Protein AF-0000000078656119 (afdb_homodimer)

Secondary structure (DSSP, 8-state):
--HHHHHHHHHHHSTTSEEEE-SS-EEEHHHHHHHHHHHHHHHHHTTPPTT-EEEEESSS-HHHHHHHHHHHHTTPEEEEE-TTS-HHHHHHHHHHTTEEEEEE-HHHHHHHHTTGGG-TT--EEEE--SS------TTEEEHHHHHHHS--S-------TTSEEEEEEEE-TT--EEEEEEEHHHHHHHHHHHHH-SSPPP-TT-EEEE-S-TTTGGGGGHHHHHHTT-EEEEPSS--HHHHHHHHHHHT--EEEE-HHHHHHHHTSTTGGGS--TT--EEEEESS---HHHHHHHHHHH-S-EEEEEEEGGGTEEEEEE-TGGGG-TTS-GGGGGS-BB--SS-EEEEE-TTSPBPPTT--EEEEEESTTS---BTT-HHHHHHHEETTEEEEEEEEEE-TT--EEEEEEGGG-EEETTEEE-HHHHHHHHHTSTTEEEEEEEEEEETTTEEEEEEEEEEPTT----HHHHHHHHHHHS-TTTS-SEEEE-S---B-TTS-B-HHHHHHHHHTT-S---/--HHHHHHHHHHHSTTSEEEE-SS-EEEHHHHHHHHHHHHHHHHHTTPPTT-EEEEESSS-HHHHHHHHHHHHTTPEEEEE-TTS-HHHHHHHHHHTTEEEEEE-HHHHHHHHTTGGG-TT--EEEE--SS------TTEEEHHHHHHHS--S-------TTSEEEEEEEE-TT--EEEEEEEHHHHHHHHHHHHH-SSPPP-TT-EEEE-S-TTTGGGGGHHHHHHTT-EEEEPSS--HHHHHHHHHHHT--EEEE-HHHHHHHHTSTTGGGS--TT--EEEEESS---HHHHHHHHHHH-S-EEEEEEEGGGTEEEEEE-TGGGG-TTS-GGGGGS-BB--SS-EEEEE-TTSPBPPTT--EEEEEESTTS---BTT-HHHHHHHEETTEEEEEEEEEE-TT--EEEEEEGGG-EEETTEEE-HHHHHHHHHTSTTEEEEEEEEEEETTTEEEEEEEEEEPTT----HHHHHHHHHHHS-TTTS-SEEEE-S---B-TTS-B-HHHHHHHHHTT-S---

Nearest PDB structures (foldseek):
  8wev-assembly1_A-2  TM=8.932E-01  e=7.705E-55  Amycolatopsis thermoflava N1165
  8weu-assembly1_A-2  TM=9.030E-01  e=3.773E-54  Amycolatopsis thermoflava N1165
  6sq8-assembly1_A  TM=9.380E-01  e=4.823E-48  Marinactinospora thermotolerans
  6sq8-assembly4_D  TM=9.274E-01  e=2.116E-48  Marinactinospora thermotolerans
  6sq8-assembly2_B  TM=9.283E-01  e=3.012E-48  Marinactinospora thermotolerans

Solvent-accessible surface area (backbone atoms only — not comparable to full-atom values): 54196 Å² total; per-residue (Å²): 108,46,78,19,44,38,45,54,50,28,19,37,61,39,35,81,45,52,33,34,27,33,94,86,49,76,32,26,21,40,52,45,42,35,52,15,20,6,41,29,46,25,41,41,75,73,66,53,49,66,63,41,28,37,29,40,37,51,67,43,43,55,65,59,57,37,46,54,50,10,29,37,14,45,37,22,18,39,32,43,35,62,60,82,53,51,71,69,56,48,52,50,50,43,47,74,62,53,21,34,31,36,42,26,34,56,69,59,52,56,61,42,62,79,47,42,83,77,34,79,60,46,67,37,41,32,29,42,84,57,91,65,61,82,68,81,55,89,62,56,41,48,40,69,63,43,36,68,70,22,45,58,62,89,55,58,44,70,71,60,47,82,39,67,30,33,43,48,65,46,87,46,96,79,74,51,89,43,23,33,30,29,22,42,34,17,54,51,36,33,33,50,44,58,58,46,43,91,48,86,80,78,27,69,85,35,26,34,46,34,44,49,57,48,54,47,79,55,30,68,49,50,63,38,35,43,57,45,47,12,23,42,34,34,36,69,60,73,42,73,66,59,49,50,51,44,32,45,76,68,45,27,20,32,42,65,40,41,43,62,55,50,56,49,54,68,67,36,84,71,52,80,79,49,57,64,81,50,50,64,36,40,33,31,28,97,51,84,53,44,49,63,56,49,52,48,44,34,70,72,72,36,85,30,42,29,33,42,31,66,37,81,50,34,47,39,69,54,23,43,23,39,33,76,63,63,60,42,86,83,72,56,58,67,61,52,55,32,40,19,34,64,85,54,56,52,46,75,46,41,21,38,96,86,67,40,75,49,55,68,73,36,73,16,37,38,30,37,31,45,65,28,45,42,82,37,37,61,98,30,66,70,66,27,56,73,33,45,56,97,74,23,41,53,69,53,36,24,24,28,34,46,84,50,51,41,30,32,69,46,38,45,63,88,60,50,24,52,35,68,86,37,85,33,42,35,54,60,50,36,43,60,52,58,63,38,88,42,44,64,48,65,49,46,33,49,30,78,31,93,88,32,54,23,36,41,30,33,40,34,21,58,34,93,88,49,80,81,54,54,69,57,53,34,52,56,39,46,74,77,36,58,77,88,53,26,45,79,43,58,44,79,44,92,72,76,61,55,46,99,80,57,44,73,41,59,64,64,61,30,45,71,58,44,71,85,51,86,78,82,131,110,45,77,18,45,39,44,55,50,29,20,37,60,38,35,80,44,55,32,36,26,33,95,86,48,77,30,25,22,40,51,46,41,36,51,13,20,6,42,29,45,27,42,41,74,73,66,52,51,66,63,40,28,36,30,39,38,52,67,45,41,56,65,60,56,35,46,54,50,10,30,39,14,46,36,23,16,40,31,44,35,63,61,84,55,52,71,69,56,48,52,50,50,44,48,75,63,53,21,35,32,34,42,26,34,57,69,58,52,56,60,44,61,80,48,42,84,76,33,80,60,48,68,37,40,32,29,42,83,54,90,68,61,82,68,81,56,88,60,56,41,49,40,69,63,43,36,70,69,22,44,58,60,88,54,57,44,71,70,59,47,83,40,66,30,32,44,47,64,45,88,46,96,80,73,52,90,45,22,34,30,29,22,43,36,18,54,50,36,33,35,50,44,61,57,46,42,90,48,88,80,79,28,70,84,35,26,35,46,33,46,48,56,48,52,47,79,54,29,67,50,51,63,38,36,42,60,44,48,13,22,42,33,34,35,69,60,75,42,73,66,57,49,48,52,43,32,43,75,67,44,27,20,34,41,64,40,41,45,61,55,50,55,48,52,67,66,35,84,70,52,80,76,48,57,63,81,51,50,64,36,41,32,32,29,98,49,85,54,45,48,64,56,51,53,49,42,34,70,70,73,36,85,31,42,29,34,42,32,65,37,82,49,35,47,39,68,54,22,42,23,39,33,75,63,62,59,46,84,84,72,58,59,67,60,52,56,31,42,18,34,66,84,54,56,53,46,75,45,39,22,36,95,87,67,40,74,50,55,69,74,36,71,17,35,39,32,37,31,44,64,28,44,41,81,36,36,62,96,28,65,70,65,28,55,74,33,47,56,98,75,22,42,52,68,52,36,26,24,27,35,45,84,49,51,41,29,31,69,46,37,43,62,88,59,50,25,53,35,68,86,37,84,34,43,34,54,59,50,35,43,60,52,57,64,38,87,44,43,65,47,66,49,45,34,50,30,79,32,94,87,31,54,23,36,40,31,35,40,33,20,58,33,92,90,50,81,80,52,54,68,56,53,33,52,58,38,46,74,75,36,58,75,89,54,27,47,78,43,60,44,81,44,93,70,76,60,55,47,98,82,56,46,76,40,58,63,64,61,29,44,72,58,44,72,84,50,87,80,80,130

Organism: NCBI:txid1005395

Radius of gyration: 31.77 Å; Cα contacts (8 Å, |Δi|>4): 2259; chains: 2; bounding box: 71×90×77 Å

pLDDT: mean 90.61, std 10.9, range [34.84, 98.88]

Foldseek 3Di:
DFLLCLLVVLCVVWVAFFQEDEPPDTHGSVRLLQLLQLLLQLVVVVPQAAQAEEEEAEFDDPVVLSPLSNCSLRNYAYEYDYNPDDLVVVLVSLQLSLHQEYEYAPVSVVVCVVVCVSRVNHQAYEHEDDVDDPPVDPRYHYSVRSSVNGGSPRGTDGDDQARFHYFQWDCPLVNDTWTFTHGNLLLVQLLVCLQVPPADHAAAPAEEEQAAGLSHQSVLCSSNNSSRNHYYYYYRHDDQVVVLVCCQVVLHAEYEDEQLNLLCLLPPPPNVVGDNVSHQAYEYEPDFHFLVSLVSSCVNNNLRYKYFDDDVQLSGGAFMCYSVNSVPVPPDSVLVLFNHAGPGQKDWAFAAPVRHGDPAPDKGWIKIADSNGTPAIRVCVVRRVVQDDPRIGTPQWMWGAHPVGTTHTQAGNVQWEQWQNDTAGQVVLQNQLVNDQQFSGKGWGWAQDPHTRTFIEIETETDVPGDDDFVRSQVSSVVVDPPRHGGPYYHYDNDADADSRRHGSNSVVRCVRCVPPPDDD/DFLLCLLVVLCVVFVAFFQEDEPPDTHGSVRLLQLLQLLLQLVVVVVQAAQAEEEEAEFDDPVVLSPLSNCSLRNYAYEYDYNPDDLVVVLVSLQLSLHQEYEYAPVSVVVCVVVCVSRVNHQAYEHEDDVPPPPVDPRYHYSVRSSVNGGSPRGTDGDDQARFHYFQWDCPLVNDTWTFTHGNLLLVQLLVCLQVPPADHAAAPAEEEQAAGLSHQSVLCSSNCSSRNHYYYYYRHDDLVVVLVCCQPVLHAEYEDEQLSLLCLLPPPPNVVGDNVSHQAYEYEPDFHFLVSLVSSCVNNNLRYKYFDDDVQLSGGQFMCYSVNSPPPPPDSVLVLFNHAGPGQKDWAFAAPVRHGDPAPDKGWIKIADSNGTPAIRVCVVRRVVQDDPRIGTPQWMWGAHPVGTTHTQAGNVQWEQWQNDTAGQVVLQNQLVPDQQFSGKGWGWAQDPHGRTFIEIETETDVPGDDDFVRSQVSSVVVDPPRHGHPYYHYDNDADDDSRRHGSNSVVRCVRCVPPPDDD

Sequence (1042 aa):
MNLGTIITRSSRYWPEQVAVADSRTRLTYAQLERRANRLASALGTLGVAAGEHVAILAANRVELVEAEVALYKAAMVKVPINARLSLDEVVRVLEDSCSVALITDAGFAQALATRRAELPLLRQVIVLEGEAGETGEESNVGYAALLERGSEAPLGLDPADDELAVLHYTSGSSGVLKAAMLSFGNRKALVRKSIASPTRRSGPGDVMAHVGPITHASGMQIMPLLAVGACNLLLDRYDDRLLLETIERERVTRLFLVPAMINRLVNYPNVERFDLSSLKLVMYGAAPMAPALVKKAIELFGPILAQGYGAGETCSLVTVLTEQDHLVEDGDYRRLASCGRCYFETDLRVVNEAFEDVAPGEVGEIVVKGPDVMQGYWRAPALTAEVMRDGYYLTGDLATVDAQGYVFIVDRKKEMIISGGFNVYPSEVEQVIYAFPEVFEVAVVGVPDAQWGEAVRAVVVLKPGAQLDAAELIERCGRALAGFKKPRGVDFVSELPKNPNGKVVRRLVRDTYWQHSERRIMNLGTIITRSSRYWPEQVAVADSRTRLTYAQLERRANRLASALGTLGVAAGEHVAILAANRVELVEAEVALYKAAMVKVPINARLSLDEVVRVLEDSCSVALITDAGFAQALATRRAELPLLRQVIVLEGEAGETGEESNVGYAALLERGSEAPLGLDPADDELAVLHYTSGSSGVLKAAMLSFGNRKALVRKSIASPTRRSGPGDVMAHVGPITHASGMQIMPLLAVGACNLLLDRYDDRLLLETIERERVTRLFLVPAMINRLVNYPNVERFDLSSLKLVMYGAAPMAPALVKKAIELFGPILAQGYGAGETCSLVTVLTEQDHLVEDGDYRRLASCGRCYFETDLRVVNEAFEDVAPGEVGEIVVKGPDVMQGYWRAPALTAEVMRDGYYLTGDLATVDAQGYVFIVDRKKEMIISGGFNVYPSEVEQVIYAFPEVFEVAVVGVPDAQWGEAVRAVVVLKPGAQLDAAELIERCGRALAGFKKPRGVDFVSELPKNPNGKVVRRLVRDTYWQHSERRI

InterPro domains:
  IPR000873 AMP-dependent synthetase/ligase domain [PF00501] (9-378)
  IPR020845 AMP-binding, conserved site [PS00455] (167-178)
  IPR025110 AMP-binding enzyme, C-terminal domain [PF13193] (428-503)
  IPR042099 ANL, N-terminal domain [G3DSA:3.40.50.12780] (1-415)
  IPR045851 AMP-binding enzyme domain superfamily [G3DSA:3.30.300.30] (416-516)
  IPR050237 ATP-dependent AMP-binding enzyme [PTHR43767] (5-507)

Structure (mmCIF, N/CA/C/O backbone):
data_AF-0000000078656119-model_v1
#
loop_
_entity.id
_entity.type
_entity.pdbx_description
1 polymer 'AMP-binding protein'
#
loop_
_atom_site.group_PDB
_atom_site.id
_atom_site.type_symbol
_atom_site.label_atom_id
_atom_site.label_alt_id
_atom_site.label_comp_id
_atom_site.label_asym_id
_atom_site.label_entity_id
_atom_site.label_seq_id
_atom_site.pdbx_PDB_ins_code
_atom_site.Cartn_x
_atom_site.Cartn_y
_atom_site.Cartn_z
_atom_site.occupancy
_atom_site.B_iso_or_equiv
_atom_site.auth_seq_id
_atom_site.auth_comp_id
_atom_site.auth_asym_id
_atom_site.auth_atom_id
_atom_site.pdbx_PDB_model_num
ATOM 1 N N . MET A 1 1 ? 10.891 -2.951 5.918 1 87.06 1 MET A N 1
ATOM 2 C CA . MET A 1 1 ? 11.086 -1.582 5.449 1 87.06 1 MET A CA 1
ATOM 3 C C . MET A 1 1 ? 12.023 -0.819 6.383 1 87.06 1 MET A C 1
ATOM 5 O O . MET A 1 1 ? 11.891 -0.904 7.605 1 87.06 1 MET A O 1
ATOM 9 N N . ASN A 1 2 ? 13.047 -0.22 5.781 1 90.38 2 ASN A N 1
ATOM 10 C CA . ASN A 1 2 ? 13.945 0.705 6.461 1 90.38 2 ASN A CA 1
ATOM 11 C C . ASN A 1 2 ? 13.789 2.129 5.938 1 90.38 2 ASN A C 1
ATOM 13 O O . ASN A 1 2 ? 13.984 2.381 4.746 1 90.38 2 ASN A O 1
ATOM 17 N N . LEU A 1 3 ? 13.422 3.086 6.781 1 94.12 3 LEU A N 1
ATOM 18 C CA . LEU A 1 3 ? 13.086 4.445 6.367 1 94.12 3 LEU A CA 1
ATOM 19 C C . LEU A 1 3 ? 14.297 5.141 5.762 1 94.12 3 LEU A C 1
ATOM 21 O O . LEU A 1 3 ? 14.156 5.965 4.852 1 94.12 3 LEU A O 1
ATOM 25 N N . GLY A 1 4 ? 15.461 4.848 6.242 1 90.31 4 GLY A N 1
ATOM 26 C CA . GLY A 1 4 ? 16.672 5.445 5.691 1 90.31 4 GLY A CA 1
ATOM 27 C C . GLY A 1 4 ? 17.016 4.918 4.316 1 90.31 4 GLY A C 1
ATOM 28 O O . GLY A 1 4 ? 17.484 5.672 3.457 1 90.31 4 GLY A O 1
ATOM 29 N N . THR A 1 5 ? 16.672 3.703 4.051 1 92.06 5 THR A N 1
ATOM 30 C CA . THR A 1 5 ? 17.125 3.1 2.803 1 92.06 5 THR A CA 1
ATOM 31 C C . THR A 1 5 ? 16.094 3.328 1.691 1 92.06 5 THR A C 1
ATOM 33 O O . THR A 1 5 ? 16.359 3.025 0.526 1 92.06 5 THR A O 1
ATOM 36 N N . ILE A 1 6 ? 14.969 3.867 2.031 1 93.44 6 ILE A N 1
ATOM 37 C CA . ILE A 1 6 ? 13.992 4.219 1.006 1 93.44 6 ILE A CA 1
ATOM 38 C C . ILE A 1 6 ? 14.617 5.195 0.013 1 93.44 6 ILE A C 1
ATOM 40 O O . ILE A 1 6 ? 14.508 5.012 -1.202 1 93.44 6 ILE A O 1
ATOM 44 N N . ILE A 1 7 ? 15.289 6.172 0.592 1 94.94 7 ILE A N 1
ATOM 45 C CA . ILE A 1 7 ? 15.875 7.191 -0.274 1 94.94 7 ILE A CA 1
ATOM 46 C C . ILE A 1 7 ? 17.078 6.613 -1.013 1 94.94 7 ILE A C 1
ATOM 48 O O . ILE A 1 7 ? 17.328 6.957 -2.17 1 94.94 7 ILE A O 1
ATOM 52 N N . THR A 1 8 ? 17.828 5.758 -0.335 1 95.88 8 THR A N 1
ATOM 53 C CA . THR A 1 8 ? 18.922 5.082 -1.013 1 95.88 8 THR A CA 1
ATOM 54 C C . THR A 1 8 ? 18.422 4.332 -2.242 1 95.88 8 THR A C 1
ATOM 56 O O . THR A 1 8 ? 18.984 4.465 -3.33 1 95.88 8 THR A O 1
ATOM 59 N N . ARG A 1 9 ? 17.391 3.623 -2.096 1 95.06 9 ARG A N 1
ATOM 60 C CA . ARG A 1 9 ? 16.781 2.895 -3.197 1 95.06 9 ARG A CA 1
ATOM 61 C C . ARG A 1 9 ? 16.281 3.854 -4.273 1 95.06 9 ARG A C 1
ATOM 63 O O . ARG A 1 9 ? 16.562 3.67 -5.457 1 95.06 9 ARG A O 1
ATOM 70 N N . SER A 1 10 ? 15.555 4.879 -3.887 1 97.19 10 SER A N 1
ATOM 71 C CA . SER A 1 10 ? 14.969 5.812 -4.84 1 97.19 10 SER A CA 1
ATOM 72 C C . SER A 1 10 ? 16.047 6.562 -5.617 1 97.19 10 SER A C 1
ATOM 74 O O . SER A 1 10 ? 15.867 6.879 -6.793 1 97.19 10 SER A O 1
ATOM 76 N N . SER A 1 11 ? 17.141 6.871 -4.934 1 97.19 11 SER A N 1
ATOM 77 C CA . SER A 1 11 ? 18.25 7.551 -5.598 1 97.19 11 SER A CA 1
ATOM 78 C C . SER A 1 11 ? 18.875 6.66 -6.66 1 97.19 11 SER A C 1
ATOM 80 O O . SER A 1 11 ? 19.438 7.16 -7.641 1 97.19 11 SER A O 1
ATOM 82 N N . ARG A 1 12 ? 18.812 5.383 -6.457 1 94.75 12 ARG A N 1
ATOM 83 C CA . ARG A 1 12 ? 19.297 4.434 -7.453 1 94.75 12 ARG A CA 1
ATOM 84 C C . ARG A 1 12 ? 18.312 4.32 -8.625 1 94.75 12 ARG A C 1
ATOM 86 O O . ARG A 1 12 ? 18.734 4.312 -9.781 1 94.75 12 ARG A O 1
ATOM 93 N N . TYR A 1 13 ? 17.062 4.293 -8.352 1 95.88 13 TYR A N 1
ATOM 94 C CA . TYR A 1 13 ? 16.031 4.066 -9.359 1 95.88 13 TYR A CA 1
ATOM 95 C C . TYR A 1 13 ? 15.836 5.301 -10.234 1 95.88 13 TYR A C 1
ATOM 97 O O . TYR A 1 13 ? 15.648 5.188 -11.445 1 95.88 13 TYR A O 1
ATOM 105 N N . TRP A 1 14 ? 15.883 6.457 -9.562 1 96.69 14 TRP A N 1
ATOM 106 C CA . TRP A 1 14 ? 15.586 7.707 -10.25 1 96.69 14 TRP A CA 1
ATOM 107 C C . TRP A 1 14 ? 16.609 8.781 -9.906 1 96.69 14 TRP A C 1
ATOM 109 O O . TRP A 1 14 ? 16.25 9.875 -9.469 1 96.69 14 TRP A O 1
ATOM 119 N N . PRO A 1 15 ? 17.844 8.578 -10.211 1 97.19 15 PRO A N 1
ATOM 120 C CA . PRO A 1 15 ? 18.906 9.453 -9.742 1 97.19 15 PRO A CA 1
ATOM 121 C C . PRO A 1 15 ? 18.781 10.883 -10.258 1 97.19 15 PRO A C 1
ATOM 123 O O . PRO A 1 15 ? 19.094 11.836 -9.547 1 97.19 15 PRO A O 1
ATOM 126 N N . GLU A 1 16 ? 18.219 11.07 -11.445 1 96.81 16 GLU A N 1
ATOM 127 C CA . GLU A 1 16 ? 18.266 12.383 -12.086 1 96.81 16 GLU A CA 1
ATOM 128 C C . GLU A 1 16 ? 16.938 13.125 -11.914 1 96.81 16 GLU A C 1
ATOM 130 O O . GLU A 1 16 ? 16.828 14.297 -12.266 1 96.81 16 GLU A O 1
ATOM 135 N N . GLN A 1 17 ? 15.961 12.445 -11.414 1 97.5 17 GLN A N 1
ATOM 136 C CA . GLN A 1 17 ? 14.68 13.109 -11.164 1 97.5 17 GLN A CA 1
ATOM 137 C C . GLN A 1 17 ? 14.773 14.055 -9.969 1 97.5 17 GLN A C 1
ATOM 139 O O . GLN A 1 17 ? 15.523 13.797 -9.023 1 97.5 17 GLN A O 1
ATOM 144 N N . VAL A 1 18 ? 14.008 15.148 -10.023 1 98.69 18 VAL A N 1
ATOM 145 C CA . VAL A 1 18 ? 13.984 16.094 -8.906 1 98.69 18 VAL A CA 1
ATOM 146 C C . VAL A 1 18 ? 13.203 15.484 -7.738 1 98.69 18 VAL A C 1
ATOM 148 O O . VAL A 1 18 ? 12.047 15.086 -7.898 1 98.69 18 VAL A O 1
ATOM 151 N N . ALA A 1 19 ? 13.867 15.367 -6.613 1 98.75 19 ALA A N 1
ATOM 152 C CA . ALA A 1 19 ? 13.25 14.82 -5.41 1 98.75 19 ALA A CA 1
ATOM 153 C C . ALA A 1 19 ? 12.547 15.914 -4.609 1 98.75 19 ALA A C 1
ATOM 155 O O . ALA A 1 19 ? 11.445 15.711 -4.105 1 98.75 19 ALA A O 1
ATOM 156 N N . VAL A 1 20 ? 13.211 17.031 -4.457 1 98.81 20 VAL A N 1
ATOM 157 C CA . VAL A 1 20 ? 12.695 18.141 -3.652 1 98.81 20 VAL A CA 1
ATOM 158 C C . VAL A 1 20 ? 13.172 19.469 -4.234 1 98.81 20 VAL A C 1
ATOM 160 O O . VAL A 1 20 ? 14.297 19.562 -4.746 1 98.81 20 VAL A O 1
ATOM 163 N N . ALA A 1 21 ? 12.297 20.422 -4.184 1 98.62 21 ALA A N 1
ATOM 164 C CA . ALA A 1 21 ? 12.625 21.75 -4.695 1 98.62 21 ALA A CA 1
ATOM 165 C C . ALA A 1 21 ? 11.922 22.844 -3.881 1 98.62 21 ALA A C 1
ATOM 167 O O . ALA A 1 21 ? 10.859 22.609 -3.311 1 98.62 21 ALA A O 1
ATOM 168 N N . ASP A 1 22 ? 12.562 23.953 -3.721 1 97.31 22 ASP A N 1
ATOM 169 C CA . ASP A 1 22 ? 11.953 25.203 -3.256 1 97.31 22 ASP A CA 1
ATOM 170 C C . ASP A 1 22 ? 12.305 26.359 -4.184 1 97.31 22 ASP A C 1
ATOM 172 O O . ASP A 1 22 ? 12.641 26.156 -5.352 1 97.31 22 ASP A O 1
ATOM 176 N N . SER A 1 23 ? 12.07 27.625 -3.783 1 92.94 23 SER A N 1
ATOM 177 C CA . SER A 1 23 ? 12.273 28.766 -4.656 1 92.94 23 SER A CA 1
ATOM 178 C C . SER A 1 23 ? 13.75 28.984 -4.957 1 92.94 23 SER A C 1
ATOM 180 O O . SER A 1 23 ? 14.102 29.672 -5.922 1 92.94 23 SER A O 1
ATOM 182 N N . ARG A 1 24 ? 14.703 28.375 -4.246 1 90.75 24 ARG A N 1
ATOM 183 C CA . ARG A 1 24 ? 16.125 28.672 -4.328 1 90.75 24 ARG A CA 1
ATOM 184 C C . ARG A 1 24 ? 16.906 27.484 -4.898 1 90.75 24 ARG A C 1
ATOM 186 O O . ARG A 1 24 ? 17.938 27.672 -5.555 1 90.75 24 ARG A O 1
ATOM 193 N N . THR A 1 25 ? 16.406 26.359 -4.531 1 94.56 25 THR A N 1
ATOM 194 C CA . THR A 1 25 ? 17.219 25.172 -4.762 1 94.56 25 THR A CA 1
ATOM 195 C C . THR A 1 25 ? 16.359 24.016 -5.273 1 94.56 25 THR A C 1
ATOM 197 O O . THR A 1 25 ? 15.172 23.922 -4.953 1 94.56 25 THR A O 1
ATOM 200 N N . ARG A 1 26 ? 16.938 23.203 -6.133 1 98 26 ARG A N 1
ATOM 201 C CA . ARG A 1 26 ? 16.375 21.938 -6.578 1 98 26 ARG A CA 1
ATOM 202 C C . ARG A 1 26 ? 17.375 20.797 -6.414 1 98 26 ARG A C 1
ATOM 204 O O . ARG A 1 26 ? 18.547 20.938 -6.809 1 98 26 ARG A O 1
ATOM 211 N N . LEU A 1 27 ? 16.953 19.734 -5.797 1 98.56 27 LEU A N 1
ATOM 212 C CA . LEU A 1 27 ? 17.812 18.578 -5.613 1 98.56 27 LEU A CA 1
ATOM 213 C C . LEU A 1 27 ? 17.234 17.359 -6.32 1 98.56 27 LEU A C 1
ATOM 215 O O . LEU A 1 27 ? 16.047 17.047 -6.172 1 98.56 27 LEU A O 1
ATOM 219 N N . THR A 1 28 ? 18.094 16.703 -7.09 1 98.69 28 THR A N 1
ATOM 220 C CA . THR A 1 28 ? 17.75 15.391 -7.621 1 98.69 28 THR A CA 1
ATOM 221 C C . THR A 1 28 ? 17.766 14.328 -6.52 1 98.69 28 THR A C 1
ATOM 223 O O . THR A 1 28 ? 18.281 14.586 -5.422 1 98.69 28 THR A O 1
ATOM 226 N N . TYR A 1 29 ? 17.25 13.188 -6.793 1 98.56 29 TYR A N 1
ATOM 227 C CA . TYR A 1 29 ? 17.297 12.086 -5.84 1 98.56 29 TYR A CA 1
ATOM 228 C C . TYR A 1 29 ? 18.719 11.719 -5.477 1 98.56 29 TYR A C 1
ATOM 230 O O . TYR A 1 29 ? 19.031 11.484 -4.309 1 98.56 29 TYR A O 1
ATOM 238 N N . ALA A 1 30 ? 19.594 11.695 -6.434 1 98.25 30 ALA A N 1
ATOM 239 C CA . ALA A 1 30 ? 21 11.391 -6.184 1 98.25 30 ALA A CA 1
ATOM 240 C C . ALA A 1 30 ? 21.641 12.43 -5.262 1 98.25 30 ALA A C 1
ATOM 242 O O . ALA A 1 30 ? 22.375 12.086 -4.34 1 98.25 30 ALA A O 1
ATOM 243 N N . GLN A 1 31 ? 21.359 13.68 -5.535 1 98.56 31 GLN A N 1
ATOM 244 C CA . GLN A 1 31 ? 21.891 14.758 -4.715 1 98.56 31 GLN A CA 1
ATOM 245 C C . GLN A 1 31 ? 21.344 14.695 -3.295 1 98.56 31 GLN A C 1
ATOM 247 O O . GLN A 1 31 ? 22.078 14.875 -2.324 1 98.56 31 GLN A O 1
ATOM 252 N N . LEU A 1 32 ? 20.031 14.461 -3.158 1 98.56 32 LEU A N 1
ATOM 253 C CA . LEU A 1 32 ? 19.422 14.344 -1.838 1 98.56 32 LEU A CA 1
ATOM 254 C C . LEU A 1 32 ? 20.078 13.219 -1.037 1 98.56 32 LEU A C 1
ATOM 256 O O . LEU A 1 32 ? 20.359 13.383 0.151 1 98.56 32 LEU A O 1
ATOM 260 N N . GLU A 1 33 ? 20.328 12.102 -1.686 1 98.44 33 GLU A N 1
ATOM 261 C CA . GLU A 1 33 ? 20.969 10.961 -1.038 1 98.44 33 GLU A CA 1
ATOM 262 C C . GLU A 1 33 ? 22.344 11.336 -0.515 1 98.44 33 GLU A C 1
ATOM 264 O O . GLU A 1 33 ? 22.672 11.086 0.651 1 98.44 33 GLU A O 1
ATOM 269 N N . ARG A 1 34 ? 23.172 11.945 -1.336 1 98.19 34 ARG A N 1
ATOM 270 C CA . ARG A 1 34 ? 24.516 12.336 -0.947 1 98.19 34 ARG A CA 1
ATOM 271 C C . ARG A 1 34 ? 24.5 13.336 0.202 1 98.19 34 ARG A C 1
ATOM 273 O O . ARG A 1 34 ? 25.219 13.18 1.187 1 98.19 34 ARG A O 1
ATOM 280 N N . ARG A 1 35 ? 23.672 14.312 0.076 1 98.25 35 ARG A N 1
ATOM 281 C CA . ARG A 1 35 ? 23.609 15.383 1.065 1 98.25 35 ARG A CA 1
ATOM 282 C C . ARG A 1 35 ? 23.031 14.883 2.387 1 98.25 35 ARG A C 1
ATOM 284 O O . ARG A 1 35 ? 23.5 15.273 3.459 1 98.25 35 ARG A O 1
ATOM 291 N N . ALA A 1 36 ? 22.031 14.023 2.33 1 98.38 36 ALA A N 1
ATOM 292 C CA . ALA A 1 36 ? 21.469 13.445 3.545 1 98.38 36 ALA A CA 1
ATOM 293 C C . ALA A 1 36 ? 22.484 12.578 4.273 1 98.38 36 ALA A C 1
ATOM 295 O O . ALA A 1 36 ? 22.562 12.602 5.504 1 98.38 36 ALA A O 1
ATOM 296 N N . ASN A 1 37 ? 23.25 11.82 3.502 1 98.56 37 ASN A N 1
ATOM 297 C CA . ASN A 1 37 ? 24.312 11.023 4.109 1 98.56 37 ASN A CA 1
ATOM 298 C C . ASN A 1 37 ? 25.359 11.914 4.785 1 98.56 37 ASN A C 1
ATOM 300 O O . ASN A 1 37 ? 25.828 11.609 5.887 1 98.56 37 ASN A O 1
ATOM 304 N N . ARG A 1 38 ? 25.75 12.992 4.117 1 98.56 38 ARG A N 1
ATOM 305 C CA . ARG A 1 38 ? 26.703 13.938 4.695 1 98.56 38 ARG A CA 1
ATOM 306 C C . ARG A 1 38 ? 26.172 14.523 6 1 98.56 38 ARG A C 1
ATOM 308 O O . ARG A 1 38 ? 26.891 14.578 7 1 98.56 38 ARG A O 1
ATOM 315 N N . LEU A 1 39 ? 24.922 14.93 5.973 1 98.38 39 LEU A N 1
ATOM 316 C CA . LEU A 1 39 ? 24.328 15.516 7.176 1 98.38 39 LEU A CA 1
ATOM 317 C C . LEU A 1 39 ? 24.266 14.492 8.305 1 98.38 39 LEU A C 1
ATOM 319 O O . LEU A 1 39 ? 24.641 14.797 9.445 1 98.38 39 LEU A O 1
ATOM 323 N N . ALA A 1 40 ? 23.781 13.266 8.016 1 98.44 40 ALA A N 1
ATOM 324 C CA . ALA A 1 40 ? 23.656 12.211 9.016 1 98.44 40 ALA A CA 1
ATOM 325 C C . ALA A 1 40 ? 25 11.914 9.672 1 98.44 40 ALA A C 1
ATOM 327 O O . ALA A 1 40 ? 25.094 11.883 10.906 1 98.44 40 ALA A O 1
ATOM 328 N N . SER A 1 41 ? 26.016 11.766 8.852 1 98.12 41 SER A N 1
ATOM 329 C CA . SER A 1 41 ? 27.328 11.445 9.375 1 98.12 41 SER A CA 1
ATOM 330 C C . SER A 1 41 ? 27.938 12.633 10.117 1 98.12 41 SER A C 1
ATOM 332 O O . SER A 1 41 ? 28.594 12.461 11.148 1 98.12 41 SER A O 1
ATOM 334 N N . ALA A 1 42 ? 27.719 13.82 9.594 1 97.94 42 ALA A N 1
ATOM 335 C CA . ALA A 1 42 ? 28.25 15.023 10.219 1 97.94 42 ALA A CA 1
ATOM 336 C C . ALA A 1 42 ? 27.641 15.242 11.602 1 97.94 42 ALA A C 1
ATOM 338 O O . ALA A 1 42 ? 28.312 15.672 12.531 1 97.94 42 ALA A O 1
ATOM 339 N N . LEU A 1 43 ? 26.344 15 11.758 1 97.69 43 LEU A N 1
ATOM 340 C CA . LEU A 1 43 ? 25.688 15.102 13.062 1 97.69 43 LEU A CA 1
ATOM 341 C C . LEU A 1 43 ? 26.312 14.125 14.055 1 97.69 43 LEU A C 1
ATOM 343 O O . LEU A 1 43 ? 26.516 14.461 15.227 1 97.69 43 LEU A O 1
ATOM 347 N N . GLY A 1 44 ? 26.609 12.938 13.562 1 96.56 44 GLY A N 1
ATOM 348 C CA . GLY A 1 44 ? 27.328 11.984 14.391 1 96.56 44 GLY A CA 1
ATOM 349 C C . GLY A 1 44 ? 28.672 12.492 14.883 1 96.56 44 GLY A C 1
ATOM 350 O O . GLY A 1 44 ? 29.016 12.312 16.047 1 96.56 44 GLY A O 1
ATOM 351 N N . THR A 1 45 ? 29.406 13.125 14.016 1 94.56 45 THR A N 1
ATOM 352 C CA . THR A 1 45 ? 30.719 13.648 14.367 1 94.56 45 THR A CA 1
ATOM 353 C C . THR A 1 45 ? 30.594 14.781 15.375 1 94.56 45 THR A C 1
ATOM 355 O O . THR A 1 45 ? 31.531 15.055 16.125 1 94.56 45 THR A O 1
ATOM 358 N N . LEU A 1 46 ? 29.422 15.445 15.383 1 94.62 46 LEU A N 1
ATOM 359 C CA . LEU A 1 46 ? 29.172 16.5 16.359 1 94.62 46 LEU A CA 1
ATOM 360 C C . LEU A 1 46 ? 28.766 15.914 17.703 1 94.62 46 LEU A C 1
ATOM 362 O O . LEU A 1 46 ? 28.516 16.656 18.656 1 94.62 46 LEU A O 1
ATOM 366 N N . GLY A 1 47 ? 28.641 14.594 17.719 1 95.25 47 GLY A N 1
ATOM 367 C CA . GLY A 1 47 ? 28.359 13.93 18.969 1 95.25 47 GLY A CA 1
ATOM 368 C C . GLY A 1 47 ? 26.875 13.641 19.172 1 95.25 47 GLY A C 1
ATOM 369 O O . GLY A 1 47 ? 26.453 13.289 20.266 1 95.25 47 GLY A O 1
ATOM 370 N N . VAL A 1 48 ? 26.078 13.828 18.172 1 97.5 48 VAL A N 1
ATOM 371 C CA . VAL A 1 48 ? 24.656 13.469 18.281 1 97.5 48 VAL A CA 1
ATOM 372 C C . VAL A 1 48 ? 24.484 11.977 18.016 1 97.5 48 VAL A C 1
ATOM 374 O O . VAL A 1 48 ? 24.828 11.477 16.938 1 97.5 48 VAL A O 1
ATOM 377 N N . ALA A 1 49 ? 23.969 11.234 18.938 1 97.69 49 ALA A N 1
ATOM 378 C CA . ALA A 1 49 ? 23.859 9.781 18.859 1 97.69 49 ALA A CA 1
ATOM 379 C C . ALA A 1 49 ? 22.484 9.352 18.375 1 97.69 49 ALA A C 1
ATOM 381 O O . ALA A 1 49 ? 21.531 10.148 18.391 1 97.69 49 ALA A O 1
ATOM 382 N N . ALA A 1 50 ? 22.406 8.07 17.938 1 97.75 50 ALA A N 1
ATOM 383 C CA . ALA A 1 50 ? 21.109 7.465 17.672 1 97.75 50 ALA A CA 1
ATOM 384 C C . ALA A 1 50 ? 20.172 7.602 18.875 1 97.75 50 ALA A C 1
ATOM 386 O O . ALA A 1 50 ? 20.609 7.426 20.016 1 97.75 50 ALA A O 1
ATOM 387 N N . GLY A 1 51 ? 18.922 7.996 18.594 1 98.31 51 GLY A N 1
ATOM 388 C CA . GLY A 1 51 ? 17.953 8.125 19.672 1 98.31 51 GLY A CA 1
ATOM 389 C C . GLY A 1 51 ? 17.906 9.516 20.266 1 98.31 51 GLY A C 1
ATOM 390 O O . GLY A 1 51 ? 16.953 9.859 20.969 1 98.31 51 GLY A O 1
ATOM 391 N N . GLU A 1 52 ? 18.891 10.312 20.031 1 98.69 52 GLU A N 1
ATOM 392 C CA . GLU A 1 52 ? 18.859 11.68 20.547 1 98.69 52 GLU A CA 1
ATOM 393 C C . GLU A 1 52 ? 17.969 12.578 19.688 1 98.69 52 GLU A C 1
ATOM 395 O O . GLU A 1 52 ? 17.719 12.266 18.516 1 98.69 52 GLU A O 1
ATOM 400 N N . HIS A 1 53 ? 17.5 13.664 20.281 1 98.81 53 HIS A N 1
ATOM 401 C CA . HIS A 1 53 ? 16.469 14.5 19.672 1 98.81 53 HIS A CA 1
ATOM 402 C C . HIS A 1 53 ? 17.078 15.688 18.938 1 98.81 53 HIS A C 1
ATOM 404 O O . HIS A 1 53 ? 17.859 16.438 19.516 1 98.81 53 HIS A O 1
ATOM 410 N N . VAL A 1 54 ? 16.75 15.828 17.672 1 98.81 54 VAL A N 1
ATOM 411 C CA . VAL A 1 54 ? 17.203 16.953 16.844 1 98.81 54 VAL A CA 1
ATOM 412 C C . VAL A 1 54 ? 16 17.75 16.375 1 98.81 54 VAL A C 1
ATOM 414 O O . VAL A 1 54 ? 15.125 17.234 15.672 1 98.81 54 VAL A O 1
ATOM 417 N N . ALA A 1 55 ? 15.969 19.016 16.75 1 98.69 55 ALA A N 1
ATOM 418 C CA . ALA A 1 55 ? 14.875 19.906 16.344 1 98.69 55 ALA A CA 1
ATOM 419 C C . ALA A 1 55 ? 15.172 20.562 15.008 1 98.69 55 ALA A C 1
ATOM 421 O O . ALA A 1 55 ? 16.328 20.859 14.688 1 98.69 55 ALA A O 1
ATOM 422 N N . ILE A 1 56 ? 14.141 20.734 14.242 1 98.12 56 ILE A N 1
ATOM 423 C CA . ILE A 1 56 ? 14.211 21.5 13 1 98.12 56 ILE A CA 1
ATOM 424 C C . ILE A 1 56 ? 13.211 22.641 13.047 1 98.12 56 ILE A C 1
ATOM 426 O O . ILE A 1 56 ? 12.039 22.453 13.375 1 98.12 56 ILE A O 1
ATOM 430 N N . LEU A 1 57 ? 13.719 23.844 12.781 1 96.19 57 LEU A N 1
ATOM 431 C CA . LEU A 1 57 ? 12.938 25.062 12.93 1 96.19 57 LEU A CA 1
ATOM 432 C C . LEU A 1 57 ? 13.266 26.062 11.828 1 96.19 57 LEU A C 1
ATOM 434 O O . LEU A 1 57 ? 14.258 26.797 11.914 1 96.19 57 LEU A O 1
ATOM 438 N N . ALA A 1 58 ? 12.438 26.078 10.812 1 94.38 58 ALA A N 1
ATOM 439 C CA . ALA A 1 58 ? 12.539 27.031 9.711 1 94.38 58 ALA A CA 1
ATOM 440 C C . ALA A 1 58 ? 11.305 26.984 8.82 1 94.38 58 ALA A C 1
ATOM 442 O O . ALA A 1 58 ? 10.5 26.062 8.922 1 94.38 58 ALA A O 1
ATOM 443 N N . ALA A 1 59 ? 11.156 28.016 8.047 1 91.94 59 ALA A N 1
ATOM 444 C CA . ALA A 1 59 ? 10.156 27.953 6.984 1 91.94 59 ALA A CA 1
ATOM 445 C C . ALA A 1 59 ? 10.492 26.875 5.961 1 91.94 59 ALA A C 1
ATOM 447 O O . ALA A 1 59 ? 11.625 26.391 5.922 1 91.94 59 ALA A O 1
ATOM 448 N N . ASN A 1 60 ? 9.5 26.531 5.148 1 95.62 60 ASN A N 1
ATOM 449 C CA . ASN A 1 60 ? 9.68 25.484 4.152 1 95.62 60 ASN A CA 1
ATOM 450 C C . ASN A 1 60 ? 10.938 25.703 3.314 1 95.62 60 ASN A C 1
ATOM 452 O O . ASN A 1 60 ? 11.109 26.781 2.73 1 95.62 60 ASN A O 1
ATOM 456 N N . ARG A 1 61 ? 11.711 24.781 3.264 1 95.94 61 ARG A N 1
ATOM 457 C CA . ARG A 1 61 ? 12.922 24.812 2.453 1 95.94 61 ARG A CA 1
ATOM 458 C C . ARG A 1 61 ? 13.516 23.422 2.297 1 95.94 61 ARG A C 1
ATOM 460 O O . ARG A 1 61 ? 13.258 22.531 3.113 1 95.94 61 ARG A O 1
ATOM 467 N N . VAL A 1 62 ? 14.375 23.188 1.375 1 97.56 62 VAL A N 1
ATOM 468 C CA . VAL A 1 62 ? 14.898 21.891 0.951 1 97.56 62 VAL A CA 1
ATOM 469 C C . VAL A 1 62 ? 15.68 21.25 2.094 1 97.56 62 VAL A C 1
ATOM 471 O O . VAL A 1 62 ? 15.633 20.031 2.287 1 97.56 62 VAL A O 1
ATOM 474 N N . GLU A 1 63 ? 16.312 22.062 2.898 1 97.56 63 GLU A N 1
ATOM 475 C CA . GLU A 1 63 ? 17.188 21.547 3.961 1 97.56 63 GLU A CA 1
ATOM 476 C C . GLU A 1 63 ? 16.375 20.812 5.027 1 97.56 63 GLU A C 1
ATOM 478 O O . GLU A 1 63 ? 16.891 19.906 5.684 1 97.56 63 GLU A O 1
ATOM 483 N N . LEU A 1 64 ? 15.109 21.188 5.172 1 97.5 64 LEU A N 1
ATOM 484 C CA . LEU A 1 64 ? 14.266 20.484 6.133 1 97.5 64 LEU A CA 1
ATOM 485 C C . LEU A 1 64 ? 14 19.047 5.676 1 97.5 64 LEU A C 1
ATOM 487 O O . LEU A 1 64 ? 13.906 18.141 6.5 1 97.5 64 LEU A O 1
ATOM 491 N N . VAL A 1 65 ? 13.859 18.859 4.391 1 98.31 65 VAL A N 1
ATOM 492 C CA . VAL A 1 65 ? 13.664 17.531 3.84 1 98.31 65 VAL A CA 1
ATOM 493 C C . VAL A 1 65 ? 14.945 16.719 3.969 1 98.31 65 VAL A C 1
ATOM 495 O O . VAL A 1 65 ? 14.914 15.547 4.352 1 98.31 65 VAL A O 1
ATOM 498 N N . GLU A 1 66 ? 16.078 17.406 3.73 1 97.88 66 GLU A N 1
ATOM 499 C CA . GLU A 1 66 ? 17.375 16.766 3.945 1 97.88 66 GLU A CA 1
ATOM 500 C C . GLU A 1 66 ? 17.516 16.281 5.383 1 97.88 66 GLU A C 1
ATOM 502 O O . GLU A 1 66 ? 17.969 15.156 5.617 1 97.88 66 GLU A O 1
ATOM 507 N N . ALA A 1 67 ? 17.125 17.141 6.219 1 98.31 67 ALA A N 1
ATOM 508 C CA . ALA A 1 67 ? 17.234 16.812 7.637 1 98.31 67 ALA A CA 1
ATOM 509 C C . ALA A 1 67 ? 16.359 15.617 8.008 1 98.31 67 ALA A C 1
ATOM 511 O O . ALA A 1 67 ? 16.797 14.719 8.727 1 98.31 67 ALA A O 1
ATOM 512 N N . GLU A 1 68 ? 15.156 15.617 7.562 1 97.94 68 GLU A N 1
ATOM 513 C CA . GLU A 1 68 ? 14.273 14.5 7.871 1 97.94 68 GLU A CA 1
ATOM 514 C C . GLU A 1 68 ? 14.867 13.172 7.402 1 97.94 68 GLU A C 1
ATOM 516 O O . GLU A 1 68 ? 14.922 12.203 8.164 1 97.94 68 GLU A O 1
ATOM 521 N N . VAL A 1 69 ? 15.352 13.109 6.199 1 98.38 69 VAL A N 1
ATOM 522 C CA . VAL A 1 69 ? 15.938 11.891 5.641 1 98.38 69 VAL A CA 1
ATOM 523 C C . VAL A 1 69 ? 17.172 11.5 6.445 1 98.38 69 VAL A C 1
ATOM 525 O O . VAL A 1 69 ? 17.344 10.328 6.812 1 98.38 69 VAL A O 1
ATOM 528 N N . ALA A 1 70 ? 18.031 12.484 6.715 1 98.75 70 ALA A N 1
ATOM 529 C CA . ALA A 1 70 ? 19.266 12.234 7.453 1 98.75 70 ALA A CA 1
ATOM 530 C C . ALA A 1 70 ? 18.969 11.656 8.836 1 98.75 70 ALA A C 1
ATOM 532 O O . ALA A 1 70 ? 19.656 10.742 9.289 1 98.75 70 ALA A O 1
ATOM 533 N N . LEU A 1 71 ? 18 12.203 9.469 1 98.62 71 LEU A N 1
ATOM 534 C CA . LEU A 1 71 ? 17.672 11.758 10.82 1 98.62 71 LEU A CA 1
ATOM 535 C C . LEU A 1 71 ? 17.156 10.328 10.82 1 98.62 71 LEU A C 1
ATOM 537 O O . LEU A 1 71 ? 17.438 9.555 11.734 1 98.62 71 LEU A O 1
ATOM 541 N N . TYR A 1 72 ? 16.359 9.93 9.812 1 98.31 72 TYR A N 1
ATOM 542 C CA . TYR A 1 72 ? 15.945 8.539 9.672 1 98.31 72 TYR A CA 1
ATOM 543 C C . TYR A 1 72 ? 17.156 7.637 9.438 1 98.31 72 TYR A C 1
ATOM 545 O O . TYR A 1 72 ? 17.25 6.559 10.023 1 98.31 72 TYR A O 1
ATOM 553 N N . LYS A 1 73 ? 18.062 8.117 8.578 1 98.31 73 LYS A N 1
ATOM 554 C CA . LYS A 1 73 ? 19.25 7.336 8.266 1 98.31 73 LYS A CA 1
ATOM 555 C C . LYS A 1 73 ? 20.094 7.094 9.516 1 98.31 73 LYS A C 1
ATOM 557 O O . LYS A 1 73 ? 20.656 6.016 9.695 1 98.31 73 LYS A O 1
ATOM 562 N N . ALA A 1 74 ? 20.141 8.039 10.391 1 98.31 74 ALA A N 1
ATOM 563 C CA . ALA A 1 74 ? 21.016 7.988 11.57 1 98.31 74 ALA A CA 1
ATOM 564 C C . ALA A 1 74 ? 20.234 7.527 12.797 1 98.31 74 ALA A C 1
ATOM 566 O O . ALA A 1 74 ? 20.797 7.469 13.898 1 98.31 74 ALA A O 1
ATOM 567 N N . ALA A 1 75 ? 18.922 7.219 12.656 1 98.19 75 ALA A N 1
ATOM 568 C CA . ALA A 1 75 ? 18.047 6.754 13.742 1 98.19 75 ALA A CA 1
ATOM 569 C C . ALA A 1 75 ? 17.953 7.793 14.852 1 98.19 75 ALA A C 1
ATOM 571 O O . ALA A 1 75 ? 17.938 7.441 16.031 1 98.19 75 ALA A O 1
ATOM 572 N N . MET A 1 76 ? 18.031 9.07 14.492 1 98.62 76 MET A N 1
ATOM 573 C CA . MET A 1 76 ? 17.812 10.164 15.43 1 98.62 76 MET A CA 1
ATOM 574 C C . MET A 1 76 ? 16.328 10.555 15.469 1 98.62 76 MET A C 1
ATOM 576 O O . MET A 1 76 ? 15.562 10.156 14.594 1 98.62 76 MET A O 1
ATOM 580 N N . VAL A 1 77 ? 15.914 11.25 16.5 1 98.81 77 VAL A N 1
ATOM 581 C CA . VAL A 1 77 ? 14.516 11.625 16.703 1 98.81 77 VAL A CA 1
ATOM 582 C C . VAL A 1 77 ? 14.289 13.039 16.172 1 98.81 77 VAL A C 1
ATOM 584 O O . VAL A 1 77 ? 14.984 13.977 16.578 1 98.81 77 VAL A O 1
ATOM 587 N N . LYS A 1 78 ? 13.383 13.203 15.289 1 98.56 78 LYS A N 1
ATOM 588 C CA . LYS A 1 78 ? 13.039 14.492 14.703 1 98.56 78 LYS A CA 1
ATOM 589 C C . LYS A 1 78 ? 12.047 15.25 15.586 1 98.56 78 LYS A C 1
ATOM 591 O O . LYS A 1 78 ? 11.039 14.695 16.016 1 98.56 78 LYS A O 1
ATOM 596 N N . VAL A 1 79 ? 12.328 16.469 15.859 1 98.31 79 VAL A N 1
ATOM 597 C CA . VAL A 1 79 ? 11.438 17.375 16.562 1 98.31 79 VAL A CA 1
ATOM 598 C C . VAL A 1 79 ? 11.117 18.578 15.68 1 98.31 79 VAL A C 1
ATOM 600 O O . VAL A 1 79 ? 11.773 19.625 15.766 1 98.31 79 VAL A O 1
ATOM 603 N N . PRO A 1 80 ? 10.086 18.453 14.898 1 97.06 80 PRO A N 1
ATOM 604 C CA . PRO A 1 80 ? 9.727 19.562 14.031 1 97.06 80 PRO A CA 1
ATOM 605 C C . PRO A 1 80 ? 9 20.688 14.773 1 97.06 80 PRO A C 1
ATOM 607 O O . PRO A 1 80 ? 8.078 20.422 15.547 1 97.06 80 PRO A O 1
ATOM 610 N N . ILE A 1 81 ? 9.445 21.891 14.547 1 93.31 81 ILE A N 1
ATOM 611 C CA . ILE A 1 81 ? 8.859 23.062 15.211 1 93.31 81 ILE A CA 1
ATOM 612 C C . ILE A 1 81 ? 8.336 24.047 14.172 1 93.31 81 ILE A C 1
ATOM 614 O O . ILE A 1 81 ? 9.055 24.391 13.227 1 93.31 81 ILE A O 1
ATOM 618 N N . ASN A 1 82 ? 7.078 24.422 14.32 1 87.38 82 ASN A N 1
ATOM 619 C CA . ASN A 1 82 ? 6.484 25.406 13.422 1 87.38 82 ASN A CA 1
ATOM 620 C C . ASN A 1 82 ? 7.176 26.75 13.539 1 87.38 82 ASN A C 1
ATOM 622 O O . ASN A 1 82 ? 7.27 27.312 14.633 1 87.38 82 ASN A O 1
ATOM 626 N N . ALA A 1 83 ? 7.645 27.297 12.477 1 89 83 ALA A N 1
ATOM 627 C CA . ALA A 1 83 ? 8.43 28.531 12.461 1 89 83 ALA A CA 1
ATOM 628 C C . ALA A 1 83 ? 7.562 29.734 12.797 1 89 83 ALA A C 1
ATOM 630 O O . ALA A 1 83 ? 8.078 30.828 13.055 1 89 83 ALA A O 1
ATOM 631 N N . ARG A 1 84 ? 6.273 29.531 12.914 1 80.25 84 ARG A N 1
ATOM 632 C CA . ARG A 1 84 ? 5.359 30.625 13.203 1 80.25 84 ARG A CA 1
ATOM 633 C C . ARG A 1 84 ? 5.109 30.75 14.703 1 80.25 84 ARG A C 1
ATOM 635 O O . ARG A 1 84 ? 4.43 31.672 15.156 1 80.25 84 ARG A O 1
ATOM 642 N N . LEU A 1 85 ? 5.68 29.859 15.461 1 81.88 85 LEU A N 1
ATOM 643 C CA . LEU A 1 85 ? 5.539 29.922 16.906 1 81.88 85 LEU A CA 1
ATOM 644 C C . LEU A 1 85 ? 6.336 31.094 17.484 1 81.88 85 LEU A C 1
ATOM 646 O O . LEU A 1 85 ? 7.328 31.531 16.891 1 81.88 85 LEU A O 1
ATOM 650 N N . SER A 1 86 ? 5.859 31.609 18.625 1 83.69 86 SER A N 1
ATOM 651 C CA . SER A 1 86 ? 6.625 32.625 19.344 1 83.69 86 SER A CA 1
ATOM 652 C C . SER A 1 86 ? 7.926 32.062 19.891 1 83.69 86 SER A C 1
ATOM 654 O O . SER A 1 86 ? 8.055 30.844 20.062 1 83.69 86 SER A O 1
ATOM 656 N N . LEU A 1 87 ? 8.852 32.969 20.141 1 88 87 LEU A N 1
ATOM 657 C CA . LEU A 1 87 ? 10.133 32.531 20.688 1 88 87 LEU A CA 1
ATOM 658 C C . LEU A 1 87 ? 9.945 31.781 22 1 88 87 LEU A C 1
ATOM 660 O O . LEU A 1 87 ? 10.625 30.781 22.25 1 88 87 LEU A O 1
ATOM 664 N N . ASP A 1 88 ? 8.984 32.25 22.812 1 87.81 88 ASP A N 1
ATOM 665 C CA . ASP A 1 88 ? 8.703 31.609 24.078 1 87.81 88 ASP A CA 1
ATOM 666 C C . ASP A 1 88 ? 8.219 30.172 23.875 1 87.81 88 ASP A C 1
ATOM 668 O O . ASP A 1 88 ? 8.633 29.266 24.594 1 87.81 88 ASP A O 1
ATOM 672 N N . GLU A 1 89 ? 7.375 30.016 22.922 1 85.75 89 GLU A N 1
ATOM 673 C CA . GLU A 1 89 ? 6.859 28.688 22.609 1 85.75 89 GLU A CA 1
ATOM 674 C C . GLU A 1 89 ? 7.965 27.781 22.062 1 85.75 89 GLU A C 1
ATOM 676 O O . GLU A 1 89 ? 8.023 26.594 22.406 1 85.75 89 GLU A O 1
ATOM 681 N N . VAL A 1 90 ? 8.82 28.344 21.297 1 92.56 90 VAL A N 1
ATOM 682 C CA . VAL A 1 90 ? 9.938 27.594 20.719 1 92.56 90 VAL A CA 1
ATOM 683 C C . VAL A 1 90 ? 10.852 27.094 21.828 1 92.56 90 VAL A C 1
ATOM 685 O O . VAL A 1 90 ? 11.234 25.922 21.859 1 92.56 90 VAL A O 1
ATOM 688 N N . VAL A 1 91 ? 11.109 27.953 22.75 1 93.88 91 VAL A N 1
ATOM 689 C CA . VAL A 1 91 ? 11.977 27.609 23.875 1 93.88 91 VAL A CA 1
ATOM 690 C C . VAL A 1 91 ? 11.336 26.484 24.688 1 93.88 91 VAL A C 1
ATOM 692 O O . VAL A 1 91 ? 12.016 25.531 25.078 1 93.88 91 VAL A O 1
ATOM 695 N N . ARG A 1 92 ? 10.062 26.578 24.859 1 90.69 92 ARG A N 1
ATOM 696 C CA . ARG A 1 92 ? 9.352 25.562 25.625 1 90.69 92 ARG A CA 1
ATOM 697 C C . ARG A 1 92 ? 9.414 24.203 24.922 1 90.69 92 ARG A C 1
ATOM 699 O O . ARG A 1 92 ? 9.617 23.172 25.562 1 90.69 92 ARG A O 1
ATOM 706 N N . VAL A 1 93 ? 9.266 24.172 23.625 1 93.56 93 VAL A N 1
ATOM 707 C CA . VAL A 1 93 ? 9.305 22.938 22.859 1 93.56 93 VAL A CA 1
ATOM 708 C C . VAL A 1 93 ? 10.703 22.328 22.906 1 93.56 93 VAL A C 1
ATOM 710 O O . VAL A 1 93 ? 10.867 21.125 23.125 1 93.56 93 VAL A O 1
ATOM 713 N N . LEU A 1 94 ? 11.703 23.156 22.766 1 97 94 LEU A N 1
ATOM 714 C CA . LEU A 1 94 ? 13.086 22.688 22.781 1 97 94 LEU A CA 1
ATOM 715 C C . LEU A 1 94 ? 13.43 22.078 24.141 1 97 94 LEU A C 1
ATOM 717 O O . LEU A 1 94 ? 14.109 21.047 24.203 1 97 94 LEU A O 1
ATOM 721 N N . GLU A 1 95 ? 12.945 22.719 25.141 1 95.88 95 GLU A N 1
ATOM 722 C CA . GLU A 1 95 ? 13.188 22.219 26.484 1 95.88 95 GLU A CA 1
ATOM 723 C C . GLU A 1 95 ? 12.438 20.906 26.734 1 95.88 95 GLU A C 1
ATOM 725 O O . GLU A 1 95 ? 13.031 19.922 27.172 1 95.88 95 GLU A O 1
ATOM 730 N N . ASP A 1 96 ? 11.172 20.938 26.422 1 94.81 96 ASP A N 1
ATOM 731 C CA . ASP A 1 96 ? 10.328 19.766 26.688 1 94.81 96 ASP A CA 1
ATOM 732 C C . ASP A 1 96 ? 10.805 18.562 25.906 1 94.81 96 ASP A C 1
ATOM 734 O O . ASP A 1 96 ? 10.773 17.438 26.406 1 94.81 96 ASP A O 1
ATOM 738 N N . SER A 1 97 ? 11.273 18.734 24.672 1 97.81 97 SER A N 1
ATOM 739 C CA . SER A 1 97 ? 11.664 17.656 23.781 1 97.81 97 SER A CA 1
ATOM 740 C C . SER A 1 97 ? 13.07 17.141 24.125 1 97.81 97 SER A C 1
ATOM 742 O O . SER A 1 97 ? 13.508 16.125 23.578 1 97.81 97 SER A O 1
ATOM 744 N N . CYS A 1 98 ? 13.758 17.859 24.953 1 97.94 98 CYS A N 1
ATOM 745 C CA . CYS A 1 98 ? 15.133 17.5 25.281 1 97.94 98 CYS A CA 1
ATOM 746 C C . CYS A 1 98 ? 16 17.484 24.047 1 97.94 98 CYS A C 1
ATOM 748 O O . CYS A 1 98 ? 16.828 16.594 23.859 1 97.94 98 CYS A O 1
ATOM 750 N N . SER A 1 99 ? 15.812 18.453 23.203 1 98.31 99 SER A N 1
ATOM 751 C CA . SER A 1 99 ? 16.594 18.531 21.969 1 98.31 99 SER A CA 1
ATOM 752 C C . SER A 1 99 ? 18.062 18.828 22.266 1 98.31 99 SER A C 1
ATOM 754 O O . SER A 1 99 ? 18.359 19.719 23.078 1 98.31 99 SER A O 1
ATOM 756 N N . VAL A 1 100 ? 18.922 18.094 21.594 1 98.31 100 VAL A N 1
ATOM 757 C CA . VAL A 1 100 ? 20.359 18.281 21.844 1 98.31 100 VAL A CA 1
ATOM 758 C C . VAL A 1 100 ? 20.984 19.078 20.703 1 98.31 100 VAL A C 1
ATOM 760 O O . VAL A 1 100 ? 22.094 19.609 20.828 1 98.31 100 VAL A O 1
ATOM 763 N N . ALA A 1 101 ? 20.344 19.094 19.578 1 98.06 101 ALA A N 1
ATOM 764 C CA . ALA A 1 101 ? 20.75 19.891 18.422 1 98.06 101 ALA A CA 1
ATOM 765 C C . ALA A 1 101 ? 19.547 20.547 17.766 1 98.06 101 ALA A C 1
ATOM 767 O O . ALA A 1 101 ? 18.422 20.078 17.891 1 98.06 101 ALA A O 1
ATOM 768 N N . LEU A 1 102 ? 19.812 21.703 17.141 1 98.06 102 LEU A N 1
ATOM 769 C CA . LEU A 1 102 ? 18.797 22.484 16.453 1 98.06 102 LEU A CA 1
ATOM 770 C C . LEU A 1 102 ? 19.297 22.938 15.078 1 98.06 102 LEU A C 1
ATOM 772 O O . LEU A 1 102 ? 20.359 23.547 14.984 1 98.06 102 LEU A O 1
ATOM 776 N N . ILE A 1 103 ? 18.562 22.562 14.047 1 97.81 103 ILE A N 1
ATOM 777 C CA . ILE A 1 103 ? 18.781 23.141 12.727 1 97.81 103 ILE A CA 1
ATOM 778 C C . ILE A 1 103 ? 17.766 24.266 12.484 1 97.81 103 ILE A C 1
ATOM 780 O O . ILE A 1 103 ? 16.562 24.047 12.523 1 97.81 103 ILE A O 1
ATOM 784 N N . THR A 1 104 ? 18.297 25.453 12.273 1 97.19 104 THR A N 1
ATOM 785 C CA . THR A 1 104 ? 17.391 26.594 12.188 1 97.19 104 THR A CA 1
ATOM 786 C C . THR A 1 104 ? 18.016 27.703 11.352 1 97.19 104 THR A C 1
ATOM 788 O O . THR A 1 104 ? 19.156 27.594 10.891 1 97.19 104 THR A O 1
ATOM 791 N N . ASP A 1 105 ? 17.203 28.703 11.055 1 93.5 105 ASP A N 1
ATOM 792 C CA . ASP A 1 105 ? 17.719 29.844 10.289 1 93.5 105 ASP A CA 1
ATOM 793 C C . ASP A 1 105 ? 18.438 30.828 11.203 1 93.5 105 ASP A C 1
ATOM 795 O O . ASP A 1 105 ? 18.469 30.656 12.422 1 93.5 105 ASP A O 1
ATOM 799 N N . ALA A 1 106 ? 19.062 31.891 10.648 1 91.88 106 ALA A N 1
ATOM 800 C CA . ALA A 1 106 ? 19.906 32.844 11.375 1 91.88 106 ALA A CA 1
ATOM 801 C C . ALA A 1 106 ? 19.078 33.656 12.359 1 91.88 106 ALA A C 1
ATOM 803 O O . ALA A 1 106 ? 19.547 34 13.445 1 91.88 106 ALA A O 1
ATOM 804 N N . GLY A 1 107 ? 17.844 33.969 11.977 1 89.31 107 GLY A N 1
ATOM 805 C CA . GLY A 1 107 ? 16.984 34.781 12.836 1 89.31 107 GLY A CA 1
ATOM 806 C C . GLY A 1 107 ? 16.688 34.094 14.156 1 89.31 107 GLY A C 1
ATOM 807 O O . GLY A 1 107 ? 16.859 34.688 15.219 1 89.31 107 GLY A O 1
ATOM 808 N N . PHE A 1 108 ? 16.281 32.875 14.109 1 91.38 108 PHE A N 1
ATOM 809 C CA . PHE A 1 108 ? 15.984 32.125 15.32 1 91.38 108 PHE A CA 1
ATOM 810 C C . PHE A 1 108 ? 17.25 31.828 16.109 1 91.38 108 PHE A C 1
ATOM 812 O O . PHE A 1 108 ? 17.25 31.844 17.344 1 91.38 108 PHE A O 1
ATOM 819 N N . ALA A 1 109 ? 18.312 31.5 15.391 1 93.56 109 ALA A N 1
ATOM 820 C CA . ALA A 1 109 ? 19.578 31.219 16.078 1 93.56 109 ALA A CA 1
ATOM 821 C C . ALA A 1 109 ? 20 32.406 16.938 1 93.56 109 ALA A C 1
ATOM 823 O O . ALA A 1 109 ? 20.422 32.219 18.078 1 93.56 109 ALA A O 1
ATOM 824 N N . GLN A 1 110 ? 19.875 33.562 16.406 1 90.38 110 GLN A N 1
ATOM 825 C CA . GLN A 1 110 ? 20.234 34.781 17.125 1 90.38 110 GLN A CA 1
ATOM 826 C C . GLN A 1 110 ? 19.328 35 18.328 1 90.38 110 GLN A C 1
ATOM 828 O O . GLN A 1 110 ? 19.797 35.344 19.422 1 90.38 110 GLN A O 1
ATOM 833 N N . ALA A 1 111 ? 18.094 34.812 18.062 1 90.25 111 ALA A N 1
ATOM 834 C CA . ALA A 1 111 ? 17.109 35.031 19.125 1 90.25 111 ALA A CA 1
ATOM 835 C C . ALA A 1 111 ? 17.344 34.031 20.281 1 90.25 111 ALA A C 1
ATOM 837 O O . ALA A 1 111 ? 17.188 34.406 21.453 1 90.25 111 ALA A O 1
ATOM 838 N N . LEU A 1 112 ? 17.75 32.844 19.953 1 92.75 112 LEU A N 1
ATOM 839 C CA . LEU A 1 112 ? 17.906 31.797 20.953 1 92.75 112 LEU A CA 1
ATOM 840 C C . LEU A 1 112 ? 19.234 31.953 21.703 1 92.75 112 LEU A C 1
ATOM 842 O O . LEU A 1 112 ? 19.391 31.438 22.812 1 92.75 112 LEU A O 1
ATOM 846 N N . ALA A 1 113 ? 20.172 32.625 21.031 1 90.81 113 ALA A N 1
ATOM 847 C CA . ALA A 1 113 ? 21.469 32.812 21.672 1 90.81 113 ALA A CA 1
ATOM 848 C C . ALA A 1 113 ? 21.312 33.562 23 1 90.81 113 ALA A C 1
ATOM 850 O O . ALA A 1 113 ? 22.047 33.281 23.953 1 90.81 113 ALA A O 1
ATOM 851 N N . THR A 1 114 ? 20.344 34.406 23.062 1 88.62 114 THR A N 1
ATOM 852 C CA . THR A 1 114 ? 20.109 35.219 24.266 1 88.62 114 THR A CA 1
ATOM 853 C C . THR A 1 114 ? 19.375 34.406 25.328 1 88.62 114 THR A C 1
ATOM 855 O O . THR A 1 114 ? 19.281 34.812 26.484 1 88.62 114 THR A O 1
ATOM 858 N N . ARG A 1 115 ? 18.922 33.312 24.953 1 91.69 115 ARG A N 1
ATOM 859 C CA . ARG A 1 115 ? 18.141 32.5 25.875 1 91.69 115 ARG A CA 1
ATOM 860 C C . ARG A 1 115 ? 18.766 31.109 26.047 1 91.69 115 ARG A C 1
ATOM 862 O O . ARG A 1 115 ? 18.078 30.156 26.438 1 91.69 115 ARG A O 1
ATOM 869 N N . ARG A 1 116 ? 19.984 30.969 25.766 1 91.75 116 ARG A N 1
ATOM 870 C CA . ARG A 1 116 ? 20.672 29.688 25.766 1 91.75 116 ARG A CA 1
ATOM 871 C C . ARG A 1 116 ? 20.688 29.062 27.156 1 91.75 116 ARG A C 1
ATOM 873 O O . ARG A 1 116 ? 20.656 27.828 27.281 1 91.75 116 ARG A O 1
ATOM 880 N N . ALA A 1 117 ? 20.688 29.797 28.172 1 92.62 117 ALA A N 1
ATOM 881 C CA . ALA A 1 117 ? 20.719 29.328 29.547 1 92.62 117 ALA A CA 1
ATOM 882 C C . ALA A 1 117 ? 19.484 28.484 29.875 1 92.62 117 ALA A C 1
ATOM 884 O O . ALA A 1 117 ? 19.531 27.594 30.719 1 92.62 117 ALA A O 1
ATOM 885 N N . GLU A 1 118 ? 18.438 28.781 29.172 1 93.5 118 GLU A N 1
ATOM 886 C CA . GLU A 1 118 ? 17.172 28.062 29.375 1 93.5 118 GLU A CA 1
ATOM 887 C C . GLU A 1 118 ? 17.172 26.703 28.688 1 93.5 118 GLU A C 1
ATOM 889 O O . GLU A 1 118 ? 16.266 25.891 28.891 1 93.5 118 GLU A O 1
ATOM 894 N N . LEU A 1 119 ? 18.219 26.469 27.938 1 96.25 119 LEU A N 1
ATOM 895 C CA . LEU A 1 119 ? 18.297 25.25 27.125 1 96.25 119 LEU A CA 1
ATOM 896 C C . LEU A 1 119 ? 19.594 24.5 27.375 1 96.25 119 LEU A C 1
ATOM 898 O O . LEU A 1 119 ? 20.406 24.312 26.469 1 96.25 119 LEU A O 1
ATOM 902 N N . PRO A 1 120 ? 19.719 23.969 28.562 1 94.88 120 PRO A N 1
ATOM 903 C CA . PRO A 1 120 ? 20.984 23.359 28.938 1 94.88 120 PRO A CA 1
ATOM 904 C C . PRO A 1 120 ? 21.312 22.109 28.125 1 94.88 120 PRO A C 1
ATOM 906 O O . PRO A 1 120 ? 22.484 21.75 27.984 1 94.88 120 PRO A O 1
ATOM 909 N N . LEU A 1 121 ? 20.328 21.406 27.562 1 96.25 121 LEU A N 1
ATOM 910 C CA . LEU A 1 121 ? 20.578 20.172 26.828 1 96.25 121 LEU A CA 1
ATOM 911 C C . LEU A 1 121 ? 20.969 20.469 25.375 1 96.25 121 LEU A C 1
ATOM 913 O O . LEU A 1 121 ? 21.484 19.594 24.688 1 96.25 121 LEU A O 1
ATOM 917 N N . LEU A 1 122 ? 20.641 21.656 24.891 1 96.69 122 LEU A N 1
ATOM 918 C CA . LEU A 1 122 ? 20.938 22.031 23.5 1 96.69 122 LEU A CA 1
ATOM 919 C C . LEU A 1 122 ? 22.422 22.297 23.312 1 96.69 122 LEU A C 1
ATOM 921 O O . LEU A 1 122 ? 22.906 23.375 23.641 1 96.69 122 LEU A O 1
ATOM 925 N N . ARG A 1 123 ? 23.078 21.375 22.672 1 95.06 123 ARG A N 1
ATOM 926 C CA . ARG A 1 123 ? 24.531 21.438 22.547 1 95.06 123 ARG A CA 1
ATOM 927 C C . ARG A 1 123 ? 24.938 22.109 21.234 1 95.06 123 ARG A C 1
ATOM 929 O O . ARG A 1 123 ? 25.984 22.75 21.172 1 95.06 123 ARG A O 1
ATOM 936 N N . GLN A 1 124 ? 24.172 21.859 20.234 1 94.38 124 GLN A N 1
ATOM 937 C CA . GLN A 1 124 ? 24.562 22.312 18.906 1 94.38 124 GLN A CA 1
ATOM 938 C C . GLN A 1 124 ? 23.438 23.109 18.25 1 94.38 124 GLN A C 1
ATOM 940 O O . GLN A 1 124 ? 22.266 22.734 18.312 1 94.38 124 GLN A O 1
ATOM 945 N N . VAL A 1 125 ? 23.797 24.25 17.75 1 95.88 125 VAL A N 1
ATOM 946 C CA . VAL A 1 125 ? 22.906 25.016 16.891 1 95.88 125 VAL A CA 1
ATOM 947 C C . VAL A 1 125 ? 23.5 25.125 15.484 1 95.88 125 VAL A C 1
ATOM 949 O O . VAL A 1 125 ? 24.578 25.703 15.312 1 95.88 125 VAL A O 1
ATOM 952 N N . ILE A 1 126 ? 22.828 24.531 14.555 1 96.44 126 ILE A N 1
ATOM 953 C CA . ILE A 1 126 ? 23.25 24.5 13.156 1 96.44 126 ILE A CA 1
ATOM 954 C C . ILE A 1 126 ? 22.453 25.531 12.359 1 96.44 126 ILE A C 1
ATOM 956 O O . ILE A 1 126 ? 21.234 25.422 12.25 1 96.44 126 ILE A O 1
ATOM 960 N N . VAL A 1 127 ? 23.094 26.453 11.734 1 96.06 127 VAL A N 1
ATOM 961 C CA . VAL A 1 127 ? 22.422 27.609 11.164 1 96.06 127 VAL A CA 1
ATOM 962 C C . VAL A 1 127 ? 22.359 27.484 9.641 1 96.06 127 VAL A C 1
ATOM 964 O O . VAL A 1 127 ? 23.375 27.281 8.984 1 96.06 127 VAL A O 1
ATOM 967 N N . LEU A 1 128 ? 21.172 27.469 9.086 1 94 128 LEU A N 1
ATOM 968 C CA . LEU A 1 128 ? 20.906 27.453 7.652 1 94 128 LEU A CA 1
ATOM 969 C C . LEU A 1 128 ? 21.281 28.781 7.012 1 94 128 LEU A C 1
ATOM 971 O O . LEU A 1 128 ? 21.094 29.844 7.617 1 94 128 LEU A O 1
ATOM 975 N N . GLU A 1 129 ? 22.219 28.656 5.914 1 69.44 129 GLU A N 1
ATOM 976 C CA . GLU A 1 129 ? 22.859 29.812 5.293 1 69.44 129 GLU A CA 1
ATOM 977 C C . GLU A 1 129 ? 21.844 30.844 4.855 1 69.44 129 GLU A C 1
ATOM 979 O O . GLU A 1 129 ? 20.797 30.516 4.301 1 69.44 129 GLU A O 1
ATOM 984 N N . GLY A 1 130 ? 21.547 31.922 5.473 1 57.09 130 GLY A N 1
ATOM 985 C CA . GLY A 1 130 ? 21.328 33.312 5.062 1 57.09 130 GLY A CA 1
ATOM 986 C C . GLY A 1 130 ? 22.609 34.094 4.977 1 57.09 130 GLY A C 1
ATOM 987 O O . GLY A 1 130 ? 23.703 33.562 5.184 1 57.09 130 GLY A O 1
ATOM 988 N N . GLU A 1 131 ? 22.625 35.469 4.523 1 44.75 131 GLU A N 1
ATOM 989 C CA . GLU A 1 131 ? 23.766 36.375 4.711 1 44.75 131 GLU A CA 1
ATOM 990 C C . GLU A 1 131 ? 24.422 36.125 6.062 1 44.75 131 GLU A C 1
ATOM 992 O O . GLU A 1 131 ? 23.844 36.438 7.105 1 44.75 131 GLU A O 1
ATOM 997 N N . ALA A 1 132 ? 24.859 35.031 6.184 1 43.03 132 ALA A N 1
ATOM 998 C CA . ALA A 1 132 ? 25.547 34.656 7.414 1 43.03 132 ALA A CA 1
ATOM 999 C C . ALA A 1 132 ? 26.344 35.812 7.996 1 43.03 132 ALA A C 1
ATOM 1001 O O . ALA A 1 132 ? 27.344 36.25 7.402 1 43.03 132 ALA A O 1
ATOM 1002 N N . GLY A 1 133 ? 25.766 36.562 8.461 1 40.91 133 GLY A N 1
ATOM 1003 C CA . GLY A 1 133 ? 26.656 37.312 9.336 1 40.91 133 GLY A CA 1
ATOM 1004 C C . GLY A 1 133 ? 27.406 36.438 10.312 1 40.91 133 GLY A C 1
ATOM 1005 O O . GLY A 1 133 ? 27 35.312 10.578 1 40.91 133 GLY A O 1
ATOM 1006 N N . GLU A 1 134 ? 28.766 36.375 10.32 1 42.81 134 GLU A N 1
ATOM 1007 C CA . GLU A 1 134 ? 29.656 35.875 11.352 1 42.81 134 GLU A CA 1
ATOM 1008 C C . GLU A 1 134 ? 28.953 35.812 12.703 1 42.81 134 GLU A C 1
ATOM 1010 O O . GLU A 1 134 ? 28.828 36.812 13.391 1 42.81 134 GLU A O 1
ATOM 1015 N N . THR A 1 135 ? 27.828 35.156 12.766 1 45.31 135 THR A N 1
ATOM 1016 C CA . THR A 1 135 ? 27.422 35.281 14.156 1 45.31 135 THR A CA 1
ATOM 1017 C C . THR A 1 135 ? 28.438 34.656 15.086 1 45.31 135 THR A C 1
ATOM 1019 O O . THR A 1 135 ? 28.969 33.562 14.781 1 45.31 135 THR A O 1
ATOM 1022 N N . GLY A 1 136 ? 29.172 35.312 15.711 1 44.94 136 GLY A N 1
ATOM 1023 C CA . GLY A 1 136 ? 30.281 35.281 16.656 1 44.94 136 GLY A CA 1
ATOM 1024 C C . GLY A 1 136 ? 30.141 34.188 17.688 1 44.94 136 GLY A C 1
ATOM 1025 O O . GLY A 1 136 ? 30.938 34.094 18.641 1 44.94 136 GLY A O 1
ATOM 1026 N N . GLU A 1 137 ? 28.859 33.531 17.797 1 52.78 137 GLU A N 1
ATOM 1027 C CA . GLU A 1 137 ? 28.969 32.688 18.984 1 52.78 137 GLU A CA 1
ATOM 1028 C C . GLU A 1 137 ? 29.594 31.328 18.641 1 52.78 137 GLU A C 1
ATOM 1030 O O . GLU A 1 137 ? 29.266 30.734 17.609 1 52.78 137 GLU A O 1
ATOM 1035 N N . GLU A 1 138 ? 30.625 30.891 19.219 1 52.5 138 GLU A N 1
ATOM 1036 C CA . GLU A 1 138 ? 31.484 29.719 19.156 1 52.5 138 GLU A CA 1
ATOM 1037 C C . GLU A 1 138 ? 30.672 28.438 18.969 1 52.5 138 GLU A C 1
ATOM 1039 O O . GLU A 1 138 ? 31.125 27.5 18.297 1 52.5 138 GLU A O 1
ATOM 1044 N N . SER A 1 139 ? 29.328 28.375 19.359 1 61.53 139 SER A N 1
ATOM 1045 C CA . SER A 1 139 ? 28.641 27.094 19.375 1 61.53 139 SER A CA 1
ATOM 1046 C C . SER A 1 139 ? 27.797 26.906 18.109 1 61.53 139 SER A C 1
ATOM 1048 O O . SER A 1 139 ? 27.312 25.812 17.844 1 61.53 139 SER A O 1
ATOM 1050 N N . ASN A 1 140 ? 27.781 27.891 17.266 1 80.69 140 ASN A N 1
ATOM 1051 C CA . ASN A 1 140 ? 26.984 27.766 16.047 1 80.69 140 ASN A CA 1
ATOM 1052 C C . ASN A 1 140 ? 27.812 27.266 14.875 1 80.69 140 ASN A C 1
ATOM 1054 O O . ASN A 1 140 ? 28.969 27.672 14.695 1 80.69 140 ASN A O 1
ATOM 1058 N N . VAL A 1 141 ? 27.297 26.203 14.266 1 88.12 141 VAL A N 1
ATOM 1059 C CA . VAL A 1 141 ? 27.938 25.641 13.078 1 88.12 141 VAL A CA 1
ATOM 1060 C C . VAL A 1 141 ? 27.094 25.984 11.844 1 88.12 141 VAL A C 1
ATOM 1062 O O . VAL A 1 141 ? 25.875 25.875 11.867 1 88.12 141 VAL A O 1
ATOM 1065 N N . GLY A 1 142 ? 27.766 26.469 10.836 1 93.75 142 GLY A N 1
ATOM 1066 C CA . GLY A 1 142 ? 27.062 26.672 9.578 1 93.75 142 GLY A CA 1
ATOM 1067 C C . GLY A 1 142 ? 26.656 25.375 8.914 1 93.75 142 GLY A C 1
ATOM 1068 O O . GLY A 1 142 ? 27.406 24.406 8.914 1 93.75 142 GLY A O 1
ATOM 1069 N N . TYR A 1 143 ? 25.453 25.359 8.391 1 95.69 143 TYR A N 1
ATOM 1070 C CA . TYR A 1 143 ? 24.906 24.156 7.781 1 95.69 143 TYR A CA 1
ATOM 1071 C C . TYR A 1 143 ? 25.781 23.656 6.645 1 95.69 143 TYR A C 1
ATOM 1073 O O . TYR A 1 143 ? 26.141 22.484 6.594 1 95.69 143 TYR A O 1
ATOM 1081 N N . ALA A 1 144 ? 26.172 24.562 5.688 1 94.06 144 ALA A N 1
ATOM 1082 C CA . ALA A 1 144 ? 27.016 24.188 4.547 1 94.06 144 ALA A CA 1
ATOM 1083 C C . ALA A 1 144 ? 28.359 23.656 5.008 1 94.06 144 ALA A C 1
ATOM 1085 O O . ALA A 1 144 ? 28.859 22.672 4.457 1 94.06 144 ALA A O 1
ATOM 1086 N N . ALA A 1 145 ? 28.891 24.312 6.012 1 93 145 ALA A N 1
ATOM 1087 C CA . ALA A 1 145 ? 30.172 23.875 6.559 1 93 145 ALA A CA 1
ATOM 1088 C C . ALA A 1 145 ? 30.062 22.5 7.207 1 93 145 ALA A C 1
ATOM 1090 O O . ALA A 1 145 ? 30.984 21.688 7.109 1 93 145 ALA A O 1
ATOM 1091 N N . LEU A 1 146 ? 28.984 22.312 7.871 1 94.75 146 LEU A N 1
ATOM 1092 C CA . LEU A 1 146 ? 28.75 21.016 8.492 1 94.75 146 LEU A CA 1
ATOM 1093 C C . LEU A 1 146 ? 28.656 19.906 7.445 1 94.75 146 LEU A C 1
ATOM 1095 O O . LEU A 1 146 ? 29.234 18.828 7.617 1 94.75 146 LEU A O 1
ATOM 1099 N N . LEU A 1 147 ? 27.953 20.141 6.359 1 96.12 147 LEU A N 1
ATOM 1100 C CA . LEU A 1 147 ? 27.812 19.156 5.289 1 96.12 147 LEU A CA 1
ATOM 1101 C C . LEU A 1 147 ? 29.172 18.75 4.73 1 96.12 147 LEU A C 1
ATOM 1103 O O . LEU A 1 147 ? 29.391 17.594 4.387 1 96.12 147 LEU A O 1
ATOM 1107 N N . GLU A 1 148 ? 30.031 19.688 4.672 1 94.81 148 GLU A N 1
ATOM 1108 C CA . GLU A 1 148 ? 31.344 19.453 4.094 1 94.81 148 GLU A CA 1
ATOM 1109 C C . GLU A 1 148 ? 32.156 18.484 4.953 1 94.81 148 GLU A C 1
ATOM 1111 O O . GLU A 1 148 ? 33.062 17.828 4.453 1 94.81 148 GLU A O 1
ATOM 1116 N N . ARG A 1 149 ? 31.797 18.422 6.152 1 93.81 149 ARG A N 1
ATOM 1117 C CA . ARG A 1 149 ? 32.5 17.562 7.082 1 93.81 149 ARG A CA 1
ATOM 1118 C C . ARG A 1 149 ? 31.984 16.125 7.016 1 93.81 149 ARG A C 1
ATOM 1120 O O . ARG A 1 149 ? 32.625 15.203 7.531 1 93.81 149 ARG A O 1
ATOM 1127 N N . GLY A 1 150 ? 30.844 15.953 6.438 1 96.5 150 GLY A N 1
ATOM 1128 C CA . GLY A 1 150 ? 30.203 14.648 6.438 1 96.5 150 GLY A CA 1
ATOM 1129 C C . GLY A 1 150 ? 30.656 13.758 5.301 1 96.5 150 GLY A C 1
ATOM 1130 O O . GLY A 1 150 ? 31.297 14.219 4.355 1 96.5 150 GLY A O 1
ATOM 1131 N N . SER A 1 151 ? 30.344 12.484 5.398 1 97.75 151 SER A N 1
ATOM 1132 C CA . SER A 1 151 ? 30.656 11.477 4.391 1 97.75 151 SER A CA 1
ATOM 1133 C C . SER A 1 151 ? 29.438 11.203 3.502 1 97.75 151 SER A C 1
ATOM 1135 O O . SER A 1 151 ? 28.312 11.172 3.98 1 97.75 151 SER A O 1
ATOM 1137 N N . GLU A 1 152 ? 29.703 10.945 2.252 1 96.56 152 GLU A N 1
ATOM 1138 C CA . GLU A 1 152 ? 28.625 10.602 1.317 1 96.56 152 GLU A CA 1
ATOM 1139 C C . GLU A 1 152 ? 28.297 9.109 1.377 1 96.56 152 GLU A C 1
ATOM 1141 O O . GLU A 1 152 ? 27.344 8.656 0.751 1 96.56 152 GLU A O 1
ATOM 1146 N N . ALA A 1 153 ? 29.141 8.391 2.109 1 94.81 153 ALA A N 1
ATOM 1147 C CA . ALA A 1 153 ? 28.891 6.953 2.213 1 94.81 153 ALA A CA 1
ATOM 1148 C C . ALA A 1 153 ? 27.484 6.676 2.734 1 94.81 153 ALA A C 1
ATOM 1150 O O . ALA A 1 153 ? 27.031 7.324 3.68 1 94.81 153 ALA A O 1
ATOM 1151 N N . PRO A 1 154 ? 26.828 5.699 2.076 1 92.62 154 PRO A N 1
ATOM 1152 C CA . PRO A 1 154 ? 25.453 5.418 2.488 1 92.62 154 PRO A CA 1
ATOM 1153 C C . PRO A 1 154 ? 25.344 5.004 3.955 1 92.62 154 PRO A C 1
ATOM 1155 O O . PRO A 1 154 ? 26.156 4.207 4.434 1 92.62 154 PRO A O 1
ATOM 1158 N N . LEU A 1 155 ? 24.422 5.609 4.637 1 92.12 155 LEU A N 1
ATOM 1159 C CA . LEU A 1 155 ? 24.047 5.281 6.008 1 92.12 155 LEU A CA 1
ATOM 1160 C C . LEU A 1 155 ? 22.594 4.863 6.09 1 92.12 155 LEU A C 1
ATOM 1162 O O . LEU A 1 155 ? 21.734 5.41 5.383 1 92.12 155 LEU A O 1
ATOM 1166 N N . GLY A 1 156 ? 22.297 3.816 6.871 1 92.44 156 GLY A N 1
ATOM 1167 C CA . GLY A 1 156 ? 20.922 3.354 7 1 92.44 156 GLY A CA 1
ATOM 1168 C C . GLY A 1 156 ? 20.703 2.459 8.211 1 92.44 156 GLY A C 1
ATOM 1169 O O . GLY A 1 156 ? 20.516 1.25 8.07 1 92.44 156 GLY A O 1
ATOM 1170 N N . LEU A 1 157 ? 20.719 3.092 9.336 1 93.69 157 LEU A N 1
ATOM 1171 C CA . LEU A 1 157 ? 20.422 2.332 10.539 1 93.69 157 LEU A CA 1
ATOM 1172 C C . LEU A 1 157 ? 18.969 1.86 10.539 1 93.69 157 LEU A C 1
ATOM 1174 O O . LEU A 1 157 ? 18.109 2.486 9.914 1 93.69 157 LEU A O 1
ATOM 1178 N N . ASP A 1 158 ? 18.719 0.756 11.086 1 91.44 158 ASP A N 1
ATOM 1179 C CA . ASP A 1 158 ? 17.375 0.171 11.102 1 91.44 158 ASP A CA 1
ATOM 1180 C C . ASP A 1 158 ? 16.906 -0.075 12.531 1 91.44 158 ASP A C 1
ATOM 1182 O O . ASP A 1 158 ? 16.844 -1.22 12.984 1 91.44 158 ASP A O 1
ATOM 1186 N N . PRO A 1 159 ? 16.484 0.979 13.188 1 96 159 PRO A N 1
ATOM 1187 C CA . PRO A 1 159 ? 15.977 0.798 14.547 1 96 159 PRO A CA 1
ATOM 1188 C C . PRO A 1 159 ? 14.734 -0.093 14.609 1 96 159 PRO A C 1
ATOM 1190 O O . PRO A 1 159 ? 14.062 -0.281 13.594 1 96 159 PRO A O 1
ATOM 1193 N N . ALA A 1 160 ? 14.516 -0.648 15.852 1 95.94 160 ALA A N 1
ATOM 1194 C CA . ALA A 1 160 ? 13.289 -1.404 16.078 1 95.94 160 ALA A CA 1
ATOM 1195 C C . ALA A 1 160 ? 12.055 -0.531 15.836 1 95.94 160 ALA A C 1
ATOM 1197 O O . ALA A 1 160 ? 12.109 0.687 16.016 1 95.94 160 ALA A O 1
ATOM 1198 N N . ASP A 1 161 ? 10.992 -1.167 15.484 1 96 161 ASP A N 1
ATOM 1199 C CA . ASP A 1 161 ? 9.781 -0.46 15.102 1 96 161 ASP A CA 1
ATOM 1200 C C . ASP A 1 161 ? 9.227 0.361 16.266 1 96 161 ASP A C 1
ATOM 1202 O O . ASP A 1 161 ? 8.547 1.366 16.047 1 96 161 ASP A O 1
ATOM 1206 N N . ASP A 1 162 ? 9.484 -0.032 17.469 1 97.38 162 ASP A N 1
ATOM 1207 C CA . ASP A 1 162 ? 8.883 0.645 18.609 1 97.38 162 ASP A CA 1
ATOM 1208 C C . ASP A 1 162 ? 9.781 1.768 19.125 1 97.38 162 ASP A C 1
ATOM 1210 O O . ASP A 1 162 ? 9.43 2.455 20.094 1 97.38 162 ASP A O 1
ATOM 1214 N N . GLU A 1 163 ? 10.938 1.984 18.484 1 98.31 163 GLU A N 1
ATOM 1215 C CA . GLU A 1 163 ? 11.797 3.105 18.859 1 98.31 163 GLU A CA 1
ATOM 1216 C C . GLU A 1 163 ? 11.219 4.43 18.359 1 98.31 163 GLU A C 1
ATOM 1218 O O . GLU A 1 163 ? 10.609 4.484 17.297 1 98.31 163 GLU A O 1
ATOM 1223 N N . LEU A 1 164 ? 11.438 5.488 19.141 1 98.62 164 LEU A N 1
ATOM 1224 C CA . LEU A 1 164 ? 10.898 6.812 18.859 1 98.62 164 LEU A CA 1
ATOM 1225 C C . LEU A 1 164 ? 11.539 7.41 17.609 1 98.62 164 LEU A C 1
ATOM 1227 O O . LEU A 1 164 ? 12.758 7.348 17.438 1 98.62 164 LEU A O 1
ATOM 1231 N N . ALA A 1 165 ? 10.719 8.016 16.719 1 98.38 165 ALA A N 1
ATOM 1232 C CA . ALA A 1 165 ? 11.219 8.609 15.484 1 98.38 165 ALA A CA 1
ATOM 1233 C C . ALA A 1 165 ? 10.93 10.109 15.438 1 98.38 165 ALA A C 1
ATOM 1235 O O . ALA A 1 165 ? 11.734 10.891 14.922 1 98.38 165 ALA A O 1
ATOM 1236 N N . VAL A 1 166 ? 9.75 10.5 15.945 1 98.38 166 VAL A N 1
ATOM 1237 C CA . VAL A 1 166 ? 9.305 11.891 15.828 1 98.38 166 VAL A CA 1
ATOM 1238 C C . VAL A 1 166 ? 8.547 12.297 17.094 1 98.38 166 VAL A C 1
ATOM 1240 O O . VAL A 1 166 ? 7.723 11.539 17.594 1 98.38 166 VAL A O 1
ATOM 1243 N N . LEU A 1 167 ? 8.867 13.391 17.641 1 97.81 167 LEU A N 1
ATOM 1244 C CA . LEU A 1 167 ? 7.984 14.094 18.562 1 97.81 167 LEU A CA 1
ATOM 1245 C C . LEU A 1 167 ? 7.145 15.133 17.844 1 97.81 167 LEU A C 1
ATOM 1247 O O . LEU A 1 167 ? 7.645 16.203 17.5 1 97.81 167 LEU A O 1
ATOM 1251 N N . HIS A 1 168 ? 5.887 14.789 17.609 1 95.62 168 HIS A N 1
ATOM 1252 C CA . HIS A 1 168 ? 4.988 15.633 16.828 1 95.62 168 HIS A CA 1
ATOM 1253 C C . HIS A 1 168 ? 4.137 16.516 17.734 1 95.62 168 HIS A C 1
ATOM 1255 O O . HIS A 1 168 ? 3.121 16.062 18.266 1 95.62 168 HIS A O 1
ATOM 1261 N N . TYR A 1 169 ? 4.531 17.75 17.859 1 87.94 169 TYR A N 1
ATOM 1262 C CA . TYR A 1 169 ? 3.816 18.672 18.734 1 87.94 169 TYR A CA 1
ATOM 1263 C C . TYR A 1 169 ? 2.525 19.156 18.078 1 87.94 169 TYR A C 1
ATOM 1265 O O . TYR A 1 169 ? 2.508 19.469 16.891 1 87.94 169 TYR A O 1
ATOM 1273 N N . THR A 1 170 ? 1.405 18.922 18.812 1 73.44 170 THR A N 1
ATOM 1274 C CA . THR A 1 170 ? 0.081 19.266 18.312 1 73.44 170 THR A CA 1
ATOM 1275 C C . THR A 1 170 ? -0.505 20.438 19.109 1 73.44 170 THR A C 1
ATOM 1277 O O . THR A 1 170 ? -0.211 20.609 20.281 1 73.44 170 THR A O 1
ATOM 1280 N N . SER A 1 171 ? -0.954 21.547 18.516 1 58.88 171 SER A N 1
ATOM 1281 C CA . SER A 1 171 ? -1.551 22.688 19.203 1 58.88 171 SER A CA 1
ATOM 1282 C C . SER A 1 171 ? -2.957 22.359 19.688 1 58.88 171 SER A C 1
ATOM 1284 O O . SER A 1 171 ? -3.926 22.484 18.938 1 58.88 171 SER A O 1
ATOM 1286 N N . GLY A 1 172 ? -3.064 21.234 20.391 1 52.34 172 GLY A N 1
ATOM 1287 C CA . GLY A 1 172 ? -4.406 20.828 20.781 1 52.34 172 GLY A CA 1
ATOM 1288 C C . GLY A 1 172 ? -5.234 21.969 21.344 1 52.34 172 GLY A C 1
ATOM 1289 O O . GLY A 1 172 ? -4.711 23.062 21.594 1 52.34 172 GLY A O 1
ATOM 1290 N N . SER A 1 173 ? -6.551 21.906 21.25 1 47.66 173 SER A N 1
ATOM 1291 C CA . SER A 1 173 ? -7.582 22.812 21.734 1 47.66 173 SER A CA 1
ATOM 1292 C C . SER A 1 173 ? -7.328 23.219 23.172 1 47.66 173 SER A C 1
ATOM 1294 O O . SER A 1 173 ? -7.766 24.281 23.609 1 47.66 173 SER A O 1
ATOM 1296 N N . SER A 1 174 ? -6.469 22.328 23.859 1 50.09 174 SER A N 1
ATOM 1297 C CA . SER A 1 174 ? -6.312 22.547 25.297 1 50.09 174 SER A CA 1
ATOM 1298 C C . SER A 1 174 ? -5.266 23.625 25.578 1 50.09 174 SER A C 1
ATOM 1300 O O . SER A 1 174 ? -5.168 24.125 26.703 1 50.09 174 SER A O 1
ATOM 1302 N N . GLY A 1 175 ? -4.59 24.109 24.578 1 56.12 175 GLY A N 1
ATOM 1303 C CA . GLY A 1 175 ? -3.543 25.094 24.797 1 56.12 175 GLY A CA 1
ATOM 1304 C C . GLY A 1 175 ? -2.293 24.5 25.422 1 56.12 175 GLY A C 1
ATOM 1305 O O . GLY A 1 175 ? -1.291 25.203 25.594 1 56.12 175 GLY A O 1
ATOM 1306 N N . VAL A 1 176 ? -2.436 23.266 25.891 1 62.97 176 VAL A N 1
ATOM 1307 C CA . VAL A 1 176 ? -1.297 22.625 26.531 1 62.97 176 VAL A CA 1
ATOM 1308 C C . VAL A 1 176 ? -0.345 22.078 25.469 1 62.97 176 VAL A C 1
ATOM 1310 O O . VAL A 1 176 ? -0.78 21.453 24.5 1 62.97 176 VAL A O 1
ATOM 1313 N N . LEU A 1 177 ? 0.923 22.406 25.734 1 75.75 177 LEU A N 1
ATOM 1314 C CA . LEU A 1 177 ? 1.972 21.875 24.859 1 75.75 177 LEU A CA 1
ATOM 1315 C C . LEU A 1 177 ? 2.076 20.359 25 1 75.75 177 LEU A C 1
ATOM 1317 O O . LEU A 1 177 ? 2.273 19.844 26.094 1 75.75 177 LEU A O 1
ATOM 1321 N N . LYS A 1 178 ? 1.766 19.562 23.969 1 87.75 178 LYS A N 1
ATOM 1322 C CA . LYS A 1 178 ? 1.935 18.109 23.984 1 87.75 178 LYS A CA 1
ATOM 1323 C C . LYS A 1 178 ? 2.467 17.594 22.656 1 87.75 178 LYS A C 1
ATOM 1325 O O . LYS A 1 178 ? 2.217 18.203 21.609 1 87.75 178 LYS A O 1
ATOM 1330 N N . ALA A 1 179 ? 3.219 16.5 22.75 1 94.69 179 ALA A N 1
ATOM 1331 C CA . ALA A 1 179 ? 3.766 15.883 21.547 1 94.69 179 ALA A CA 1
ATOM 1332 C C . ALA A 1 179 ? 3.348 14.414 21.438 1 94.69 179 ALA A C 1
ATOM 1334 O O . ALA A 1 179 ? 3.518 13.641 22.375 1 94.69 179 ALA A O 1
ATOM 1335 N N . ALA A 1 180 ? 2.746 14.078 20.344 1 96.25 180 ALA A N 1
ATOM 1336 C CA . ALA A 1 180 ? 2.518 12.664 20.062 1 96.25 180 ALA A CA 1
ATOM 1337 C C . ALA A 1 180 ? 3.832 11.938 19.766 1 96.25 180 ALA A C 1
ATOM 1339 O O . ALA A 1 180 ? 4.629 12.391 18.938 1 96.25 180 ALA A O 1
ATOM 1340 N N . MET A 1 181 ? 4.094 10.883 20.5 1 98.06 181 MET A N 1
ATOM 1341 C CA . MET A 1 181 ? 5.262 10.047 20.219 1 98.06 181 MET A CA 1
ATOM 1342 C C . MET A 1 181 ? 5 9.117 19.047 1 98.06 181 MET A C 1
ATOM 1344 O O . MET A 1 181 ? 4.203 8.18 19.141 1 98.06 181 MET A O 1
ATOM 1348 N N . LEU A 1 182 ? 5.648 9.391 17.922 1 98 182 LEU A N 1
ATOM 1349 C CA . LEU A 1 182 ? 5.555 8.531 16.75 1 98 182 LEU A CA 1
ATOM 1350 C C . LEU A 1 182 ? 6.816 7.688 16.594 1 98 182 LEU A C 1
ATOM 1352 O O . LEU A 1 182 ? 7.922 8.227 16.484 1 98 182 LEU A O 1
ATOM 1356 N N . SER A 1 183 ? 6.641 6.406 16.547 1 98.56 183 SER A N 1
ATOM 1357 C CA . SER A 1 183 ? 7.758 5.477 16.438 1 98.56 183 SER A CA 1
ATOM 1358 C C . SER A 1 183 ? 8.18 5.277 14.992 1 98.56 183 SER A C 1
ATOM 1360 O O . SER A 1 183 ? 7.512 5.77 14.078 1 98.56 183 SER A O 1
ATOM 1362 N N . PHE A 1 184 ? 9.32 4.617 14.789 1 98.25 184 PHE A N 1
ATOM 1363 C CA . PHE A 1 184 ? 9.727 4.23 13.445 1 98.25 184 PHE A CA 1
ATOM 1364 C C . PHE A 1 184 ? 8.664 3.359 12.789 1 98.25 184 PHE A C 1
ATOM 1366 O O . PHE A 1 184 ? 8.391 3.5 11.594 1 98.25 184 PHE A O 1
ATOM 1373 N N . GLY A 1 185 ? 8.062 2.475 13.57 1 97.25 185 GLY A N 1
ATOM 1374 C CA . GLY A 1 185 ? 6.973 1.661 13.055 1 97.25 185 GLY A CA 1
ATOM 1375 C C . GLY A 1 185 ? 5.781 2.48 12.602 1 97.25 185 GLY A C 1
ATOM 1376 O O . GLY A 1 185 ? 5.156 2.166 11.586 1 97.25 185 GLY A O 1
ATOM 1377 N N . ASN A 1 186 ? 5.449 3.51 13.344 1 97.75 186 ASN A N 1
ATOM 1378 C CA . ASN A 1 186 ? 4.363 4.398 12.953 1 97.75 186 ASN A CA 1
ATOM 1379 C C . ASN A 1 186 ? 4.652 5.09 11.625 1 97.75 186 ASN A C 1
ATOM 1381 O O . ASN A 1 186 ? 3.777 5.188 10.766 1 97.75 186 ASN A O 1
ATOM 1385 N N . ARG A 1 187 ? 5.863 5.523 11.492 1 97.81 187 ARG A N 1
ATOM 1386 C CA . ARG A 1 187 ? 6.238 6.25 10.281 1 97.81 187 ARG A CA 1
ATOM 1387 C C . ARG A 1 187 ? 6.301 5.32 9.078 1 97.81 187 ARG A C 1
ATOM 1389 O O . ARG A 1 187 ? 5.996 5.727 7.957 1 97.81 187 ARG A O 1
ATOM 1396 N N . LYS A 1 188 ? 6.703 4.055 9.344 1 96.88 188 LYS A N 1
ATOM 1397 C CA . LYS A 1 188 ? 6.602 3.055 8.289 1 96.88 188 LYS A CA 1
ATOM 1398 C C . LYS A 1 188 ? 5.148 2.84 7.871 1 96.88 188 LYS A C 1
ATOM 1400 O O . LYS A 1 188 ? 4.848 2.734 6.68 1 96.88 188 LYS A O 1
ATOM 1405 N N . ALA A 1 189 ? 4.266 2.771 8.836 1 96.75 189 ALA A N 1
ATOM 1406 C CA . ALA A 1 189 ? 2.84 2.623 8.562 1 96.75 189 ALA A CA 1
ATOM 1407 C C . ALA A 1 189 ? 2.312 3.799 7.742 1 96.75 189 ALA A C 1
ATOM 1409 O O . ALA A 1 189 ? 1.458 3.623 6.871 1 96.75 189 ALA A O 1
ATOM 1410 N N . LEU A 1 190 ? 2.818 4.949 7.992 1 97.06 190 LEU A N 1
ATOM 1411 C CA . LEU A 1 190 ? 2.449 6.141 7.238 1 97.06 190 LEU A CA 1
ATOM 1412 C C . LEU A 1 190 ? 2.811 5.988 5.766 1 97.06 190 LEU A C 1
ATOM 1414 O O . LEU A 1 190 ? 1.993 6.273 4.887 1 97.06 190 LEU A O 1
ATOM 1418 N N . VAL A 1 191 ? 3.984 5.535 5.52 1 96.62 191 VAL A N 1
ATOM 1419 C CA . VAL A 1 191 ? 4.418 5.328 4.141 1 96.62 191 VAL A CA 1
ATOM 1420 C C . VAL A 1 191 ? 3.523 4.289 3.469 1 96.62 191 VAL A C 1
ATOM 1422 O O . VAL A 1 191 ? 3.045 4.504 2.352 1 96.62 191 VAL A O 1
ATOM 1425 N N . ARG A 1 192 ? 3.188 3.227 4.172 1 95.44 192 ARG A N 1
ATOM 1426 C CA . ARG A 1 192 ? 2.346 2.164 3.633 1 95.44 192 ARG A CA 1
ATOM 1427 C C . ARG A 1 192 ? 0.956 2.689 3.285 1 95.44 192 ARG A C 1
ATOM 1429 O O . ARG A 1 192 ? 0.445 2.436 2.191 1 95.44 192 ARG A O 1
ATOM 1436 N N . LYS A 1 193 ? 0.381 3.367 4.145 1 94.94 193 LYS A N 1
ATOM 1437 C CA . LYS A 1 193 ? -0.992 3.814 3.934 1 94.94 193 LYS A CA 1
ATOM 1438 C C . LYS A 1 193 ? -1.069 4.828 2.795 1 94.94 193 LYS A C 1
ATOM 1440 O O . LYS A 1 193 ? -2.039 4.84 2.033 1 94.94 193 LYS A O 1
ATOM 1445 N N . SER A 1 194 ? -0.035 5.641 2.693 1 95.62 194 SER A N 1
ATOM 1446 C CA . SER A 1 194 ? -0.019 6.621 1.612 1 95.62 194 SER A CA 1
ATOM 1447 C C . SER A 1 194 ? 0.059 5.938 0.25 1 95.62 194 SER A C 1
ATOM 1449 O O . SER A 1 194 ? -0.671 6.301 -0.674 1 95.62 194 SER A O 1
ATOM 1451 N N . ILE A 1 195 ? 0.867 4.957 0.198 1 94.94 195 ILE A N 1
ATOM 1452 C CA . ILE A 1 195 ? 1.056 4.234 -1.056 1 94.94 195 ILE A CA 1
ATOM 1453 C C . ILE A 1 195 ? -0.181 3.391 -1.355 1 94.94 195 ILE A C 1
ATOM 1455 O O . ILE A 1 195 ? -0.574 3.244 -2.516 1 94.94 195 ILE A O 1
ATOM 1459 N N . ALA A 1 196 ? -0.839 2.934 -0.318 1 94.06 196 ALA A N 1
ATOM 1460 C CA . ALA A 1 196 ? -1.994 2.051 -0.459 1 94.06 196 ALA A CA 1
ATOM 1461 C C . ALA A 1 196 ? -3.271 2.85 -0.698 1 94.06 196 ALA A C 1
ATOM 1463 O O . ALA A 1 196 ? -4.324 2.277 -0.982 1 94.06 196 ALA A O 1
ATOM 1464 N N . SER A 1 197 ? -3.219 4.141 -0.573 1 94.75 197 SER A N 1
ATOM 1465 C CA . SER A 1 197 ? -4.406 4.984 -0.686 1 94.75 197 SER A CA 1
ATOM 1466 C C . SER A 1 197 ? -5.172 4.691 -1.971 1 94.75 197 SER A C 1
ATOM 1468 O O . SER A 1 197 ? -4.57 4.508 -3.031 1 94.75 197 SER A O 1
ATOM 1470 N N . PRO A 1 198 ? -6.523 4.668 -1.871 1 94.75 198 PRO A N 1
ATOM 1471 C CA . PRO A 1 198 ? -7.332 4.371 -3.055 1 94.75 198 PRO A CA 1
ATOM 1472 C C . PRO A 1 198 ? -7.406 5.543 -4.031 1 94.75 198 PRO A C 1
ATOM 1474 O O . PRO A 1 198 ? -8 5.422 -5.102 1 94.75 198 PRO A O 1
ATOM 1477 N N . THR A 1 199 ? -6.777 6.656 -3.686 1 95.69 199 THR A N 1
ATOM 1478 C CA . THR A 1 199 ? -6.766 7.812 -4.574 1 95.69 199 THR A CA 1
ATOM 1479 C C . THR A 1 199 ? -5.746 7.625 -5.695 1 95.69 199 THR A C 1
ATOM 1481 O O . THR A 1 199 ? -4.988 6.652 -5.691 1 95.69 199 THR A O 1
ATOM 1484 N N . ARG A 1 200 ? -5.793 8.492 -6.621 1 94 200 ARG A N 1
ATOM 1485 C CA . ARG A 1 200 ? -4.836 8.445 -7.723 1 94 200 ARG A CA 1
ATOM 1486 C C . ARG A 1 200 ? -3.406 8.344 -7.203 1 94 200 ARG A C 1
ATOM 1488 O O . ARG A 1 200 ? -2.996 9.109 -6.332 1 94 200 ARG A O 1
ATOM 1495 N N . ARG A 1 201 ? -2.65 7.473 -7.766 1 93.56 201 ARG A N 1
ATOM 1496 C CA . ARG A 1 201 ? -1.304 7.164 -7.297 1 93.56 201 ARG A CA 1
ATOM 1497 C C . ARG A 1 201 ? -0.306 8.219 -7.758 1 93.56 201 ARG A C 1
ATOM 1499 O O . ARG A 1 201 ? -0.464 8.805 -8.828 1 93.56 201 ARG A O 1
ATOM 1506 N N . SER A 1 202 ? 0.669 8.367 -6.883 1 95.56 202 SER A N 1
ATOM 1507 C CA . SER A 1 202 ? 1.809 9.188 -7.266 1 95.56 202 SER A CA 1
ATOM 1508 C C . SER A 1 202 ? 2.949 8.336 -7.812 1 95.56 202 SER A C 1
ATOM 1510 O O . SER A 1 202 ? 3.039 7.148 -7.516 1 95.56 202 SER A O 1
ATOM 1512 N N . GLY A 1 203 ? 3.787 8.938 -8.57 1 95.31 203 GLY A N 1
ATOM 1513 C CA . GLY A 1 203 ? 4.969 8.312 -9.148 1 95.31 203 GLY A CA 1
ATOM 1514 C C . GLY A 1 203 ? 5.906 9.312 -9.805 1 95.31 203 GLY A C 1
ATOM 1515 O O . GLY A 1 203 ? 5.758 10.523 -9.633 1 95.31 203 GLY A O 1
ATOM 1516 N N . PRO A 1 204 ? 6.859 8.727 -10.547 1 94.75 204 PRO A N 1
ATOM 1517 C CA . PRO A 1 204 ? 7.77 9.625 -11.266 1 94.75 204 PRO A CA 1
ATOM 1518 C C . PRO A 1 204 ? 7.035 10.586 -12.195 1 94.75 204 PRO A C 1
ATOM 1520 O O . PRO A 1 204 ? 6.117 10.18 -12.914 1 94.75 204 PRO A O 1
ATOM 1523 N N . GLY A 1 205 ? 7.375 11.828 -12.109 1 94.94 205 GLY A N 1
ATOM 1524 C CA . GLY A 1 205 ? 6.711 12.844 -12.906 1 94.94 205 GLY A CA 1
ATOM 1525 C C . GLY A 1 205 ? 5.695 13.656 -12.125 1 94.94 205 GLY A C 1
ATOM 1526 O O . GLY A 1 205 ? 5.312 14.75 -12.539 1 94.94 205 GLY A O 1
ATOM 1527 N N . ASP A 1 206 ? 5.281 13.141 -11.031 1 98.12 206 ASP A N 1
ATOM 1528 C CA . ASP A 1 206 ? 4.344 13.883 -10.195 1 98.12 206 ASP A CA 1
ATOM 1529 C C . ASP A 1 206 ? 5.062 14.938 -9.359 1 98.12 206 ASP A C 1
ATOM 1531 O O . ASP A 1 206 ? 6.184 14.711 -8.898 1 98.12 206 ASP A O 1
ATOM 1535 N N . VAL A 1 207 ? 4.391 16.078 -9.18 1 98.75 207 VAL A N 1
ATOM 1536 C CA . VAL A 1 207 ? 4.883 17.188 -8.367 1 98.75 207 VAL A CA 1
ATOM 1537 C C . VAL A 1 207 ? 3.832 17.578 -7.328 1 98.75 207 VAL A C 1
ATOM 1539 O O . VAL A 1 207 ? 2.729 18 -7.68 1 98.75 207 VAL A O 1
ATOM 1542 N N . MET A 1 208 ? 4.164 17.422 -6.098 1 98.5 208 MET A N 1
ATOM 1543 C CA . MET A 1 208 ? 3.303 17.875 -5.012 1 98.5 208 MET A CA 1
ATOM 1544 C C . MET A 1 208 ? 3.781 19.219 -4.473 1 98.5 208 MET A C 1
ATOM 1546 O O . MET A 1 208 ? 4.91 19.344 -3.986 1 98.5 208 MET A O 1
ATOM 1550 N N . ALA A 1 209 ? 2.92 20.188 -4.531 1 98.19 209 ALA A N 1
ATOM 1551 C CA . ALA A 1 209 ? 3.244 21.469 -3.904 1 98.19 209 ALA A CA 1
ATOM 1552 C C . ALA A 1 209 ? 2.793 21.5 -2.447 1 98.19 209 ALA A C 1
ATOM 1554 O O . ALA A 1 209 ? 1.608 21.312 -2.154 1 98.19 209 ALA A O 1
ATOM 1555 N N . HIS A 1 210 ? 3.752 21.641 -1.581 1 97 210 HIS A N 1
ATOM 1556 C CA . HIS A 1 210 ? 3.453 21.781 -0.161 1 97 210 HIS A CA 1
ATOM 1557 C C . HIS A 1 210 ? 3.215 23.234 0.205 1 97 210 HIS A C 1
ATOM 1559 O O . HIS A 1 210 ? 4.16 24.031 0.26 1 97 210 HIS A O 1
ATOM 1565 N N . VAL A 1 211 ? 1.958 23.547 0.517 1 92.56 211 VAL A N 1
ATOM 1566 C CA . VAL A 1 211 ? 1.593 24.938 0.748 1 92.56 211 VAL A CA 1
ATOM 1567 C C . VAL A 1 211 ? 1.625 25.234 2.244 1 92.56 211 VAL A C 1
ATOM 1569 O O . VAL A 1 211 ? 1.773 26.391 2.646 1 92.56 211 VAL A O 1
ATOM 1572 N N . GLY A 1 212 ? 1.421 24.25 3.084 1 87.94 212 GLY A N 1
ATOM 1573 C CA . GLY A 1 212 ? 1.546 24.406 4.523 1 87.94 212 GLY A CA 1
ATOM 1574 C C . GLY A 1 212 ? 2.928 24.047 5.047 1 87.94 212 GLY A C 1
ATOM 1575 O O . GLY A 1 212 ? 3.75 23.5 4.316 1 87.94 212 GLY A O 1
ATOM 1576 N N . PRO A 1 213 ? 3.172 24.375 6.324 1 89.31 213 PRO A N 1
ATOM 1577 C CA . PRO A 1 213 ? 4.473 24.047 6.91 1 89.31 213 PRO A CA 1
ATOM 1578 C C . PRO A 1 213 ? 4.75 22.547 6.914 1 89.31 213 PRO A C 1
ATOM 1580 O O . PRO A 1 213 ? 3.93 21.766 7.398 1 89.31 213 PRO A O 1
ATOM 1583 N N . ILE A 1 214 ? 5.922 22.094 6.453 1 94.25 214 ILE A N 1
ATOM 1584 C CA . ILE A 1 214 ? 6.25 20.672 6.375 1 94.25 214 ILE A CA 1
ATOM 1585 C C . ILE A 1 214 ? 6.715 20.172 7.742 1 94.25 214 ILE A C 1
ATOM 1587 O O . ILE A 1 214 ? 6.953 18.984 7.926 1 94.25 214 ILE A O 1
ATOM 1591 N N . THR A 1 215 ? 6.777 21.078 8.711 1 90.06 215 THR A N 1
ATOM 1592 C CA . THR A 1 215 ? 7.047 20.688 10.086 1 90.06 215 THR A CA 1
ATOM 1593 C C . THR A 1 215 ? 5.777 20.172 10.758 1 90.06 215 THR A C 1
ATOM 1595 O O . THR A 1 215 ? 5.816 19.719 11.906 1 90.06 215 THR A O 1
ATOM 1598 N N . HIS A 1 216 ? 4.66 20.203 10.008 1 85.25 216 HIS A N 1
ATOM 1599 C CA . HIS A 1 216 ? 3.381 19.672 10.477 1 85.25 216 HIS A CA 1
ATOM 1600 C C . HIS A 1 216 ? 2.805 18.672 9.492 1 85.25 216 HIS A C 1
ATOM 1602 O O . HIS A 1 216 ? 3.539 17.844 8.938 1 85.25 216 HIS A O 1
ATOM 1608 N N . ALA A 1 217 ? 1.462 18.672 9.32 1 78.12 217 ALA A N 1
ATOM 1609 C CA . ALA A 1 217 ? 0.75 17.656 8.555 1 78.12 217 ALA A CA 1
ATOM 1610 C C . ALA A 1 217 ? 1.234 17.625 7.109 1 78.12 217 ALA A C 1
ATOM 1612 O O . ALA A 1 217 ? 1.312 16.547 6.504 1 78.12 217 ALA A O 1
ATOM 1613 N N . SER A 1 218 ? 1.623 18.75 6.617 1 84.12 218 SER A N 1
ATOM 1614 C CA . SER A 1 218 ? 2.062 18.812 5.227 1 84.12 218 SER A CA 1
ATOM 1615 C C . SER A 1 218 ? 3.322 17.984 5.004 1 84.12 218 SER A C 1
ATOM 1617 O O . SER A 1 218 ? 3.547 17.469 3.908 1 84.12 218 SER A O 1
ATOM 1619 N N . GLY A 1 219 ? 4.074 17.844 6.027 1 91.81 219 GLY A N 1
ATOM 1620 C CA . GLY A 1 219 ? 5.332 17.125 5.926 1 91.81 219 GLY A CA 1
ATOM 1621 C C . GLY A 1 219 ? 5.152 15.617 5.93 1 91.81 219 GLY A C 1
ATOM 1622 O O . GLY A 1 219 ? 6.074 14.875 5.582 1 91.81 219 GLY A O 1
ATOM 1623 N N . MET A 1 220 ? 4 15.164 6.266 1 93.19 220 MET A N 1
ATOM 1624 C CA . MET A 1 220 ? 3.738 13.734 6.402 1 93.19 220 MET A CA 1
ATOM 1625 C C . MET A 1 220 ? 3.809 13.031 5.047 1 93.19 220 MET A C 1
ATOM 1627 O O . MET A 1 220 ? 4.066 11.828 4.977 1 93.19 220 MET A O 1
ATOM 1631 N N . GLN A 1 221 ? 3.715 13.766 4.004 1 95.88 221 GLN A N 1
ATOM 1632 C CA . GLN A 1 221 ? 3.697 13.156 2.682 1 95.88 221 GLN A CA 1
ATOM 1633 C C . GLN A 1 221 ? 5.098 13.102 2.08 1 95.88 221 GLN A C 1
ATOM 1635 O O . GLN A 1 221 ? 5.305 12.5 1.023 1 95.88 221 GLN A O 1
ATOM 1640 N N . ILE A 1 222 ? 6.059 13.641 2.73 1 97.75 222 ILE A N 1
ATOM 1641 C CA . ILE A 1 222 ? 7.395 13.781 2.158 1 97.75 222 ILE A CA 1
ATOM 1642 C C . ILE A 1 222 ? 7.984 12.398 1.883 1 97.75 222 ILE A C 1
ATOM 1644 O O . ILE A 1 222 ? 8.328 12.078 0.743 1 97.75 222 ILE A O 1
ATOM 1648 N N . MET A 1 223 ? 8.031 11.523 2.846 1 97.81 223 MET A N 1
ATOM 1649 C CA . MET A 1 223 ? 8.68 10.227 2.703 1 97.81 223 MET A CA 1
ATOM 1650 C C . MET A 1 223 ? 7.902 9.336 1.732 1 97.81 223 MET A C 1
ATOM 1652 O O . MET A 1 223 ? 8.5 8.68 0.88 1 97.81 223 MET A O 1
ATOM 1656 N N . PRO A 1 224 ? 6.555 9.305 1.817 1 97.5 224 PRO A N 1
ATOM 1657 C CA . PRO A 1 224 ? 5.824 8.508 0.828 1 97.5 224 PRO A CA 1
ATOM 1658 C C . PRO A 1 224 ? 6.113 8.945 -0.607 1 97.5 224 PRO A C 1
ATOM 1660 O O . PRO A 1 224 ? 6.262 8.094 -1.492 1 97.5 224 PRO A O 1
ATOM 1663 N N . LEU A 1 225 ? 6.168 10.234 -0.866 1 98.12 225 LEU A N 1
ATOM 1664 C CA . LEU A 1 225 ? 6.418 10.742 -2.211 1 98.12 225 LEU A CA 1
ATOM 1665 C C . LEU A 1 225 ? 7.836 10.414 -2.662 1 98.12 225 LEU A C 1
ATOM 1667 O O . LEU A 1 225 ? 8.055 10.031 -3.814 1 98.12 225 LEU A O 1
ATOM 1671 N N . LEU A 1 226 ? 8.766 10.516 -1.728 1 98.31 226 LEU A N 1
ATOM 1672 C CA . LEU A 1 226 ? 10.141 10.156 -2.049 1 98.31 226 LEU A CA 1
ATOM 1673 C C . LEU A 1 226 ? 10.258 8.672 -2.357 1 98.31 226 LEU A C 1
ATOM 1675 O O . LEU A 1 226 ? 11.07 8.266 -3.191 1 98.31 226 LEU A O 1
ATOM 1679 N N . ALA A 1 227 ? 9.461 7.863 -1.734 1 97.62 227 ALA A N 1
ATOM 1680 C CA . ALA A 1 227 ? 9.508 6.414 -1.915 1 97.62 227 ALA A CA 1
ATOM 1681 C C . ALA A 1 227 ? 9.094 6.023 -3.332 1 97.62 227 ALA A C 1
ATOM 1683 O O . ALA A 1 227 ? 9.516 4.98 -3.842 1 97.62 227 ALA A O 1
ATOM 1684 N N . VAL A 1 228 ? 8.305 6.871 -3.998 1 97.19 228 VAL A N 1
ATOM 1685 C CA . VAL A 1 228 ? 7.738 6.441 -5.27 1 97.19 228 VAL A CA 1
ATOM 1686 C C . VAL A 1 228 ? 8.312 7.281 -6.406 1 97.19 228 VAL A C 1
ATOM 1688 O O . VAL A 1 228 ? 7.82 7.238 -7.535 1 97.19 228 VAL A O 1
ATOM 1691 N N . GLY A 1 229 ? 9.273 8.156 -6.129 1 97.44 229 GLY A N 1
ATOM 1692 C CA . GLY A 1 229 ? 9.992 8.859 -7.18 1 97.44 229 GLY A CA 1
ATOM 1693 C C . GLY A 1 229 ? 9.352 10.188 -7.555 1 97.44 229 GLY A C 1
ATOM 1694 O O . GLY A 1 229 ? 9.656 10.75 -8.602 1 97.44 229 GLY A O 1
ATOM 1695 N N . ALA A 1 230 ? 8.445 10.711 -6.727 1 98.31 230 ALA A N 1
ATOM 1696 C CA . ALA A 1 230 ? 7.77 11.977 -6.996 1 98.31 230 ALA A CA 1
ATOM 1697 C C . ALA A 1 230 ? 8.586 13.156 -6.477 1 98.31 230 ALA A C 1
ATOM 1699 O O . ALA A 1 230 ? 9.586 12.969 -5.777 1 98.31 230 ALA A O 1
ATOM 1700 N N . CYS A 1 231 ? 8.133 14.336 -6.836 1 98.75 231 CYS A N 1
ATOM 1701 C CA . CYS A 1 231 ? 8.82 15.562 -6.441 1 98.75 231 CYS A CA 1
ATOM 1702 C C . CYS A 1 231 ? 8.047 16.297 -5.352 1 98.75 231 CYS A C 1
ATOM 1704 O O . CYS A 1 231 ? 6.828 16.453 -5.445 1 98.75 231 CYS A O 1
ATOM 1706 N N . ASN A 1 232 ? 8.773 16.688 -4.32 1 98.75 232 ASN A N 1
ATOM 1707 C CA . ASN A 1 232 ? 8.242 17.578 -3.299 1 98.75 232 ASN A CA 1
ATOM 1708 C C . ASN A 1 232 ? 8.617 19.031 -3.58 1 98.75 232 ASN A C 1
ATOM 1710 O O . ASN A 1 232 ? 9.781 19.422 -3.42 1 98.75 232 ASN A O 1
ATOM 1714 N N . LEU A 1 233 ? 7.637 19.812 -4.004 1 98.81 233 LEU A N 1
ATOM 1715 C CA . LEU A 1 233 ? 7.84 21.234 -4.238 1 98.81 233 LEU A CA 1
ATOM 1716 C C . LEU A 1 233 ? 7.398 22.062 -3.027 1 98.81 233 LEU A C 1
ATOM 1718 O O . LEU A 1 233 ? 6.211 22.094 -2.699 1 98.81 233 LEU A O 1
ATOM 1722 N N . LEU A 1 234 ? 8.352 22.766 -2.414 1 98.12 234 LEU A N 1
ATOM 1723 C CA . LEU A 1 234 ? 8.094 23.469 -1.163 1 98.12 234 LEU A CA 1
ATOM 1724 C C . LEU A 1 234 ? 7.84 24.953 -1.416 1 98.12 234 LEU A C 1
ATOM 1726 O O . LEU A 1 234 ? 8.703 25.656 -1.955 1 98.12 234 LEU A O 1
ATOM 1730 N N . LEU A 1 235 ? 6.641 25.391 -1.035 1 95.81 235 LEU A N 1
ATOM 1731 C CA . LEU A 1 235 ? 6.352 26.828 -1.063 1 95.81 235 LEU A CA 1
ATOM 1732 C C . LEU A 1 235 ? 6.68 27.469 0.278 1 95.81 235 LEU A C 1
ATOM 1734 O O . LEU A 1 235 ? 6.418 26.891 1.334 1 95.81 235 LEU A O 1
ATOM 1738 N N . ASP A 1 236 ? 7.145 28.656 0.284 1 87.19 236 ASP A N 1
ATOM 1739 C CA . ASP A 1 236 ? 7.57 29.344 1.499 1 87.19 236 ASP A CA 1
ATOM 1740 C C . ASP A 1 236 ? 6.371 29.703 2.373 1 87.19 236 ASP A C 1
ATOM 1742 O O . ASP A 1 236 ? 6.441 29.609 3.602 1 87.19 236 ASP A O 1
ATOM 1746 N N . ARG A 1 237 ? 5.406 30.188 1.676 1 81.88 237 ARG A N 1
ATOM 1747 C CA . ARG A 1 237 ? 4.172 30.562 2.352 1 81.88 237 ARG A CA 1
ATOM 1748 C C . ARG A 1 237 ? 2.963 30.375 1.44 1 81.88 237 ARG A C 1
ATOM 1750 O O . ARG A 1 237 ? 3.102 30.344 0.216 1 81.88 237 ARG A O 1
ATOM 1757 N N . TYR A 1 238 ? 1.882 30.328 2.08 1 88.06 238 TYR A N 1
ATOM 1758 C CA . TYR A 1 238 ? 0.662 30.266 1.284 1 88.06 238 TYR A CA 1
ATOM 1759 C C . TYR A 1 238 ? 0.25 31.641 0.794 1 88.06 238 TYR A C 1
ATOM 1761 O O . TYR A 1 238 ? 0.196 32.594 1.576 1 88.06 238 TYR A O 1
ATOM 1769 N N . ASP A 1 239 ? 0.041 31.734 -0.37 1 89.44 239 ASP A N 1
ATOM 1770 C CA . ASP A 1 239 ? -0.525 32.875 -1.084 1 89.44 239 ASP A CA 1
ATOM 1771 C C . ASP A 1 239 ? -1.338 32.406 -2.293 1 89.44 239 ASP A C 1
ATOM 1773 O O . ASP A 1 239 ? -0.87 31.594 -3.088 1 89.44 239 ASP A O 1
ATOM 1777 N N . ASP A 1 240 ? -2.566 32.969 -2.373 1 92.94 240 ASP A N 1
ATOM 1778 C CA . ASP A 1 240 ? -3.477 32.469 -3.4 1 92.94 240 ASP A CA 1
ATOM 1779 C C . ASP A 1 240 ? -2.863 32.594 -4.793 1 92.94 240 ASP A C 1
ATOM 1781 O O . ASP A 1 240 ? -2.82 31.641 -5.559 1 92.94 240 ASP A O 1
ATOM 1785 N N . ARG A 1 241 ? -2.447 33.844 -5.07 1 95.12 241 ARG A N 1
ATOM 1786 C CA . ARG A 1 241 ? -1.896 34.094 -6.395 1 95.12 241 ARG A CA 1
ATOM 1787 C C . ARG A 1 241 ? -0.624 33.281 -6.629 1 95.12 241 ARG A C 1
ATOM 1789 O O . ARG A 1 241 ? -0.429 32.719 -7.707 1 95.12 241 ARG A O 1
ATOM 1796 N N . LEU A 1 242 ? 0.172 33.281 -5.645 1 94.88 242 LEU A N 1
ATOM 1797 C CA . LEU A 1 242 ? 1.418 32.5 -5.746 1 94.88 242 LEU A CA 1
ATOM 1798 C C . LEU A 1 242 ? 1.144 31.047 -6.066 1 94.88 242 LEU A C 1
ATOM 1800 O O . LEU A 1 242 ? 1.815 30.453 -6.91 1 94.88 242 LEU A O 1
ATOM 1804 N N . LEU A 1 243 ? 0.217 30.469 -5.422 1 97.38 243 LEU A N 1
ATOM 1805 C CA . LEU A 1 243 ? -0.111 29.062 -5.645 1 97.38 243 LEU A CA 1
ATOM 1806 C C . LEU A 1 243 ? -0.6 28.844 -7.074 1 97.38 243 LEU A C 1
ATOM 1808 O O . LEU A 1 243 ? -0.132 27.938 -7.758 1 97.38 243 LEU A O 1
ATOM 1812 N N . LEU A 1 244 ? -1.491 29.703 -7.516 1 97.88 244 LEU A N 1
ATOM 1813 C CA . LEU A 1 244 ? -2.047 29.578 -8.859 1 97.88 244 LEU A CA 1
ATOM 1814 C C . LEU A 1 244 ? -0.95 29.688 -9.914 1 97.88 244 LEU A C 1
ATOM 1816 O O . LEU A 1 244 ? -0.894 28.875 -10.844 1 97.88 244 LEU A O 1
ATOM 1820 N N . GLU A 1 245 ? -0.068 30.625 -9.734 1 97.56 245 GLU A N 1
ATOM 1821 C CA . GLU A 1 245 ? 1.049 30.797 -10.656 1 97.56 245 GLU A CA 1
ATOM 1822 C C . GLU A 1 245 ? 1.998 29.609 -10.617 1 97.56 245 GLU A C 1
ATOM 1824 O O . GLU A 1 245 ? 2.521 29.188 -11.656 1 97.56 245 GLU A O 1
ATOM 1829 N N . THR A 1 246 ? 2.221 29.141 -9.453 1 97.75 246 THR A N 1
ATOM 1830 C CA . THR A 1 246 ? 3.123 28 -9.273 1 97.75 246 THR A CA 1
ATOM 1831 C C . THR A 1 246 ? 2.564 26.75 -9.945 1 97.75 246 THR A C 1
ATOM 1833 O O . THR A 1 246 ? 3.307 25.984 -10.57 1 97.75 246 THR A O 1
ATOM 1836 N N . ILE A 1 247 ? 1.261 26.484 -9.805 1 98.44 247 ILE A N 1
ATOM 1837 C CA . ILE A 1 247 ? 0.622 25.344 -10.445 1 98.44 247 ILE A CA 1
ATOM 1838 C C . ILE A 1 247 ? 0.906 25.375 -11.945 1 98.44 247 ILE A C 1
ATOM 1840 O O . ILE A 1 247 ? 1.315 24.359 -12.523 1 98.44 247 ILE A O 1
ATOM 1844 N N . GLU A 1 248 ? 0.73 26.516 -12.523 1 97.94 248 GLU A N 1
ATOM 1845 C CA . GLU A 1 248 ? 0.918 26.688 -13.961 1 97.94 248 GLU A CA 1
ATOM 1846 C C . GLU A 1 248 ? 2.387 26.531 -14.344 1 97.94 248 GLU A C 1
ATOM 1848 O O . GLU A 1 248 ? 2.723 25.766 -15.25 1 97.94 248 GLU A O 1
ATOM 1853 N N . ARG A 1 249 ? 3.254 27.188 -13.664 1 97.56 249 ARG A N 1
ATOM 1854 C CA . ARG A 1 249 ? 4.672 27.266 -14.008 1 97.56 249 ARG A CA 1
ATOM 1855 C C . ARG A 1 249 ? 5.363 25.922 -13.781 1 97.56 249 ARG A C 1
ATOM 1857 O O . ARG A 1 249 ? 6.172 25.484 -14.602 1 97.56 249 ARG A O 1
ATOM 1864 N N . GLU A 1 250 ? 5.062 25.266 -12.68 1 98.06 250 GLU A N 1
ATOM 1865 C CA . GLU A 1 250 ? 5.762 24.062 -12.273 1 98.06 250 GLU A CA 1
ATOM 1866 C C . GLU A 1 250 ? 4.977 22.812 -12.656 1 98.06 250 GLU A C 1
ATOM 1868 O O . GLU A 1 250 ? 5.406 21.688 -12.375 1 98.06 250 GLU A O 1
ATOM 1873 N N . ARG A 1 251 ? 3.85 23 -13.203 1 98.25 251 ARG A N 1
ATOM 1874 C CA . ARG A 1 251 ? 2.963 21.906 -13.594 1 98.25 251 ARG A CA 1
ATOM 1875 C C . ARG A 1 251 ? 2.691 20.969 -12.414 1 98.25 251 ARG A C 1
ATOM 1877 O O . ARG A 1 251 ? 2.873 19.75 -12.523 1 98.25 251 ARG A O 1
ATOM 1884 N N . VAL A 1 252 ? 2.221 21.594 -11.328 1 98.75 252 VAL A N 1
ATOM 1885 C CA . VAL A 1 252 ? 1.89 20.859 -10.109 1 98.75 252 VAL A CA 1
ATOM 1886 C C . VAL A 1 252 ? 0.799 19.828 -10.406 1 98.75 252 VAL A C 1
ATOM 1888 O O . VAL A 1 252 ? -0.173 20.141 -11.102 1 98.75 252 VAL A O 1
ATOM 1891 N N . THR A 1 253 ? 0.995 18.609 -9.898 1 98.69 253 THR A N 1
ATOM 1892 C CA . THR A 1 253 ? 0.033 17.562 -10.203 1 98.69 253 THR A CA 1
ATOM 1893 C C . THR A 1 253 ? -0.805 17.219 -8.969 1 98.69 253 THR A C 1
ATOM 1895 O O . THR A 1 253 ? -1.865 16.594 -9.086 1 98.69 253 THR A O 1
ATOM 1898 N N . ARG A 1 254 ? -0.3 17.578 -7.758 1 98.25 254 ARG A N 1
ATOM 1899 C CA . ARG A 1 254 ? -0.969 17.203 -6.52 1 98.25 254 ARG A CA 1
ATOM 1900 C C . ARG A 1 254 ? -0.94 18.344 -5.512 1 98.25 254 ARG A C 1
ATOM 1902 O O . ARG A 1 254 ? 0.064 19.047 -5.391 1 98.25 254 ARG A O 1
ATOM 1909 N N . LEU A 1 255 ? -2.078 18.438 -4.758 1 97.25 255 LEU A N 1
ATOM 1910 C CA . LEU A 1 255 ? -2.193 19.422 -3.695 1 97.25 255 LEU A CA 1
ATOM 1911 C C . LEU A 1 255 ? -2.891 18.844 -2.475 1 97.25 255 LEU A C 1
ATOM 1913 O O . LEU A 1 255 ? -3.715 17.922 -2.604 1 97.25 255 LEU A O 1
ATOM 1917 N N . PHE A 1 256 ? -2.477 19.328 -1.385 1 94.69 256 PHE A N 1
ATOM 1918 C CA . PHE A 1 256 ? -3.26 19.219 -0.16 1 94.69 256 PHE A CA 1
ATOM 1919 C C . PHE A 1 256 ? -3.645 20.609 0.356 1 94.69 256 PHE A C 1
ATOM 1921 O O . PHE A 1 256 ? -2.777 21.438 0.607 1 94.69 256 PHE A O 1
ATOM 1928 N N . LEU A 1 257 ? -4.977 20.812 0.509 1 92.88 257 LEU A N 1
ATOM 1929 C CA . LEU A 1 257 ? -5.48 22.125 0.932 1 92.88 257 LEU A CA 1
ATOM 1930 C C . LEU A 1 257 ? -6.473 21.969 2.08 1 92.88 257 LEU A C 1
ATOM 1932 O O . LEU A 1 257 ? -7.195 20.969 2.158 1 92.88 257 LEU A O 1
ATOM 1936 N N . VAL A 1 258 ? -6.441 22.953 2.949 1 87 258 VAL A N 1
ATOM 1937 C CA . VAL A 1 258 ? -7.52 23.031 3.934 1 87 258 VAL A CA 1
ATOM 1938 C C . VAL A 1 258 ? -8.719 23.766 3.338 1 87 258 VAL A C 1
ATOM 1940 O O . VAL A 1 258 ? -8.57 24.547 2.4 1 87 258 VAL A O 1
ATOM 1943 N N . PRO A 1 259 ? -9.898 23.609 3.834 1 86.12 259 PRO A N 1
ATOM 1944 C CA . PRO A 1 259 ? -11.117 24.188 3.271 1 86.12 259 PRO A CA 1
ATOM 1945 C C . PRO A 1 259 ? -11.039 25.703 3.125 1 86.12 259 PRO A C 1
ATOM 1947 O O . PRO A 1 259 ? -11.5 26.25 2.125 1 86.12 259 PRO A O 1
ATOM 1950 N N . ALA A 1 260 ? -10.398 26.391 4.02 1 81.19 260 ALA A N 1
ATOM 1951 C CA . ALA A 1 260 ? -10.258 27.844 3.934 1 81.19 260 ALA A CA 1
ATOM 1952 C C . ALA A 1 260 ? -9.484 28.234 2.678 1 81.19 260 ALA A C 1
ATOM 1954 O O . ALA A 1 260 ? -9.836 29.219 2.018 1 81.19 260 ALA A O 1
ATOM 1955 N N . MET A 1 261 ? -8.539 27.453 2.299 1 88.12 261 MET A N 1
ATOM 1956 C CA . MET A 1 261 ? -7.742 27.719 1.104 1 88.12 261 MET A CA 1
ATOM 1957 C C . MET A 1 261 ? -8.555 27.453 -0.16 1 88.12 261 MET A C 1
ATOM 1959 O O . MET A 1 261 ? -8.508 28.25 -1.106 1 88.12 261 MET A O 1
ATOM 1963 N N . ILE A 1 262 ? -9.289 26.406 -0.115 1 92.06 262 ILE A N 1
ATOM 1964 C CA . ILE A 1 262 ? -10.141 26.062 -1.254 1 92.06 262 ILE A CA 1
ATOM 1965 C C . ILE A 1 262 ? -11.172 27.156 -1.474 1 92.06 262 ILE A C 1
ATOM 1967 O O . ILE A 1 262 ? -11.406 27.578 -2.607 1 92.06 262 ILE A O 1
ATOM 1971 N N . ASN A 1 263 ? -11.773 27.641 -0.375 1 87 263 ASN A N 1
ATOM 1972 C CA . ASN A 1 263 ? -12.75 28.719 -0.452 1 87 263 ASN A CA 1
ATOM 1973 C C . ASN A 1 263 ? -12.156 29.969 -1.094 1 87 263 ASN A C 1
ATOM 1975 O O . ASN A 1 263 ? -12.805 30.609 -1.923 1 87 263 ASN A O 1
ATOM 1979 N N . ARG A 1 264 ? -10.945 30.25 -0.77 1 88.44 264 ARG A N 1
ATOM 1980 C CA . ARG A 1 264 ? -10.273 31.422 -1.326 1 88.44 264 ARG A CA 1
ATOM 1981 C C . ARG A 1 264 ? -9.992 31.234 -2.812 1 88.44 264 ARG A C 1
ATOM 1983 O O . ARG A 1 264 ? -10.195 32.156 -3.609 1 88.44 264 ARG A O 1
ATOM 1990 N N . LEU A 1 265 ? -9.617 30.094 -3.225 1 93.19 265 LEU A N 1
ATOM 1991 C CA . LEU A 1 265 ? -9.281 29.812 -4.617 1 93.19 265 LEU A CA 1
ATOM 1992 C C . LEU A 1 265 ? -10.523 29.844 -5.496 1 93.19 265 LEU A C 1
ATOM 1994 O O . LEU A 1 265 ? -10.5 30.406 -6.594 1 93.19 265 LEU A O 1
ATOM 1998 N N . VAL A 1 266 ? -11.578 29.297 -4.977 1 92.94 266 VAL A N 1
ATOM 1999 C CA . VAL A 1 266 ? -12.828 29.234 -5.73 1 92.94 266 VAL A CA 1
ATOM 2000 C C . VAL A 1 266 ? -13.375 30.641 -5.957 1 92.94 266 VAL A C 1
ATOM 2002 O O . VAL A 1 266 ? -14.039 30.906 -6.965 1 92.94 266 VAL A O 1
ATOM 2005 N N . ASN A 1 267 ? -13.094 31.516 -5.09 1 88.19 267 ASN A N 1
ATOM 2006 C CA . ASN A 1 267 ? -13.602 32.875 -5.168 1 88.19 267 ASN A CA 1
ATOM 2007 C C . ASN A 1 267 ? -12.523 33.844 -5.652 1 88.19 267 ASN A C 1
ATOM 2009 O O . ASN A 1 267 ? -12.711 35.062 -5.598 1 88.19 267 ASN A O 1
ATOM 2013 N N . TYR A 1 268 ? -11.398 33.312 -6.055 1 91.81 268 TYR A N 1
ATOM 2014 C CA . TYR A 1 268 ? -10.312 34.156 -6.535 1 91.81 268 TYR A CA 1
ATOM 2015 C C . TYR A 1 268 ? -10.688 34.812 -7.848 1 91.81 268 TYR A C 1
ATOM 2017 O O . TYR A 1 268 ? -11.141 34.156 -8.781 1 91.81 268 TYR A O 1
ATOM 2025 N N . PRO A 1 269 ? -10.461 36.156 -7.934 1 92.94 269 PRO A N 1
ATOM 2026 C CA . PRO A 1 269 ? -10.844 36.875 -9.156 1 92.94 269 PRO A CA 1
ATOM 2027 C C . PRO A 1 269 ? -10.141 36.344 -10.398 1 92.94 269 PRO A C 1
ATOM 2029 O O . PRO A 1 269 ? -8.906 36.25 -10.422 1 92.94 269 PRO A O 1
ATOM 2032 N N . ASN A 1 270 ? -10.867 36 -11.422 1 94.31 270 ASN A N 1
ATOM 2033 C CA . ASN A 1 270 ? -10.383 35.562 -12.719 1 94.31 270 ASN A CA 1
ATOM 2034 C C . ASN A 1 270 ? -9.516 34.312 -12.586 1 94.31 270 ASN A C 1
ATOM 2036 O O . ASN A 1 270 ? -8.469 34.188 -13.219 1 94.31 270 ASN A O 1
ATOM 2040 N N . VAL A 1 271 ? -9.898 33.406 -11.766 1 94.88 271 VAL A N 1
ATOM 2041 C CA . VAL A 1 271 ? -9.148 32.188 -11.508 1 94.88 271 VAL A CA 1
ATOM 2042 C C . VAL A 1 271 ? -9.039 31.375 -12.797 1 94.88 271 VAL A C 1
ATOM 2044 O O . VAL A 1 271 ? -8.07 30.625 -12.984 1 94.88 271 VAL A O 1
ATOM 2047 N N . GLU A 1 272 ? -9.898 31.578 -13.758 1 93.56 272 GLU A N 1
ATOM 2048 C CA . GLU A 1 272 ? -9.945 30.812 -15.008 1 93.56 272 GLU A CA 1
ATOM 2049 C C . GLU A 1 272 ? -8.758 31.156 -15.898 1 93.56 272 GLU A C 1
ATOM 2051 O O . GLU A 1 272 ? -8.469 30.438 -16.859 1 93.56 272 GLU A O 1
ATOM 2056 N N . ARG A 1 273 ? -8.125 32.25 -15.609 1 96.06 273 ARG A N 1
ATOM 2057 C CA . ARG A 1 273 ? -6.984 32.688 -16.422 1 96.06 273 ARG A CA 1
ATOM 2058 C C . ARG A 1 273 ? -5.773 31.797 -16.141 1 96.06 273 ARG A C 1
ATOM 2060 O O . ARG A 1 273 ? -4.824 31.766 -16.922 1 96.06 273 ARG A O 1
ATOM 2067 N N . PHE A 1 274 ? -5.809 31.094 -15.07 1 97.5 274 PHE A N 1
ATOM 2068 C CA . PHE A 1 274 ? -4.695 30.234 -14.703 1 97.5 274 PHE A CA 1
ATOM 2069 C C . PHE A 1 274 ? -4.906 28.812 -15.234 1 97.5 274 PHE A C 1
ATOM 2071 O O . PHE A 1 274 ? -6.023 28.297 -15.211 1 97.5 274 PHE A O 1
ATOM 2078 N N . ASP A 1 275 ? -3.836 28.234 -15.734 1 98.12 275 ASP A N 1
ATOM 2079 C CA . ASP A 1 275 ? -3.896 26.859 -16.203 1 98.12 275 ASP A CA 1
ATOM 2080 C C . ASP A 1 275 ? -3.74 25.875 -15.055 1 98.12 275 ASP A C 1
ATOM 2082 O O . ASP A 1 275 ? -2.635 25.672 -14.539 1 98.12 275 ASP A O 1
ATOM 2086 N N . LEU A 1 276 ? -4.793 25.219 -14.688 1 98.19 276 LEU A N 1
ATOM 2087 C CA . LEU A 1 276 ? -4.777 24.266 -13.586 1 98.19 276 LEU A CA 1
ATOM 2088 C C . LEU A 1 276 ? -4.852 22.844 -14.102 1 98.19 276 LEU A C 1
ATOM 2090 O O . LEU A 1 276 ? -5.082 21.906 -13.328 1 98.19 276 LEU A O 1
ATOM 2094 N N . SER A 1 277 ? -4.605 22.578 -15.445 1 97.75 277 SER A N 1
ATOM 2095 C CA . SER A 1 277 ? -4.891 21.312 -16.094 1 97.75 277 SER A CA 1
ATOM 2096 C C . SER A 1 277 ? -3.861 20.25 -15.719 1 97.75 277 SER A C 1
ATOM 2098 O O . SER A 1 277 ? -4.07 19.047 -15.961 1 97.75 277 SER A O 1
ATOM 2100 N N . SER A 1 278 ? -2.738 20.672 -15.117 1 98.31 278 SER A N 1
ATOM 2101 C CA . SER A 1 278 ? -1.72 19.719 -14.695 1 98.31 278 SER A CA 1
ATOM 2102 C C . SER A 1 278 ? -2.158 18.953 -13.445 1 98.31 278 SER A C 1
ATOM 2104 O O . SER A 1 278 ? -1.604 17.906 -13.133 1 98.31 278 SER A O 1
ATOM 2106 N N . LEU A 1 279 ? -3.113 19.516 -12.656 1 98.56 279 LEU A N 1
ATOM 2107 C CA . LEU A 1 279 ? -3.564 18.906 -11.406 1 98.56 279 LEU A CA 1
ATOM 2108 C C . LEU A 1 279 ? -4.27 17.578 -11.68 1 98.56 279 LEU A C 1
ATOM 2110 O O . LEU A 1 279 ? -5.133 17.5 -12.555 1 98.56 279 LEU A O 1
ATOM 2114 N N . LYS A 1 280 ? -3.826 16.594 -10.914 1 97.94 280 LYS A N 1
ATOM 2115 C CA . LYS A 1 280 ? -4.422 15.273 -11.039 1 97.94 280 LYS A CA 1
ATOM 2116 C C . LYS A 1 280 ? -5.176 14.883 -9.773 1 97.94 280 LYS A C 1
ATOM 2118 O O . LYS A 1 280 ? -6.059 14.023 -9.805 1 97.94 280 LYS A O 1
ATOM 2123 N N . LEU A 1 281 ? -4.805 15.484 -8.656 1 98.19 281 LEU A N 1
ATOM 2124 C CA . LEU A 1 281 ? -5.426 15.203 -7.367 1 98.19 281 LEU A CA 1
ATOM 2125 C C . LEU A 1 281 ? -5.352 16.422 -6.445 1 98.19 281 LEU A C 1
ATOM 2127 O O . LEU A 1 281 ? -4.273 16.984 -6.238 1 98.19 281 LEU A O 1
ATOM 2131 N N . VAL A 1 282 ? -6.496 16.844 -5.906 1 98 282 VAL A N 1
ATOM 2132 C CA . VAL A 1 282 ? -6.582 17.859 -4.867 1 98 282 VAL A CA 1
ATOM 2133 C C . VAL A 1 282 ? -7.23 17.266 -3.617 1 98 282 VAL A C 1
ATOM 2135 O O . VAL A 1 282 ? -8.445 17.062 -3.574 1 98 282 VAL A O 1
ATOM 2138 N N . MET A 1 283 ? -6.398 17.031 -2.658 1 96.31 283 MET A N 1
ATOM 2139 C CA . MET A 1 283 ? -6.902 16.531 -1.385 1 96.31 283 MET A CA 1
ATOM 2140 C C . MET A 1 283 ? -7.168 17.672 -0.411 1 96.31 283 MET A C 1
ATOM 2142 O O . MET A 1 283 ? -6.387 18.625 -0.338 1 96.31 283 MET A O 1
ATOM 2146 N N . TYR A 1 284 ? -8.266 17.531 0.284 1 93.62 284 TYR A N 1
ATOM 2147 C CA . TYR A 1 284 ? -8.562 18.5 1.335 1 93.62 284 TYR A CA 1
ATOM 2148 C C . TYR A 1 284 ? -8.883 17.797 2.648 1 93.62 284 TYR A C 1
ATOM 2150 O O . TYR A 1 284 ? -9.195 16.609 2.662 1 93.62 284 TYR A O 1
ATOM 2158 N N . GLY A 1 285 ? -8.617 18.469 3.758 1 90.12 285 GLY A N 1
ATOM 2159 C CA . GLY A 1 285 ? -8.852 17.922 5.078 1 90.12 285 GLY A CA 1
ATOM 2160 C C . GLY A 1 285 ? -8.539 18.891 6.199 1 90.12 285 GLY A C 1
ATOM 2161 O O . GLY A 1 285 ? -8.57 20.109 6 1 90.12 285 GLY A O 1
ATOM 2162 N N . ALA A 1 286 ? -8.445 18.344 7.41 1 79.12 286 ALA A N 1
ATOM 2163 C CA . ALA A 1 286 ? -8.07 19.078 8.625 1 79.12 286 ALA A CA 1
ATOM 2164 C C . ALA A 1 286 ? -9.258 19.859 9.18 1 79.12 286 ALA A C 1
ATOM 2166 O O . ALA A 1 286 ? -9.234 20.297 10.336 1 79.12 286 ALA A O 1
ATOM 2167 N N . ALA A 1 287 ? -10.234 20.109 8.359 1 74.69 287 ALA A N 1
ATOM 2168 C CA . ALA A 1 287 ? -11.492 20.734 8.766 1 74.69 287 ALA A CA 1
ATOM 2169 C C . ALA A 1 287 ? -12.648 20.281 7.875 1 74.69 287 ALA A C 1
ATOM 2171 O O . ALA A 1 287 ? -12.43 19.828 6.75 1 74.69 287 ALA A O 1
ATOM 2172 N N . PRO A 1 288 ? -13.797 20.422 8.453 1 76.75 288 PRO A N 1
ATOM 2173 C CA . PRO A 1 288 ? -14.945 20.109 7.598 1 76.75 288 PRO A CA 1
ATOM 2174 C C . PRO A 1 288 ? -15.109 21.078 6.438 1 76.75 288 PRO A C 1
ATOM 2176 O O . PRO A 1 288 ? -14.719 22.25 6.547 1 76.75 288 PRO A O 1
ATOM 2179 N N . MET A 1 289 ? -15.562 20.594 5.375 1 80.69 289 MET A N 1
ATOM 2180 C CA . MET A 1 289 ? -15.891 21.422 4.223 1 80.69 289 MET A CA 1
ATOM 2181 C C . MET A 1 289 ? -17.344 21.219 3.814 1 80.69 289 MET A C 1
ATOM 2183 O O . MET A 1 289 ? -17.797 20.094 3.609 1 80.69 289 MET A O 1
ATOM 2187 N N . ALA A 1 290 ? -18.078 22.375 3.738 1 79.75 290 ALA A N 1
ATOM 2188 C CA . ALA A 1 290 ? -19.5 22.312 3.375 1 79.75 290 ALA A CA 1
ATOM 2189 C C . ALA A 1 290 ? -19.672 21.75 1.965 1 79.75 290 ALA A C 1
ATOM 2191 O O . ALA A 1 290 ? -18.922 22.094 1.055 1 79.75 290 ALA A O 1
ATOM 2192 N N . PRO A 1 291 ? -20.75 20.969 1.802 1 82.88 291 PRO A N 1
ATOM 2193 C CA . PRO A 1 291 ? -21 20.391 0.48 1 82.88 291 PRO A CA 1
ATOM 2194 C C . PRO A 1 291 ? -21.109 21.438 -0.616 1 82.88 291 PRO A C 1
ATOM 2196 O O . PRO A 1 291 ? -20.672 21.203 -1.747 1 82.88 291 PRO A O 1
ATOM 2199 N N . ALA A 1 292 ? -21.641 22.594 -0.269 1 81.88 292 ALA A N 1
ATOM 2200 C CA . ALA A 1 292 ? -21.766 23.672 -1.252 1 81.88 292 ALA A CA 1
ATOM 2201 C C . ALA A 1 292 ? -20.391 24.109 -1.758 1 81.88 292 ALA A C 1
ATOM 2203 O O . ALA A 1 292 ? -20.219 24.391 -2.947 1 81.88 292 ALA A O 1
ATOM 2204 N N . LEU A 1 293 ? -19.453 24.172 -0.896 1 86 293 LEU A N 1
ATOM 2205 C CA . LEU A 1 293 ? -18.094 24.531 -1.28 1 86 293 LEU A CA 1
ATOM 2206 C C . LEU A 1 293 ? -17.438 23.422 -2.078 1 86 293 LEU A C 1
ATOM 2208 O O . LEU A 1 293 ? -16.672 23.688 -3.014 1 86 293 LEU A O 1
ATOM 2212 N N . VAL A 1 294 ? -17.734 22.172 -1.745 1 90.25 294 VAL A N 1
ATOM 2213 C CA . VAL A 1 294 ? -17.203 21.031 -2.479 1 90.25 294 VAL A CA 1
ATOM 2214 C C . VAL A 1 294 ? -17.656 21.094 -3.936 1 90.25 294 VAL A C 1
ATOM 2216 O O . VAL A 1 294 ? -16.859 20.891 -4.852 1 90.25 294 VAL A O 1
ATOM 2219 N N . LYS A 1 295 ? -18.875 21.422 -4.129 1 87.12 295 LYS A N 1
ATOM 2220 C CA . LYS A 1 295 ? -19.422 21.516 -5.48 1 87.12 295 LYS A CA 1
ATOM 2221 C C . LYS A 1 295 ? -18.703 22.594 -6.289 1 87.12 295 LYS A C 1
ATOM 2223 O O . LYS A 1 295 ? -18.328 22.359 -7.441 1 87.12 295 LYS A O 1
ATOM 2228 N N . LYS A 1 296 ? -18.516 23.734 -5.645 1 89.62 296 LYS A N 1
ATOM 2229 C CA . LYS A 1 296 ? -17.797 24.812 -6.309 1 89.62 296 LYS A CA 1
ATOM 2230 C C . LYS A 1 296 ? -16.359 24.406 -6.621 1 89.62 296 LYS A C 1
ATOM 2232 O O . LYS A 1 296 ? -15.812 24.781 -7.668 1 89.62 296 LYS A O 1
ATOM 2237 N N . ALA A 1 297 ? -15.758 23.719 -5.746 1 94.81 297 ALA A N 1
ATOM 2238 C CA . ALA A 1 297 ? -14.383 23.25 -5.938 1 94.81 297 ALA A CA 1
ATOM 2239 C C . ALA A 1 297 ? -14.297 22.281 -7.113 1 94.81 297 ALA A C 1
ATOM 2241 O O . ALA A 1 297 ? -13.336 22.312 -7.891 1 94.81 297 ALA A O 1
ATOM 2242 N N . ILE A 1 298 ? -15.305 21.422 -7.238 1 93.31 298 ILE A N 1
ATOM 2243 C CA . ILE A 1 298 ? -15.344 20.469 -8.344 1 93.31 298 ILE A CA 1
ATOM 2244 C C . ILE A 1 298 ? -15.453 21.234 -9.664 1 93.31 298 ILE A C 1
ATOM 2246 O O . ILE A 1 298 ? -14.828 20.859 -10.664 1 93.31 298 ILE A O 1
ATOM 2250 N N . GLU A 1 299 ? -16.219 22.266 -9.641 1 92.75 299 GLU A N 1
ATOM 2251 C CA . GLU A 1 299 ? -16.359 23.094 -10.844 1 92.75 299 GLU A CA 1
ATOM 2252 C C . GLU A 1 299 ? -15.023 23.719 -11.234 1 92.75 299 GLU A C 1
ATOM 2254 O O . GLU A 1 299 ? -14.711 23.828 -12.422 1 92.75 299 GLU A O 1
ATOM 2259 N N . LEU A 1 300 ? -14.305 24.094 -10.266 1 95 300 LEU A N 1
ATOM 2260 C CA . LEU A 1 300 ? -13.031 24.781 -10.516 1 95 300 LEU A CA 1
ATOM 2261 C C . LEU A 1 300 ? -11.961 23.781 -10.93 1 95 300 LEU A C 1
ATOM 2263 O O . LEU A 1 300 ? -11.289 23.969 -11.945 1 95 300 LEU A O 1
ATOM 2267 N N . PHE A 1 301 ? -11.742 22.703 -10.188 1 96.5 301 PHE A N 1
ATOM 2268 C CA . PHE A 1 301 ? -10.602 21.812 -10.336 1 96.5 301 PHE A CA 1
ATOM 2269 C C . PHE A 1 301 ? -10.945 20.641 -11.242 1 96.5 301 PHE A C 1
ATOM 2271 O O . PHE A 1 301 ? -10.055 19.969 -11.773 1 96.5 301 PHE A O 1
ATOM 2278 N N . GLY A 1 302 ? -12.195 20.312 -11.391 1 94.06 302 GLY A N 1
ATOM 2279 C CA . GLY A 1 302 ? -12.633 19.078 -12.008 1 94.06 302 GLY A CA 1
ATOM 2280 C C . GLY A 1 302 ? -12.844 17.953 -11.008 1 94.06 302 GLY A C 1
ATOM 2281 O O . GLY A 1 302 ? -12.797 18.188 -9.797 1 94.06 302 GLY A O 1
ATOM 2282 N N . PRO A 1 303 ? -13.156 16.75 -11.438 1 93.62 303 PRO A N 1
ATOM 2283 C CA . PRO A 1 303 ? -13.477 15.609 -10.586 1 93.62 303 PRO A CA 1
ATOM 2284 C C . PRO A 1 303 ? -12.234 14.914 -10.023 1 93.62 303 PRO A C 1
ATOM 2286 O O . PRO A 1 303 ? -12.078 13.703 -10.172 1 93.62 303 PRO A O 1
ATOM 2289 N N . ILE A 1 304 ? -11.422 15.75 -9.367 1 97.38 304 ILE A N 1
ATOM 2290 C CA . ILE A 1 304 ? -10.141 15.234 -8.875 1 97.38 304 ILE A CA 1
ATOM 2291 C C . ILE A 1 304 ? -10.008 15.531 -7.383 1 97.38 304 ILE A C 1
ATOM 2293 O O . ILE A 1 304 ? -8.898 15.523 -6.84 1 97.38 304 ILE A O 1
ATOM 2297 N N . LEU A 1 305 ? -11.164 15.828 -6.699 1 96.81 305 LEU A N 1
ATOM 2298 C CA . LEU A 1 305 ? -11.148 16.109 -5.266 1 96.81 305 LEU A CA 1
ATOM 2299 C C . LEU A 1 305 ? -11.195 14.812 -4.461 1 96.81 305 LEU A C 1
ATOM 2301 O O . LEU A 1 305 ? -11.883 13.867 -4.836 1 96.81 305 LEU A O 1
ATOM 2305 N N . ALA A 1 306 ? -10.492 14.805 -3.377 1 96.88 306 ALA A N 1
ATOM 2306 C CA . ALA A 1 306 ? -10.594 13.781 -2.34 1 96.88 306 ALA A CA 1
ATOM 2307 C C . ALA A 1 306 ? -10.469 14.398 -0.949 1 96.88 306 ALA A C 1
ATOM 2309 O O . ALA A 1 306 ? -9.859 15.453 -0.782 1 96.88 306 ALA A O 1
ATOM 2310 N N . GLN A 1 307 ? -11.062 13.758 0.009 1 96 307 GLN A N 1
ATOM 2311 C CA . GLN A 1 307 ? -10.977 14.25 1.38 1 96 307 GLN A CA 1
ATOM 2312 C C . GLN A 1 307 ? -10.242 13.25 2.273 1 96 307 GLN A C 1
ATOM 2314 O O . GLN A 1 307 ? -10.453 12.039 2.158 1 96 307 GLN A O 1
ATOM 2319 N N . GLY A 1 308 ? -9.336 13.742 3.078 1 95 308 GLY A N 1
ATOM 2320 C CA . GLY A 1 308 ? -8.672 12.938 4.09 1 95 308 GLY A CA 1
ATOM 2321 C C . GLY A 1 308 ? -9.039 13.336 5.508 1 95 308 GLY A C 1
ATOM 2322 O O . GLY A 1 308 ? -9.188 14.523 5.805 1 95 308 GLY A O 1
ATOM 2323 N N . TYR A 1 309 ? -9.32 12.352 6.32 1 95.06 309 TYR A N 1
ATOM 2324 C CA . TYR A 1 309 ? -9.484 12.531 7.758 1 95.06 309 TYR A CA 1
ATOM 2325 C C . TYR A 1 309 ? -8.398 11.789 8.531 1 95.06 309 TYR A C 1
ATOM 2327 O O . TYR A 1 309 ? -8.039 10.664 8.18 1 95.06 309 TYR A O 1
ATOM 2335 N N . GLY A 1 310 ? -7.836 12.414 9.492 1 93.69 310 GLY A N 1
ATOM 2336 C CA . GLY A 1 310 ? -6.82 11.852 10.367 1 93.69 310 GLY A CA 1
ATOM 2337 C C . GLY A 1 310 ? -6.301 12.844 11.398 1 93.69 310 GLY A C 1
ATOM 2338 O O . GLY A 1 310 ? -6.961 13.844 11.695 1 93.69 310 GLY A O 1
ATOM 2339 N N . ALA A 1 311 ? -5.223 12.492 12.016 1 90.81 311 ALA A N 1
ATOM 2340 C CA . ALA A 1 311 ? -4.613 13.305 13.07 1 90.81 311 ALA A CA 1
ATOM 2341 C C . ALA A 1 311 ? -3.115 13.039 13.172 1 90.81 311 ALA A C 1
ATOM 2343 O O . ALA A 1 311 ? -2.604 12.102 12.562 1 90.81 311 ALA A O 1
ATOM 2344 N N . GLY A 1 312 ? -2.453 13.984 13.812 1 91.88 312 GLY A N 1
ATOM 2345 C CA . GLY A 1 312 ? -1.056 13.727 14.117 1 91.88 312 GLY A CA 1
ATOM 2346 C C . GLY A 1 312 ? -0.844 12.445 14.891 1 91.88 312 GLY A C 1
ATOM 2347 O O . GLY A 1 312 ? 0.135 11.727 14.664 1 91.88 312 GLY A O 1
ATOM 2348 N N . GLU A 1 313 ? -1.813 12.094 15.75 1 95 313 GLU A N 1
ATOM 2349 C CA . GLU A 1 313 ? -1.762 10.922 16.609 1 95 313 GLU A CA 1
ATOM 2350 C C . GLU A 1 313 ? -1.914 9.633 15.805 1 95 313 GLU A C 1
ATOM 2352 O O . GLU A 1 313 ? -1.586 8.547 16.281 1 95 313 GLU A O 1
ATOM 2357 N N . THR A 1 314 ? -2.43 9.719 14.57 1 95.69 314 THR A N 1
ATOM 2358 C CA . THR A 1 314 ? -2.637 8.547 13.727 1 95.69 314 THR A CA 1
ATOM 2359 C C . THR A 1 314 ? -1.679 8.555 12.547 1 95.69 314 THR A C 1
ATOM 2361 O O . THR A 1 314 ? -1.892 7.844 11.562 1 95.69 314 THR A O 1
ATOM 2364 N N . CYS A 1 315 ? -0.656 9.414 12.594 1 93.56 315 CYS A N 1
ATOM 2365 C CA . CYS A 1 315 ? 0.323 9.555 11.523 1 93.56 315 CYS A CA 1
ATOM 2366 C C . CYS A 1 315 ? -0.361 9.852 10.188 1 93.56 315 CYS A C 1
ATOM 2368 O O . CYS A 1 315 ? -0.114 9.172 9.195 1 93.56 315 CYS A O 1
ATOM 2370 N N . SER A 1 316 ? -1.299 10.75 10.281 1 90.81 316 SER A N 1
ATOM 2371 C CA . SER A 1 316 ? -1.961 11.258 9.078 1 90.81 316 SER A CA 1
ATOM 2372 C C . SER A 1 316 ? -3.289 10.547 8.844 1 90.81 316 SER A C 1
ATOM 2374 O O . SER A 1 316 ? -4.137 10.492 9.734 1 90.81 316 SER A O 1
ATOM 2376 N N . LEU A 1 317 ? -3.566 10 7.688 1 92.5 317 LEU A N 1
ATOM 2377 C CA . LEU A 1 317 ? -4.871 9.641 7.152 1 92.5 317 LEU A CA 1
ATOM 2378 C C . LEU A 1 317 ? -5.414 8.391 7.84 1 92.5 317 LEU A C 1
ATOM 2380 O O . LEU A 1 317 ? -4.664 7.441 8.094 1 92.5 317 LEU A O 1
ATOM 2384 N N . VAL A 1 318 ? -6.723 8.5 8.156 1 95.56 318 VAL A N 1
ATOM 2385 C CA . VAL A 1 318 ? -7.449 7.344 8.664 1 95.56 318 VAL A CA 1
ATOM 2386 C C . VAL A 1 318 ? -8.547 6.949 7.676 1 95.56 318 VAL A C 1
ATOM 2388 O O . VAL A 1 318 ? -8.766 5.766 7.422 1 95.56 318 VAL A O 1
ATOM 2391 N N . THR A 1 319 ? -9.266 7.957 7.172 1 97.25 319 THR A N 1
ATOM 2392 C CA . THR A 1 319 ? -10.297 7.707 6.168 1 97.25 319 THR A CA 1
ATOM 2393 C C . THR A 1 319 ? -10.055 8.555 4.922 1 97.25 319 THR A C 1
ATOM 2395 O O . THR A 1 319 ? -9.336 9.562 4.977 1 97.25 319 THR A O 1
ATOM 2398 N N . VAL A 1 320 ? -10.633 8.102 3.834 1 97.06 320 VAL A N 1
ATOM 2399 C CA . VAL A 1 320 ? -10.547 8.828 2.57 1 97.06 320 VAL A CA 1
ATOM 2400 C C . VAL A 1 320 ? -11.914 8.836 1.885 1 97.06 320 VAL A C 1
ATOM 2402 O O . VAL A 1 320 ? -12.57 7.797 1.783 1 97.06 320 VAL A O 1
ATOM 2405 N N . LEU A 1 321 ? -12.414 10.008 1.581 1 96.38 321 LEU A N 1
ATOM 2406 C CA . LEU A 1 321 ? -13.461 10.156 0.575 1 96.38 321 LEU A CA 1
ATOM 2407 C C . LEU A 1 321 ? -12.852 10.328 -0.815 1 96.38 321 LEU A C 1
ATOM 2409 O O . LEU A 1 321 ? -12.289 11.383 -1.123 1 96.38 321 LEU A O 1
ATOM 2413 N N . THR A 1 322 ? -12.977 9.352 -1.65 1 95.88 322 THR A N 1
ATOM 2414 C CA . THR A 1 322 ? -12.195 9.25 -2.879 1 95.88 322 THR A CA 1
ATOM 2415 C C . THR A 1 322 ? -12.742 10.195 -3.945 1 95.88 322 THR A C 1
ATOM 2417 O O . THR A 1 322 ? -13.82 10.773 -3.779 1 95.88 322 THR A O 1
ATOM 2420 N N . GLU A 1 323 ? -11.977 10.312 -5.047 1 95.69 323 GLU A N 1
ATOM 2421 C CA . GLU A 1 323 ? -12.422 11.086 -6.203 1 95.69 323 GLU A CA 1
ATOM 2422 C C . GLU A 1 323 ? -13.734 10.531 -6.754 1 95.69 323 GLU A C 1
ATOM 2424 O O . GLU A 1 323 ? -14.641 11.297 -7.102 1 95.69 323 GLU A O 1
ATOM 2429 N N . GLN A 1 324 ? -13.805 9.234 -6.781 1 91.56 324 GLN A N 1
ATOM 2430 C CA . GLN A 1 324 ? -15.008 8.594 -7.297 1 91.56 324 GLN A CA 1
ATOM 2431 C C . GLN A 1 324 ? -16.219 8.891 -6.41 1 91.56 324 GLN A C 1
ATOM 2433 O O . GLN A 1 324 ? -17.328 9.062 -6.91 1 91.56 324 GLN A O 1
ATOM 2438 N N . ASP A 1 325 ? -15.969 8.961 -5.133 1 92.38 325 ASP A N 1
ATOM 2439 C CA . ASP A 1 325 ? -17.031 9.273 -4.188 1 92.38 325 ASP A CA 1
ATOM 2440 C C . ASP A 1 325 ? -17.578 10.68 -4.43 1 92.38 325 ASP A C 1
ATOM 2442 O O . ASP A 1 325 ? -18.75 10.961 -4.117 1 92.38 325 ASP A O 1
ATOM 2446 N N . HIS A 1 326 ? -16.812 11.516 -5 1 93.25 326 HIS A N 1
ATOM 2447 C CA . HIS A 1 326 ? -17.188 12.906 -5.207 1 93.25 326 HIS A CA 1
ATOM 2448 C C . HIS A 1 326 ? -18.062 13.062 -6.445 1 93.25 326 HIS A C 1
ATOM 2450 O O . HIS A 1 326 ? -18.672 14.109 -6.648 1 93.25 326 HIS A O 1
ATOM 2456 N N . LEU A 1 327 ? -18.156 12.141 -7.395 1 87 327 LEU A N 1
ATOM 2457 C CA . LEU A 1 327 ? -18.922 12.234 -8.633 1 87 327 LEU A CA 1
ATOM 2458 C C . LEU A 1 327 ? -20.422 12.094 -8.352 1 87 327 LEU A C 1
ATOM 2460 O O . LEU A 1 327 ? -21.25 12.492 -9.172 1 87 327 LEU A O 1
ATOM 2464 N N . VAL A 1 328 ? -20.891 12.102 -7.207 1 76.44 328 VAL A N 1
ATOM 2465 C CA . VAL A 1 328 ? -22.281 11.977 -6.77 1 76.44 328 VAL A CA 1
ATOM 2466 C C . VAL A 1 328 ? -23.172 11.57 -7.949 1 76.44 328 VAL A C 1
ATOM 2468 O O . VAL A 1 328 ? -23.75 12.43 -8.617 1 76.44 328 VAL A O 1
ATOM 2471 N N . GLU A 1 329 ? -23.219 10.43 -8.43 1 65.75 329 GLU A N 1
ATOM 2472 C CA . GLU A 1 329 ? -23.938 9.961 -9.609 1 65.75 329 GLU A CA 1
ATOM 2473 C C . GLU A 1 329 ? -25.453 10.039 -9.414 1 65.75 329 GLU A C 1
ATOM 2475 O O . GLU A 1 329 ? -26.188 10.25 -10.375 1 65.75 329 GLU A O 1
ATOM 2480 N N . ASP A 1 330 ? -25.891 9.898 -8.227 1 63.94 330 ASP A N 1
ATOM 2481 C CA . ASP A 1 330 ? -27.328 9.797 -8.008 1 63.94 330 ASP A CA 1
ATOM 2482 C C . ASP A 1 330 ? -27.922 11.141 -7.578 1 63.94 330 ASP A C 1
ATOM 2484 O O . ASP A 1 330 ? -29.109 11.227 -7.254 1 63.94 330 ASP A O 1
ATOM 2488 N N . GLY A 1 331 ? -27.109 12.172 -7.586 1 67.5 331 GLY A N 1
ATOM 2489 C CA . GLY A 1 331 ? -27.594 13.484 -7.18 1 67.5 331 GLY A CA 1
ATOM 2490 C C . GLY A 1 331 ? -27.641 13.664 -5.676 1 67.5 331 GLY A C 1
ATOM 2491 O O . GLY A 1 331 ? -27.984 14.734 -5.184 1 67.5 331 GLY A O 1
ATOM 2492 N N . ASP A 1 332 ? -27.375 12.633 -5.004 1 71.06 332 ASP A N 1
ATOM 2493 C CA . ASP A 1 332 ? -27.375 12.719 -3.549 1 71.06 332 ASP A CA 1
ATOM 2494 C C . ASP A 1 332 ? -26.031 13.203 -3.029 1 71.06 332 ASP A C 1
ATOM 2496 O O . ASP A 1 332 ? -25.078 12.43 -2.947 1 71.06 332 ASP A O 1
ATOM 2500 N N . TYR A 1 333 ? -26 14.438 -2.592 1 78.38 333 TYR A N 1
ATOM 2501 C CA . TYR A 1 333 ? -24.781 15.109 -2.193 1 78.38 333 TYR A CA 1
ATOM 2502 C C . TYR A 1 333 ? -24.469 14.867 -0.719 1 78.38 333 TYR A C 1
ATOM 2504 O O . TYR A 1 333 ? -23.484 15.383 -0.188 1 78.38 333 TYR A O 1
ATOM 2512 N N . ARG A 1 334 ? -25.281 14.055 -0.182 1 79.56 334 ARG A N 1
ATOM 2513 C CA . ARG A 1 334 ? -25.094 13.773 1.238 1 79.56 334 ARG A CA 1
ATOM 2514 C C . ARG A 1 334 ? -23.734 13.156 1.503 1 79.56 334 ARG A C 1
ATOM 2516 O O . ARG A 1 334 ? -23.125 13.414 2.541 1 79.56 334 ARG A O 1
ATOM 2523 N N . ARG A 1 335 ? -23.25 12.375 0.559 1 88.5 335 ARG A N 1
ATOM 2524 C CA . ARG A 1 335 ? -21.984 11.68 0.716 1 88.5 335 ARG A CA 1
ATOM 2525 C C . ARG A 1 335 ? -20.812 12.664 0.83 1 88.5 335 ARG A C 1
ATOM 2527 O O . ARG A 1 335 ? -19.812 12.383 1.493 1 88.5 335 ARG A O 1
ATOM 2534 N N . LEU A 1 336 ? -21.062 13.805 0.231 1 88.69 336 LEU A N 1
ATOM 2535 C CA . LEU A 1 336 ? -20 14.805 0.228 1 88.69 336 LEU A CA 1
ATOM 2536 C C . LEU A 1 336 ? -19.75 15.352 1.633 1 88.69 336 LEU A C 1
ATOM 2538 O O . LEU A 1 336 ? -18.734 15.992 1.889 1 88.69 336 LEU A O 1
ATOM 2542 N N . ALA A 1 337 ? -20.672 15.07 2.576 1 86.69 337 ALA A N 1
ATOM 2543 C CA . ALA A 1 337 ? -20.5 15.477 3.969 1 86.69 337 ALA A CA 1
ATOM 2544 C C . ALA A 1 337 ? -19.688 14.445 4.75 1 86.69 337 ALA A C 1
ATOM 2546 O O . ALA A 1 337 ? -19.297 14.695 5.895 1 86.69 337 ALA A O 1
ATOM 2547 N N . SER A 1 338 ? -19.453 13.305 4.117 1 91.88 338 SER A N 1
ATOM 2548 C CA . SER A 1 338 ? -18.688 12.234 4.758 1 91.88 338 SER A CA 1
ATOM 2549 C C . SER A 1 338 ? -17.188 12.508 4.711 1 91.88 338 SER A C 1
ATOM 2551 O O . SER A 1 338 ? -16.703 13.148 3.781 1 91.88 338 SER A O 1
ATOM 2553 N N . CYS A 1 339 ? -16.547 12.023 5.734 1 94.19 339 CYS A N 1
ATOM 2554 C CA . CYS A 1 339 ? -15.094 12.07 5.68 1 94.19 339 CYS A CA 1
ATOM 2555 C C . CYS A 1 339 ? -14.531 10.797 5.059 1 94.19 339 CYS A C 1
ATOM 2557 O O . CYS A 1 339 ? -13.312 10.586 5.062 1 94.19 339 CYS A O 1
ATOM 2559 N N . GLY A 1 340 ? -15.391 9.984 4.547 1 95.94 340 GLY A N 1
ATOM 2560 C CA . GLY A 1 340 ? -14.953 8.828 3.777 1 95.94 340 GLY A CA 1
ATOM 2561 C C . GLY A 1 340 ? -14.938 7.543 4.586 1 95.94 340 GLY A C 1
ATOM 2562 O O . GLY A 1 340 ? -15.695 7.398 5.547 1 95.94 340 GLY A O 1
ATOM 2563 N N . ARG A 1 341 ? -14.188 6.535 4.117 1 96.19 341 ARG A N 1
ATOM 2564 C CA . ARG A 1 341 ? -14.07 5.195 4.688 1 96.19 341 ARG A CA 1
ATOM 2565 C C . ARG A 1 341 ? -12.617 4.852 4.98 1 96.19 341 ARG A C 1
ATOM 2567 O O . ARG A 1 341 ? -11.703 5.531 4.508 1 96.19 341 ARG A O 1
ATOM 2574 N N . CYS A 1 342 ? -12.438 3.918 5.863 1 96.31 342 CYS A N 1
ATOM 2575 C CA . CYS A 1 342 ? -11.094 3.465 6.203 1 96.31 342 CYS A CA 1
ATOM 2576 C C . CYS A 1 342 ? -10.656 2.332 5.281 1 96.31 342 CYS A C 1
ATOM 2578 O O . CYS A 1 342 ? -11.211 1.232 5.336 1 96.31 342 CYS A O 1
ATOM 2580 N N . TYR A 1 343 ? -9.586 2.566 4.469 1 94 343 TYR A N 1
ATOM 2581 C CA . TYR A 1 343 ? -9.109 1.586 3.5 1 94 343 TYR A CA 1
ATOM 2582 C C . TYR A 1 343 ? -7.789 0.968 3.949 1 94 343 TYR A C 1
ATOM 2584 O O . TYR A 1 343 ? -7.18 0.19 3.213 1 94 343 TYR A O 1
ATOM 2592 N N . PHE A 1 344 ? -7.324 1.271 5.109 1 93.5 344 PHE A N 1
ATOM 2593 C CA . PHE A 1 344 ? -5.965 0.959 5.531 1 93.5 344 PHE A CA 1
ATOM 2594 C C . PHE A 1 344 ? -5.961 -0.151 6.574 1 93.5 344 PHE A C 1
ATOM 2596 O O . PHE A 1 344 ? -6.953 -0.863 6.734 1 93.5 344 PHE A O 1
ATOM 2603 N N . GLU A 1 345 ? -4.781 -0.365 7.141 1 92.69 345 GLU A N 1
ATOM 2604 C CA . GLU A 1 345 ? -4.625 -1.385 8.172 1 92.69 345 GLU A CA 1
ATOM 2605 C C . GLU A 1 345 ? -5.176 -0.904 9.516 1 92.69 345 GLU A C 1
ATOM 2607 O O . GLU A 1 345 ? -5.207 -1.662 10.484 1 92.69 345 GLU A O 1
ATOM 2612 N N . THR A 1 346 ? -5.695 0.25 9.523 1 94.38 346 THR A N 1
ATOM 2613 C CA . THR A 1 346 ? -6.266 0.849 10.727 1 94.38 346 THR A CA 1
ATOM 2614 C C . THR A 1 346 ? -7.656 0.282 11 1 94.38 346 THR A C 1
ATOM 2616 O O . THR A 1 346 ? -8.469 0.144 10.086 1 94.38 346 THR A O 1
ATOM 2619 N N . ASP A 1 347 ? -7.82 -0.127 12.188 1 93.94 347 ASP A N 1
ATOM 2620 C CA . ASP A 1 347 ? -9.156 -0.497 12.648 1 93.94 347 ASP A CA 1
ATOM 2621 C C . ASP A 1 347 ? -9.93 0.729 13.125 1 93.94 347 ASP A C 1
ATOM 2623 O O . ASP A 1 347 ? -9.508 1.412 14.062 1 93.94 347 ASP A O 1
ATOM 2627 N N . LEU A 1 348 ? -10.984 1.039 12.461 1 96.44 348 LEU A N 1
ATOM 2628 C CA . LEU A 1 348 ? -11.812 2.191 12.805 1 96.44 348 LEU A CA 1
ATOM 2629 C C . LEU A 1 348 ? -13.18 1.749 13.312 1 96.44 348 LEU A C 1
ATOM 2631 O O . LEU A 1 348 ? -13.844 0.933 12.672 1 96.44 348 LEU A O 1
ATOM 2635 N N . ARG A 1 349 ? -13.57 2.262 14.461 1 96 349 ARG A N 1
ATOM 2636 C CA . ARG A 1 349 ? -14.891 2.037 15.039 1 96 349 ARG A CA 1
ATOM 2637 C C . ARG A 1 349 ? -15.531 3.352 15.469 1 96 349 ARG A C 1
ATOM 2639 O O . ARG A 1 349 ? -14.836 4.336 15.727 1 96 349 ARG A O 1
ATOM 2646 N N . VAL A 1 350 ? -16.781 3.375 15.398 1 97.06 350 VAL A N 1
ATOM 2647 C CA . VAL A 1 350 ? -17.562 4.418 16.047 1 97.06 350 VAL A CA 1
ATOM 2648 C C . VAL A 1 350 ? -18.328 3.828 17.219 1 97.06 350 VAL A C 1
ATOM 2650 O O . VAL A 1 350 ? -19.203 2.965 17.031 1 97.06 350 VAL A O 1
ATOM 2653 N N . VAL A 1 351 ? -18.031 4.324 18.469 1 97.5 351 VAL A N 1
ATOM 2654 C CA . VAL A 1 351 ? -18.516 3.588 19.625 1 97.5 351 VAL A CA 1
ATOM 2655 C C . VAL A 1 351 ? -19.297 4.527 20.547 1 97.5 351 VAL A C 1
ATOM 2657 O O . VAL A 1 351 ? -19.031 5.734 20.578 1 97.5 351 VAL A O 1
ATOM 2660 N N . ASN A 1 352 ? -20.203 3.955 21.25 1 95.69 352 ASN A N 1
ATOM 2661 C CA . ASN A 1 352 ? -20.938 4.695 22.281 1 95.69 352 ASN A CA 1
ATOM 2662 C C . ASN A 1 352 ? -20.188 4.727 23.594 1 95.69 352 ASN A C 1
ATOM 2664 O O . ASN A 1 352 ? -19.016 4.332 23.656 1 95.69 352 ASN A O 1
ATOM 2668 N N . GLU A 1 353 ? -20.812 5.211 24.625 1 92.69 353 GLU A N 1
ATOM 2669 C CA . GLU A 1 353 ? -20.172 5.367 25.938 1 92.69 353 GLU A CA 1
ATOM 2670 C C . GLU A 1 353 ? -19.797 4.016 26.531 1 92.69 353 GLU A C 1
ATOM 2672 O O . GLU A 1 353 ? -18.812 3.912 27.281 1 92.69 353 GLU A O 1
ATOM 2677 N N . ALA A 1 354 ? -20.578 3.008 26.172 1 94.88 354 ALA A N 1
ATOM 2678 C CA . ALA A 1 354 ? -20.297 1.654 26.656 1 94.88 354 ALA A CA 1
ATOM 2679 C C . ALA A 1 354 ? -19.219 0.982 25.797 1 94.88 354 ALA A C 1
ATOM 2681 O O . ALA A 1 354 ? -18.938 -0.206 25.969 1 94.88 354 ALA A O 1
ATOM 2682 N N . PHE A 1 355 ? -18.656 1.742 24.844 1 96.44 355 PHE A N 1
ATOM 2683 C CA . PHE A 1 355 ? -17.594 1.294 23.953 1 96.44 355 PHE A CA 1
ATOM 2684 C C . PHE A 1 355 ? -18.094 0.203 23.016 1 96.44 355 PHE A C 1
ATOM 2686 O O . PHE A 1 355 ? -17.359 -0.709 22.656 1 96.44 355 PHE A O 1
ATOM 2693 N N . GLU A 1 356 ? -19.375 0.286 22.766 1 95.69 356 GLU A N 1
ATOM 2694 C CA . GLU A 1 356 ? -20 -0.588 21.766 1 95.69 356 GLU A CA 1
ATOM 2695 C C . GLU A 1 356 ? -20.203 0.137 20.438 1 95.69 356 GLU A C 1
ATOM 2697 O O . GLU A 1 356 ? -20.453 1.345 20.422 1 95.69 356 GLU A O 1
ATOM 2702 N N . ASP A 1 357 ? -20.109 -0.615 19.375 1 94.88 357 ASP A N 1
ATOM 2703 C CA . ASP A 1 357 ? -20.344 -0.029 18.062 1 94.88 357 ASP A CA 1
ATOM 2704 C C . ASP A 1 357 ? -21.75 0.548 17.969 1 94.88 357 ASP A C 1
ATOM 2706 O O . ASP A 1 357 ? -22.719 -0.087 18.391 1 94.88 357 ASP A O 1
ATOM 2710 N N . VAL A 1 358 ? -21.859 1.688 17.422 1 95.06 358 VAL A N 1
ATOM 2711 C CA . VAL A 1 358 ? -23.172 2.326 17.281 1 95.06 358 VAL A CA 1
ATOM 2712 C C . VAL A 1 358 ? -23.891 1.747 16.062 1 95.06 358 VAL A C 1
ATOM 2714 O O . VAL A 1 358 ? -23.266 1.219 15.148 1 95.06 358 VAL A O 1
ATOM 2717 N N . ALA A 1 359 ? -25.203 1.824 16.031 1 90.69 359 ALA A N 1
ATOM 2718 C CA . ALA A 1 359 ? -26 1.492 14.859 1 90.69 359 ALA A CA 1
ATOM 2719 C C . ALA A 1 359 ? -25.938 2.615 13.828 1 90.69 359 ALA A C 1
ATOM 2721 O O . ALA A 1 359 ? -25.594 3.752 14.156 1 90.69 359 ALA A O 1
ATOM 2722 N N . PRO A 1 360 ? -26.188 2.203 12.586 1 86.44 360 PRO A N 1
ATOM 2723 C CA . PRO A 1 360 ? -26.219 3.258 11.57 1 86.44 360 PRO A CA 1
ATOM 2724 C C . PRO A 1 360 ? -27.109 4.43 11.953 1 86.44 360 PRO A C 1
ATOM 2726 O O . PRO A 1 360 ? -28.25 4.223 12.398 1 86.44 360 PRO A O 1
ATOM 2729 N N . GLY A 1 361 ? -26.547 5.574 11.898 1 85.06 361 GLY A N 1
ATOM 2730 C CA . GLY A 1 361 ? -27.312 6.777 12.195 1 85.06 361 GLY A CA 1
ATOM 2731 C C . GLY A 1 361 ? -27.141 7.266 13.617 1 85.06 361 GLY A C 1
ATOM 2732 O O . GLY A 1 361 ? -27.422 8.422 13.93 1 85.06 361 GLY A O 1
ATOM 2733 N N . GLU A 1 362 ? -26.641 6.438 14.5 1 91.25 362 GLU A N 1
ATOM 2734 C CA . GLU A 1 362 ? -26.375 6.832 15.883 1 91.25 362 GLU A CA 1
ATOM 2735 C C . GLU A 1 362 ? -25.016 7.508 16 1 91.25 362 GLU A C 1
ATOM 2737 O O . GLU A 1 362 ? -24.094 7.199 15.234 1 91.25 362 GLU A O 1
ATOM 2742 N N . VAL A 1 363 ? -24.984 8.391 16.953 1 92.75 363 VAL A N 1
ATOM 2743 C CA . VAL A 1 363 ? -23.75 9.148 17.125 1 92.75 363 VAL A CA 1
ATOM 2744 C C . VAL A 1 363 ? -22.859 8.453 18.156 1 92.75 363 VAL A C 1
ATOM 2746 O O . VAL A 1 363 ? -23.344 7.98 19.188 1 92.75 363 VAL A O 1
ATOM 2749 N N . GLY A 1 364 ? -21.672 8.289 17.875 1 96.12 364 GLY A N 1
ATOM 2750 C CA . GLY A 1 364 ? -20.625 7.797 18.766 1 96.12 364 GLY A CA 1
ATOM 2751 C C . GLY A 1 364 ? -19.281 8.461 18.516 1 96.12 364 GLY A C 1
ATOM 2752 O O . GLY A 1 364 ? -19.188 9.406 17.734 1 96.12 364 GLY A O 1
ATOM 2753 N N . GLU A 1 365 ? -18.281 8.062 19.266 1 96.88 365 GLU A N 1
ATOM 2754 C CA . GLU A 1 365 ? -16.922 8.586 19.094 1 96.88 365 GLU A CA 1
ATOM 2755 C C . GLU A 1 365 ? -16.109 7.719 18.141 1 96.88 365 GLU A C 1
ATOM 2757 O O . GLU A 1 365 ? -16.141 6.488 18.234 1 96.88 365 GLU A O 1
ATOM 2762 N N . ILE A 1 366 ? -15.398 8.344 17.219 1 97.44 366 ILE A N 1
ATOM 2763 C CA . ILE A 1 366 ? -14.469 7.617 16.359 1 97.44 366 ILE A CA 1
ATOM 2764 C C . ILE A 1 366 ? -13.289 7.121 17.188 1 97.44 366 ILE A C 1
ATOM 2766 O O . ILE A 1 366 ? -12.609 7.914 17.844 1 97.44 366 ILE A O 1
ATOM 2770 N N . VAL A 1 367 ? -13 5.863 17.219 1 97.94 367 VAL A N 1
ATOM 2771 C CA . VAL A 1 367 ? -11.82 5.281 17.859 1 97.94 367 VAL A CA 1
ATOM 2772 C C . VAL A 1 367 ? -11.039 4.449 16.844 1 97.94 367 VAL A C 1
ATOM 2774 O O . VAL A 1 367 ? -11.633 3.818 15.969 1 97.94 367 VAL A O 1
ATOM 2777 N N . VAL A 1 368 ? -9.734 4.484 16.953 1 97.75 368 VAL A N 1
ATOM 2778 C CA . VAL A 1 368 ? -8.93 3.814 15.938 1 97.75 368 VAL A CA 1
ATOM 2779 C C . VAL A 1 368 ? -7.816 3.014 16.609 1 97.75 368 VAL A C 1
ATOM 2781 O O . VAL A 1 368 ? -7.324 3.395 17.672 1 97.75 368 VAL A O 1
ATOM 2784 N N . LYS A 1 369 ? -7.457 1.964 16.016 1 96.81 369 LYS A N 1
ATOM 2785 C CA . LYS A 1 369 ? -6.387 1.066 16.453 1 96.81 369 LYS A CA 1
ATOM 2786 C C . LYS A 1 369 ? -5.566 0.58 15.258 1 96.81 369 LYS A C 1
ATOM 2788 O O . LYS A 1 369 ? -6.117 0.305 14.188 1 96.81 369 LYS A O 1
ATOM 2793 N N . GLY A 1 370 ? -4.23 0.528 15.391 1 95.81 370 GLY A N 1
ATOM 2794 C CA . GLY A 1 370 ? -3.383 0.051 14.312 1 95.81 370 GLY A CA 1
ATOM 2795 C C . GLY A 1 370 ? -1.939 0.502 14.445 1 95.81 370 GLY A C 1
ATOM 2796 O O . GLY A 1 370 ? -1.586 1.197 15.398 1 95.81 370 GLY A O 1
ATOM 2797 N N . PRO A 1 371 ? -1.128 0.062 13.469 1 95.44 371 PRO A N 1
ATOM 2798 C CA . PRO A 1 371 ? 0.299 0.386 13.523 1 95.44 371 PRO A CA 1
ATOM 2799 C C . PRO A 1 371 ? 0.573 1.877 13.344 1 95.44 371 PRO A C 1
ATOM 2801 O O . PRO A 1 371 ? 1.691 2.338 13.586 1 95.44 371 PRO A O 1
ATOM 2804 N N . ASP A 1 372 ? -0.39 2.656 12.938 1 96.69 372 ASP A N 1
ATOM 2805 C CA . ASP A 1 372 ? -0.218 4.082 12.664 1 96.69 372 ASP A CA 1
ATOM 2806 C C . ASP A 1 372 ? -0.539 4.918 13.898 1 96.69 372 ASP A C 1
ATOM 2808 O O . ASP A 1 372 ? -0.31 6.129 13.914 1 96.69 372 ASP A O 1
ATOM 2812 N N . VAL A 1 373 ? -0.995 4.32 14.992 1 97.88 373 VAL A N 1
ATOM 2813 C CA . VAL A 1 373 ? -1.421 5.047 16.188 1 97.88 373 VAL A CA 1
ATOM 2814 C C . VAL A 1 373 ? -0.209 5.355 17.062 1 97.88 373 VAL A C 1
ATOM 2816 O O . VAL A 1 373 ? 0.63 4.484 17.297 1 97.88 373 VAL A O 1
ATOM 2819 N N . MET A 1 374 ? -0.108 6.512 17.547 1 97.81 374 MET A N 1
ATOM 2820 C CA . MET A 1 374 ? 0.995 6.977 18.391 1 97.81 374 MET A CA 1
ATOM 2821 C C . MET A 1 374 ? 1.193 6.059 19.594 1 97.81 374 MET A C 1
ATOM 2823 O O . MET A 1 374 ? 0.277 5.332 19.984 1 97.81 374 MET A O 1
ATOM 2827 N N . GLN A 1 375 ? 2.346 6.18 20.188 1 97.81 375 GLN A N 1
ATOM 2828 C CA . GLN A 1 375 ? 2.645 5.41 21.391 1 97.81 375 GLN A CA 1
ATOM 2829 C C . GLN A 1 375 ? 2.053 6.07 22.625 1 97.81 375 GLN A C 1
ATOM 2831 O O . GLN A 1 375 ? 1.868 5.418 23.656 1 97.81 375 GLN A O 1
ATOM 2836 N N . GLY A 1 376 ? 1.781 7.285 22.578 1 97.31 376 GLY A N 1
ATOM 2837 C CA . GLY A 1 376 ? 1.317 8.156 23.656 1 97.31 376 GLY A CA 1
ATOM 2838 C C . GLY A 1 376 ? 1.876 9.562 23.562 1 97.31 376 GLY A C 1
ATOM 2839 O O . GLY A 1 376 ? 2.518 9.922 22.562 1 97.31 376 GLY A O 1
ATOM 2840 N N . TYR A 1 377 ? 1.547 10.375 24.562 1 95.94 377 TYR A N 1
ATOM 2841 C CA . TYR A 1 377 ? 2.074 11.734 24.609 1 95.94 377 TYR A CA 1
ATOM 2842 C C . TYR A 1 377 ? 3.373 11.789 25.391 1 95.94 377 TYR A C 1
ATOM 2844 O O . TYR A 1 377 ? 3.482 11.188 26.469 1 95.94 377 TYR A O 1
ATOM 2852 N N . TRP A 1 378 ? 4.32 12.453 24.828 1 97.25 378 TRP A N 1
ATOM 2853 C CA . TRP A 1 378 ? 5.66 12.594 25.391 1 97.25 378 TRP A CA 1
ATOM 2854 C C . TRP A 1 378 ? 5.594 13.188 26.797 1 97.25 378 TRP A C 1
ATOM 2856 O O . TRP A 1 378 ? 5.043 14.273 26.984 1 97.25 378 TRP A O 1
ATOM 2866 N N . ARG A 1 379 ? 6.066 12.477 27.875 1 94.38 379 ARG A N 1
ATOM 2867 C CA . ARG A 1 379 ? 6.16 12.906 29.266 1 94.38 379 ARG A CA 1
ATOM 2868 C C . ARG A 1 379 ? 4.789 13.281 29.812 1 94.38 379 ARG A C 1
ATOM 2870 O O . ARG A 1 379 ? 4.672 14.203 30.625 1 94.38 379 ARG A O 1
ATOM 2877 N N . ALA A 1 380 ? 3.781 12.633 29.297 1 93.75 380 ALA A N 1
ATOM 2878 C CA . ALA A 1 380 ? 2.414 12.93 29.703 1 93.75 380 ALA A CA 1
ATOM 2879 C C . ALA A 1 380 ? 1.582 11.656 29.812 1 93.75 380 ALA A C 1
ATOM 2881 O O . ALA A 1 380 ? 0.572 11.508 29.125 1 93.75 380 ALA A O 1
ATOM 2882 N N . PRO A 1 381 ? 1.955 10.797 30.734 1 95 381 PRO A N 1
ATOM 2883 C CA . PRO A 1 381 ? 1.266 9.508 30.859 1 95 381 PRO A CA 1
ATOM 2884 C C . PRO A 1 381 ? -0.213 9.664 31.203 1 95 381 PRO A C 1
ATOM 2886 O O . PRO A 1 381 ? -1.044 8.875 30.75 1 95 381 PRO A O 1
ATOM 2889 N N . ALA A 1 382 ? -0.526 10.68 32.062 1 94 382 ALA A N 1
ATOM 2890 C CA . ALA A 1 382 ? -1.922 10.875 32.438 1 94 382 ALA A CA 1
ATOM 2891 C C . ALA A 1 382 ? -2.768 11.281 31.234 1 94 382 ALA A C 1
ATOM 2893 O O . ALA A 1 382 ? -3.863 10.75 31.031 1 94 382 ALA A O 1
ATOM 2894 N N . LEU A 1 383 ? -2.25 12.195 30.438 1 91.44 383 LEU A N 1
ATOM 2895 C CA . LEU A 1 383 ? -2.943 12.594 29.203 1 91.44 383 LEU A CA 1
ATOM 2896 C C . LEU A 1 383 ? -3.088 11.414 28.25 1 91.44 383 LEU A C 1
ATOM 2898 O O . LEU A 1 383 ? -4.121 11.266 27.594 1 91.44 383 LEU A O 1
ATOM 2902 N N . THR A 1 384 ? -2.084 10.562 28.219 1 95.69 384 THR A N 1
ATOM 2903 C CA . THR A 1 384 ? -2.104 9.383 27.359 1 95.69 384 THR A CA 1
ATOM 2904 C C . THR A 1 384 ? -3.215 8.43 27.797 1 95.69 384 THR A C 1
ATOM 2906 O O . THR A 1 384 ? -3.969 7.934 26.953 1 95.69 384 THR A O 1
ATOM 2909 N N . ALA A 1 385 ? -3.293 8.195 29.016 1 96.12 385 ALA A N 1
ATOM 2910 C CA . ALA A 1 385 ? -4.27 7.246 29.547 1 96.12 385 ALA A CA 1
ATOM 2911 C C . ALA A 1 385 ? -5.695 7.707 29.266 1 96.12 385 ALA A C 1
ATOM 2913 O O . ALA A 1 385 ? -6.602 6.887 29.125 1 96.12 385 ALA A O 1
ATOM 2914 N N . GLU A 1 386 ? -5.867 8.992 29.172 1 94.19 386 GLU A N 1
ATOM 2915 C CA . GLU A 1 386 ? -7.188 9.57 28.922 1 94.19 386 GLU A CA 1
ATOM 2916 C C . GLU A 1 386 ? -7.676 9.242 27.516 1 94.19 386 GLU A C 1
ATOM 2918 O O . GLU A 1 386 ? -8.883 9.18 27.266 1 94.19 386 GLU A O 1
ATOM 2923 N N . VAL A 1 387 ? -6.738 9 26.641 1 95.31 387 VAL A N 1
ATOM 2924 C CA . VAL A 1 387 ? -7.164 8.914 25.25 1 95.31 387 VAL A CA 1
ATOM 2925 C C . VAL A 1 387 ? -6.863 7.527 24.703 1 95.31 387 VAL A C 1
ATOM 2927 O O . VAL A 1 387 ? -7.051 7.27 23.5 1 95.31 387 VAL A O 1
ATOM 2930 N N . MET A 1 388 ? -6.363 6.652 25.516 1 96.94 388 MET A N 1
ATOM 2931 C CA . MET A 1 388 ? -6.082 5.285 25.094 1 96.94 388 MET A CA 1
ATOM 2932 C C . MET A 1 388 ? -6.941 4.293 25.875 1 96.94 388 MET A C 1
ATOM 2934 O O . MET A 1 388 ? -6.984 4.332 27.109 1 96.94 388 MET A O 1
ATOM 2938 N N . ARG A 1 389 ? -7.605 3.441 25.141 1 96.06 389 ARG A N 1
ATOM 2939 C CA . ARG A 1 389 ? -8.43 2.412 25.766 1 96.06 389 ARG A CA 1
ATOM 2940 C C . ARG A 1 389 ? -8.422 1.129 24.938 1 96.06 389 ARG A C 1
ATOM 2942 O O . ARG A 1 389 ? -8.836 1.128 23.781 1 96.06 389 ARG A O 1
ATOM 2949 N N . ASP A 1 390 ? -7.973 -0.019 25.484 1 93.81 390 ASP A N 1
ATOM 2950 C CA . ASP A 1 390 ? -7.977 -1.336 24.859 1 93.81 390 ASP A CA 1
ATOM 2951 C C . ASP A 1 390 ? -7.27 -1.301 23.5 1 93.81 390 ASP A C 1
ATOM 2953 O O . ASP A 1 390 ? -7.766 -1.857 22.516 1 93.81 390 ASP A O 1
ATOM 2957 N N . GLY A 1 391 ? -6.242 -0.488 23.453 1 92.94 391 GLY A N 1
ATOM 2958 C CA . GLY A 1 391 ? -5.449 -0.414 22.234 1 92.94 391 GLY A CA 1
ATOM 2959 C C . GLY A 1 391 ? -5.973 0.609 21.25 1 92.94 391 GLY A C 1
ATOM 2960 O O . GLY A 1 391 ? -5.332 0.881 20.234 1 92.94 391 GLY A O 1
ATOM 2961 N N . TYR A 1 392 ? -7.133 1.143 21.547 1 97.5 392 TYR A N 1
ATOM 2962 C CA . TYR A 1 392 ? -7.719 2.148 20.672 1 97.5 392 TYR A CA 1
ATOM 2963 C C . TYR A 1 392 ? -7.324 3.553 21.109 1 97.5 392 TYR A C 1
ATOM 2965 O O . TYR A 1 392 ? -7.281 3.848 22.312 1 97.5 392 TYR A O 1
ATOM 2973 N N . TYR A 1 393 ? -7.031 4.375 20.172 1 98 393 TYR A N 1
ATOM 2974 C CA . TYR A 1 393 ? -6.941 5.816 20.359 1 98 393 TYR A CA 1
ATOM 2975 C C . TYR A 1 393 ? -8.312 6.469 20.25 1 98 393 TYR A C 1
ATOM 2977 O O . TYR A 1 393 ? -9.008 6.309 19.25 1 98 393 TYR A O 1
ATOM 2985 N N . LEU A 1 394 ? -8.688 7.145 21.297 1 97.62 394 LEU A N 1
ATOM 2986 C CA . LEU A 1 394 ? -9.93 7.91 21.312 1 97.62 394 LEU A CA 1
ATOM 2987 C C . LEU A 1 394 ? -9.727 9.289 20.688 1 97.62 394 LEU A C 1
ATOM 2989 O O . LEU A 1 394 ? -9.102 10.164 21.297 1 97.62 394 LEU A O 1
ATOM 2993 N N . THR A 1 395 ? -10.344 9.562 19.547 1 95 395 THR A N 1
ATOM 2994 C CA . THR A 1 395 ? -10.023 10.742 18.766 1 95 395 THR A CA 1
ATOM 2995 C C . THR A 1 395 ? -10.688 11.984 19.359 1 95 395 THR A C 1
ATOM 2997 O O . THR A 1 395 ? -10.242 13.109 19.109 1 95 395 THR A O 1
ATOM 3000 N N . GLY A 1 396 ? -11.781 11.789 20.047 1 93.12 396 GLY A N 1
ATOM 3001 C CA . GLY A 1 396 ? -12.578 12.906 20.516 1 93.12 396 GLY A CA 1
ATOM 3002 C C . GLY A 1 396 ? -13.547 13.438 19.469 1 93.12 396 GLY A C 1
ATOM 3003 O O . GLY A 1 396 ? -14.328 14.344 19.75 1 93.12 396 GLY A O 1
ATOM 3004 N N . ASP A 1 397 ? -13.578 12.867 18.297 1 92.19 397 ASP A N 1
ATOM 3005 C CA . ASP A 1 397 ? -14.5 13.258 17.25 1 92.19 397 ASP A CA 1
ATOM 3006 C C . ASP A 1 397 ? -15.766 12.391 17.266 1 92.19 397 ASP A C 1
ATOM 3008 O O . ASP A 1 397 ? -15.68 11.164 17.312 1 92.19 397 ASP A O 1
ATOM 3012 N N . LEU A 1 398 ? -16.875 13.086 17.266 1 93 398 LEU A N 1
ATOM 3013 C CA . LEU A 1 398 ? -18.156 12.406 17.234 1 93 398 LEU A CA 1
ATOM 3014 C C . LEU A 1 398 ? -18.641 12.234 15.789 1 93 398 LEU A C 1
ATOM 3016 O O . LEU A 1 398 ? -18.5 13.148 14.977 1 93 398 LEU A O 1
ATOM 3020 N N . ALA A 1 399 ? -19.188 11.008 15.523 1 95.5 399 ALA A N 1
ATOM 3021 C CA . ALA A 1 399 ? -19.594 10.727 14.148 1 95.5 399 ALA A CA 1
ATOM 3022 C C . ALA A 1 399 ? -20.703 9.688 14.109 1 95.5 399 ALA A C 1
ATOM 3024 O O . ALA A 1 399 ? -20.984 9.031 15.109 1 95.5 399 ALA A O 1
ATOM 3025 N N . THR A 1 400 ? -21.391 9.688 13.039 1 94 400 THR A N 1
ATOM 3026 C CA . THR A 1 400 ? -22.266 8.57 12.656 1 94 400 THR A CA 1
ATOM 3027 C C . THR A 1 400 ? -21.656 7.797 11.492 1 94 400 THR A C 1
ATOM 3029 O O . THR A 1 400 ? -20.734 8.281 10.828 1 94 400 THR A O 1
ATOM 3032 N N . VAL A 1 401 ? -22.062 6.586 11.312 1 94.81 401 VAL A N 1
ATOM 3033 C CA . VAL A 1 401 ? -21.641 5.742 10.195 1 94.81 401 VAL A CA 1
ATOM 3034 C C . VAL A 1 401 ? -22.859 5.172 9.484 1 94.81 401 VAL A C 1
ATOM 3036 O O . VAL A 1 401 ? -23.812 4.75 10.133 1 94.81 401 VAL A O 1
ATOM 3039 N N . ASP A 1 402 ? -22.828 5.188 8.195 1 92.5 402 ASP A N 1
ATOM 3040 C CA . ASP A 1 402 ? -24 4.656 7.488 1 92.5 402 ASP A CA 1
ATOM 3041 C C . ASP A 1 402 ? -23.797 3.182 7.141 1 92.5 402 ASP A C 1
ATOM 3043 O O . ASP A 1 402 ? -22.812 2.564 7.555 1 92.5 402 ASP A O 1
ATOM 3047 N N . ALA A 1 403 ? -24.75 2.623 6.418 1 91.19 403 ALA A N 1
ATOM 3048 C CA . ALA A 1 403 ? -24.781 1.187 6.156 1 91.19 403 ALA A CA 1
ATOM 3049 C C . ALA A 1 403 ? -23.656 0.772 5.219 1 91.19 403 ALA A C 1
ATOM 3051 O O . ALA A 1 403 ? -23.281 -0.401 5.172 1 91.19 403 ALA A O 1
ATOM 3052 N N . GLN A 1 404 ? -23.078 1.736 4.523 1 91.94 404 GLN A N 1
ATOM 3053 C CA . GLN A 1 404 ? -22.016 1.416 3.58 1 91.94 404 GLN A CA 1
ATOM 3054 C C . GLN A 1 404 ? -20.641 1.766 4.16 1 91.94 404 GLN A C 1
ATOM 3056 O O . GLN A 1 404 ? -19.625 1.683 3.463 1 91.94 404 GLN A O 1
ATOM 3061 N N . GLY A 1 405 ? -20.594 2.221 5.348 1 93.31 405 GLY A N 1
ATOM 3062 C CA . GLY A 1 405 ? -19.344 2.422 6.047 1 93.31 405 GLY A CA 1
ATOM 3063 C C . GLY A 1 405 ? -18.812 3.842 5.945 1 93.31 405 GLY A C 1
ATOM 3064 O O . GLY A 1 405 ? -17.719 4.137 6.41 1 93.31 405 GLY A O 1
ATOM 3065 N N . TYR A 1 406 ? -19.594 4.727 5.301 1 95 406 TYR A N 1
ATOM 3066 C CA . TYR A 1 406 ? -19.172 6.121 5.262 1 95 406 TYR A CA 1
ATOM 3067 C C . TYR A 1 406 ? -19.328 6.777 6.629 1 95 406 TYR A C 1
ATOM 3069 O O . TYR A 1 406 ? -20.375 6.656 7.266 1 95 406 TYR A O 1
ATOM 3077 N N . VAL A 1 407 ? -18.297 7.469 7.027 1 95.81 407 VAL A N 1
ATOM 3078 C CA . VAL A 1 407 ? -18.266 8.117 8.336 1 95.81 407 VAL A CA 1
ATOM 3079 C C . VAL A 1 407 ? -18.625 9.602 8.18 1 95.81 407 VAL A C 1
ATOM 3081 O O . VAL A 1 407 ? -18.094 10.281 7.297 1 95.81 407 VAL A O 1
ATOM 3084 N N . PHE A 1 408 ? -19.547 10.07 8.984 1 92.75 408 PHE A N 1
ATOM 3085 C CA . PHE A 1 408 ? -19.984 11.461 9 1 92.75 408 PHE A CA 1
ATOM 3086 C C . PHE A 1 408 ? -19.672 12.117 10.336 1 92.75 408 PHE A C 1
ATOM 3088 O O . PHE A 1 408 ? -20.344 11.844 11.336 1 92.75 408 PHE A O 1
ATOM 3095 N N . ILE A 1 409 ? -18.641 12.914 10.352 1 90.62 409 ILE A N 1
ATOM 3096 C CA . ILE A 1 409 ? -18.281 13.602 11.586 1 90.62 409 ILE A CA 1
ATOM 3097 C C . ILE A 1 409 ? -19.328 14.656 11.922 1 90.62 409 ILE A C 1
ATOM 3099 O O . ILE A 1 409 ? -19.688 15.477 11.07 1 90.62 409 ILE A O 1
ATOM 3103 N N . VAL A 1 410 ? -19.797 14.586 13.078 1 85.69 410 VAL A N 1
ATOM 3104 C CA . VAL A 1 410 ? -20.828 15.523 13.523 1 85.69 410 VAL A CA 1
ATOM 3105 C C . VAL A 1 410 ? -20.188 16.703 14.227 1 85.69 410 VAL A C 1
ATOM 3107 O O . VAL A 1 410 ? -20.594 17.859 14.039 1 85.69 410 VAL A O 1
ATOM 3110 N N . ASP A 1 411 ? -19.266 16.469 15.07 1 83 411 ASP A N 1
ATOM 3111 C CA . ASP A 1 411 ? -18.531 17.547 15.734 1 83 411 ASP A CA 1
ATOM 3112 C C . ASP A 1 411 ? -17.469 16.984 16.672 1 83 411 ASP A C 1
ATOM 3114 O O . ASP A 1 411 ? -17.297 15.766 16.766 1 83 411 ASP A O 1
ATOM 3118 N N . ARG A 1 412 ? -16.734 17.984 17.203 1 78.44 412 ARG A N 1
ATOM 3119 C CA . ARG A 1 412 ? -15.836 17.609 18.297 1 78.44 412 ARG A CA 1
ATOM 3120 C C . ARG A 1 412 ? -16.594 17.469 19.609 1 78.44 412 ARG A C 1
ATOM 3122 O O . ARG A 1 412 ? -17.469 18.281 19.906 1 78.44 412 ARG A O 1
ATOM 3129 N N . LYS A 1 413 ? -16.25 16.5 20.266 1 76.25 413 LYS A N 1
ATOM 3130 C CA . LYS A 1 413 ? -16.875 16.25 21.562 1 76.25 413 LYS A CA 1
ATOM 3131 C C . LYS A 1 413 ? -16.781 17.469 22.469 1 76.25 413 LYS A C 1
ATOM 3133 O O . LYS A 1 413 ? -17.75 17.844 23.125 1 76.25 413 LYS A O 1
ATOM 3138 N N . LYS A 1 414 ? -15.672 18.156 22.328 1 75.12 414 LYS A N 1
ATOM 3139 C CA . LYS A 1 414 ? -15.406 19.281 23.219 1 75.12 414 LYS A CA 1
ATOM 3140 C C . LYS A 1 414 ? -16.062 20.562 22.703 1 75.12 414 LYS A C 1
ATOM 3142 O O . LYS A 1 414 ? -16.172 21.547 23.438 1 75.12 414 LYS A O 1
ATOM 3147 N N . GLU A 1 415 ? -16.578 20.562 21.531 1 77.69 415 GLU A N 1
ATOM 3148 C CA . GLU A 1 415 ? -17.141 21.781 20.938 1 77.69 415 GLU A CA 1
ATOM 3149 C C . GLU A 1 415 ? -18.672 21.703 20.859 1 77.69 415 GLU A C 1
ATOM 3151 O O . GLU A 1 415 ? -19.328 22.656 20.469 1 77.69 415 GLU A O 1
ATOM 3156 N N . MET A 1 416 ? -19.125 20.594 21.188 1 77.5 416 MET A N 1
ATOM 3157 C CA . MET A 1 416 ? -20.578 20.391 21.172 1 77.5 416 MET A CA 1
ATOM 3158 C C . MET A 1 416 ? -21.266 21.375 22.125 1 77.5 416 MET A C 1
ATOM 3160 O O . MET A 1 416 ? -20.766 21.625 23.234 1 77.5 416 MET A O 1
ATOM 3164 N N . ILE A 1 417 ? -22.328 22.062 21.656 1 83.31 417 ILE A N 1
ATOM 3165 C CA . ILE A 1 417 ? -23.078 23.031 22.438 1 83.31 417 ILE A CA 1
ATOM 3166 C C . ILE A 1 417 ? -24.25 22.344 23.125 1 83.31 417 ILE A C 1
ATOM 3168 O O . ILE A 1 417 ? -25 21.594 22.5 1 83.31 417 ILE A O 1
ATOM 3172 N N . ILE A 1 418 ? -24.328 22.438 24.375 1 80.25 418 ILE A N 1
ATOM 3173 C CA . ILE A 1 418 ? -25.5 21.953 25.094 1 80.25 418 ILE A CA 1
ATOM 3174 C C . ILE A 1 418 ? -26.438 23.109 25.391 1 80.25 418 ILE A C 1
ATOM 3176 O O . ILE A 1 418 ? -26.188 23.922 26.281 1 80.25 418 ILE A O 1
ATOM 3180 N N . SER A 1 419 ? -27.422 23.219 24.609 1 81.69 419 SER A N 1
ATOM 3181 C CA . SER A 1 419 ? -28.422 24.281 24.75 1 81.69 419 SER A CA 1
ATOM 3182 C C . SER A 1 419 ? -29.766 23.734 25.203 1 81.69 419 SER A C 1
ATOM 3184 O O . SER A 1 419 ? -30.406 22.969 24.484 1 81.69 419 SER A O 1
ATOM 3186 N N . GLY A 1 420 ? -30.266 24.078 26.359 1 72.31 420 GLY A N 1
ATOM 3187 C CA . GLY A 1 420 ? -31.516 23.609 26.906 1 72.31 420 GLY A CA 1
ATOM 3188 C C . GLY A 1 420 ? -31.578 22.094 27.062 1 72.31 420 GLY A C 1
ATOM 3189 O O . GLY A 1 420 ? -32.625 21.484 26.812 1 72.31 420 GLY A O 1
ATOM 3190 N N . GLY A 1 421 ? -30.453 21.469 27.297 1 71.06 421 GLY A N 1
ATOM 3191 C CA . GLY A 1 421 ? -30.391 20.016 27.484 1 71.06 421 GLY A CA 1
ATOM 3192 C C . GLY A 1 421 ? -30.25 19.25 26.172 1 71.06 421 GLY A C 1
ATOM 3193 O O . GLY A 1 421 ? -30.156 18.031 26.188 1 71.06 421 GLY A O 1
ATOM 3194 N N . PHE A 1 422 ? -30.266 20 25.047 1 73.5 422 PHE A N 1
ATOM 3195 C CA . PHE A 1 422 ? -30.125 19.375 23.734 1 73.5 422 PHE A CA 1
ATOM 3196 C C . PHE A 1 422 ? -28.734 19.594 23.172 1 73.5 422 PHE A C 1
ATOM 3198 O O . PHE A 1 422 ? -28.141 20.656 23.375 1 73.5 422 PHE A O 1
ATOM 3205 N N . ASN A 1 423 ? -28.25 18.594 22.547 1 78.94 423 ASN A N 1
ATOM 3206 C CA . ASN A 1 423 ? -26.953 18.703 21.875 1 78.94 423 ASN A CA 1
ATOM 3207 C C . ASN A 1 423 ? -27.078 19.375 20.516 1 78.94 423 ASN A C 1
ATOM 3209 O O . ASN A 1 423 ? -27.906 18.984 19.688 1 78.94 423 ASN A O 1
ATOM 3213 N N . VAL A 1 424 ? -26.344 20.484 20.391 1 84.56 424 VAL A N 1
ATOM 3214 C CA . VAL A 1 424 ? -26.25 21.172 19.109 1 84.56 424 VAL A CA 1
ATOM 3215 C C . VAL A 1 424 ? -24.812 21.078 18.578 1 84.56 424 VAL A C 1
ATOM 3217 O O . VAL A 1 424 ? -23.859 21.422 19.281 1 84.56 424 VAL A O 1
ATOM 3220 N N . TYR A 1 425 ? -24.734 20.562 17.453 1 85.19 425 TYR A N 1
ATOM 3221 C CA . TYR A 1 425 ? -23.438 20.438 16.812 1 85.19 425 TYR A CA 1
ATOM 3222 C C . TYR A 1 425 ? -23.141 21.656 15.93 1 85.19 425 TYR A C 1
ATOM 3224 O O . TYR A 1 425 ? -23.797 21.844 14.891 1 85.19 425 TYR A O 1
ATOM 3232 N N . PRO A 1 426 ? -22.125 22.406 16.281 1 89.44 426 PRO A N 1
ATOM 3233 C CA . PRO A 1 426 ? -21.828 23.641 15.547 1 89.44 426 PRO A CA 1
ATOM 3234 C C . PRO A 1 426 ? -21.656 23.406 14.047 1 89.44 426 PRO A C 1
ATOM 3236 O O . PRO A 1 426 ? -22.141 24.203 13.242 1 89.44 426 PRO A O 1
ATOM 3239 N N . SER A 1 427 ? -21.062 22.297 13.672 1 86.44 427 SER A N 1
ATOM 3240 C CA . SER A 1 427 ? -20.781 22.031 12.266 1 86.44 427 SER A CA 1
ATOM 3241 C C . SER A 1 427 ? -22.062 21.906 11.453 1 86.44 427 SER A C 1
ATOM 3243 O O . SER A 1 427 ? -22.109 22.297 10.289 1 86.44 427 SER A O 1
ATOM 3245 N N . GLU A 1 428 ? -23.062 21.359 12 1 83.75 428 GLU A N 1
ATOM 3246 C CA . GLU A 1 428 ? -24.344 21.25 11.336 1 83.75 428 GLU A CA 1
ATOM 3247 C C . GLU A 1 428 ? -24.922 22.625 11.016 1 83.75 428 GLU A C 1
ATOM 3249 O O . GLU A 1 428 ? -25.422 22.859 9.906 1 83.75 428 GLU A O 1
ATOM 3254 N N . VAL A 1 429 ? -24.844 23.5 11.945 1 89.44 429 VAL A N 1
ATOM 3255 C CA . VAL A 1 429 ? -25.344 24.859 11.781 1 89.44 429 VAL A CA 1
ATOM 3256 C C . VAL A 1 429 ? -24.484 25.594 10.75 1 89.44 429 VAL A C 1
ATOM 3258 O O . VAL A 1 429 ? -25.016 26.297 9.875 1 89.44 429 VAL A O 1
ATOM 3261 N N . GLU A 1 430 ? -23.188 25.406 10.812 1 91.38 430 GLU A N 1
ATOM 3262 C CA . GLU A 1 430 ? -22.266 26.031 9.867 1 91.38 430 GLU A CA 1
ATOM 3263 C C . GLU A 1 430 ? -22.562 25.594 8.438 1 91.38 430 GLU A C 1
ATOM 3265 O O . GLU A 1 430 ? -22.547 26.422 7.516 1 91.38 430 GLU A O 1
ATOM 3270 N N . GLN A 1 431 ? -22.844 24.344 8.258 1 86.5 431 GLN A N 1
ATOM 3271 C CA . GLN A 1 431 ? -23.125 23.812 6.926 1 86.5 431 GLN A CA 1
ATOM 3272 C C . GLN A 1 431 ? -24.312 24.531 6.289 1 86.5 431 GLN A C 1
ATOM 3274 O O . GLN A 1 431 ? -24.297 24.844 5.098 1 86.5 431 GLN A O 1
ATOM 3279 N N . VAL A 1 432 ? -25.359 24.781 7.051 1 88.38 432 VAL A N 1
ATOM 3280 C CA . VAL A 1 432 ? -26.547 25.484 6.574 1 88.38 432 VAL A CA 1
ATOM 3281 C C . VAL A 1 432 ? -26.188 26.906 6.18 1 88.38 432 VAL A C 1
ATOM 3283 O O . VAL A 1 432 ? -26.562 27.375 5.105 1 88.38 432 VAL A O 1
ATOM 3286 N N . ILE A 1 433 ? -25.406 27.547 6.957 1 92.62 433 ILE A N 1
ATOM 3287 C CA . ILE A 1 433 ? -25.078 28.953 6.762 1 92.62 433 ILE A CA 1
ATOM 3288 C C . ILE A 1 433 ? -24.156 29.109 5.559 1 92.62 433 ILE A C 1
ATOM 3290 O O . ILE A 1 433 ? -24.266 30.078 4.801 1 92.62 433 ILE A O 1
ATOM 3294 N N . TYR A 1 434 ? -23.297 28.156 5.316 1 89.88 434 TYR A N 1
ATOM 3295 C CA . TYR A 1 434 ? -22.375 28.188 4.195 1 89.88 434 TYR A CA 1
ATOM 3296 C C . TYR A 1 434 ? -23.109 28.125 2.867 1 89.88 434 TYR A C 1
ATOM 3298 O O . TYR A 1 434 ? -22.562 28.5 1.827 1 89.88 434 TYR A O 1
ATOM 3306 N N . ALA A 1 435 ? -24.328 27.641 2.883 1 87.81 435 ALA A N 1
ATOM 3307 C CA . ALA A 1 435 ? -25.125 27.531 1.664 1 87.81 435 ALA A CA 1
ATOM 3308 C C . ALA A 1 435 ? -25.656 28.906 1.235 1 87.81 435 ALA A C 1
ATOM 3310 O O . ALA A 1 435 ? -26.125 29.062 0.109 1 87.81 435 ALA A O 1
ATOM 3311 N N . PHE A 1 436 ? -25.594 29.906 2.131 1 92.75 436 PHE A N 1
ATOM 3312 C CA . PHE A 1 436 ? -26.031 31.25 1.784 1 92.75 436 PHE A CA 1
ATOM 3313 C C . PHE A 1 436 ? -25.016 31.938 0.879 1 92.75 436 PHE A C 1
ATOM 3315 O O . PHE A 1 436 ? -23.844 32.062 1.235 1 92.75 436 PHE A O 1
ATOM 3322 N N . PRO A 1 437 ? -25.391 32.438 -0.193 1 91.75 437 PRO A N 1
ATOM 3323 C CA . PRO A 1 437 ? -24.469 32.969 -1.186 1 91.75 437 PRO A CA 1
ATOM 3324 C C . PRO A 1 437 ? -23.688 34.188 -0.661 1 91.75 437 PRO A C 1
ATOM 3326 O O . PRO A 1 437 ? -22.594 34.469 -1.158 1 91.75 437 PRO A O 1
ATOM 3329 N N . GLU A 1 438 ? -24.203 34.844 0.354 1 93.12 438 GLU A N 1
ATOM 3330 C CA . GLU A 1 438 ? -23.578 36.031 0.883 1 93.12 438 GLU A CA 1
ATOM 3331 C C . GLU A 1 438 ? -22.422 35.688 1.816 1 93.12 438 GLU A C 1
ATOM 3333 O O . GLU A 1 438 ? -21.578 36.562 2.115 1 93.12 438 GLU A O 1
ATOM 3338 N N . VAL A 1 439 ? -22.375 34.5 2.273 1 93.69 439 VAL A N 1
ATOM 3339 C CA . VAL A 1 439 ? -21.484 34.125 3.371 1 93.69 439 VAL A CA 1
ATOM 3340 C C . VAL A 1 439 ? -20.141 33.625 2.812 1 93.69 439 VAL A C 1
ATOM 3342 O O . VAL A 1 439 ? -20.109 32.781 1.921 1 93.69 439 VAL A O 1
ATOM 3345 N N . PHE A 1 440 ? -19.062 34.219 3.285 1 90.31 440 PHE A N 1
ATOM 3346 C CA . PHE A 1 440 ? -17.703 33.812 2.961 1 90.31 440 PHE A CA 1
ATOM 3347 C C . PHE A 1 440 ? -17.219 32.719 3.924 1 90.31 440 PHE A C 1
ATOM 3349 O O . PHE A 1 440 ? -16.766 31.672 3.494 1 90.31 440 PHE A O 1
ATOM 3356 N N . GLU A 1 441 ? -17.312 32.906 5.207 1 92.31 441 GLU A N 1
ATOM 3357 C CA . GLU A 1 441 ? -16.922 31.969 6.246 1 92.31 441 GLU A CA 1
ATOM 3358 C C . GLU A 1 441 ? -17.797 32.094 7.484 1 92.31 441 GLU A C 1
ATOM 3360 O O . GLU A 1 441 ? -18.375 33.156 7.719 1 92.31 441 GLU A O 1
ATOM 3365 N N . VAL A 1 442 ? -17.906 31.094 8.258 1 93.19 442 VAL A N 1
ATOM 3366 C CA . VAL A 1 442 ? -18.734 31.141 9.461 1 93.19 442 VAL A CA 1
ATOM 3367 C C . VAL A 1 442 ? -18.156 30.219 10.531 1 93.19 442 VAL A C 1
ATOM 3369 O O . VAL A 1 442 ? -17.594 29.172 10.219 1 93.19 442 VAL A O 1
ATOM 3372 N N . ALA A 1 443 ? -18.172 30.594 11.734 1 92.81 443 ALA A N 1
ATOM 3373 C CA . ALA A 1 443 ? -17.938 29.781 12.922 1 92.81 443 ALA A CA 1
ATOM 3374 C C . ALA A 1 443 ? -19.109 29.844 13.883 1 92.81 443 ALA A C 1
ATOM 3376 O O . ALA A 1 443 ? -19.594 30.938 14.219 1 92.81 443 ALA A O 1
ATOM 3377 N N . VAL A 1 444 ? -19.641 28.734 14.344 1 92.5 444 VAL A N 1
ATOM 3378 C CA . VAL A 1 444 ? -20.734 28.656 15.297 1 92.5 444 VAL A CA 1
ATOM 3379 C C . VAL A 1 444 ? -20.219 28.188 16.656 1 92.5 444 VAL A C 1
ATOM 3381 O O . VAL A 1 444 ? -19.453 27.219 16.734 1 92.5 444 VAL A O 1
ATOM 3384 N N . VAL A 1 445 ? -20.562 28.922 17.641 1 92.75 445 VAL A N 1
ATOM 3385 C CA . VAL A 1 445 ? -20.062 28.609 18.969 1 92.75 445 VAL A CA 1
ATOM 3386 C C . VAL A 1 445 ? -21.203 28.703 19.984 1 92.75 445 VAL A C 1
ATOM 3388 O O . VAL A 1 445 ? -22.234 29.328 19.719 1 92.75 445 VAL A O 1
ATOM 3391 N N . GLY A 1 446 ? -21 28.016 21.078 1 90 446 GLY A N 1
ATOM 3392 C CA . GLY A 1 446 ? -21.875 28.219 22.219 1 90 446 GLY A CA 1
ATOM 3393 C C . GLY A 1 446 ? -21.5 29.406 23.062 1 90 446 GLY A C 1
ATOM 3394 O O . GLY A 1 446 ? -20.312 29.641 23.344 1 90 446 GLY A O 1
ATOM 3395 N N . VAL A 1 447 ? -22.469 30.234 23.391 1 90 447 VAL A N 1
ATOM 3396 C CA . VAL A 1 447 ? -22.234 31.391 24.266 1 90 447 VAL A CA 1
ATOM 3397 C C . VAL A 1 447 ? -23.094 31.25 25.516 1 90 447 VAL A C 1
ATOM 3399 O O . VAL A 1 447 ? -24.125 30.578 25.516 1 90 447 VAL A O 1
ATOM 3402 N N . PRO A 1 448 ? -22.578 31.797 26.641 1 87.31 448 PRO A N 1
ATOM 3403 C CA . PRO A 1 448 ? -23.375 31.688 27.859 1 87.31 448 PRO A CA 1
ATOM 3404 C C . PRO A 1 448 ? -24.766 32.312 27.719 1 87.31 448 PRO A C 1
ATOM 3406 O O . PRO A 1 448 ? -24.906 33.375 27.078 1 87.31 448 PRO A O 1
ATOM 3409 N N . ASP A 1 449 ? -25.672 31.609 28.234 1 84.88 449 ASP A N 1
ATOM 3410 C CA . ASP A 1 449 ? -27.062 32.062 28.188 1 84.88 449 ASP A CA 1
ATOM 3411 C C . ASP A 1 449 ? -27.797 31.688 29.469 1 84.88 449 ASP A C 1
ATOM 3413 O O . ASP A 1 449 ? -27.719 30.531 29.938 1 84.88 449 ASP A O 1
ATOM 3417 N N . ALA A 1 450 ? -28.5 32.562 30.094 1 77.88 450 ALA A N 1
ATOM 3418 C CA . ALA A 1 450 ? -29.156 32.375 31.375 1 77.88 450 ALA A CA 1
ATOM 3419 C C . ALA A 1 450 ? -30.281 31.344 31.266 1 77.88 450 ALA A C 1
ATOM 3421 O O . ALA A 1 450 ? -30.516 30.562 32.188 1 77.88 450 ALA A O 1
ATOM 3422 N N . GLN A 1 451 ? -30.922 31.312 30.172 1 71.31 451 GLN A N 1
ATOM 3423 C CA . GLN A 1 451 ? -32.094 30.453 29.969 1 71.31 451 GLN A CA 1
ATOM 3424 C C . GLN A 1 451 ? -31.688 29.078 29.484 1 71.31 451 GLN A C 1
ATOM 3426 O O . GLN A 1 451 ? -32.25 28.062 29.922 1 71.31 451 GLN A O 1
ATOM 3431 N N . TRP A 1 452 ? -30.719 29.016 28.672 1 75.38 452 TRP A N 1
ATOM 3432 C CA . TRP A 1 452 ? -30.469 27.781 27.938 1 75.38 452 TRP A CA 1
ATOM 3433 C C . TRP A 1 452 ? -29.156 27.141 28.391 1 75.38 452 TRP A C 1
ATOM 3435 O O . TRP A 1 452 ? -28.812 26.031 27.953 1 75.38 452 TRP A O 1
ATOM 3445 N N . GLY A 1 453 ? -28.453 27.891 29.297 1 80.31 453 GLY A N 1
ATOM 3446 C CA . GLY A 1 453 ? -27.078 27.469 29.578 1 80.31 453 GLY A CA 1
ATOM 3447 C C . GLY A 1 453 ? -26.078 27.953 28.547 1 80.31 453 GLY A C 1
ATOM 3448 O O . GLY A 1 453 ? -25.312 28.891 28.797 1 80.31 453 GLY A O 1
ATOM 3449 N N . GLU A 1 454 ? -26.203 27.344 27.312 1 87.56 454 GLU A N 1
ATOM 3450 C CA . GLU A 1 454 ? -25.484 27.844 26.141 1 87.56 454 GLU A CA 1
ATOM 3451 C C . GLU A 1 454 ? -26.469 28.172 25 1 87.56 454 GLU A C 1
ATOM 3453 O O . GLU A 1 454 ? -27.453 27.469 24.797 1 87.56 454 GLU A O 1
ATOM 3458 N N . ALA A 1 455 ? -26.188 29.266 24.438 1 89.44 455 ALA A N 1
ATOM 3459 C CA . ALA A 1 455 ? -26.922 29.641 23.234 1 89.44 455 ALA A CA 1
ATOM 3460 C C . ALA A 1 455 ? -26.047 29.562 21.984 1 89.44 455 ALA A C 1
ATOM 3462 O O . ALA A 1 455 ? -24.844 29.812 22.062 1 89.44 455 ALA A O 1
ATOM 3463 N N . VAL A 1 456 ? -26.641 29.219 20.875 1 93 456 VAL A N 1
ATOM 3464 C CA . VAL A 1 456 ? -25.922 29.094 19.609 1 93 456 VAL A CA 1
ATOM 3465 C C . VAL A 1 456 ? -25.688 30.484 19.016 1 93 456 VAL A C 1
ATOM 3467 O O . VAL A 1 456 ? -26.625 31.266 18.844 1 93 456 VAL A O 1
ATOM 3470 N N . ARG A 1 457 ? -24.484 30.781 18.75 1 94.69 457 ARG A N 1
ATOM 3471 C CA . ARG A 1 457 ? -24.125 32.031 18.109 1 94.69 457 ARG A CA 1
ATOM 3472 C C . ARG A 1 457 ? -23.297 31.812 16.844 1 94.69 457 ARG A C 1
ATOM 3474 O O . ARG A 1 457 ? -22.391 30.984 16.844 1 94.69 457 ARG A O 1
ATOM 3481 N N . ALA A 1 458 ? -23.703 32.5 15.82 1 95.94 458 ALA A N 1
ATOM 3482 C CA . ALA A 1 458 ? -22.953 32.438 14.57 1 95.94 458 ALA A CA 1
ATOM 3483 C C . ALA A 1 458 ? -22.078 33.656 14.375 1 95.94 458 ALA A C 1
ATOM 3485 O O . ALA A 1 458 ? -22.562 34.781 14.492 1 95.94 458 ALA A O 1
ATOM 3486 N N . VAL A 1 459 ? -20.906 33.469 14.148 1 95.94 459 VAL A N 1
ATOM 3487 C CA . VAL A 1 459 ? -19.969 34.531 13.789 1 95.94 459 VAL A CA 1
ATOM 3488 C C . VAL A 1 459 ? -19.609 34.406 12.305 1 95.94 459 VAL A C 1
ATOM 3490 O O . VAL A 1 459 ? -19 33.438 11.875 1 95.94 459 VAL A O 1
ATOM 3493 N N . VAL A 1 460 ? -19.984 35.438 11.531 1 96.12 460 VAL A N 1
ATOM 3494 C CA . VAL A 1 460 ? -20.062 35.281 10.078 1 96.12 460 VAL A CA 1
ATOM 3495 C C . VAL A 1 460 ? -19.188 36.344 9.398 1 96.12 460 VAL A C 1
ATOM 3497 O O . VAL A 1 460 ? -19.156 37.5 9.805 1 96.12 460 VAL A O 1
ATOM 3500 N N . VAL A 1 461 ? -18.438 35.906 8.391 1 94.62 461 VAL A N 1
ATOM 3501 C CA . VAL A 1 461 ? -17.75 36.781 7.441 1 94.62 461 VAL A CA 1
ATOM 3502 C C . VAL A 1 461 ? -18.5 36.781 6.109 1 94.62 461 VAL A C 1
ATOM 3504 O O . VAL A 1 461 ? -18.688 35.719 5.492 1 94.62 461 VAL A O 1
ATOM 3507 N N . LEU A 1 462 ? -18.969 37.938 5.68 1 94.69 462 LEU A N 1
ATOM 3508 C CA . LEU A 1 462 ? -19.688 38.062 4.414 1 94.69 462 LEU A CA 1
ATOM 3509 C C . LEU A 1 462 ? -18.719 38.25 3.254 1 94.69 462 LEU A C 1
ATOM 3511 O O . LEU A 1 462 ? -17.594 38.719 3.449 1 94.69 462 LEU A O 1
ATOM 3515 N N . LYS A 1 463 ? -19.125 37.781 2.117 1 92 463 LYS A N 1
ATOM 3516 C CA . LYS A 1 463 ? -18.359 38.062 0.908 1 92 463 LYS A CA 1
ATOM 3517 C C . LYS A 1 463 ? -18.266 39.594 0.666 1 92 463 LYS A C 1
ATOM 3519 O O . LYS A 1 463 ? -19.141 40.344 1.093 1 92 463 LYS A O 1
ATOM 3524 N N . PRO A 1 464 ? -17.219 40 -0.058 1 89.06 464 PRO A N 1
ATOM 3525 C CA . PRO A 1 464 ? -17.094 41.438 -0.321 1 89.06 464 PRO A CA 1
ATOM 3526 C C . PRO A 1 464 ? -18.328 42 -1.026 1 89.06 464 PRO A C 1
ATOM 3528 O O . PRO A 1 464 ? -18.734 41.5 -2.076 1 89.06 464 PRO A O 1
ATOM 3531 N N . GLY A 1 465 ? -18.922 42.969 -0.413 1 89.75 465 GLY A N 1
ATOM 3532 C CA . GLY A 1 465 ? -20.031 43.688 -1.022 1 89.75 465 GLY A CA 1
ATOM 3533 C C . GLY A 1 465 ? -21.375 43.062 -0.695 1 89.75 465 GLY A C 1
ATOM 3534 O O . GLY A 1 465 ? -22.422 43.656 -0.974 1 89.75 465 GLY A O 1
ATOM 3535 N N . ALA A 1 466 ? -21.391 41.906 -0.054 1 92.5 466 ALA A N 1
ATOM 3536 C CA . ALA A 1 466 ? -22.641 41.219 0.262 1 92.5 466 ALA A CA 1
ATOM 3537 C C . ALA A 1 466 ? -23.297 41.844 1.496 1 92.5 466 ALA A C 1
ATOM 3539 O O . ALA A 1 466 ? -22.625 42.406 2.354 1 92.5 466 ALA A O 1
ATOM 3540 N N . GLN A 1 467 ? -24.609 41.812 1.477 1 93.31 467 GLN A N 1
ATOM 3541 C CA . GLN A 1 467 ? -25.391 42.281 2.623 1 93.31 467 GLN A CA 1
ATOM 3542 C C . GLN A 1 467 ? -26.328 41.219 3.129 1 93.31 467 GLN A C 1
ATOM 3544 O O . GLN A 1 467 ? -26.969 40.5 2.338 1 93.31 467 GLN A O 1
ATOM 3549 N N . LEU A 1 468 ? -26.219 41.031 4.398 1 93.75 468 LEU A N 1
ATOM 3550 C CA . LEU A 1 468 ? -27.094 40.094 5.094 1 93.75 468 LEU A CA 1
ATOM 3551 C C . LEU A 1 468 ? -27.281 40.5 6.551 1 93.75 468 LEU A C 1
ATOM 3553 O O . LEU A 1 468 ? -26.312 40.781 7.254 1 93.75 468 LEU A O 1
ATOM 3557 N N . ASP A 1 469 ? -28.438 40.625 6.992 1 93.69 469 ASP A N 1
ATOM 3558 C CA . ASP A 1 469 ? -28.609 41.031 8.391 1 93.69 469 ASP A CA 1
ATOM 3559 C C . ASP A 1 469 ? -28.844 39.812 9.281 1 93.69 469 ASP A C 1
ATOM 3561 O O . ASP A 1 469 ? -29.203 38.75 8.797 1 93.69 469 ASP A O 1
ATOM 3565 N N . ALA A 1 470 ? -28.641 40 10.531 1 95.75 470 ALA A N 1
ATOM 3566 C CA . ALA A 1 470 ? -28.672 38.938 11.531 1 95.75 470 ALA A CA 1
ATOM 3567 C C . ALA A 1 470 ? -30.047 38.281 11.578 1 95.75 470 ALA A C 1
ATOM 3569 O O . ALA A 1 470 ? -30.156 37.062 11.656 1 95.75 470 ALA A O 1
ATOM 3570 N N . ALA A 1 471 ? -31.094 39.062 11.523 1 94.75 471 ALA A N 1
ATOM 3571 C CA . ALA A 1 471 ? -32.469 38.531 11.602 1 94.75 471 ALA A CA 1
ATOM 3572 C C . ALA A 1 471 ? -32.781 37.656 10.406 1 94.75 471 ALA A C 1
ATOM 3574 O O . ALA A 1 471 ? -33.406 36.594 10.562 1 94.75 471 ALA A O 1
ATOM 3575 N N . GLU A 1 472 ? -32.344 38.125 9.336 1 94.81 472 GLU A N 1
ATOM 3576 C CA . GLU A 1 472 ? -32.562 37.344 8.117 1 94.81 472 GLU A CA 1
ATOM 3577 C C . GLU A 1 472 ? -31.797 36 8.164 1 94.81 472 GLU A C 1
ATOM 3579 O O . GLU A 1 472 ? -32.312 34.969 7.777 1 94.81 472 GLU A O 1
ATOM 3584 N N . LEU A 1 473 ? -30.547 36.094 8.547 1 96.25 473 LEU A N 1
ATOM 3585 C CA . LEU A 1 473 ? -29.734 34.875 8.641 1 96.25 473 LEU A CA 1
ATOM 3586 C C . LEU A 1 473 ? -30.375 33.875 9.586 1 96.25 473 LEU A C 1
ATOM 3588 O O . LEU A 1 473 ? -30.469 32.688 9.258 1 96.25 473 LEU A O 1
ATOM 3592 N N . ILE A 1 474 ? -30.891 34.312 10.703 1 95.31 474 ILE A N 1
ATOM 3593 C CA . ILE A 1 474 ? -31.516 33.438 11.695 1 95.31 474 ILE A CA 1
ATOM 3594 C C . ILE A 1 474 ? -32.781 32.812 11.125 1 95.31 474 ILE A C 1
ATOM 3596 O O . ILE A 1 474 ? -33.031 31.641 11.297 1 95.31 474 ILE A O 1
ATOM 3600 N N . GLU A 1 475 ? -33.531 33.594 10.438 1 93.31 475 GLU A N 1
ATOM 3601 C CA . GLU A 1 475 ? -34.781 33.125 9.82 1 93.31 475 GLU A CA 1
ATOM 3602 C C . GLU A 1 475 ? -34.5 32.031 8.781 1 93.31 475 GLU A C 1
ATOM 3604 O O . GLU A 1 475 ? -35.156 31 8.742 1 93.31 475 GLU A O 1
ATOM 3609 N N . ARG A 1 476 ? -33.531 32.281 8.008 1 94.69 476 ARG A N 1
ATOM 3610 C CA . ARG A 1 476 ? -33.156 31.328 6.98 1 94.69 476 ARG A CA 1
ATOM 3611 C C . ARG A 1 476 ? -32.656 30.016 7.605 1 94.69 476 ARG A C 1
ATOM 3613 O O . ARG A 1 476 ? -32.969 28.938 7.113 1 94.69 476 ARG A O 1
ATOM 3620 N N . CYS A 1 477 ? -31.875 30.156 8.648 1 94.5 477 CYS A N 1
ATOM 3621 C CA . CYS A 1 477 ? -31.438 28.969 9.367 1 94.5 477 CYS A CA 1
ATOM 3622 C C . CYS A 1 477 ? -32.625 28.203 9.938 1 94.5 477 CYS A C 1
ATOM 3624 O O . CYS A 1 477 ? -32.625 26.969 9.938 1 94.5 477 CYS A O 1
ATOM 3626 N N . GLY A 1 478 ? -33.656 28.906 10.383 1 89.88 478 GLY A N 1
ATOM 3627 C CA . GLY A 1 478 ? -34.844 28.312 10.977 1 89.88 478 GLY A CA 1
ATOM 3628 C C . GLY A 1 478 ? -35.656 27.484 10 1 89.88 478 GLY A C 1
ATOM 3629 O O . GLY A 1 478 ? -36.406 26.594 10.398 1 89.88 478 GLY A O 1
ATOM 3630 N N . ARG A 1 479 ? -35.438 27.672 8.797 1 89.62 479 ARG A N 1
ATOM 3631 C CA . ARG A 1 479 ? -36.125 26.906 7.762 1 89.62 479 ARG A CA 1
ATOM 3632 C C . ARG A 1 479 ? -35.469 25.562 7.539 1 89.62 479 ARG A C 1
ATOM 3634 O O . ARG A 1 479 ? -36.094 24.609 7.078 1 89.62 479 ARG A O 1
ATOM 3641 N N . ALA A 1 480 ? -34.219 25.531 7.914 1 88.44 480 ALA A N 1
ATOM 3642 C CA . ALA A 1 480 ? -33.438 24.344 7.586 1 88.44 480 ALA A CA 1
ATOM 3643 C C . ALA A 1 480 ? -33.125 23.531 8.836 1 88.44 480 ALA A C 1
ATOM 3645 O O . ALA A 1 480 ? -32.781 22.344 8.75 1 88.44 480 ALA A O 1
ATOM 3646 N N . LEU A 1 481 ? -33.219 24.188 9.992 1 89.44 481 LEU A N 1
ATOM 3647 C CA . LEU A 1 481 ? -32.812 23.562 11.242 1 89.44 481 LEU A CA 1
ATOM 3648 C C . LEU A 1 481 ? -33.938 23.547 12.242 1 89.44 481 LEU A C 1
ATOM 3650 O O . LEU A 1 481 ? -34.844 24.375 12.18 1 89.44 481 LEU A O 1
ATOM 3654 N N . ALA A 1 482 ? -33.906 22.578 13.18 1 82.06 482 ALA A N 1
ATOM 3655 C CA . ALA A 1 482 ? -34.812 22.594 14.312 1 82.06 482 ALA A CA 1
ATOM 3656 C C . ALA A 1 482 ? -34.625 23.859 15.148 1 82.06 482 ALA A C 1
ATOM 3658 O O . ALA A 1 482 ? -33.531 24.422 15.195 1 82.06 482 ALA A O 1
ATOM 3659 N N . GLY A 1 483 ? -35.656 24.328 15.781 1 80.19 483 GLY A N 1
ATOM 3660 C CA . GLY A 1 483 ? -35.688 25.578 16.531 1 80.19 483 GLY A CA 1
ATOM 3661 C C . GLY A 1 483 ? -34.531 25.719 17.516 1 80.19 483 GLY A C 1
ATOM 3662 O O . GLY A 1 483 ? -33.938 26.781 17.625 1 80.19 483 GLY A O 1
ATOM 3663 N N . PHE A 1 484 ? -34.25 24.641 18.188 1 78.56 484 PHE A N 1
ATOM 3664 C CA . PHE A 1 484 ? -33.25 24.734 19.234 1 78.56 484 PHE A CA 1
ATOM 3665 C C . PHE A 1 484 ? -31.844 24.766 18.625 1 78.56 484 PHE A C 1
ATOM 3667 O O . PHE A 1 484 ? -30.859 25.078 19.312 1 78.56 484 PHE A O 1
ATOM 3674 N N . LYS A 1 485 ? -31.672 24.516 17.312 1 86.81 485 LYS A N 1
ATOM 3675 C CA . LYS A 1 485 ? -30.359 24.484 16.656 1 86.81 485 LYS A CA 1
ATOM 3676 C C . LYS A 1 485 ? -30.031 25.812 16.016 1 86.81 485 LYS A C 1
ATOM 3678 O O . LYS A 1 485 ? -28.859 26.094 15.719 1 86.81 485 LYS A O 1
ATOM 3683 N N . LYS A 1 486 ? -31.047 26.562 15.656 1 89.5 486 LYS A N 1
ATOM 3684 C CA . LYS A 1 486 ? -30.766 27.797 14.914 1 89.5 486 LYS A CA 1
ATOM 3685 C C . LYS A 1 486 ? -30.062 28.812 15.797 1 89.5 486 LYS A C 1
ATOM 3687 O O . LYS A 1 486 ? -30.297 28.875 17 1 89.5 486 LYS A O 1
ATOM 3692 N N . PRO A 1 487 ? -29.234 29.672 15.227 1 94.62 487 PRO A N 1
ATOM 3693 C CA . PRO A 1 487 ? -28.531 30.703 16.016 1 94.62 487 PRO A CA 1
ATOM 3694 C C . PRO A 1 487 ? -29.5 31.656 16.703 1 94.62 487 PRO A C 1
ATOM 3696 O O . PRO A 1 487 ? -30.516 32.031 16.141 1 94.62 487 PRO A O 1
ATOM 3699 N N . ARG A 1 488 ? -29.141 31.953 17.875 1 91.31 488 ARG A N 1
ATOM 3700 C CA . ARG A 1 488 ? -29.922 32.969 18.609 1 91.31 488 ARG A CA 1
ATOM 3701 C C . ARG A 1 488 ? -29.312 34.344 18.438 1 91.31 488 ARG A C 1
ATOM 3703 O O . ARG A 1 488 ? -29.969 35.344 18.719 1 91.31 488 ARG A O 1
ATOM 3710 N N . GLY A 1 489 ? -28.094 34.406 17.969 1 93.56 489 GLY A N 1
ATOM 3711 C CA . GLY A 1 489 ? -27.375 35.625 17.656 1 93.56 489 GLY A CA 1
ATOM 3712 C C . GLY A 1 489 ? -26.359 35.469 16.547 1 93.56 489 GLY A C 1
ATOM 3713 O O . GLY A 1 489 ? -25.891 34.344 16.281 1 93.56 489 GLY A O 1
ATOM 3714 N N . VAL A 1 490 ? -26.188 36.562 15.867 1 96.25 490 VAL A N 1
ATOM 3715 C CA . VAL A 1 490 ? -25.219 36.594 14.773 1 96.25 490 VAL A CA 1
ATOM 3716 C C . VAL A 1 490 ? -24.297 37.781 14.914 1 96.25 490 VAL A C 1
ATOM 3718 O O . VAL A 1 490 ? -24.75 38.906 15.156 1 96.25 490 VAL A O 1
ATOM 3721 N N . ASP A 1 491 ? -23.094 37.562 14.875 1 95.69 491 ASP A N 1
ATOM 3722 C CA . ASP A 1 491 ? -22.094 38.625 14.781 1 95.69 491 ASP A CA 1
ATOM 3723 C C . ASP A 1 491 ? -21.391 38.594 13.43 1 95.69 491 ASP A C 1
ATOM 3725 O O . ASP A 1 491 ? -20.938 37.562 12.977 1 95.69 491 ASP A O 1
ATOM 3729 N N . PHE A 1 492 ? -21.391 39.719 12.773 1 95.94 492 PHE A N 1
ATOM 3730 C CA . PHE A 1 492 ? -20.625 39.844 11.539 1 95.94 492 PHE A CA 1
ATOM 3731 C C . PHE A 1 492 ? -19.234 40.406 11.812 1 95.94 492 PHE A C 1
ATOM 3733 O O . PHE A 1 492 ? -19.094 41.438 12.477 1 95.94 492 PHE A O 1
ATOM 3740 N N . VAL A 1 493 ? -18.234 39.688 11.359 1 94.69 493 VAL A N 1
ATOM 3741 C CA . VAL A 1 493 ? -16.859 40.125 11.555 1 94.69 493 VAL A CA 1
ATOM 3742 C C . VAL A 1 493 ? -16.141 40.156 10.203 1 94.69 493 VAL A C 1
ATOM 3744 O O . VAL A 1 493 ? -16.656 39.656 9.203 1 94.69 493 VAL A O 1
ATOM 3747 N N . SER A 1 494 ? -14.953 40.812 10.18 1 93.19 494 SER A N 1
ATOM 3748 C CA . SER A 1 494 ? -14.188 40.938 8.945 1 93.19 494 SER A CA 1
ATOM 3749 C C . SER A 1 494 ? -13.414 39.656 8.648 1 93.19 494 SER A C 1
ATOM 3751 O O . SER A 1 494 ? -13.148 39.344 7.488 1 93.19 494 SER A O 1
ATOM 3753 N N . GLU A 1 495 ? -12.977 38.969 9.727 1 91.88 495 GLU A N 1
ATOM 3754 C CA . GLU A 1 495 ? -12.219 37.75 9.578 1 91.88 495 GLU A CA 1
ATOM 3755 C C . GLU A 1 495 ? -12.383 36.844 10.797 1 91.88 495 GLU A C 1
ATOM 3757 O O . GLU A 1 495 ? -12.68 37.344 11.891 1 91.88 495 GLU A O 1
ATOM 3762 N N . LEU A 1 496 ? -12.227 35.562 10.625 1 92.44 496 LEU A N 1
ATOM 3763 C CA . LEU A 1 496 ? -12.195 34.594 11.727 1 92.44 496 LEU A CA 1
ATOM 3764 C C . LEU A 1 496 ? -10.766 34.219 12.086 1 92.44 496 LEU A C 1
ATOM 3766 O O . LEU A 1 496 ? -9.898 34.156 11.211 1 92.44 496 LEU A O 1
ATOM 3770 N N . PRO A 1 497 ? -10.508 34 13.406 1 89.94 497 PRO A N 1
ATOM 3771 C CA . PRO A 1 497 ? -9.156 33.594 13.805 1 89.94 497 PRO A CA 1
ATOM 3772 C C . PRO A 1 497 ? -8.742 32.25 13.203 1 89.94 497 PRO A C 1
ATOM 3774 O O . PRO A 1 497 ? -9.539 31.312 13.172 1 89.94 497 PRO A O 1
ATOM 3777 N N . LYS A 1 498 ? -7.535 32.219 12.703 1 85.12 498 LYS A N 1
ATOM 3778 C CA . LYS A 1 498 ? -6.988 31.016 12.109 1 85.12 498 LYS A CA 1
ATOM 3779 C C . LYS A 1 498 ? -5.668 30.625 12.766 1 85.12 498 LYS A C 1
ATOM 3781 O O . LYS A 1 498 ? -4.93 31.5 13.242 1 85.12 498 LYS A O 1
ATOM 3786 N N . ASN A 1 499 ? -5.391 29.297 12.844 1 77.06 499 ASN A N 1
ATOM 3787 C CA . ASN A 1 499 ? -4.102 28.828 13.336 1 77.06 499 ASN A CA 1
ATOM 3788 C C . ASN A 1 499 ? -3.021 28.938 12.258 1 77.06 499 ASN A C 1
ATOM 3790 O O . ASN A 1 499 ? -3.301 29.344 11.133 1 77.06 499 ASN A O 1
ATOM 3794 N N . PRO A 1 500 ? -1.879 28.562 12.633 1 69.81 500 PRO A N 1
ATOM 3795 C CA . PRO A 1 500 ? -0.77 28.719 11.688 1 69.81 500 PRO A CA 1
ATOM 3796 C C . PRO A 1 500 ? -0.931 27.844 10.445 1 69.81 500 PRO A C 1
ATOM 3798 O O . PRO A 1 500 ? -0.278 28.094 9.43 1 69.81 500 PRO A O 1
ATOM 3801 N N . ASN A 1 501 ? -1.808 26.906 10.484 1 70.38 501 ASN A N 1
ATOM 3802 C CA . ASN A 1 501 ? -2.035 26.031 9.336 1 70.38 501 ASN A CA 1
ATOM 3803 C C . ASN A 1 501 ? -3.199 26.516 8.477 1 70.38 501 ASN A C 1
ATOM 3805 O O . ASN A 1 501 ? -3.551 25.875 7.484 1 70.38 501 ASN A O 1
ATOM 3809 N N . GLY A 1 502 ? -3.824 27.672 8.906 1 72.38 502 GLY A N 1
ATOM 3810 C CA . GLY A 1 502 ? -4.879 28.297 8.117 1 72.38 502 GLY A CA 1
ATOM 3811 C C . GLY A 1 502 ? -6.266 27.812 8.492 1 72.38 502 GLY A C 1
ATOM 3812 O O . GLY A 1 502 ? -7.246 28.141 7.816 1 72.38 502 GLY A O 1
ATOM 3813 N N . LYS A 1 503 ? -6.297 27.016 9.523 1 79.12 503 LYS A N 1
ATOM 3814 C CA . LYS A 1 503 ? -7.586 26.469 9.945 1 79.12 503 LYS A CA 1
ATOM 3815 C C . LYS A 1 503 ? -8.281 27.422 10.93 1 79.12 503 LYS A C 1
ATOM 3817 O O . LYS A 1 503 ? -7.637 27.984 11.812 1 79.12 503 LYS A O 1
ATOM 3822 N N . VAL A 1 504 ? -9.586 27.625 10.812 1 80.94 504 VAL A N 1
ATOM 3823 C CA . VAL A 1 504 ? -10.375 28.406 11.75 1 80.94 504 VAL A CA 1
ATOM 3824 C C . VAL A 1 504 ? -10.305 27.797 13.141 1 80.94 504 VAL A C 1
ATOM 3826 O O . VAL A 1 504 ? -10.422 26.578 13.297 1 80.94 504 VAL A O 1
ATOM 3829 N N . VAL A 1 505 ? -10.031 28.609 14.156 1 82.44 505 VAL A N 1
ATOM 3830 C CA . VAL A 1 505 ? -9.945 28.141 15.539 1 82.44 505 VAL A CA 1
ATOM 3831 C C . VAL A 1 505 ? -11.203 28.547 16.297 1 82.44 505 VAL A C 1
ATOM 3833 O O . VAL A 1 505 ? -11.242 29.625 16.906 1 82.44 505 VAL A O 1
ATOM 3836 N N . ARG A 1 506 ? -12.172 27.703 16.453 1 86.62 506 ARG A N 1
ATOM 3837 C CA . ARG A 1 506 ? -13.461 27.969 17.062 1 86.62 506 ARG A CA 1
ATOM 3838 C C . ARG A 1 506 ? -13.297 28.344 18.531 1 86.62 506 ARG A C 1
ATOM 3840 O O . ARG A 1 506 ? -14.031 29.188 19.047 1 86.62 506 ARG A O 1
ATOM 3847 N N . ARG A 1 507 ? -12.398 27.719 19.141 1 81.62 507 ARG A N 1
ATOM 3848 C CA . ARG A 1 507 ? -12.188 27.969 20.562 1 81.62 507 ARG A CA 1
ATOM 3849 C C . ARG A 1 507 ? -11.898 29.438 20.828 1 81.62 507 ARG A C 1
ATOM 3851 O O . ARG A 1 507 ? -12.391 30.016 21.797 1 81.62 507 ARG A O 1
ATOM 3858 N N . LEU A 1 508 ? -11.102 30 19.938 1 84.94 508 LEU A N 1
ATOM 3859 C CA . LEU A 1 508 ? -10.75 31.406 20.109 1 84.94 508 LEU A CA 1
ATOM 3860 C C . LEU A 1 508 ? -11.977 32.281 19.906 1 84.94 508 LEU A C 1
ATOM 3862 O O . LEU A 1 508 ? -12.102 33.344 20.562 1 84.94 508 LEU A O 1
ATOM 3866 N N . VAL A 1 509 ? -12.859 31.906 19.047 1 89.38 509 VAL A N 1
ATOM 3867 C CA . VAL A 1 509 ? -14.117 32.625 18.844 1 89.38 509 VAL A CA 1
ATOM 3868 C C . VAL A 1 509 ? -14.984 32.5 20.094 1 89.38 509 VAL A C 1
ATOM 3870 O O . VAL A 1 509 ? -15.477 33.5 20.609 1 89.38 509 VAL A O 1
ATOM 3873 N N . ARG A 1 510 ? -15.109 31.312 20.578 1 87 510 ARG A N 1
ATOM 3874 C CA . ARG A 1 510 ? -15.922 31.016 21.75 1 87 510 ARG A CA 1
ATOM 3875 C C . ARG A 1 510 ? -15.438 31.797 22.953 1 87 510 ARG A C 1
ATOM 3877 O O . ARG A 1 510 ? -16.234 32.375 23.703 1 87 510 ARG A O 1
ATOM 3884 N N . ASP A 1 511 ? -14.094 31.812 23.094 1 85.62 511 ASP A N 1
ATOM 3885 C CA . ASP A 1 511 ? -13.484 32.406 24.281 1 85.62 511 ASP A CA 1
ATOM 3886 C C . ASP A 1 511 ? -13.836 33.906 24.391 1 85.62 511 ASP A C 1
ATOM 3888 O O . ASP A 1 511 ? -13.93 34.438 25.5 1 85.62 511 ASP A O 1
ATOM 3892 N N . THR A 1 512 ? -14.055 34.531 23.312 1 85.81 512 THR A N 1
ATOM 3893 C CA . THR A 1 512 ? -14.398 35.938 23.328 1 85.81 512 THR A CA 1
ATOM 3894 C C . THR A 1 512 ? -15.75 36.188 24 1 85.81 512 THR A C 1
ATOM 3896 O O . THR A 1 512 ? -16.016 37.25 24.516 1 85.81 512 THR A O 1
ATOM 3899 N N . TYR A 1 513 ? -16.547 35.188 24 1 86.25 513 TYR A N 1
ATOM 3900 C CA . TYR A 1 513 ? -17.891 35.344 24.562 1 86.25 513 TYR A CA 1
ATOM 3901 C C . TYR A 1 513 ? -17.938 34.844 26 1 86.25 513 TYR A C 1
ATOM 3903 O O . TYR A 1 513 ? -18.906 35.094 26.734 1 86.25 513 TYR A O 1
ATOM 3911 N N . TRP A 1 514 ? -16.953 34.094 26.375 1 77.5 514 TRP A N 1
ATOM 3912 C CA . TRP A 1 514 ? -16.969 33.469 27.703 1 77.5 514 TRP A CA 1
ATOM 3913 C C . TRP A 1 514 ? -16.047 34.25 28.656 1 77.5 514 TRP A C 1
ATOM 3915 O O . TRP A 1 514 ? -15.938 33.875 29.828 1 77.5 514 TRP A O 1
ATOM 3925 N N . GLN A 1 515 ? -15.141 35.094 28.125 1 66.19 515 GLN A N 1
ATOM 3926 C CA . GLN A 1 515 ? -14.195 35.875 28.953 1 66.19 515 GLN A CA 1
ATOM 3927 C C . GLN A 1 515 ? -14.883 36.469 30.172 1 66.19 515 GLN A C 1
ATOM 3929 O O . GLN A 1 515 ? -14.289 36.531 31.25 1 66.19 515 GLN A O 1
ATOM 3934 N N . HIS A 1 516 ? -16.078 36.969 30.188 1 57.41 516 HIS A N 1
ATOM 3935 C CA . HIS A 1 516 ? -16.703 37.625 31.312 1 57.41 516 HIS A CA 1
ATOM 3936 C C . HIS A 1 516 ? -17.719 36.719 32 1 57.41 516 HIS A C 1
ATOM 3938 O O . HIS A 1 516 ? -18.516 37.188 32.812 1 57.41 516 HIS A O 1
ATOM 3944 N N . SER A 1 517 ? -17.75 35.438 31.594 1 53.72 517 SER A N 1
ATOM 3945 C CA . SER A 1 517 ? -18.766 34.594 32.188 1 53.72 517 SER A CA 1
ATOM 3946 C C . SER A 1 517 ? -18.219 33.875 33.438 1 53.72 517 SER A C 1
ATOM 3948 O O . SER A 1 517 ? -17.047 33.5 33.469 1 53.72 517 SER A O 1
ATOM 3950 N N . GLU A 1 518 ? -18.656 34.062 34.562 1 44.97 518 GLU A N 1
ATOM 3951 C CA . GLU A 1 518 ? -18.281 33.469 35.844 1 44.97 518 GLU A CA 1
ATOM 3952 C C . GLU A 1 518 ? -18.203 31.938 35.719 1 44.97 518 GLU A C 1
ATOM 3954 O O . GLU A 1 518 ? -17.438 31.281 36.438 1 44.97 518 GLU A O 1
ATOM 3959 N N . ARG A 1 519 ? -19.266 31.156 35.312 1 40.97 519 ARG A N 1
ATOM 3960 C CA . ARG A 1 519 ? -19.391 29.703 35.375 1 40.97 519 ARG A CA 1
ATOM 3961 C C . ARG A 1 519 ? -18.938 29.062 34.062 1 40.97 519 ARG A C 1
ATOM 3963 O O . ARG A 1 519 ? -19.516 29.312 33 1 40.97 519 ARG A O 1
ATOM 3970 N N . ARG A 1 520 ? -17.703 28.828 33.875 1 44.09 520 ARG A N 1
ATOM 3971 C CA . ARG A 1 520 ? -17.203 28.094 32.719 1 44.09 520 ARG A CA 1
ATOM 3972 C C . ARG A 1 520 ? -17.625 26.625 32.812 1 44.09 520 ARG A C 1
ATOM 3974 O O . ARG A 1 520 ? -17.312 25.938 33.781 1 44.09 520 ARG A O 1
ATOM 3981 N N . ILE A 1 521 ? -18.688 25.984 32.25 1 34.84 521 ILE A N 1
ATOM 3982 C CA . ILE A 1 521 ? -19.031 24.562 32.25 1 34.84 521 ILE A CA 1
ATOM 3983 C C . ILE A 1 521 ? -18.141 23.812 31.266 1 34.84 521 ILE A C 1
ATOM 3985 O O . ILE A 1 521 ? -17.844 24.312 30.172 1 34.84 521 ILE A O 1
ATOM 3989 N N . MET B 1 1 ? -4.059 -5.133 10.555 1 87.38 1 MET B N 1
ATOM 3990 C CA . MET B 1 1 ? -4.832 -5.816 9.516 1 87.38 1 MET B CA 1
ATOM 3991 C C . MET B 1 1 ? -5.246 -7.211 9.977 1 87.38 1 MET B C 1
ATOM 3993 O O . MET B 1 1 ? -4.441 -7.945 10.547 1 87.38 1 MET B O 1
ATOM 3997 N N . ASN B 1 2 ? -6.543 -7.473 9.859 1 90.5 2 ASN B N 1
ATOM 3998 C CA . ASN B 1 2 ? -7.117 -8.797 10.078 1 90.5 2 ASN B CA 1
ATOM 3999 C C . ASN B 1 2 ? -7.648 -9.398 8.773 1 90.5 2 ASN B C 1
ATOM 4001 O O . ASN B 1 2 ? -8.531 -8.82 8.133 1 90.5 2 ASN B O 1
ATOM 4005 N N . LEU B 1 3 ? -7.125 -10.539 8.336 1 94.19 3 LEU B N 1
ATOM 4006 C CA . LEU B 1 3 ? -7.434 -11.125 7.039 1 94.19 3 LEU B CA 1
ATOM 4007 C C . LEU B 1 3 ? -8.906 -11.508 6.953 1 94.19 3 LEU B C 1
ATOM 4009 O O . LEU B 1 3 ? -9.508 -11.43 5.879 1 94.19 3 LEU B O 1
ATOM 4013 N N . GLY B 1 4 ? -9.484 -11.914 8.031 1 90.44 4 GLY B N 1
ATOM 4014 C CA . GLY B 1 4 ? -10.898 -12.266 8.039 1 90.44 4 GLY B CA 1
ATOM 4015 C C . GLY B 1 4 ? -11.812 -11.062 7.914 1 90.44 4 GLY B C 1
ATOM 4016 O O . GLY B 1 4 ? -12.844 -11.125 7.246 1 90.44 4 GLY B O 1
ATOM 4017 N N . THR B 1 5 ? -11.375 -9.953 8.406 1 92.19 5 THR B N 1
ATOM 4018 C CA . THR B 1 5 ? -12.273 -8.805 8.453 1 92.19 5 THR B CA 1
ATOM 4019 C C . THR B 1 5 ? -12.141 -7.965 7.184 1 92.19 5 THR B C 1
ATOM 4021 O O . THR B 1 5 ? -12.922 -7.035 6.965 1 92.19 5 THR B O 1
ATOM 4024 N N . ILE B 1 6 ? -11.188 -8.289 6.355 1 93.5 6 ILE B N 1
ATOM 4025 C CA . ILE B 1 6 ? -11.078 -7.602 5.074 1 93.5 6 ILE B CA 1
ATOM 4026 C C . ILE B 1 6 ? -12.367 -7.773 4.281 1 93.5 6 ILE B C 1
ATOM 4028 O O . ILE B 1 6 ? -12.914 -6.801 3.746 1 93.5 6 ILE B O 1
ATOM 4032 N N . ILE B 1 7 ? -12.828 -9.016 4.285 1 94.94 7 ILE B N 1
ATOM 4033 C CA . ILE B 1 7 ? -14.031 -9.289 3.504 1 94.94 7 ILE B CA 1
ATOM 4034 C C . ILE B 1 7 ? -15.25 -8.688 4.203 1 94.94 7 ILE B C 1
ATOM 4036 O O . ILE B 1 7 ? -16.172 -8.211 3.543 1 94.94 7 ILE B O 1
ATOM 4040 N N . THR B 1 8 ? -15.242 -8.734 5.52 1 95.94 8 THR B N 1
ATOM 4041 C CA . THR B 1 8 ? -16.328 -8.078 6.258 1 95.94 8 THR B CA 1
ATOM 4042 C C . THR B 1 8 ? -16.422 -6.605 5.879 1 95.94 8 THR B C 1
ATOM 4044 O O . THR B 1 8 ? -17.5 -6.109 5.57 1 95.94 8 THR B O 1
ATOM 4047 N N . ARG B 1 9 ? -15.352 -5.953 5.859 1 95.06 9 ARG B N 1
ATOM 4048 C CA . ARG B 1 9 ? -15.289 -4.547 5.461 1 95.06 9 ARG B CA 1
ATOM 4049 C C . ARG B 1 9 ? -15.734 -4.371 4.012 1 95.06 9 ARG B C 1
ATOM 4051 O O . ARG B 1 9 ? -16.578 -3.518 3.719 1 95.06 9 ARG B O 1
ATOM 4058 N N . SER B 1 10 ? -15.211 -5.164 3.107 1 97.19 10 SER B N 1
ATOM 4059 C CA . SER B 1 10 ? -15.508 -5.031 1.686 1 97.19 10 SER B CA 1
ATOM 4060 C C . SER B 1 10 ? -16.984 -5.305 1.404 1 97.19 10 SER B C 1
ATOM 4062 O O . SER B 1 10 ? -17.578 -4.695 0.511 1 97.19 10 SER B O 1
ATOM 4064 N N . SER B 1 11 ? -17.547 -6.254 2.137 1 97.19 11 SER B N 1
ATOM 4065 C CA . SER B 1 11 ? -18.969 -6.559 1.973 1 97.19 11 SER B CA 1
ATOM 4066 C C . SER B 1 11 ? -19.844 -5.387 2.404 1 97.19 11 SER B C 1
ATOM 4068 O O . SER B 1 11 ? -20.953 -5.219 1.906 1 97.19 11 SER B O 1
ATOM 4070 N N . ARG B 1 12 ? -19.344 -4.617 3.326 1 94.75 12 ARG B N 1
ATOM 4071 C CA . ARG B 1 12 ? -20.047 -3.404 3.744 1 94.75 12 ARG B CA 1
ATOM 4072 C C . ARG B 1 12 ? -19.891 -2.299 2.705 1 94.75 12 ARG B C 1
ATOM 4074 O O . ARG B 1 12 ? -20.875 -1.619 2.369 1 94.75 12 ARG B O 1
ATOM 4081 N N . TYR B 1 13 ? -18.75 -2.141 2.156 1 95.94 13 TYR B N 1
ATOM 4082 C CA . TYR B 1 13 ? -18.438 -1.047 1.243 1 95.94 13 TYR B CA 1
ATOM 4083 C C . TYR B 1 13 ? -19.078 -1.273 -0.12 1 95.94 13 TYR B C 1
ATOM 4085 O O . TYR B 1 13 ? -19.562 -0.332 -0.745 1 95.94 13 TYR B O 1
ATOM 4093 N N . TRP B 1 14 ? -19.031 -2.531 -0.547 1 96.75 14 TRP B N 1
ATOM 4094 C CA . TRP B 1 14 ? -19.484 -2.865 -1.891 1 96.75 14 TRP B CA 1
ATOM 4095 C C . TRP B 1 14 ? -20.391 -4.102 -1.867 1 96.75 14 TRP B C 1
ATOM 4097 O O . TRP B 1 14 ? -20.141 -5.07 -2.586 1 96.75 14 TRP B O 1
ATOM 4107 N N . PRO B 1 15 ? -21.469 -4.07 -1.192 1 97.19 15 PRO B N 1
ATOM 4108 C CA . PRO B 1 15 ? -22.281 -5.27 -0.946 1 97.19 15 PRO B CA 1
ATOM 4109 C C . PRO B 1 15 ? -22.828 -5.891 -2.23 1 97.19 15 PRO B C 1
ATOM 4111 O O . PRO B 1 15 ? -22.906 -7.117 -2.338 1 97.19 15 PRO B O 1
ATOM 4114 N N . GLU B 1 16 ? -23.078 -5.094 -3.26 1 96.81 16 GLU B N 1
ATOM 4115 C CA . GLU B 1 16 ? -23.797 -5.594 -4.43 1 96.81 16 GLU B CA 1
ATOM 4116 C C . GLU B 1 16 ? -22.844 -5.887 -5.578 1 96.81 16 GLU B C 1
ATOM 4118 O O . GLU B 1 16 ? -23.25 -6.441 -6.602 1 96.81 16 GLU B O 1
ATOM 4123 N N . GLN B 1 17 ? -21.625 -5.508 -5.43 1 97.5 17 GLN B N 1
ATOM 4124 C CA . GLN B 1 17 ? -20.641 -5.812 -6.461 1 97.5 17 GLN B CA 1
ATOM 4125 C C . GLN B 1 17 ? -20.281 -7.297 -6.457 1 97.5 17 GLN B C 1
ATOM 4127 O O . GLN B 1 17 ? -20.281 -7.941 -5.406 1 97.5 17 GLN B O 1
ATOM 4132 N N . VAL B 1 18 ? -19.984 -7.832 -7.648 1 98.69 18 VAL B N 1
ATOM 4133 C CA . VAL B 1 18 ? -19.578 -9.234 -7.742 1 98.69 18 VAL B CA 1
ATOM 4134 C C . VAL B 1 18 ? -18.156 -9.398 -7.199 1 98.69 18 VAL B C 1
ATOM 4136 O O . VAL B 1 18 ? -17.234 -8.727 -7.652 1 98.69 18 VAL B O 1
ATOM 4139 N N . ALA B 1 19 ? -18.031 -10.242 -6.199 1 98.75 19 ALA B N 1
ATOM 4140 C CA . ALA B 1 19 ? -16.734 -10.508 -5.586 1 98.75 19 ALA B CA 1
ATOM 4141 C C . ALA B 1 19 ? -16 -11.633 -6.312 1 98.75 19 ALA B C 1
ATOM 4143 O O . ALA B 1 19 ? -14.797 -11.547 -6.551 1 98.75 19 ALA B O 1
ATOM 4144 N N . VAL B 1 20 ? -16.719 -12.68 -6.621 1 98.81 20 VAL B N 1
ATOM 4145 C CA . VAL B 1 20 ? -16.141 -13.859 -7.258 1 98.81 20 VAL B CA 1
ATOM 4146 C C . VAL B 1 20 ? -17.172 -14.516 -8.164 1 98.81 20 VAL B C 1
ATOM 4148 O O . VAL B 1 20 ? -18.359 -14.523 -7.855 1 98.81 20 VAL B O 1
ATOM 4151 N N . ALA B 1 21 ? -16.703 -15 -9.281 1 98.62 21 ALA B N 1
ATOM 4152 C CA . ALA B 1 21 ? -17.578 -15.672 -10.242 1 98.62 21 ALA B CA 1
ATOM 4153 C C . ALA B 1 21 ? -16.844 -16.797 -10.961 1 98.62 21 ALA B C 1
ATOM 4155 O O . ALA B 1 21 ? -15.617 -16.75 -11.125 1 98.62 21 ALA B O 1
ATOM 4156 N N . ASP B 1 22 ? -17.531 -17.844 -11.273 1 97.25 22 ASP B N 1
ATOM 4157 C CA . ASP B 1 22 ? -17.109 -18.859 -12.219 1 97.25 22 ASP B CA 1
ATOM 4158 C C . ASP B 1 22 ? -18.188 -19.141 -13.258 1 97.25 22 ASP B C 1
ATOM 4160 O O . ASP B 1 22 ? -19.047 -18.297 -13.508 1 97.25 22 ASP B O 1
ATOM 4164 N N . SER B 1 23 ? -18.094 -20.234 -14.031 1 92.88 23 SER B N 1
ATOM 4165 C CA . SER B 1 23 ? -19.031 -20.5 -15.125 1 92.88 23 SER B CA 1
ATOM 4166 C C . SER B 1 23 ? -20.422 -20.812 -14.594 1 92.88 23 SER B C 1
ATOM 4168 O O . SER B 1 23 ? -21.406 -20.734 -15.328 1 92.88 23 SER B O 1
ATOM 4170 N N . ARG B 1 24 ? -20.625 -21.109 -13.297 1 90.88 24 ARG B N 1
ATOM 4171 C CA . ARG B 1 24 ? -21.875 -21.609 -12.742 1 90.88 24 ARG B CA 1
ATOM 4172 C C . ARG B 1 24 ? -22.516 -20.594 -11.797 1 90.88 24 ARG B C 1
ATOM 4174 O O . ARG B 1 24 ? -23.734 -20.547 -11.664 1 90.88 24 ARG B O 1
ATOM 4181 N N . THR B 1 25 ? -21.609 -19.938 -11.133 1 94.62 25 THR B N 1
ATOM 4182 C CA . THR B 1 25 ? -22.094 -19.156 -9.992 1 94.62 25 THR B CA 1
ATOM 4183 C C . THR B 1 25 ? -21.406 -17.797 -9.953 1 94.62 25 THR B C 1
ATOM 4185 O O . THR B 1 25 ? -20.266 -17.641 -10.406 1 94.62 25 THR B O 1
ATOM 4188 N N . ARG B 1 26 ? -22.141 -16.812 -9.508 1 98 26 ARG B N 1
ATOM 4189 C CA . ARG B 1 26 ? -21.641 -15.477 -9.195 1 98 26 ARG B CA 1
ATOM 4190 C C . ARG B 1 26 ? -22.062 -15.047 -7.793 1 98 26 ARG B C 1
ATOM 4192 O O . ARG B 1 26 ? -23.234 -15.164 -7.426 1 98 26 ARG B O 1
ATOM 4199 N N . LEU B 1 27 ? -21.109 -14.617 -7.016 1 98.62 27 LEU B N 1
ATOM 4200 C CA . LEU B 1 27 ? -21.391 -14.141 -5.668 1 98.62 27 LEU B CA 1
ATOM 4201 C C . LEU B 1 27 ? -21.031 -12.672 -5.516 1 98.62 27 LEU B C 1
ATOM 4203 O O . LEU B 1 27 ? -19.922 -12.258 -5.898 1 98.62 27 LEU B O 1
ATOM 4207 N N . THR B 1 28 ? -21.969 -11.906 -4.973 1 98.69 28 THR B N 1
ATOM 4208 C CA . THR B 1 28 ? -21.656 -10.547 -4.551 1 98.69 28 THR B CA 1
ATOM 4209 C C . THR B 1 28 ? -20.797 -10.555 -3.285 1 98.69 28 THR B C 1
ATOM 4211 O O . THR B 1 28 ? -20.656 -11.594 -2.639 1 98.69 28 THR B O 1
ATOM 4214 N N . TYR B 1 29 ? -20.25 -9.445 -2.936 1 98.56 29 TYR B N 1
ATOM 4215 C CA . TYR B 1 29 ? -19.484 -9.32 -1.708 1 98.56 29 TYR B CA 1
ATOM 4216 C C . TYR B 1 29 ? -20.328 -9.672 -0.49 1 98.56 29 TYR B C 1
ATOM 4218 O O . TYR B 1 29 ? -19.859 -10.367 0.416 1 98.56 29 TYR B O 1
ATOM 4226 N N . ALA B 1 30 ? -21.547 -9.234 -0.458 1 98.31 30 ALA B N 1
ATOM 4227 C CA . ALA B 1 30 ? -22.438 -9.539 0.653 1 98.31 30 ALA B CA 1
ATOM 4228 C C . ALA B 1 30 ? -22.688 -11.039 0.758 1 98.31 30 ALA B C 1
ATOM 4230 O O . ALA B 1 30 ? -22.672 -11.602 1.856 1 98.31 30 ALA B O 1
ATOM 4231 N N . GLN B 1 31 ? -22.922 -11.656 -0.374 1 98.62 31 GLN B N 1
ATOM 4232 C CA . GLN B 1 31 ? -23.156 -13.094 -0.394 1 98.62 31 GLN B CA 1
ATOM 4233 C C . GLN B 1 31 ? -21.922 -13.867 0.033 1 98.62 31 GLN B C 1
ATOM 4235 O O . GLN B 1 31 ? -22.016 -14.828 0.798 1 98.62 31 GLN B O 1
ATOM 4240 N N . LEU B 1 32 ? -20.75 -13.469 -0.47 1 98.56 32 LEU B N 1
ATOM 4241 C CA . LEU B 1 32 ? -19.5 -14.125 -0.084 1 98.56 32 LEU B CA 1
ATOM 4242 C C . LEU B 1 32 ? -19.297 -14.039 1.425 1 98.56 32 LEU B C 1
ATOM 4244 O O . LEU B 1 32 ? -18.891 -15.023 2.055 1 98.56 32 LEU B O 1
ATOM 4248 N N . GLU B 1 33 ? -19.578 -12.883 1.998 1 98.5 33 GLU B N 1
ATOM 4249 C CA . GLU B 1 33 ? -19.438 -12.688 3.438 1 98.5 33 GLU B CA 1
ATOM 4250 C C . GLU B 1 33 ? -20.328 -13.648 4.215 1 98.5 33 GLU B C 1
ATOM 4252 O O . GLU B 1 33 ? -19.875 -14.344 5.121 1 98.5 33 GLU B O 1
ATOM 4257 N N . ARG B 1 34 ? -21.594 -13.734 3.854 1 98.19 34 ARG B N 1
ATOM 4258 C CA . ARG B 1 34 ? -22.547 -14.602 4.535 1 98.19 34 ARG B CA 1
ATOM 4259 C C . ARG B 1 34 ? -22.141 -16.062 4.41 1 98.19 34 ARG B C 1
ATOM 4261 O O . ARG B 1 34 ? -22.125 -16.797 5.402 1 98.19 34 ARG B O 1
ATOM 4268 N N . ARG B 1 35 ? -21.797 -16.453 3.236 1 98.25 35 ARG B N 1
ATOM 4269 C CA . ARG B 1 35 ? -21.469 -17.844 2.971 1 98.25 35 ARG B CA 1
ATOM 4270 C C . ARG B 1 35 ? -20.156 -18.234 3.641 1 98.25 35 ARG B C 1
ATOM 4272 O O . ARG B 1 35 ? -20.016 -19.344 4.16 1 98.25 35 ARG B O 1
ATOM 4279 N N . ALA B 1 36 ? -19.172 -17.344 3.631 1 98.38 36 ALA B N 1
ATOM 4280 C CA . ALA B 1 36 ? -17.906 -17.625 4.293 1 98.38 36 ALA B CA 1
ATOM 4281 C C . ALA B 1 36 ? -18.094 -17.75 5.801 1 98.38 36 ALA B C 1
ATOM 4283 O O . ALA B 1 36 ? -17.469 -18.609 6.434 1 98.38 36 ALA B O 1
ATOM 4284 N N . ASN B 1 37 ? -18.938 -16.891 6.363 1 98.56 37 ASN B N 1
ATOM 4285 C CA . ASN B 1 37 ? -19.25 -17.016 7.785 1 98.56 37 ASN B CA 1
ATOM 4286 C C . ASN B 1 37 ? -19.922 -18.359 8.094 1 98.56 37 ASN B C 1
ATOM 4288 O O . ASN B 1 37 ? -19.594 -19 9.094 1 98.56 37 ASN B O 1
ATOM 4292 N N . ARG B 1 38 ? -20.875 -18.75 7.258 1 98.56 38 ARG B N 1
ATOM 4293 C CA . ARG B 1 38 ? -21.547 -20.047 7.441 1 98.56 38 ARG B CA 1
ATOM 4294 C C . ARG B 1 38 ? -20.547 -21.188 7.387 1 98.56 38 ARG B C 1
ATOM 4296 O O . ARG B 1 38 ? -20.562 -22.078 8.234 1 98.56 38 ARG B O 1
ATOM 4303 N N . LEU B 1 39 ? -19.656 -21.141 6.406 1 98.38 39 LEU B N 1
ATOM 4304 C CA . LEU B 1 39 ? -18.672 -22.203 6.273 1 98.38 39 LEU B CA 1
ATOM 4305 C C . LEU B 1 39 ? -17.734 -22.234 7.48 1 98.38 39 LEU B C 1
ATOM 4307 O O . LEU B 1 39 ? -17.484 -23.312 8.039 1 98.38 39 LEU B O 1
ATOM 4311 N N . ALA B 1 40 ? -17.203 -21.062 7.891 1 98.44 40 ALA B N 1
ATOM 4312 C CA . ALA B 1 40 ? -16.281 -20.969 9.016 1 98.44 40 ALA B CA 1
ATOM 4313 C C . ALA B 1 40 ? -16.906 -21.547 10.289 1 98.44 40 ALA B C 1
ATOM 4315 O O . ALA B 1 40 ? -16.297 -22.375 10.969 1 98.44 40 ALA B O 1
ATOM 4316 N N . SER B 1 41 ? -18.125 -21.125 10.555 1 98.12 41 SER B N 1
ATOM 4317 C CA . SER B 1 41 ? -18.812 -21.594 11.758 1 98.12 41 SER B CA 1
ATOM 4318 C C . SER B 1 41 ? -19.156 -23.078 11.664 1 98.12 41 SER B C 1
ATOM 4320 O O . SER B 1 41 ? -19.047 -23.812 12.648 1 98.12 41 SER B O 1
ATOM 4322 N N . ALA B 1 42 ? -19.578 -23.5 10.477 1 97.94 42 ALA B N 1
ATOM 4323 C CA . ALA B 1 42 ? -19.953 -24.891 10.273 1 97.94 42 ALA B CA 1
ATOM 4324 C C . ALA B 1 42 ? -18.75 -25.812 10.461 1 97.94 42 ALA B C 1
ATOM 4326 O O . ALA B 1 42 ? -18.875 -26.906 11.016 1 97.94 42 ALA B O 1
ATOM 4327 N N . LEU B 1 43 ? -17.578 -25.422 9.984 1 97.69 43 LEU B N 1
ATOM 4328 C CA . LEU B 1 43 ? -16.359 -26.203 10.195 1 97.69 43 LEU B CA 1
ATOM 4329 C C . LEU B 1 43 ? -16.062 -26.344 11.68 1 97.69 43 LEU B C 1
ATOM 4331 O O . LEU B 1 43 ? -15.641 -27.406 12.141 1 97.69 43 LEU B O 1
ATOM 4335 N N . GLY B 1 44 ? -16.266 -25.266 12.398 1 96.56 44 GLY B N 1
ATOM 4336 C CA . GLY B 1 44 ? -16.125 -25.328 13.844 1 96.56 44 GLY B CA 1
ATOM 4337 C C . GLY B 1 44 ? -17.031 -26.344 14.492 1 96.56 44 GLY B C 1
ATOM 4338 O O . GLY B 1 44 ? -16.625 -27.094 15.383 1 96.56 44 GLY B O 1
ATOM 4339 N N . THR B 1 45 ? -18.266 -26.391 14.055 1 94.56 45 THR B N 1
ATOM 4340 C CA . THR B 1 45 ? -19.234 -27.328 14.609 1 94.56 45 THR B CA 1
ATOM 4341 C C . THR B 1 45 ? -18.875 -28.766 14.273 1 94.56 45 THR B C 1
ATOM 4343 O O . THR B 1 45 ? -19.25 -29.688 14.992 1 94.56 45 THR B O 1
ATOM 4346 N N . LEU B 1 46 ? -18.109 -28.938 13.18 1 94.62 46 LEU B N 1
ATOM 4347 C CA . LEU B 1 46 ? -17.625 -30.266 12.797 1 94.62 46 LEU B CA 1
ATOM 4348 C C . LEU B 1 46 ? -16.422 -30.656 13.633 1 94.62 46 LEU B C 1
ATOM 4350 O O . LEU B 1 46 ? -15.867 -31.75 13.453 1 94.62 46 LEU B O 1
ATOM 4354 N N . GLY B 1 47 ? -15.969 -29.719 14.453 1 95.25 47 GLY B N 1
ATOM 4355 C CA . GLY B 1 47 ? -14.875 -30.016 15.352 1 95.25 47 GLY B CA 1
ATOM 4356 C C . GLY B 1 47 ? -13.523 -29.578 14.82 1 95.25 47 GLY B C 1
ATOM 4357 O O . GLY B 1 47 ? -12.484 -29.969 15.359 1 95.25 47 GLY B O 1
ATOM 4358 N N . VAL B 1 48 ? -13.492 -28.844 13.758 1 97.5 48 VAL B N 1
ATOM 4359 C CA . VAL B 1 48 ? -12.227 -28.297 13.266 1 97.5 48 VAL B CA 1
ATOM 4360 C C . VAL B 1 48 ? -11.859 -27.047 14.047 1 97.5 48 VAL B C 1
ATOM 4362 O O . VAL B 1 48 ? -12.594 -26.062 14.039 1 97.5 48 VAL B O 1
ATOM 4365 N N . ALA B 1 49 ? -10.742 -27.016 14.703 1 97.69 49 ALA B N 1
ATOM 4366 C CA . ALA B 1 49 ? -10.336 -25.922 15.586 1 97.69 49 ALA B CA 1
ATOM 4367 C C . ALA B 1 49 ? -9.406 -24.953 14.867 1 97.69 49 ALA B C 1
ATOM 4369 O O . ALA B 1 49 ? -8.844 -25.281 13.812 1 97.69 49 ALA B O 1
ATOM 4370 N N . ALA B 1 50 ? -9.266 -23.75 15.453 1 97.81 50 ALA B N 1
ATOM 4371 C CA . ALA B 1 50 ? -8.227 -22.812 15 1 97.81 50 ALA B CA 1
ATOM 4372 C C . ALA B 1 50 ? -6.855 -23.5 14.984 1 97.81 50 ALA B C 1
ATOM 4374 O O . ALA B 1 50 ? -6.52 -24.25 15.906 1 97.81 50 ALA B O 1
ATOM 4375 N N . GLY B 1 51 ? -6.121 -23.266 13.898 1 98.31 51 GLY B N 1
ATOM 4376 C CA . GLY B 1 51 ? -4.785 -23.828 13.789 1 98.31 51 GLY B CA 1
ATOM 4377 C C . GLY B 1 51 ? -4.762 -25.188 13.125 1 98.31 51 GLY B C 1
ATOM 4378 O O . GLY B 1 51 ? -3.705 -25.672 12.711 1 98.31 51 GLY B O 1
ATOM 4379 N N . GLU B 1 52 ? -5.871 -25.844 13.023 1 98.69 52 GLU B N 1
ATOM 4380 C CA . GLU B 1 52 ? -5.914 -27.141 12.344 1 98.69 52 GLU B CA 1
ATOM 4381 C C . GLU B 1 52 ? -5.918 -26.969 10.828 1 98.69 52 GLU B C 1
ATOM 4383 O O . GLU B 1 52 ? -6.285 -25.906 10.32 1 98.69 52 GLU B O 1
ATOM 4388 N N . HIS B 1 53 ? -5.492 -28 10.117 1 98.88 53 HIS B N 1
ATOM 4389 C CA . HIS B 1 53 ? -5.223 -27.906 8.688 1 98.88 53 HIS B CA 1
ATOM 4390 C C . HIS B 1 53 ? -6.414 -28.406 7.871 1 98.88 53 HIS B C 1
ATOM 4392 O O . HIS B 1 53 ? -6.895 -29.516 8.086 1 98.88 53 HIS B O 1
ATOM 4398 N N . VAL B 1 54 ? -6.898 -27.578 6.98 1 98.81 54 VAL B N 1
ATOM 4399 C CA . VAL B 1 54 ? -7.996 -27.922 6.074 1 98.81 54 VAL B CA 1
ATOM 4400 C C . VAL B 1 54 ? -7.504 -27.859 4.629 1 98.81 54 VAL B C 1
ATOM 4402 O O . VAL B 1 54 ? -7.082 -26.812 4.148 1 98.81 54 VAL B O 1
ATOM 4405 N N . ALA B 1 55 ? -7.59 -28.984 3.939 1 98.69 55 ALA B N 1
ATOM 4406 C CA . ALA B 1 55 ? -7.172 -29.062 2.543 1 98.69 55 ALA B CA 1
ATOM 4407 C C . ALA B 1 55 ? -8.32 -28.703 1.606 1 98.69 55 ALA B C 1
ATOM 4409 O O . ALA B 1 55 ? -9.484 -28.984 1.9 1 98.69 55 ALA B O 1
ATOM 4410 N N . ILE B 1 56 ? -7.977 -28.031 0.554 1 98.12 56 ILE B N 1
ATOM 4411 C CA . ILE B 1 56 ? -8.914 -27.766 -0.524 1 98.12 56 ILE B CA 1
ATOM 4412 C C . ILE B 1 56 ? -8.391 -28.344 -1.833 1 98.12 56 ILE B C 1
ATOM 4414 O O . ILE B 1 56 ? -7.23 -28.125 -2.193 1 98.12 56 ILE B O 1
ATOM 4418 N N . LEU B 1 57 ? -9.234 -29.125 -2.479 1 96.19 57 LEU B N 1
ATOM 4419 C CA . LEU B 1 57 ? -8.844 -29.891 -3.658 1 96.19 57 LEU B CA 1
ATOM 4420 C C . LEU B 1 57 ? -9.969 -29.922 -4.684 1 96.19 57 LEU B C 1
ATOM 4422 O O . LEU B 1 57 ? -10.891 -30.734 -4.574 1 96.19 57 LEU B O 1
ATOM 4426 N N . ALA B 1 58 ? -9.883 -29.047 -5.656 1 94.38 58 ALA B N 1
ATOM 4427 C CA . ALA B 1 58 ? -10.82 -29 -6.773 1 94.38 58 ALA B CA 1
ATOM 4428 C C . ALA B 1 58 ? -10.32 -28.062 -7.867 1 94.38 58 ALA B C 1
ATOM 4430 O O . ALA B 1 58 ? -9.391 -27.281 -7.648 1 94.38 58 ALA B O 1
ATOM 4431 N N . ALA B 1 59 ? -10.891 -28.219 -9.016 1 91.94 59 ALA B N 1
ATOM 4432 C CA . ALA B 1 59 ? -10.672 -27.219 -10.062 1 91.94 59 ALA B CA 1
ATOM 4433 C C . ALA B 1 59 ? -11.234 -25.859 -9.648 1 91.94 59 ALA B C 1
ATOM 4435 O O . ALA B 1 59 ? -12.023 -25.781 -8.703 1 91.94 59 ALA B O 1
ATOM 4436 N N . ASN B 1 60 ? -10.82 -24.828 -10.359 1 95.62 60 ASN B N 1
ATOM 4437 C CA . ASN B 1 60 ? -11.25 -23.469 -10.039 1 95.62 60 ASN B CA 1
ATOM 4438 C C . ASN B 1 60 ? -12.766 -23.391 -9.906 1 95.62 60 ASN B C 1
ATOM 4440 O O . ASN B 1 60 ? -13.5 -23.797 -10.812 1 95.62 60 ASN B O 1
ATOM 4444 N N . ARG B 1 61 ? -13.172 -22.875 -8.875 1 95.94 61 ARG B N 1
ATOM 4445 C CA . ARG B 1 61 ? -14.594 -22.672 -8.617 1 95.94 61 ARG B CA 1
ATOM 4446 C C . ARG B 1 61 ? -14.797 -21.734 -7.43 1 95.94 61 ARG B C 1
ATOM 4448 O O . ARG B 1 61 ? -13.914 -21.594 -6.578 1 95.94 61 ARG B O 1
ATOM 4455 N N . VAL B 1 62 ? -15.93 -21.172 -7.25 1 97.56 62 VAL B N 1
ATOM 4456 C CA . VAL B 1 62 ? -16.266 -20.125 -6.297 1 97.56 62 VAL B CA 1
ATOM 4457 C C . VAL B 1 62 ? -16.078 -20.641 -4.871 1 97.56 62 VAL B C 1
ATOM 4459 O O . VAL B 1 62 ? -15.633 -19.906 -3.988 1 97.56 62 VAL B O 1
ATOM 4462 N N . GLU B 1 63 ? -16.344 -21.906 -4.664 1 97.56 63 GLU B N 1
ATOM 4463 C CA . GLU B 1 63 ? -16.312 -22.469 -3.322 1 97.56 63 GLU B CA 1
ATOM 4464 C C . GLU B 1 63 ? -14.891 -22.484 -2.758 1 97.56 63 GLU B C 1
ATOM 4466 O O . GLU B 1 63 ? -14.703 -22.406 -1.541 1 97.56 63 GLU B O 1
ATOM 4471 N N . LEU B 1 64 ? -13.898 -22.516 -3.641 1 97.5 64 LEU B N 1
ATOM 4472 C CA . LEU B 1 64 ? -12.523 -22.469 -3.168 1 97.5 64 LEU B CA 1
ATOM 4473 C C . LEU B 1 64 ? -12.203 -21.094 -2.582 1 97.5 64 LEU B C 1
ATOM 4475 O O . LEU B 1 64 ? -11.445 -20.984 -1.615 1 97.5 64 LEU B O 1
ATOM 4479 N N . VAL B 1 65 ? -12.766 -20.062 -3.164 1 98.31 65 VAL B N 1
ATOM 4480 C CA . VAL B 1 65 ? -12.586 -18.703 -2.648 1 98.31 65 VAL B CA 1
ATOM 4481 C C . VAL B 1 65 ? -13.328 -18.547 -1.326 1 98.31 65 VAL B C 1
ATOM 4483 O O . VAL B 1 65 ? -12.797 -17.969 -0.37 1 98.31 65 VAL B O 1
ATOM 4486 N N . GLU B 1 66 ? -14.523 -19.141 -1.268 1 97.94 66 GLU B N 1
ATOM 4487 C CA . GLU B 1 66 ? -15.281 -19.172 -0.016 1 97.94 66 GLU B CA 1
ATOM 4488 C C . GLU B 1 66 ? -14.469 -19.828 1.099 1 97.94 66 GLU B C 1
ATOM 4490 O O . GLU B 1 66 ? -14.406 -19.312 2.217 1 97.94 66 GLU B O 1
ATOM 4495 N N . ALA B 1 67 ? -13.898 -20.891 0.708 1 98.31 67 ALA B N 1
ATOM 4496 C CA . ALA B 1 67 ? -13.117 -21.641 1.679 1 98.31 67 ALA B CA 1
ATOM 4497 C C . ALA B 1 67 ? -11.922 -20.828 2.174 1 98.31 67 ALA B C 1
ATOM 4499 O O . ALA B 1 67 ? -11.641 -20.797 3.375 1 98.31 67 ALA B O 1
ATOM 4500 N N . GLU B 1 68 ? -11.211 -20.234 1.291 1 97.94 68 GLU B N 1
ATOM 4501 C CA . GLU B 1 68 ? -10.062 -19.438 1.698 1 97.94 68 GLU B CA 1
ATOM 4502 C C . GLU B 1 68 ? -10.469 -18.344 2.691 1 97.94 68 GLU B C 1
ATOM 4504 O O . GLU B 1 68 ? -9.844 -18.203 3.746 1 97.94 68 GLU B O 1
ATOM 4509 N N . VAL B 1 69 ? -11.5 -17.609 2.414 1 98.44 69 VAL B N 1
ATOM 4510 C CA . VAL B 1 69 ? -11.977 -16.547 3.281 1 98.44 69 VAL B CA 1
ATOM 4511 C C . VAL B 1 69 ? -12.406 -17.125 4.629 1 98.44 69 VAL B C 1
ATOM 4513 O O . VAL B 1 69 ? -12.039 -16.594 5.68 1 98.44 69 VAL B O 1
ATOM 4516 N N . ALA B 1 70 ? -13.172 -18.203 4.578 1 98.75 70 ALA B N 1
ATOM 4517 C CA . ALA B 1 70 ? -13.68 -18.844 5.793 1 98.75 70 ALA B CA 1
ATOM 4518 C C . ALA B 1 70 ? -12.531 -19.297 6.695 1 98.75 70 ALA B C 1
ATOM 4520 O O . ALA B 1 70 ? -12.594 -19.125 7.918 1 98.75 70 ALA B O 1
ATOM 4521 N N . LEU B 1 71 ? -11.547 -19.844 6.102 1 98.62 71 LEU B N 1
ATOM 4522 C CA . LEU B 1 71 ? -10.422 -20.375 6.879 1 98.62 71 LEU B CA 1
ATOM 4523 C C . LEU B 1 71 ? -9.648 -19.234 7.539 1 98.62 71 LEU B C 1
ATOM 4525 O O . LEU B 1 71 ? -9.164 -19.375 8.664 1 98.62 71 LEU B O 1
ATOM 4529 N N . TYR B 1 72 ? -9.484 -18.094 6.867 1 98.38 72 TYR B N 1
ATOM 4530 C CA . TYR B 1 72 ? -8.891 -16.922 7.504 1 98.38 72 TYR B CA 1
ATOM 4531 C C . TYR B 1 72 ? -9.75 -16.422 8.664 1 98.38 72 TYR B C 1
ATOM 4533 O O . TYR B 1 72 ? -9.234 -16.094 9.734 1 98.38 72 TYR B O 1
ATOM 4541 N N . LYS B 1 73 ? -11.07 -16.406 8.43 1 98.31 73 LYS B N 1
ATOM 4542 C CA . LYS B 1 73 ? -11.984 -15.953 9.469 1 98.31 73 LYS B CA 1
ATOM 4543 C C . LYS B 1 73 ? -11.898 -16.844 10.711 1 98.31 73 LYS B C 1
ATOM 4545 O O . LYS B 1 73 ? -11.977 -16.344 11.836 1 98.31 73 LYS B O 1
ATOM 4550 N N . ALA B 1 74 ? -11.672 -18.094 10.531 1 98.38 74 ALA B N 1
ATOM 4551 C CA . ALA B 1 74 ? -11.695 -19.062 11.617 1 98.38 74 ALA B CA 1
ATOM 4552 C C . ALA B 1 74 ? -10.281 -19.375 12.102 1 98.38 74 ALA B C 1
ATOM 4554 O O . ALA B 1 74 ? -10.094 -20.203 12.992 1 98.38 74 ALA B O 1
ATOM 4555 N N . ALA B 1 75 ? -9.234 -18.734 11.5 1 98.19 75 ALA B N 1
ATOM 4556 C CA . ALA B 1 75 ? -7.828 -18.922 11.852 1 98.19 75 ALA B CA 1
ATOM 4557 C C . ALA B 1 75 ? -7.395 -20.375 11.648 1 98.19 75 ALA B C 1
ATOM 4559 O O . ALA B 1 75 ? -6.637 -20.922 12.453 1 98.19 75 ALA B O 1
ATOM 4560 N N . MET B 1 76 ? -7.98 -21.031 10.672 1 98.62 76 MET B N 1
ATOM 4561 C CA . MET B 1 76 ? -7.559 -22.359 10.266 1 98.62 76 MET B CA 1
ATOM 4562 C C . MET B 1 76 ? -6.469 -22.297 9.203 1 98.62 76 MET B C 1
ATOM 4564 O O . MET B 1 76 ? -6.238 -21.234 8.609 1 98.62 76 MET B O 1
ATOM 4568 N N . VAL B 1 77 ? -5.727 -23.375 9.008 1 98.81 77 VAL B N 1
ATOM 4569 C CA . VAL B 1 77 ? -4.609 -23.422 8.078 1 98.81 77 VAL B CA 1
ATOM 4570 C C . VAL B 1 77 ? -5.07 -24 6.742 1 98.81 77 VAL B C 1
ATOM 4572 O O . VAL B 1 77 ? -5.633 -25.094 6.695 1 98.81 77 VAL B O 1
ATOM 4575 N N . LYS B 1 78 ? -4.895 -23.297 5.703 1 98.56 78 LYS B N 1
ATOM 4576 C CA . LYS B 1 78 ? -5.27 -23.719 4.359 1 98.56 78 LYS B CA 1
ATOM 4577 C C . LYS B 1 78 ? -4.188 -24.594 3.73 1 98.56 78 LYS B C 1
ATOM 4579 O O . LYS B 1 78 ? -3.008 -24.234 3.754 1 98.56 78 LYS B O 1
ATOM 4584 N N . VAL B 1 79 ? -4.566 -25.688 3.195 1 98.31 79 VAL B N 1
ATOM 4585 C CA . VAL B 1 79 ? -3.695 -26.578 2.434 1 98.31 79 VAL B CA 1
ATOM 4586 C C . VAL B 1 79 ? -4.238 -26.75 1.015 1 98.31 79 VAL B C 1
ATOM 4588 O O . VAL B 1 79 ? -4.973 -27.688 0.728 1 98.31 79 VAL B O 1
ATOM 4591 N N . PRO B 1 80 ? -3.832 -25.875 0.152 1 97.06 80 PRO B N 1
ATOM 4592 C CA . PRO B 1 80 ? -4.309 -25.984 -1.228 1 97.06 80 PRO B CA 1
ATOM 4593 C C . PRO B 1 80 ? -3.6 -27.078 -2.012 1 97.06 80 PRO B C 1
ATOM 4595 O O . PRO B 1 80 ? -2.371 -27.188 -1.959 1 97.06 80 PRO B O 1
ATOM 4598 N N . ILE B 1 81 ? -4.379 -27.875 -2.688 1 93.31 81 ILE B N 1
ATOM 4599 C CA . ILE B 1 81 ? -3.836 -28.984 -3.461 1 93.31 81 ILE B CA 1
ATOM 4600 C C . ILE B 1 81 ? -4.246 -28.844 -4.926 1 93.31 81 ILE B C 1
ATOM 4602 O O . ILE B 1 81 ? -5.426 -28.641 -5.227 1 93.31 81 ILE B O 1
ATOM 4606 N N . ASN B 1 82 ? -3.252 -28.906 -5.809 1 87.19 82 ASN B N 1
ATOM 4607 C CA . ASN B 1 82 ? -3.527 -28.844 -7.242 1 87.19 82 ASN B CA 1
ATOM 4608 C C . ASN B 1 82 ? -4.355 -30.031 -7.707 1 87.19 82 ASN B C 1
ATOM 4610 O O . ASN B 1 82 ? -3.969 -31.188 -7.496 1 87.19 82 ASN B O 1
ATOM 4614 N N . ALA B 1 83 ? -5.465 -29.812 -8.328 1 88.88 83 ALA B N 1
ATOM 4615 C CA . ALA B 1 83 ? -6.41 -30.859 -8.719 1 88.88 83 ALA B CA 1
ATOM 4616 C C . ALA B 1 83 ? -5.844 -31.719 -9.844 1 88.88 83 ALA B C 1
ATOM 4618 O O . ALA B 1 83 ? -6.391 -32.781 -10.156 1 88.88 83 ALA B O 1
ATOM 4619 N N . ARG B 1 84 ? -4.699 -31.328 -10.375 1 79.81 84 ARG B N 1
ATOM 4620 C CA . ARG B 1 84 ? -4.094 -32.062 -11.477 1 79.81 84 ARG B CA 1
ATOM 4621 C C . ARG B 1 84 ? -3.096 -33.094 -10.961 1 79.81 84 ARG B C 1
ATOM 4623 O O . ARG B 1 84 ? -2.551 -33.875 -11.742 1 79.81 84 ARG B O 1
ATOM 4630 N N . LEU B 1 85 ? -2.896 -33.125 -9.672 1 81.62 85 LEU B N 1
ATOM 4631 C CA . LEU B 1 85 ? -1.994 -34.125 -9.094 1 81.62 85 LEU B CA 1
ATOM 4632 C C . LEU B 1 85 ? -2.605 -35.5 -9.148 1 81.62 85 LEU B C 1
ATOM 4634 O O . LEU B 1 85 ? -3.83 -35.656 -9.172 1 81.62 85 LEU B O 1
ATOM 4638 N N . SER B 1 86 ? -1.72 -36.531 -9.195 1 83.38 86 SER B N 1
ATOM 4639 C CA . SER B 1 86 ? -2.186 -37.906 -9.094 1 83.38 86 SER B CA 1
ATOM 4640 C C . SER B 1 86 ? -2.762 -38.188 -7.715 1 83.38 86 SER B C 1
ATOM 4642 O O . SER B 1 86 ? -2.465 -37.469 -6.75 1 83.38 86 SER B O 1
ATOM 4644 N N . LEU B 1 87 ? -3.59 -39.219 -7.676 1 87.88 87 LEU B N 1
ATOM 4645 C CA . LEU B 1 87 ? -4.191 -39.594 -6.402 1 87.88 87 LEU B CA 1
ATOM 4646 C C . LEU B 1 87 ? -3.121 -39.906 -5.363 1 87.88 87 LEU B C 1
ATOM 4648 O O . LEU B 1 87 ? -3.26 -39.531 -4.191 1 87.88 87 LEU B O 1
ATOM 4652 N N . ASP B 1 88 ? -2.031 -40.562 -5.828 1 87.5 88 ASP B N 1
ATOM 4653 C CA . ASP B 1 88 ? -0.931 -40.875 -4.926 1 87.5 88 ASP B CA 1
ATOM 4654 C C . ASP B 1 88 ? -0.302 -39.625 -4.344 1 87.5 88 ASP B C 1
ATOM 4656 O O . ASP B 1 88 ? -0.005 -39.562 -3.148 1 87.5 88 ASP B O 1
ATOM 4660 N N . GLU B 1 89 ? -0.118 -38.656 -5.172 1 85.62 89 GLU B N 1
ATOM 4661 C CA . GLU B 1 89 ? 0.448 -37.375 -4.727 1 85.62 89 GLU B CA 1
ATOM 4662 C C . GLU B 1 89 ? -0.498 -36.656 -3.768 1 85.62 89 GLU B C 1
ATOM 4664 O O . GLU B 1 89 ? -0.059 -36.062 -2.777 1 85.62 89 GLU B O 1
ATOM 4669 N N . VAL B 1 90 ? -1.752 -36.75 -4.043 1 92.44 90 VAL B N 1
ATOM 4670 C CA . VAL B 1 90 ? -2.768 -36.125 -3.201 1 92.44 90 VAL B CA 1
ATOM 4671 C C . VAL B 1 90 ? -2.742 -36.75 -1.808 1 92.44 90 VAL B C 1
ATOM 4673 O O . VAL B 1 90 ? -2.738 -36.031 -0.8 1 92.44 90 VAL B O 1
ATOM 4676 N N . VAL B 1 91 ? -2.652 -38.031 -1.792 1 93.75 91 VAL B N 1
ATOM 4677 C CA . VAL B 1 91 ? -2.629 -38.75 -0.524 1 93.75 91 VAL B CA 1
ATOM 4678 C C . VAL B 1 91 ? -1.386 -38.375 0.271 1 93.75 91 VAL B C 1
ATOM 4680 O O . VAL B 1 91 ? -1.462 -38.125 1.48 1 93.75 91 VAL B O 1
ATOM 4683 N N . ARG B 1 92 ? -0.301 -38.219 -0.41 1 90.44 92 ARG B N 1
ATOM 4684 C CA . ARG B 1 92 ? 0.943 -37.844 0.249 1 90.44 92 ARG B CA 1
ATOM 4685 C C . ARG B 1 92 ? 0.84 -36.438 0.844 1 90.44 92 ARG B C 1
ATOM 4687 O O . ARG B 1 92 ? 1.301 -36.219 1.962 1 90.44 92 ARG B O 1
ATOM 4694 N N . VAL B 1 93 ? 0.249 -35.5 0.142 1 93.5 93 VAL B N 1
ATOM 4695 C CA . VAL B 1 93 ? 0.1 -34.125 0.615 1 93.5 93 VAL B CA 1
ATOM 4696 C C . VAL B 1 93 ? -0.828 -34.094 1.828 1 93.5 93 VAL B C 1
ATOM 4698 O O . VAL B 1 93 ? -0.531 -33.438 2.828 1 93.5 93 VAL B O 1
ATOM 4701 N N . LEU B 1 94 ? -1.91 -34.844 1.762 1 97 94 LEU B N 1
ATOM 4702 C CA . LEU B 1 94 ? -2.875 -34.875 2.855 1 97 94 LEU B CA 1
ATOM 4703 C C . LEU B 1 94 ? -2.24 -35.438 4.121 1 97 94 LEU B C 1
ATOM 4705 O O . LEU B 1 94 ? -2.477 -34.938 5.219 1 97 94 LEU B O 1
ATOM 4709 N N . GLU B 1 95 ? -1.461 -36.438 3.918 1 95.81 95 GLU B N 1
ATOM 4710 C CA . GLU B 1 95 ? -0.776 -37.031 5.051 1 95.81 95 GLU B CA 1
ATOM 4711 C C . GLU B 1 95 ? 0.285 -36.094 5.629 1 95.81 95 GLU B C 1
ATOM 4713 O O . GLU B 1 95 ? 0.313 -35.875 6.836 1 95.81 95 GLU B O 1
ATOM 4718 N N . ASP B 1 96 ? 1.113 -35.594 4.75 1 94.75 96 ASP B N 1
ATOM 4719 C CA . ASP B 1 96 ? 2.223 -34.75 5.18 1 94.75 96 ASP B CA 1
ATOM 4720 C C . ASP B 1 96 ? 1.714 -33.5 5.875 1 94.75 96 ASP B C 1
ATOM 4722 O O . ASP B 1 96 ? 2.301 -33.031 6.859 1 94.75 96 ASP B O 1
ATOM 4726 N N . SER B 1 97 ? 0.611 -32.938 5.41 1 97.81 97 SER B N 1
ATOM 4727 C CA . SER B 1 97 ? 0.074 -31.672 5.926 1 97.81 97 SER B CA 1
ATOM 4728 C C . SER B 1 97 ? -0.721 -31.891 7.207 1 97.81 97 SER B C 1
ATOM 4730 O O . SER B 1 97 ? -1.12 -30.938 7.871 1 97.81 97 SER B O 1
ATOM 4732 N N . CYS B 1 98 ? -0.977 -33.125 7.531 1 97.94 98 CYS B N 1
ATOM 4733 C CA . CYS B 1 98 ? -1.793 -33.438 8.695 1 97.94 98 CYS B CA 1
ATOM 4734 C C . CYS B 1 98 ? -3.178 -32.812 8.578 1 97.94 98 CYS B C 1
ATOM 4736 O O . CYS B 1 98 ? -3.703 -32.281 9.555 1 97.94 98 CYS B O 1
ATOM 4738 N N . SER B 1 99 ? -3.734 -32.875 7.41 1 98.31 99 SER B N 1
ATOM 4739 C CA . SER B 1 99 ? -5.059 -32.312 7.188 1 98.31 99 SER B CA 1
ATOM 4740 C C . SER B 1 99 ? -6.129 -33.094 7.945 1 98.31 99 SER B C 1
ATOM 4742 O O . SER B 1 99 ? -6.145 -34.312 7.922 1 98.31 99 SER B O 1
ATOM 4744 N N . VAL B 1 100 ? -7.008 -32.344 8.602 1 98.31 100 VAL B N 1
ATOM 4745 C CA . VAL B 1 100 ? -8.047 -32.969 9.398 1 98.31 100 VAL B CA 1
ATOM 4746 C C . VAL B 1 100 ? -9.375 -32.938 8.648 1 98.31 100 VAL B C 1
ATOM 4748 O O . VAL B 1 100 ? -10.312 -33.656 8.977 1 98.31 100 VAL B O 1
ATOM 4751 N N . ALA B 1 101 ? -9.5 -32.031 7.727 1 98.06 101 ALA B N 1
ATOM 4752 C CA . ALA B 1 101 ? -10.664 -31.906 6.859 1 98.06 101 ALA B CA 1
ATOM 4753 C C . ALA B 1 101 ? -10.25 -31.625 5.418 1 98.06 101 ALA B C 1
ATOM 4755 O O . ALA B 1 101 ? -9.164 -31.094 5.172 1 98.06 101 ALA B O 1
ATOM 4756 N N . LEU B 1 102 ? -11.094 -32.094 4.484 1 98.06 102 LEU B N 1
ATOM 4757 C CA . LEU B 1 102 ? -10.867 -31.906 3.057 1 98.06 102 LEU B CA 1
ATOM 4758 C C . LEU B 1 102 ? -12.141 -31.438 2.359 1 98.06 102 LEU B C 1
ATOM 4760 O O . LEU B 1 102 ? -13.195 -32.062 2.496 1 98.06 102 LEU B O 1
ATOM 4764 N N . ILE B 1 103 ? -12.047 -30.297 1.706 1 97.81 103 ILE B N 1
ATOM 4765 C CA . ILE B 1 103 ? -13.094 -29.859 0.789 1 97.81 103 ILE B CA 1
ATOM 4766 C C . ILE B 1 103 ? -12.719 -30.234 -0.642 1 97.81 103 ILE B C 1
ATOM 4768 O O . ILE B 1 103 ? -11.68 -29.797 -1.154 1 97.81 103 ILE B O 1
ATOM 4772 N N . THR B 1 104 ? -13.555 -31.047 -1.25 1 97.12 104 THR B N 1
ATOM 4773 C CA . THR B 1 104 ? -13.172 -31.562 -2.559 1 97.12 104 THR B CA 1
ATOM 4774 C C . THR B 1 104 ? -14.398 -31.938 -3.379 1 97.12 104 THR B C 1
ATOM 4776 O O . THR B 1 104 ? -15.531 -31.844 -2.891 1 97.12 104 THR B O 1
ATOM 4779 N N . ASP B 1 105 ? -14.172 -32.219 -4.637 1 93.5 105 ASP B N 1
ATOM 4780 C CA . ASP B 1 105 ? -15.289 -32.625 -5.488 1 93.5 105 ASP B CA 1
ATOM 4781 C C . ASP B 1 105 ? -15.602 -34.125 -5.301 1 93.5 105 ASP B C 1
ATOM 4783 O O . ASP B 1 105 ? -14.891 -34.812 -4.574 1 93.5 105 ASP B O 1
ATOM 4787 N N . ALA B 1 106 ? -16.672 -34.625 -5.926 1 91.69 106 ALA B N 1
ATOM 4788 C CA . ALA B 1 106 ? -17.172 -36 -5.734 1 91.69 106 ALA B CA 1
ATOM 4789 C C . ALA B 1 106 ? -16.172 -37.031 -6.266 1 91.69 106 ALA B C 1
ATOM 4791 O O . ALA B 1 106 ? -16.031 -38.094 -5.691 1 91.69 106 ALA B O 1
ATOM 4792 N N . GLY B 1 107 ? -15.492 -36.688 -7.359 1 89.06 107 GLY B N 1
ATOM 4793 C CA . GLY B 1 107 ? -14.523 -37.594 -7.949 1 89.06 107 GLY B CA 1
ATOM 4794 C C . GLY B 1 107 ? -13.383 -37.938 -7.02 1 89.06 107 GLY B C 1
ATOM 4795 O O . GLY B 1 107 ? -13.086 -39.125 -6.797 1 89.06 107 GLY B O 1
ATOM 4796 N N . PHE B 1 108 ? -12.797 -36.969 -6.441 1 91.06 108 PHE B N 1
ATOM 4797 C CA . PHE B 1 108 ? -11.688 -37.188 -5.516 1 91.06 108 PHE B CA 1
ATOM 4798 C C . PHE B 1 108 ? -12.18 -37.812 -4.223 1 91.06 108 PHE B C 1
ATOM 4800 O O . PHE B 1 108 ? -11.492 -38.656 -3.643 1 91.06 108 PHE B O 1
ATOM 4807 N N . ALA B 1 109 ? -13.344 -37.375 -3.756 1 93.5 109 ALA B N 1
ATOM 4808 C CA . ALA B 1 109 ? -13.891 -37.938 -2.533 1 93.5 109 ALA B CA 1
ATOM 4809 C C . ALA B 1 109 ? -14.055 -39.469 -2.666 1 93.5 109 ALA B C 1
ATOM 4811 O O . ALA B 1 109 ? -13.695 -40.219 -1.755 1 93.5 109 ALA B O 1
ATOM 4812 N N . GLN B 1 110 ? -14.523 -39.875 -3.781 1 90.12 110 GLN B N 1
ATOM 4813 C CA . GLN B 1 110 ? -14.719 -41.312 -4.035 1 90.12 110 GLN B CA 1
ATOM 4814 C C . GLN B 1 110 ? -13.391 -42.031 -4.109 1 90.12 110 GLN B C 1
ATOM 4816 O O . GLN B 1 110 ? -13.234 -43.125 -3.537 1 90.12 110 GLN B O 1
ATOM 4821 N N . ALA B 1 111 ? -12.508 -41.438 -4.805 1 89.88 111 ALA B N 1
ATOM 4822 C CA . ALA B 1 111 ? -11.195 -42.031 -4.961 1 89.88 111 ALA B CA 1
ATOM 4823 C C . ALA B 1 111 ? -10.492 -42.188 -3.615 1 89.88 111 ALA B C 1
ATOM 4825 O O . ALA B 1 111 ? -9.805 -43.188 -3.365 1 89.88 111 ALA B O 1
ATOM 4826 N N . LEU B 1 112 ? -10.695 -41.25 -2.752 1 92.56 112 LEU B N 1
ATOM 4827 C CA . LEU B 1 112 ? -10.008 -41.219 -1.466 1 92.56 112 LEU B CA 1
ATOM 4828 C C . LEU B 1 112 ? -10.68 -42.156 -0.469 1 92.56 112 LEU B C 1
ATOM 4830 O O . LEU B 1 112 ? -10.055 -42.594 0.504 1 92.56 112 LEU B O 1
ATOM 4834 N N . ALA B 1 113 ? -11.953 -42.406 -0.71 1 90.69 113 ALA B N 1
ATOM 4835 C CA . ALA B 1 113 ? -12.68 -43.281 0.182 1 90.69 113 ALA B CA 1
ATOM 4836 C C . ALA B 1 113 ? -12 -44.656 0.262 1 90.69 113 ALA B C 1
ATOM 4838 O O . ALA B 1 113 ? -11.984 -45.281 1.322 1 90.69 113 ALA B O 1
ATOM 4839 N N . THR B 1 114 ? -11.398 -45.062 -0.806 1 88.44 114 THR B N 1
ATOM 4840 C CA . THR B 1 114 ? -10.758 -46.375 -0.877 1 88.44 114 THR B CA 1
ATOM 4841 C C . THR B 1 114 ? -9.383 -46.312 -0.222 1 88.44 114 THR B C 1
ATOM 4843 O O . THR B 1 114 ? -8.766 -47.375 0.01 1 88.44 114 THR B O 1
ATOM 4846 N N . ARG B 1 115 ? -8.938 -45.188 0.068 1 91.44 115 ARG B N 1
ATOM 4847 C CA . ARG B 1 115 ? -7.598 -45.062 0.634 1 91.44 115 ARG B CA 1
ATOM 4848 C C . ARG B 1 115 ? -7.652 -44.344 1.991 1 91.44 115 ARG B C 1
ATOM 4850 O O . ARG B 1 115 ? -6.66 -43.781 2.439 1 91.44 115 ARG B O 1
ATOM 4857 N N . ARG B 1 116 ? -8.742 -44.375 2.629 1 91.56 116 ARG B N 1
ATOM 4858 C CA . ARG B 1 116 ? -8.984 -43.625 3.873 1 91.56 116 ARG B CA 1
ATOM 4859 C C . ARG B 1 116 ? -8.062 -44.125 4.98 1 91.56 116 ARG B C 1
ATOM 4861 O O . ARG B 1 116 ? -7.652 -43.375 5.852 1 91.56 116 ARG B O 1
ATOM 4868 N N . ALA B 1 117 ? -7.684 -45.344 4.977 1 92.38 117 ALA B N 1
ATOM 4869 C CA . ALA B 1 117 ? -6.824 -45.938 5.992 1 92.38 117 ALA B CA 1
ATOM 4870 C C . ALA B 1 117 ? -5.453 -45.281 6.016 1 92.38 117 ALA B C 1
ATOM 4872 O O . ALA B 1 117 ? -4.793 -45.219 7.055 1 92.38 117 ALA B O 1
ATOM 4873 N N . GLU B 1 118 ? -5.082 -44.719 4.887 1 93.44 118 GLU B N 1
ATOM 4874 C CA . GLU B 1 118 ? -3.789 -44.062 4.762 1 93.44 118 GLU B CA 1
ATOM 4875 C C . GLU B 1 118 ? -3.836 -42.656 5.336 1 93.44 118 GLU B C 1
ATOM 4877 O O . GLU B 1 118 ? -2.801 -42 5.48 1 93.44 118 GLU B O 1
ATOM 4882 N N . LEU B 1 119 ? -5.016 -42.25 5.707 1 96.19 119 LEU B N 1
ATOM 4883 C CA . LEU B 1 119 ? -5.223 -40.875 6.156 1 96.19 119 LEU B CA 1
ATOM 4884 C C . LEU B 1 119 ? -5.914 -40.844 7.512 1 96.19 119 LEU B C 1
ATOM 4886 O O . LEU B 1 119 ? -7.02 -40.312 7.637 1 96.19 119 LEU B O 1
ATOM 4890 N N . PRO B 1 120 ? -5.223 -41.281 8.516 1 94.81 120 PRO B N 1
ATOM 4891 C CA . PRO B 1 120 ? -5.859 -41.438 9.828 1 94.81 120 PRO B CA 1
ATOM 4892 C C . PRO B 1 120 ? -6.266 -40.094 10.445 1 94.81 120 PRO B C 1
ATOM 4894 O O . PRO B 1 120 ? -7.184 -40.062 11.266 1 94.81 120 PRO B O 1
ATOM 4897 N N . LEU B 1 121 ? -5.625 -39 10.086 1 96.25 121 LEU B N 1
ATOM 4898 C CA . LEU B 1 121 ? -5.934 -37.688 10.703 1 96.25 121 LEU B CA 1
ATOM 4899 C C . LEU B 1 121 ? -7.113 -37.031 10.008 1 96.25 121 LEU B C 1
ATOM 4901 O O . LEU B 1 121 ? -7.695 -36.094 10.539 1 96.25 121 LEU B O 1
ATOM 4905 N N . LEU B 1 122 ? -7.43 -37.438 8.789 1 96.62 122 LEU B N 1
ATOM 4906 C CA . LEU B 1 122 ? -8.523 -36.844 8.023 1 96.62 122 LEU B CA 1
ATOM 4907 C C . LEU B 1 122 ? -9.875 -37.281 8.578 1 96.62 122 LEU B C 1
ATOM 4909 O O . LEU B 1 122 ? -10.344 -38.375 8.289 1 96.62 122 LEU B O 1
ATOM 4913 N N . ARG B 1 123 ? -10.516 -36.375 9.25 1 95 123 ARG B N 1
ATOM 4914 C CA . ARG B 1 123 ? -11.75 -36.688 9.953 1 95 123 ARG B CA 1
ATOM 4915 C C . ARG B 1 123 ? -12.969 -36.375 9.094 1 95 123 ARG B C 1
ATOM 4917 O O . ARG B 1 123 ? -14.008 -37.031 9.211 1 95 123 ARG B O 1
ATOM 4924 N N . GLN B 1 124 ? -12.867 -35.344 8.328 1 94.38 124 GLN B N 1
ATOM 4925 C CA . GLN B 1 124 ? -14.023 -34.875 7.59 1 94.38 124 GLN B CA 1
ATOM 4926 C C . GLN B 1 124 ? -13.703 -34.719 6.105 1 94.38 124 GLN B C 1
ATOM 4928 O O . GLN B 1 124 ? -12.641 -34.219 5.742 1 94.38 124 GLN B O 1
ATOM 4933 N N . VAL B 1 125 ? -14.547 -35.25 5.297 1 95.81 125 VAL B N 1
ATOM 4934 C CA . VAL B 1 125 ? -14.516 -35 3.863 1 95.81 125 VAL B CA 1
ATOM 4935 C C . VAL B 1 125 ? -15.797 -34.281 3.436 1 95.81 125 VAL B C 1
ATOM 4937 O O . VAL B 1 125 ? -16.891 -34.844 3.572 1 95.81 125 VAL B O 1
ATOM 4940 N N . ILE B 1 126 ? -15.633 -33.062 3.021 1 96.38 126 ILE B N 1
ATOM 4941 C CA . ILE B 1 126 ? -16.734 -32.219 2.586 1 96.38 126 ILE B CA 1
ATOM 4942 C C . ILE B 1 126 ? -16.812 -32.219 1.061 1 96.38 126 ILE B C 1
ATOM 4944 O O . ILE B 1 126 ? -15.875 -31.75 0.399 1 96.38 126 ILE B O 1
ATOM 4948 N N . VAL B 1 127 ? -17.891 -32.594 0.486 1 96.06 127 VAL B N 1
ATOM 4949 C CA . VAL B 1 127 ? -17.969 -32.844 -0.947 1 96.06 127 VAL B CA 1
ATOM 4950 C C . VAL B 1 127 ? -18.734 -31.734 -1.637 1 96.06 127 VAL B C 1
ATOM 4952 O O . VAL B 1 127 ? -19.859 -31.406 -1.259 1 96.06 127 VAL B O 1
ATOM 4955 N N . LEU B 1 128 ? -18.094 -31.047 -2.572 1 94.06 128 LEU B N 1
ATOM 4956 C CA . LEU B 1 128 ? -18.688 -30 -3.398 1 94.06 128 LEU B CA 1
ATOM 4957 C C . LEU B 1 128 ? -19.672 -30.594 -4.398 1 94.06 128 LEU B C 1
ATOM 4959 O O . LEU B 1 128 ? -19.438 -31.688 -4.938 1 94.06 128 LEU B O 1
ATOM 4963 N N . GLU B 1 129 ? -21.016 -30.094 -4.266 1 69.19 129 GLU B N 1
ATOM 4964 C CA . GLU B 1 129 ? -22.172 -30.656 -4.973 1 69.19 129 GLU B CA 1
ATOM 4965 C C . GLU B 1 129 ? -21.875 -30.812 -6.461 1 69.19 129 GLU B C 1
ATOM 4967 O O . GLU B 1 129 ? -21.297 -29.922 -7.09 1 69.19 129 GLU B O 1
ATOM 4972 N N . GLY B 1 130 ? -21.453 -31.859 -7.051 1 56.69 130 GLY B N 1
ATOM 4973 C CA . GLY B 1 130 ? -21.859 -32.438 -8.312 1 56.69 130 GLY B CA 1
ATOM 4974 C C . GLY B 1 130 ? -23.172 -33.219 -8.219 1 56.69 130 GLY B C 1
ATOM 4975 O O . GLY B 1 130 ? -23.797 -33.25 -7.16 1 56.69 130 GLY B O 1
ATOM 4976 N N . GLU B 1 131 ? -23.75 -33.844 -9.391 1 44.88 131 GLU B N 1
ATOM 4977 C CA . GLU B 1 131 ? -24.828 -34.844 -9.289 1 44.88 131 GLU B CA 1
ATOM 4978 C C . GLU B 1 131 ? -24.609 -35.75 -8.086 1 44.88 131 GLU B C 1
ATOM 4980 O O . GLU B 1 131 ? -23.594 -36.438 -7.992 1 44.88 131 GLU B O 1
ATOM 4985 N N . ALA B 1 132 ? -24.891 -35.188 -6.965 1 42.16 132 ALA B N 1
ATOM 4986 C CA . ALA B 1 132 ? -24.844 -35.875 -5.668 1 42.16 132 ALA B CA 1
ATOM 4987 C C . ALA B 1 132 ? -25.109 -37.375 -5.816 1 42.16 132 ALA B C 1
ATOM 4989 O O . ALA B 1 132 ? -26.234 -37.781 -6.082 1 42.16 132 ALA B O 1
ATOM 4990 N N . GLY B 1 133 ? -24.375 -37.969 -6.449 1 41.03 133 GLY B N 1
ATOM 4991 C CA . GLY B 1 133 ? -24.656 -39.344 -6.066 1 41.03 133 GLY B CA 1
ATOM 4992 C C . GLY B 1 133 ? -24.5 -39.594 -4.578 1 41.03 133 GLY B C 1
ATOM 4993 O O . GLY B 1 133 ? -23.812 -38.844 -3.887 1 41.03 133 GLY B O 1
ATOM 4994 N N . GLU B 1 134 ? -25.578 -39.938 -3.785 1 42.97 134 GLU B N 1
ATOM 4995 C CA . GLU B 1 134 ? -25.609 -40.5 -2.443 1 42.97 134 GLU B CA 1
ATOM 4996 C C . GLU B 1 134 ? -24.281 -41.188 -2.107 1 42.97 134 GLU B C 1
ATOM 4998 O O . GLU B 1 134 ? -24.031 -42.312 -2.562 1 42.97 134 GLU B O 1
ATOM 5003 N N . THR B 1 135 ? -23.219 -40.469 -2.193 1 45.91 135 THR B N 1
ATOM 5004 C CA . THR B 1 135 ? -22.141 -41.375 -1.813 1 45.91 135 THR B CA 1
ATOM 5005 C C . THR B 1 135 ? -22.297 -41.844 -0.374 1 45.91 135 THR B C 1
ATOM 5007 O O . THR B 1 135 ? -22.656 -41.062 0.509 1 45.91 135 THR B O 1
ATOM 5010 N N . GLY B 1 136 ? -22.703 -42.938 -0.145 1 45.12 136 GLY B N 1
ATOM 5011 C CA . GLY B 1 136 ? -23.062 -43.812 0.948 1 45.12 136 GLY B CA 1
ATOM 5012 C C . GLY B 1 136 ? -22.109 -43.719 2.125 1 45.12 136 GLY B C 1
ATOM 5013 O O . GLY B 1 136 ? -22.219 -44.5 3.078 1 45.12 136 GLY B O 1
ATOM 5014 N N . GLU B 1 137 ? -20.875 -43.031 1.938 1 52.97 137 GLU B N 1
ATOM 5015 C CA . GLU B 1 137 ? -20.094 -43.25 3.145 1 52.97 137 GLU B CA 1
ATOM 5016 C C . GLU B 1 137 ? -20.422 -42.25 4.227 1 52.97 137 GLU B C 1
ATOM 5018 O O . GLU B 1 137 ? -20.594 -41.062 3.934 1 52.97 137 GLU B O 1
ATOM 5023 N N . GLU B 1 138 ? -20.766 -42.562 5.402 1 52.53 138 GLU B N 1
ATOM 5024 C CA . GLU B 1 138 ? -21.188 -41.906 6.641 1 52.53 138 GLU B CA 1
ATOM 5025 C C . GLU B 1 138 ? -20.328 -40.688 6.934 1 52.53 138 GLU B C 1
ATOM 5027 O O . GLU B 1 138 ? -20.828 -39.719 7.488 1 52.53 138 GLU B O 1
ATOM 5032 N N . SER B 1 139 ? -19.016 -40.562 6.441 1 61.53 139 SER B N 1
ATOM 5033 C CA . SER B 1 139 ? -18.156 -39.5 6.906 1 61.53 139 SER B CA 1
ATOM 5034 C C . SER B 1 139 ? -18.156 -38.312 5.93 1 61.53 139 SER B C 1
ATOM 5036 O O . SER B 1 139 ? -17.656 -37.25 6.242 1 61.53 139 SER B O 1
ATOM 5038 N N . ASN B 1 140 ? -18.859 -38.469 4.848 1 80.06 140 ASN B N 1
ATOM 5039 C CA . ASN B 1 140 ? -18.891 -37.375 3.865 1 80.06 140 ASN B CA 1
ATOM 5040 C C . ASN B 1 140 ? -20.078 -36.438 4.102 1 80.06 140 ASN B C 1
ATOM 5042 O O . ASN B 1 140 ? -21.188 -36.906 4.383 1 80.06 140 ASN B O 1
ATOM 5046 N N . VAL B 1 141 ? -19.75 -35.156 4.23 1 87.81 141 VAL B N 1
ATOM 5047 C CA . VAL B 1 141 ? -20.781 -34.125 4.371 1 87.81 141 VAL B CA 1
ATOM 5048 C C . VAL B 1 141 ? -20.891 -33.344 3.078 1 87.81 141 VAL B C 1
ATOM 5050 O O . VAL B 1 141 ? -19.875 -32.969 2.477 1 87.81 141 VAL B O 1
ATOM 5053 N N . GLY B 1 142 ? -22.094 -33.156 2.631 1 93.62 142 GLY B N 1
ATOM 5054 C CA . GLY B 1 142 ? -22.297 -32.281 1.487 1 93.62 142 GLY B CA 1
ATOM 5055 C C . GLY B 1 142 ? -22.016 -30.828 1.802 1 93.62 142 GLY B C 1
ATOM 5056 O O . GLY B 1 142 ? -22.375 -30.344 2.873 1 93.62 142 GLY B O 1
ATOM 5057 N N . TYR B 1 143 ? -21.344 -30.172 0.894 1 95.62 143 TYR B N 1
ATOM 5058 C CA . TYR B 1 143 ? -20.953 -28.781 1.097 1 95.62 143 TYR B CA 1
ATOM 5059 C C . TYR B 1 143 ? -22.172 -27.906 1.361 1 95.62 143 TYR B C 1
ATOM 5061 O O . TYR B 1 143 ? -22.188 -27.141 2.324 1 95.62 143 TYR B O 1
ATOM 5069 N N . ALA B 1 144 ? -23.234 -27.984 0.505 1 94 144 ALA B N 1
ATOM 5070 C CA . ALA B 1 144 ? -24.438 -27.172 0.655 1 94 144 ALA B CA 1
ATOM 5071 C C . ALA B 1 144 ? -25.109 -27.438 1.996 1 94 144 ALA B C 1
ATOM 5073 O O . ALA B 1 144 ? -25.562 -26.516 2.666 1 94 144 ALA B O 1
ATOM 5074 N N . ALA B 1 145 ? -25.141 -28.703 2.354 1 92.88 145 ALA B N 1
ATOM 5075 C CA . ALA B 1 145 ? -25.734 -29.094 3.625 1 92.88 145 ALA B CA 1
ATOM 5076 C C . ALA B 1 145 ? -24.938 -28.531 4.801 1 92.88 145 ALA B C 1
ATOM 5078 O O . ALA B 1 145 ? -25.516 -28.125 5.812 1 92.88 145 ALA B O 1
ATOM 5079 N N . LEU B 1 146 ? -23.672 -28.578 4.656 1 94.69 146 LEU B N 1
ATOM 5080 C CA . LEU B 1 146 ? -22.812 -28.031 5.699 1 94.69 146 LEU B CA 1
ATOM 5081 C C . LEU B 1 146 ? -23.062 -26.531 5.871 1 94.69 146 LEU B C 1
ATOM 5083 O O . LEU B 1 146 ? -23.156 -26.047 6.996 1 94.69 146 LEU B O 1
ATOM 5087 N N . LEU B 1 147 ? -23.156 -25.781 4.785 1 96 147 LEU B N 1
ATOM 5088 C CA . LEU B 1 147 ? -23.391 -24.344 4.836 1 96 147 LEU B CA 1
ATOM 5089 C C . LEU B 1 147 ? -24.688 -24.031 5.586 1 96 147 LEU B C 1
ATOM 5091 O O . LEU B 1 147 ? -24.75 -23.062 6.328 1 96 147 LEU B O 1
ATOM 5095 N N . GLU B 1 148 ? -25.625 -24.875 5.414 1 94.75 148 GLU B N 1
ATOM 5096 C CA . GLU B 1 148 ? -26.938 -24.641 6.023 1 94.75 148 GLU B CA 1
ATOM 5097 C C . GLU B 1 148 ? -26.859 -24.75 7.543 1 94.75 148 GLU B C 1
ATOM 5099 O O . GLU B 1 148 ? -27.688 -24.172 8.258 1 94.75 148 GLU B O 1
ATOM 5104 N N . ARG B 1 149 ? -25.891 -25.422 7.977 1 93.81 149 ARG B N 1
ATOM 5105 C CA . ARG B 1 149 ? -25.719 -25.625 9.414 1 93.81 149 ARG B CA 1
ATOM 5106 C C . ARG B 1 149 ? -24.984 -24.453 10.055 1 93.81 149 ARG B C 1
ATOM 5108 O O . ARG B 1 149 ? -24.969 -24.312 11.273 1 93.81 149 ARG B O 1
ATOM 5115 N N . GLY B 1 150 ? -24.375 -23.656 9.25 1 96.44 150 GLY B N 1
ATOM 5116 C CA . GLY B 1 150 ? -23.516 -22.594 9.766 1 96.44 150 GLY B CA 1
ATOM 5117 C C . GLY B 1 150 ? -24.281 -21.312 10.062 1 96.44 150 GLY B C 1
ATOM 5118 O O . GLY B 1 150 ? -25.438 -21.156 9.641 1 96.44 150 GLY B O 1
ATOM 5119 N N . SER B 1 151 ? -23.672 -20.422 10.797 1 97.75 151 SER B N 1
ATOM 5120 C CA . SER B 1 151 ? -24.203 -19.109 11.156 1 97.75 151 SER B CA 1
ATOM 5121 C C . SER B 1 151 ? -23.672 -18.016 10.227 1 97.75 151 SER B C 1
ATOM 5123 O O . SER B 1 151 ? -22.5 -18.031 9.844 1 97.75 151 SER B O 1
ATOM 5125 N N . GLU B 1 152 ? -24.516 -17.062 9.93 1 96.56 152 GLU B N 1
ATOM 5126 C CA . GLU B 1 152 ? -24.094 -15.93 9.102 1 96.56 152 GLU B CA 1
ATOM 5127 C C . GLU B 1 152 ? -23.438 -14.844 9.953 1 96.56 152 GLU B C 1
ATOM 5129 O O . GLU B 1 152 ? -22.922 -13.867 9.414 1 96.56 152 GLU B O 1
ATOM 5134 N N . ALA B 1 153 ? -23.516 -15.055 11.266 1 94.88 153 ALA B N 1
ATOM 5135 C CA . ALA B 1 153 ? -22.906 -14.055 12.141 1 94.88 153 ALA B CA 1
ATOM 5136 C C . ALA B 1 153 ? -21.422 -13.852 11.797 1 94.88 153 ALA B C 1
ATOM 5138 O O . ALA B 1 153 ? -20.703 -14.82 11.57 1 94.88 153 ALA B O 1
ATOM 5139 N N . PRO B 1 154 ? -21.031 -12.562 11.766 1 92.62 154 PRO B N 1
ATOM 5140 C CA . PRO B 1 154 ? -19.641 -12.297 11.391 1 92.62 154 PRO B CA 1
ATOM 5141 C C . PRO B 1 154 ? -18.641 -12.969 12.328 1 92.62 154 PRO B C 1
ATOM 5143 O O . PRO B 1 154 ? -18.828 -12.945 13.547 1 92.62 154 PRO B O 1
ATOM 5146 N N . LEU B 1 155 ? -17.672 -13.609 11.734 1 92.38 155 LEU B N 1
ATOM 5147 C CA . LEU B 1 155 ? -16.547 -14.211 12.414 1 92.38 155 LEU B CA 1
ATOM 5148 C C . LEU B 1 155 ? -15.227 -13.617 11.922 1 92.38 155 LEU B C 1
ATOM 5150 O O . LEU B 1 155 ? -15.086 -13.312 10.734 1 92.38 155 LEU B O 1
ATOM 5154 N N . GLY B 1 156 ? -14.312 -13.328 12.828 1 92.62 156 GLY B N 1
ATOM 5155 C CA . GLY B 1 156 ? -13.031 -12.766 12.445 1 92.62 156 GLY B CA 1
ATOM 5156 C C . GLY B 1 156 ? -11.977 -12.898 13.523 1 92.62 156 GLY B C 1
ATOM 5157 O O . GLY B 1 156 ? -11.633 -11.914 14.188 1 92.62 156 GLY B O 1
ATOM 5158 N N . LEU B 1 157 ? -11.492 -14.078 13.648 1 93.81 157 LEU B N 1
ATOM 5159 C CA . LEU B 1 157 ? -10.391 -14.273 14.578 1 93.81 157 LEU B CA 1
ATOM 5160 C C . LEU B 1 157 ? -9.125 -13.578 14.086 1 93.81 157 LEU B C 1
ATOM 5162 O O . LEU B 1 157 ? -8.953 -13.375 12.883 1 93.81 157 LEU B O 1
ATOM 5166 N N . ASP B 1 158 ? -8.336 -13.117 14.953 1 91.5 158 ASP B N 1
ATOM 5167 C CA . ASP B 1 158 ? -7.125 -12.383 14.602 1 91.5 158 ASP B CA 1
ATOM 5168 C C . ASP B 1 158 ? -5.891 -13.055 15.203 1 91.5 158 ASP B C 1
ATOM 5170 O O . ASP B 1 158 ? -5.309 -12.547 16.172 1 91.5 158 ASP B O 1
ATOM 5174 N N . PRO B 1 159 ? -5.457 -14.117 14.586 1 96.06 159 PRO B N 1
ATOM 5175 C CA . PRO B 1 159 ? -4.258 -14.781 15.102 1 96.06 159 PRO B CA 1
ATOM 5176 C C . PRO B 1 159 ? -3.018 -13.891 15.031 1 96.06 159 PRO B C 1
ATOM 5178 O O . PRO B 1 159 ? -2.996 -12.914 14.289 1 96.06 159 PRO B O 1
ATOM 5181 N N . ALA B 1 160 ? -2.008 -14.281 15.906 1 96 160 ALA B N 1
ATOM 5182 C CA . ALA B 1 160 ? -0.723 -13.594 15.836 1 96 160 ALA B CA 1
ATOM 5183 C C . ALA B 1 160 ? -0.099 -13.742 14.445 1 96 160 ALA B C 1
ATOM 5185 O O . ALA B 1 160 ? -0.342 -14.727 13.75 1 96 160 ALA B O 1
ATOM 5186 N N . ASP B 1 161 ? 0.706 -12.805 14.102 1 96 161 ASP B N 1
ATOM 5187 C CA . ASP B 1 161 ? 1.276 -12.734 12.758 1 96 161 ASP B CA 1
ATOM 5188 C C . ASP B 1 161 ? 2.158 -13.945 12.477 1 96 161 ASP B C 1
ATOM 5190 O O . ASP B 1 161 ? 2.334 -14.336 11.32 1 96 161 ASP B O 1
ATOM 5194 N N . ASP B 1 162 ? 2.725 -14.547 13.484 1 97.38 162 ASP B N 1
ATOM 5195 C CA . ASP B 1 162 ? 3.672 -15.633 13.258 1 97.38 162 ASP B CA 1
ATOM 5196 C C . ASP B 1 162 ? 2.963 -16.984 13.258 1 97.38 162 ASP B C 1
ATOM 5198 O O . ASP B 1 162 ? 3.6 -18.031 13.078 1 97.38 162 ASP B O 1
ATOM 5202 N N . GLU B 1 163 ? 1.626 -17 13.43 1 98.38 163 GLU B N 1
ATOM 5203 C CA . GLU B 1 163 ? 0.87 -18.25 13.336 1 98.38 163 GLU B CA 1
ATOM 5204 C C . GLU B 1 163 ? 0.723 -18.688 11.891 1 98.38 163 GLU B C 1
ATOM 5206 O O . GLU B 1 163 ? 0.603 -17.859 10.984 1 98.38 163 GLU B O 1
ATOM 5211 N N . LEU B 1 164 ? 0.721 -20.016 11.672 1 98.62 164 LEU B N 1
ATOM 5212 C CA . LEU B 1 164 ? 0.664 -20.609 10.344 1 98.62 164 LEU B CA 1
ATOM 5213 C C . LEU B 1 164 ? -0.688 -20.344 9.688 1 98.62 164 LEU B C 1
ATOM 5215 O O . LEU B 1 164 ? -1.731 -20.5 10.328 1 98.62 164 LEU B O 1
ATOM 5219 N N . ALA B 1 165 ? -0.688 -19.969 8.391 1 98.38 165 ALA B N 1
ATOM 5220 C CA . ALA B 1 165 ? -1.926 -19.688 7.668 1 98.38 165 ALA B CA 1
ATOM 5221 C C . ALA B 1 165 ? -2.096 -20.625 6.477 1 98.38 165 ALA B C 1
ATOM 5223 O O . ALA B 1 165 ? -3.217 -21.016 6.145 1 98.38 165 ALA B O 1
ATOM 5224 N N . VAL B 1 166 ? -0.973 -20.938 5.805 1 98.38 166 VAL B N 1
ATOM 5225 C CA . VAL B 1 166 ? -1.036 -21.719 4.566 1 98.38 166 VAL B CA 1
ATOM 5226 C C . VAL B 1 166 ? 0.16 -22.656 4.488 1 98.38 166 VAL B C 1
ATOM 5228 O O . VAL B 1 166 ? 1.289 -22.266 4.797 1 98.38 166 VAL B O 1
ATOM 5231 N N . LEU B 1 167 ? -0.054 -23.875 4.199 1 97.81 167 LEU B N 1
ATOM 5232 C CA . LEU B 1 167 ? 0.984 -24.766 3.693 1 97.81 167 LEU B CA 1
ATOM 5233 C C . LEU B 1 167 ? 0.981 -24.797 2.168 1 97.81 167 LEU B C 1
ATOM 5235 O O . LEU B 1 167 ? 0.125 -25.438 1.557 1 97.81 167 LEU B O 1
ATOM 5239 N N . HIS B 1 168 ? 1.933 -24.078 1.588 1 95.56 168 HIS B N 1
ATOM 5240 C CA . HIS B 1 168 ? 1.999 -23.922 0.14 1 95.56 168 HIS B CA 1
ATOM 5241 C C . HIS B 1 168 ? 2.959 -24.922 -0.482 1 95.56 168 HIS B C 1
ATOM 5243 O O . HIS B 1 168 ? 4.172 -24.719 -0.482 1 95.56 168 HIS B O 1
ATOM 5249 N N . TYR B 1 169 ? 2.406 -25.969 -1.032 1 87.75 169 TYR B N 1
ATOM 5250 C CA . TYR B 1 169 ? 3.223 -27.031 -1.625 1 87.75 169 TYR B CA 1
ATOM 5251 C C . TYR B 1 169 ? 3.762 -26.594 -2.984 1 87.75 169 TYR B C 1
ATOM 5253 O O . TYR B 1 169 ? 3.035 -26.016 -3.791 1 87.75 169 TYR B O 1
ATOM 5261 N N . THR B 1 170 ? 5.125 -26.656 -3.08 1 73.25 170 THR B N 1
ATOM 5262 C CA . THR B 1 170 ? 5.809 -26.234 -4.297 1 73.25 170 THR B CA 1
ATOM 5263 C C . THR B 1 170 ? 6.414 -27.438 -5.02 1 73.25 170 THR B C 1
ATOM 5265 O O . THR B 1 170 ? 6.797 -28.422 -4.387 1 73.25 170 THR B O 1
ATOM 5268 N N . SER B 1 171 ? 6.16 -27.703 -6.316 1 58.75 171 SER B N 1
ATOM 5269 C CA . SER B 1 171 ? 6.73 -28.812 -7.074 1 58.75 171 SER B CA 1
ATOM 5270 C C . SER B 1 171 ? 8.203 -28.578 -7.395 1 58.75 171 SER B C 1
ATOM 5272 O O . SER B 1 171 ? 8.523 -27.859 -8.352 1 58.75 171 SER B O 1
ATOM 5274 N N . GLY B 1 172 ? 8.961 -28.219 -6.352 1 52.22 172 GLY B N 1
ATOM 5275 C CA . GLY B 1 172 ? 10.336 -27.859 -6.637 1 52.22 172 GLY B CA 1
ATOM 5276 C C . GLY B 1 172 ? 11.016 -28.828 -7.594 1 52.22 172 GLY B C 1
ATOM 5277 O O . GLY B 1 172 ? 10.469 -29.875 -7.914 1 52.22 172 GLY B O 1
ATOM 5278 N N . SER B 1 173 ? 12.031 -28.375 -8.32 1 47.44 173 SER B N 1
ATOM 5279 C CA . SER B 1 173 ? 12.891 -29.078 -9.273 1 47.44 173 SER B CA 1
ATOM 5280 C C . SER B 1 173 ? 13.383 -30.391 -8.703 1 47.44 173 SER B C 1
ATOM 5282 O O . SER B 1 173 ? 13.703 -31.328 -9.453 1 47.44 173 SER B O 1
ATOM 5284 N N . SER B 1 174 ? 13.305 -30.438 -7.297 1 49.94 174 SER B N 1
ATOM 5285 C CA . SER B 1 174 ? 13.922 -31.609 -6.66 1 49.94 174 SER B CA 1
ATOM 5286 C C . SER B 1 174 ? 12.977 -32.812 -6.656 1 49.94 174 SER B C 1
ATOM 5288 O O . SER B 1 174 ? 13.398 -33.938 -6.395 1 49.94 174 SER B O 1
ATOM 5290 N N . GLY B 1 175 ? 11.758 -32.625 -7.094 1 56 175 GLY B N 1
ATOM 5291 C CA . GLY B 1 175 ? 10.805 -33.719 -7.066 1 56 175 GLY B CA 1
ATOM 5292 C C . GLY B 1 175 ? 10.305 -34.062 -5.668 1 56 175 GLY B C 1
ATOM 5293 O O . GLY B 1 175 ? 9.43 -34.906 -5.496 1 56 175 GLY B O 1
ATOM 5294 N N . VAL B 1 176 ? 10.992 -33.469 -4.684 1 62.88 176 VAL B N 1
ATOM 5295 C CA . VAL B 1 176 ? 10.609 -33.719 -3.301 1 62.88 176 VAL B CA 1
ATOM 5296 C C . VAL B 1 176 ? 9.398 -32.875 -2.928 1 62.88 176 VAL B C 1
ATOM 5298 O O . VAL B 1 176 ? 9.367 -31.672 -3.227 1 62.88 176 VAL B O 1
ATOM 5301 N N . LEU B 1 177 ? 8.461 -33.594 -2.311 1 75.25 177 LEU B N 1
ATOM 5302 C CA . LEU B 1 177 ? 7.285 -32.906 -1.799 1 75.25 177 LEU B CA 1
ATOM 5303 C C . LEU B 1 177 ? 7.66 -31.953 -0.659 1 75.25 177 LEU B C 1
ATOM 5305 O O . LEU B 1 177 ? 8.242 -32.375 0.339 1 75.25 177 LEU B O 1
ATOM 5309 N N . LYS B 1 178 ? 7.543 -30.625 -0.796 1 87.56 178 LYS B N 1
ATOM 5310 C CA . LYS B 1 178 ? 7.785 -29.672 0.282 1 87.56 178 LYS B CA 1
ATOM 5311 C C . LYS B 1 178 ? 6.75 -28.547 0.269 1 87.56 178 LYS B C 1
ATOM 5313 O O . LYS B 1 178 ? 6.215 -28.203 -0.786 1 87.56 178 LYS B O 1
ATOM 5318 N N . ALA B 1 179 ? 6.477 -28.047 1.477 1 94.62 179 ALA B N 1
ATOM 5319 C CA . ALA B 1 179 ? 5.523 -26.938 1.602 1 94.62 179 ALA B CA 1
ATOM 5320 C C . ALA B 1 179 ? 6.16 -25.734 2.299 1 94.62 179 ALA B C 1
ATOM 5322 O O . ALA B 1 179 ? 6.746 -25.875 3.375 1 94.62 179 ALA B O 1
ATOM 5323 N N . ALA B 1 180 ? 6.117 -24.625 1.655 1 96.19 180 ALA B N 1
ATOM 5324 C CA . ALA B 1 180 ? 6.496 -23.391 2.336 1 96.19 180 ALA B CA 1
ATOM 5325 C C . ALA B 1 180 ? 5.48 -23.016 3.416 1 96.19 180 ALA B C 1
ATOM 5327 O O . ALA B 1 180 ? 4.273 -22.984 3.152 1 96.19 180 ALA B O 1
ATOM 5328 N N . MET B 1 181 ? 5.941 -22.844 4.625 1 98.06 181 MET B N 1
ATOM 5329 C CA .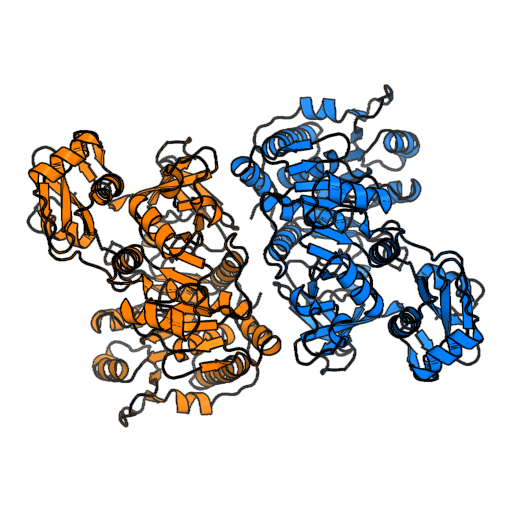 MET B 1 181 ? 5.074 -22.375 5.703 1 98.06 181 MET B CA 1
ATOM 5330 C C . MET B 1 181 ? 4.859 -20.859 5.605 1 98.06 181 MET B C 1
ATOM 5332 O O . MET B 1 181 ? 5.785 -20.078 5.844 1 98.06 181 MET B O 1
ATOM 5336 N N . LEU B 1 182 ? 3.652 -20.469 5.234 1 98 182 LEU B N 1
ATOM 5337 C CA . LEU B 1 182 ? 3.289 -19.062 5.184 1 98 182 LEU B CA 1
ATOM 5338 C C . LEU B 1 182 ? 2.414 -18.688 6.375 1 98 182 LEU B C 1
ATOM 5340 O O . LEU B 1 182 ? 1.351 -19.266 6.582 1 98 182 LEU B O 1
ATOM 5344 N N . SER B 1 183 ? 2.852 -17.719 7.125 1 98.56 183 SER B N 1
ATOM 5345 C CA . SER B 1 183 ? 2.139 -17.266 8.32 1 98.56 183 SER B CA 1
ATOM 5346 C C . SER B 1 183 ? 1.05 -16.266 7.969 1 98.56 183 SER B C 1
ATOM 5348 O O . SER B 1 183 ? 0.942 -15.828 6.82 1 98.56 183 SER B O 1
ATOM 5350 N N . PHE B 1 184 ? 0.203 -15.953 8.953 1 98.25 184 PHE B N 1
ATOM 5351 C CA . PHE B 1 184 ? -0.771 -14.883 8.781 1 98.25 184 PHE B CA 1
ATOM 5352 C C . PHE B 1 184 ? -0.076 -13.562 8.453 1 98.25 184 PHE B C 1
ATOM 5354 O O . PHE B 1 184 ? -0.557 -12.797 7.617 1 98.25 184 PHE B O 1
ATOM 5361 N N . GLY B 1 185 ? 1.056 -13.32 9.094 1 97.31 185 GLY B N 1
ATOM 5362 C CA . GLY B 1 185 ? 1.836 -12.141 8.781 1 97.31 185 GLY B CA 1
ATOM 5363 C C . GLY B 1 185 ? 2.324 -12.109 7.344 1 97.31 185 GLY B C 1
ATOM 5364 O O . GLY B 1 185 ? 2.332 -11.055 6.707 1 97.31 185 GLY B O 1
ATOM 5365 N N . ASN B 1 186 ? 2.744 -13.242 6.828 1 97.75 186 ASN B N 1
ATOM 5366 C CA . ASN B 1 186 ? 3.164 -13.328 5.434 1 97.75 186 ASN B CA 1
ATOM 5367 C C . ASN B 1 186 ? 2.02 -13 4.48 1 97.75 186 ASN B C 1
ATOM 5369 O O . ASN B 1 186 ? 2.211 -12.273 3.506 1 97.75 186 ASN B O 1
ATOM 5373 N N . ARG B 1 187 ? 0.877 -13.516 4.801 1 97.88 187 ARG B N 1
ATOM 5374 C CA . ARG B 1 187 ? -0.276 -13.312 3.932 1 97.88 187 ARG B CA 1
ATOM 5375 C C . ARG B 1 187 ? -0.758 -11.867 3.996 1 97.88 187 ARG B C 1
ATOM 5377 O O . ARG B 1 187 ? -1.243 -11.32 3 1 97.88 187 ARG B O 1
ATOM 5384 N N . LYS B 1 188 ? -0.613 -11.258 5.199 1 96.88 188 LYS B N 1
ATOM 5385 C CA . LYS B 1 188 ? -0.873 -9.828 5.293 1 96.88 188 LYS B CA 1
ATOM 5386 C C . LYS B 1 188 ? 0.101 -9.031 4.426 1 96.88 188 LYS B C 1
ATOM 5388 O O . LYS B 1 188 ? -0.296 -8.086 3.746 1 96.88 188 LYS B O 1
ATOM 5393 N N . ALA B 1 189 ? 1.347 -9.414 4.445 1 96.75 189 ALA B N 1
ATOM 5394 C CA . ALA B 1 189 ? 2.361 -8.766 3.615 1 96.75 189 ALA B CA 1
ATOM 5395 C C . ALA B 1 189 ? 2.025 -8.906 2.133 1 96.75 189 ALA B C 1
ATOM 5397 O O . ALA B 1 189 ? 2.26 -7.98 1.349 1 96.75 189 ALA B O 1
ATOM 5398 N N . LEU B 1 190 ? 1.483 -10 1.769 1 97.06 190 LEU B N 1
ATOM 5399 C CA . LEU B 1 190 ? 1.053 -10.234 0.395 1 97.06 190 LEU B CA 1
ATOM 5400 C C . LEU B 1 190 ? -0.014 -9.227 -0.02 1 97.06 190 LEU B C 1
ATOM 5402 O O . LEU B 1 190 ? 0.073 -8.633 -1.097 1 97.06 190 LEU B O 1
ATOM 5406 N N . VAL B 1 191 ? -0.97 -9.039 0.817 1 96.69 191 VAL B N 1
ATOM 5407 C CA . VAL B 1 191 ? -2.029 -8.078 0.526 1 96.69 191 VAL B CA 1
ATOM 5408 C C . VAL B 1 191 ? -1.437 -6.676 0.396 1 96.69 191 VAL B C 1
ATOM 5410 O O . VAL B 1 191 ? -1.736 -5.957 -0.559 1 96.69 191 VAL B O 1
ATOM 5413 N N . ARG B 1 192 ? -0.51 -6.324 1.263 1 95.44 192 ARG B N 1
ATOM 5414 C CA . ARG B 1 192 ? 0.123 -5.008 1.24 1 95.44 192 ARG B CA 1
ATOM 5415 C C . ARG B 1 192 ? 0.899 -4.797 -0.055 1 95.44 192 ARG B C 1
ATOM 5417 O O . ARG B 1 192 ? 0.76 -3.758 -0.705 1 95.44 192 ARG B O 1
ATOM 5424 N N . LYS B 1 193 ? 1.654 -5.707 -0.416 1 94.88 193 LYS B N 1
ATOM 5425 C CA . LYS B 1 193 ? 2.508 -5.543 -1.589 1 94.88 193 LYS B CA 1
ATOM 5426 C C . LYS B 1 193 ? 1.675 -5.461 -2.865 1 94.88 193 LYS B C 1
ATOM 5428 O O . LYS B 1 193 ? 2.014 -4.715 -3.787 1 94.88 193 LYS B O 1
ATOM 5433 N N . SER B 1 194 ? 0.599 -6.207 -2.885 1 95.62 194 SER B N 1
ATOM 5434 C CA . SER B 1 194 ? -0.265 -6.172 -4.059 1 95.62 194 SER B CA 1
ATOM 5435 C C . SER B 1 194 ? -0.917 -4.801 -4.223 1 95.62 194 SER B C 1
ATOM 5437 O O . SER B 1 194 ? -0.955 -4.254 -5.328 1 95.62 194 SER B O 1
ATOM 5439 N N . ILE B 1 195 ? -1.329 -4.285 -3.131 1 94.94 195 ILE B N 1
ATOM 5440 C CA . ILE B 1 195 ? -1.996 -2.988 -3.156 1 94.94 195 ILE B CA 1
ATOM 5441 C C . ILE B 1 195 ? -0.973 -1.889 -3.426 1 94.94 195 ILE B C 1
ATOM 5443 O O . ILE B 1 195 ? -1.271 -0.91 -4.117 1 94.94 195 ILE B O 1
ATOM 5447 N N . ALA B 1 196 ? 0.238 -2.102 -2.988 1 94 196 ALA B N 1
ATOM 5448 C CA . ALA B 1 196 ? 1.295 -1.102 -3.107 1 94 196 ALA B CA 1
ATOM 5449 C C . ALA B 1 196 ? 1.972 -1.181 -4.473 1 94 196 ALA B C 1
ATOM 5451 O O . ALA B 1 196 ? 2.791 -0.325 -4.816 1 94 196 ALA B O 1
ATOM 5452 N N . SER B 1 197 ? 1.678 -2.176 -5.246 1 94.81 197 SER B N 1
ATOM 5453 C CA . SER B 1 197 ? 2.342 -2.391 -6.527 1 94.81 197 SER B CA 1
ATOM 5454 C C . SER B 1 197 ? 2.311 -1.132 -7.387 1 94.81 197 SER B C 1
ATOM 5456 O O . SER B 1 197 ? 1.292 -0.44 -7.445 1 94.81 197 SER B O 1
ATOM 5458 N N . PRO B 1 198 ? 3.451 -0.85 -8.078 1 94.81 198 PRO B N 1
ATOM 5459 C CA . PRO B 1 198 ? 3.51 0.353 -8.906 1 94.81 198 PRO B CA 1
ATOM 5460 C C . PRO B 1 198 ? 2.727 0.209 -10.211 1 94.81 198 PRO B C 1
ATOM 5462 O O . PRO B 1 198 ? 2.631 1.163 -10.992 1 94.81 198 PRO B O 1
ATOM 5465 N N . THR B 1 199 ? 2.137 -0.954 -10.438 1 95.75 199 THR B N 1
ATOM 5466 C CA . THR B 1 199 ? 1.342 -1.169 -11.641 1 95.75 199 THR B CA 1
ATOM 5467 C C . THR B 1 199 ? -0.043 -0.544 -11.492 1 95.75 199 THR B C 1
ATOM 5469 O O . THR B 1 199 ? -0.398 -0.057 -10.422 1 95.75 199 THR B O 1
ATOM 5472 N N . ARG B 1 200 ? -0.737 -0.521 -12.555 1 94.06 200 ARG B N 1
ATOM 5473 C CA . ARG B 1 200 ? -2.096 0.013 -12.531 1 94.06 200 ARG B CA 1
ATOM 5474 C C . ARG B 1 200 ? -2.912 -0.616 -11.406 1 94.06 200 ARG B C 1
ATOM 5476 O O . ARG B 1 200 ? -2.947 -1.841 -11.273 1 94.06 200 ARG B O 1
ATOM 5483 N N . ARG B 1 201 ? -3.607 0.173 -10.68 1 93.62 201 ARG B N 1
ATOM 5484 C CA . ARG B 1 201 ? -4.332 -0.261 -9.492 1 93.62 201 ARG B CA 1
ATOM 5485 C C . ARG B 1 201 ? -5.648 -0.939 -9.867 1 93.62 201 ARG B C 1
ATOM 5487 O O . ARG B 1 201 ? -6.266 -0.587 -10.875 1 93.62 201 ARG B O 1
ATOM 5494 N N . SER B 1 202 ? -5.969 -1.867 -8.992 1 95.62 202 SER B N 1
ATOM 5495 C CA . SER B 1 202 ? -7.293 -2.471 -9.102 1 95.62 202 SER B CA 1
ATOM 5496 C C . SER B 1 202 ? -8.289 -1.797 -8.164 1 95.62 202 SER B C 1
ATOM 5498 O O . SER B 1 202 ? -7.891 -1.181 -7.172 1 95.62 202 SER B O 1
ATOM 5500 N N . GLY B 1 203 ? -9.523 -1.914 -8.469 1 95.31 203 GLY B N 1
ATOM 5501 C CA . GLY B 1 203 ? -10.617 -1.39 -7.672 1 95.31 203 GLY B CA 1
ATOM 5502 C C . GLY B 1 203 ? -11.977 -1.876 -8.133 1 95.31 203 GLY B C 1
ATOM 5503 O O . GLY B 1 203 ? -12.07 -2.795 -8.953 1 95.31 203 GLY B O 1
ATOM 5504 N N . PRO B 1 204 ? -13 -1.214 -7.574 1 94.69 204 PRO B N 1
ATOM 5505 C CA . PRO B 1 204 ? -14.344 -1.593 -8.023 1 94.69 204 PRO B CA 1
ATOM 5506 C C . PRO B 1 204 ? -14.523 -1.451 -9.531 1 94.69 204 PRO B C 1
ATOM 5508 O O . PRO B 1 204 ? -14.094 -0.456 -10.117 1 94.69 204 PRO B O 1
ATOM 5511 N N . GLY B 1 205 ? -15.07 -2.467 -10.125 1 94.94 205 GLY B N 1
ATOM 5512 C CA . GLY B 1 205 ? -15.25 -2.471 -11.57 1 94.94 205 GLY B CA 1
ATOM 5513 C C . GLY B 1 205 ? -14.203 -3.301 -12.297 1 94.94 205 GLY B C 1
ATOM 5514 O O . GLY B 1 205 ? -14.406 -3.691 -13.453 1 94.94 205 GLY B O 1
ATOM 5515 N N . ASP B 1 206 ? -13.141 -3.572 -11.648 1 98.12 206 ASP B N 1
ATOM 5516 C CA . ASP B 1 206 ? -12.117 -4.414 -12.266 1 98.12 206 ASP B CA 1
ATOM 5517 C C . ASP B 1 206 ? -12.484 -5.895 -12.156 1 98.12 206 ASP B C 1
ATOM 5519 O O . ASP B 1 206 ? -13.062 -6.324 -11.156 1 98.12 206 ASP B O 1
ATOM 5523 N N . VAL B 1 207 ? -12.125 -6.645 -13.203 1 98.75 207 VAL B N 1
ATOM 5524 C CA . VAL B 1 207 ? -12.344 -8.086 -13.281 1 98.75 207 VAL B CA 1
ATOM 5525 C C . VAL B 1 207 ? -11.031 -8.789 -13.617 1 98.75 207 VAL B C 1
ATOM 5527 O O . VAL B 1 207 ? -10.461 -8.57 -14.688 1 98.75 207 VAL B O 1
ATOM 5530 N N . MET B 1 208 ? -10.57 -9.578 -12.727 1 98.5 208 MET B N 1
ATOM 5531 C CA . MET B 1 208 ? -9.398 -10.414 -12.984 1 98.5 208 MET B CA 1
ATOM 5532 C C . MET B 1 208 ? -9.812 -11.836 -13.352 1 98.5 208 MET B C 1
ATOM 5534 O O . MET B 1 208 ? -10.461 -12.523 -12.562 1 98.5 208 MET B O 1
ATOM 5538 N N . ALA B 1 209 ? -9.406 -12.258 -14.508 1 98.25 209 ALA B N 1
ATOM 5539 C CA . ALA B 1 209 ? -9.633 -13.656 -14.883 1 98.25 209 ALA B CA 1
ATOM 5540 C C . ALA B 1 209 ? -8.469 -14.531 -14.43 1 98.25 209 ALA B C 1
ATOM 5542 O O . ALA B 1 209 ? -7.324 -14.305 -14.828 1 98.25 209 ALA B O 1
ATOM 5543 N N . HIS B 1 210 ? -8.781 -15.453 -13.578 1 97 210 HIS B N 1
ATOM 5544 C CA . HIS B 1 210 ? -7.789 -16.438 -13.148 1 97 210 HIS B CA 1
ATOM 5545 C C . HIS B 1 210 ? -7.766 -17.641 -14.078 1 97 210 HIS B C 1
ATOM 5547 O O . HIS B 1 210 ? -8.672 -18.469 -14.047 1 97 210 HIS B O 1
ATOM 5553 N N . VAL B 1 211 ? -6.668 -17.734 -14.836 1 92.44 211 VAL B N 1
ATOM 5554 C CA . VAL B 1 211 ? -6.605 -18.766 -15.859 1 92.44 211 VAL B CA 1
ATOM 5555 C C . VAL B 1 211 ? -5.875 -20 -15.312 1 92.44 211 VAL B C 1
ATOM 5557 O O . VAL B 1 211 ? -6.051 -21.109 -15.82 1 92.44 211 VAL B O 1
ATOM 5560 N N . GLY B 1 212 ? -4.996 -19.812 -14.344 1 87.94 212 GLY B N 1
ATOM 5561 C CA . GLY B 1 212 ? -4.336 -20.922 -13.68 1 87.94 212 GLY B CA 1
ATOM 5562 C C . GLY B 1 212 ? -5.051 -21.375 -12.422 1 87.94 212 GLY B C 1
ATOM 5563 O O . GLY B 1 212 ? -5.969 -20.703 -11.945 1 87.94 212 GLY B O 1
ATOM 5564 N N . PRO B 1 213 ? -4.617 -22.516 -11.875 1 89.38 213 PRO B N 1
ATOM 5565 C CA . PRO B 1 213 ? -5.234 -23 -10.641 1 89.38 213 PRO B CA 1
ATOM 5566 C C . PRO B 1 213 ? -5.078 -22.031 -9.469 1 89.38 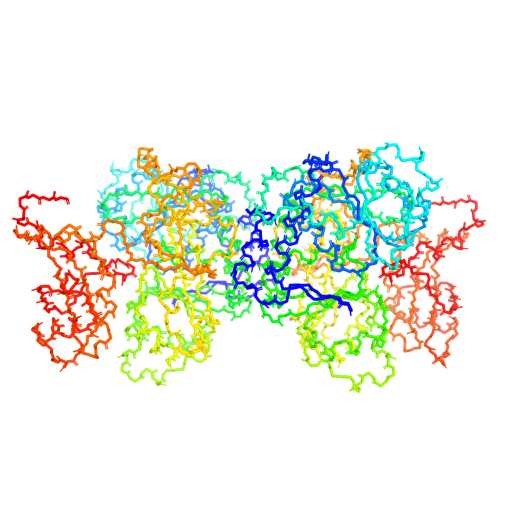213 PRO B C 1
ATOM 5568 O O . PRO B 1 213 ? -3.961 -21.594 -9.172 1 89.38 213 PRO B O 1
ATOM 5571 N N . ILE B 1 214 ? -6.148 -21.703 -8.742 1 94.31 214 ILE B N 1
ATOM 5572 C CA . ILE B 1 214 ? -6.098 -20.75 -7.648 1 94.31 214 ILE B CA 1
ATOM 5573 C C . ILE B 1 214 ? -5.578 -21.438 -6.387 1 94.31 214 ILE B C 1
ATOM 5575 O O . ILE B 1 214 ? -5.371 -20.781 -5.359 1 94.31 214 ILE B O 1
ATOM 5579 N N . THR B 1 215 ? -5.312 -22.734 -6.484 1 90 215 THR B N 1
ATOM 5580 C CA . THR B 1 215 ? -4.656 -23.453 -5.398 1 90 215 THR B CA 1
ATOM 5581 C C . THR B 1 215 ? -3.146 -23.234 -5.438 1 90 215 THR B C 1
ATOM 5583 O O . THR B 1 215 ? -2.424 -23.719 -4.562 1 90 215 THR B O 1
ATOM 5586 N N . HIS B 1 216 ? -2.688 -22.469 -6.445 1 85.25 216 HIS B N 1
ATOM 5587 C CA . HIS B 1 216 ? -1.284 -22.094 -6.578 1 85.25 216 HIS B CA 1
ATOM 5588 C C . HIS B 1 216 ? -1.123 -20.578 -6.703 1 85.25 216 HIS B C 1
ATOM 5590 O O . HIS B 1 216 ? -1.798 -19.812 -6.008 1 85.25 216 HIS B O 1
ATOM 5596 N N . ALA B 1 217 ? -0.155 -20.125 -7.547 1 78.06 217 ALA B N 1
ATOM 5597 C CA . ALA B 1 217 ? 0.236 -18.719 -7.641 1 78.06 217 ALA B CA 1
ATOM 5598 C C . ALA B 1 217 ? -0.945 -17.844 -8.055 1 78.06 217 ALA B C 1
ATOM 5600 O O . ALA B 1 217 ? -1.077 -16.719 -7.594 1 78.06 217 ALA B O 1
ATOM 5601 N N . SER B 1 218 ? -1.817 -18.406 -8.828 1 84.12 218 SER B N 1
ATOM 5602 C CA . SER B 1 218 ? -2.957 -17.641 -9.305 1 84.12 218 SER B CA 1
ATOM 5603 C C . SER B 1 218 ? -3.871 -17.219 -8.156 1 84.12 218 SER B C 1
ATOM 5605 O O . SER B 1 218 ? -4.535 -16.188 -8.227 1 84.12 218 SER B O 1
ATOM 5607 N N . GLY B 1 219 ? -3.857 -18 -7.141 1 91.81 219 GLY B N 1
ATOM 5608 C CA . GLY B 1 219 ? -4.727 -17.734 -6.004 1 91.81 219 GLY B CA 1
ATOM 5609 C C . GLY B 1 219 ? -4.199 -16.641 -5.094 1 91.81 219 GLY B C 1
ATOM 5610 O O . GLY B 1 219 ? -4.938 -16.125 -4.254 1 91.81 219 GLY B O 1
ATOM 5611 N N . MET B 1 220 ? -2.982 -16.266 -5.277 1 93.06 220 MET B N 1
ATOM 5612 C CA . MET B 1 220 ? -2.338 -15.289 -4.398 1 93.06 220 MET B CA 1
ATOM 5613 C C . MET B 1 220 ? -2.982 -13.914 -4.547 1 93.06 220 MET B C 1
ATOM 5615 O O . MET B 1 220 ? -2.941 -13.102 -3.619 1 93.06 220 MET B O 1
ATOM 5619 N N . GLN B 1 221 ? -3.67 -13.703 -5.598 1 95.88 221 GLN B N 1
ATOM 5620 C CA . GLN B 1 221 ? -4.242 -12.383 -5.84 1 95.88 221 GLN B CA 1
ATOM 5621 C C . GLN B 1 221 ? -5.676 -12.305 -5.32 1 95.88 221 GLN B C 1
ATOM 5623 O O . GLN B 1 221 ? -6.281 -11.227 -5.32 1 95.88 221 GLN B O 1
ATOM 5628 N N . ILE B 1 222 ? -6.207 -13.352 -4.824 1 97.75 222 ILE B N 1
ATOM 5629 C CA . ILE B 1 222 ? -7.613 -13.406 -4.449 1 97.75 222 ILE B CA 1
ATOM 5630 C C . ILE B 1 222 ? -7.887 -12.406 -3.328 1 97.75 222 ILE B C 1
ATOM 5632 O O . ILE B 1 222 ? -8.719 -11.5 -3.479 1 97.75 222 ILE B O 1
ATOM 5636 N N . MET B 1 223 ? -7.176 -12.453 -2.25 1 97.88 223 MET B N 1
ATOM 5637 C CA . MET B 1 223 ? -7.438 -11.609 -1.086 1 97.88 223 MET B CA 1
ATOM 5638 C C . MET B 1 223 ? -7.141 -10.141 -1.397 1 97.88 223 MET B C 1
ATOM 5640 O O . MET B 1 223 ? -7.922 -9.258 -1.04 1 97.88 223 MET B O 1
ATOM 5644 N N . PRO B 1 224 ? -6.016 -9.836 -2.084 1 97.5 224 PRO B N 1
ATOM 5645 C CA . PRO B 1 224 ? -5.785 -8.438 -2.445 1 97.5 224 PRO B CA 1
ATOM 5646 C C . PRO B 1 224 ? -6.926 -7.848 -3.273 1 97.5 224 PRO B C 1
ATOM 5648 O O . PRO B 1 224 ? -7.32 -6.699 -3.055 1 97.5 224 PRO B O 1
ATOM 5651 N N . LEU B 1 225 ? -7.438 -8.594 -4.234 1 98.12 225 LEU B N 1
ATOM 5652 C CA . LEU B 1 225 ? -8.508 -8.102 -5.094 1 98.12 225 LEU B CA 1
ATOM 5653 C C . LEU B 1 225 ? -9.805 -7.93 -4.301 1 98.12 225 LEU B C 1
ATOM 5655 O O . LEU B 1 225 ? -10.523 -6.945 -4.488 1 98.12 225 LEU B O 1
ATOM 5659 N N . LEU B 1 226 ? -10.047 -8.859 -3.398 1 98.31 226 LEU B N 1
ATOM 5660 C CA . LEU B 1 226 ? -11.219 -8.734 -2.545 1 98.31 226 LEU B CA 1
ATOM 5661 C C . LEU B 1 226 ? -11.109 -7.52 -1.633 1 98.31 226 LEU B C 1
ATOM 5663 O O . LEU B 1 226 ? -12.117 -6.875 -1.324 1 98.31 226 LEU B O 1
ATOM 5667 N N . ALA B 1 227 ? -9.93 -7.18 -1.229 1 97.62 227 ALA B N 1
ATOM 5668 C CA . ALA B 1 227 ? -9.695 -6.059 -0.321 1 97.62 227 ALA B CA 1
ATOM 5669 C C . ALA B 1 227 ? -10.062 -4.734 -0.98 1 97.62 227 ALA B C 1
ATOM 5671 O O . ALA B 1 227 ? -10.422 -3.77 -0.297 1 97.62 227 ALA B O 1
ATOM 5672 N N . VAL B 1 228 ? -10.016 -4.68 -2.316 1 97.19 228 VAL B N 1
ATOM 5673 C CA . VAL B 1 228 ? -10.164 -3.381 -2.967 1 97.19 228 VAL B CA 1
ATOM 5674 C C . VAL B 1 228 ? -11.469 -3.346 -3.76 1 97.19 228 VAL B C 1
ATOM 5676 O O . VAL B 1 228 ? -11.703 -2.426 -4.547 1 97.19 228 VAL B O 1
ATOM 5679 N N . GLY B 1 229 ? -12.289 -4.383 -3.682 1 97.44 229 GLY B N 1
ATOM 5680 C CA . GLY B 1 229 ? -13.625 -4.352 -4.27 1 97.44 229 GLY B CA 1
ATOM 5681 C C . GLY B 1 229 ? -13.656 -4.859 -5.699 1 97.44 229 GLY B C 1
ATOM 5682 O O . GLY B 1 229 ? -14.625 -4.625 -6.422 1 97.44 229 GLY B O 1
ATOM 5683 N N . ALA B 1 230 ? -12.617 -5.559 -6.145 1 98.38 230 ALA B N 1
ATOM 5684 C CA . ALA B 1 230 ? -12.547 -6.09 -7.504 1 98.38 230 ALA B CA 1
ATOM 5685 C C . ALA B 1 230 ? -13.195 -7.469 -7.59 1 98.38 230 ALA B C 1
ATOM 5687 O O . ALA B 1 230 ? -13.523 -8.07 -6.562 1 98.38 230 ALA B O 1
ATOM 5688 N N . CYS B 1 231 ? -13.352 -7.93 -8.805 1 98.81 231 CYS B N 1
ATOM 5689 C CA . CYS B 1 231 ? -13.977 -9.219 -9.047 1 98.81 231 CYS B CA 1
ATOM 5690 C C . CYS B 1 231 ? -12.945 -10.273 -9.438 1 98.81 231 CYS B C 1
ATOM 5692 O O . CYS B 1 231 ? -12.062 -10.008 -10.258 1 98.81 231 CYS B O 1
ATOM 5694 N N . ASN B 1 232 ? -13.047 -11.422 -8.789 1 98.75 232 ASN B N 1
ATOM 5695 C CA . ASN B 1 232 ? -12.281 -12.602 -9.188 1 98.75 232 ASN B CA 1
ATOM 5696 C C . ASN B 1 232 ? -13.102 -13.516 -10.094 1 98.75 232 ASN B C 1
ATOM 5698 O O . ASN B 1 232 ? -14.031 -14.18 -9.633 1 98.75 232 ASN B O 1
ATOM 5702 N N . LEU B 1 233 ? -12.742 -13.531 -11.367 1 98.81 233 LEU B N 1
ATOM 5703 C CA . LEU B 1 233 ? -13.391 -14.414 -12.328 1 98.81 233 LEU B CA 1
ATOM 5704 C C . LEU B 1 233 ? -12.578 -15.688 -12.531 1 98.81 233 LEU B C 1
ATOM 5706 O O . LEU B 1 233 ? -11.461 -15.641 -13.062 1 98.81 233 LEU B O 1
ATOM 5710 N N . LEU B 1 234 ? -13.172 -16.844 -12.172 1 98.12 234 LEU B N 1
ATOM 5711 C CA . LEU B 1 234 ? -12.445 -18.109 -12.18 1 98.12 234 LEU B CA 1
ATOM 5712 C C . LEU B 1 234 ? -12.758 -18.906 -13.438 1 98.12 234 LEU B C 1
ATOM 5714 O O . LEU B 1 234 ? -13.914 -19.25 -13.695 1 98.12 234 LEU B O 1
ATOM 5718 N N . LEU B 1 235 ? -11.703 -19.172 -14.219 1 95.81 235 LEU B N 1
ATOM 5719 C CA . LEU B 1 235 ? -11.844 -20.078 -15.352 1 95.81 235 LEU B CA 1
ATOM 5720 C C . LEU B 1 235 ? -11.516 -21.516 -14.945 1 95.81 235 LEU B C 1
ATOM 5722 O O . LEU B 1 235 ? -10.57 -21.75 -14.195 1 95.81 235 LEU B O 1
ATOM 5726 N N . ASP B 1 236 ? -12.188 -22.453 -15.469 1 87.25 236 ASP B N 1
ATOM 5727 C CA . ASP B 1 236 ? -12.016 -23.859 -15.102 1 87.25 236 ASP B CA 1
ATOM 5728 C C . ASP B 1 236 ? -10.672 -24.391 -15.578 1 87.25 236 ASP B C 1
ATOM 5730 O O . ASP B 1 236 ? -10.016 -25.172 -14.883 1 87.25 236 ASP B O 1
ATOM 5734 N N . ARG B 1 237 ? -10.414 -24.016 -16.797 1 81.81 237 ARG B N 1
ATOM 5735 C CA . ARG B 1 237 ? -9.156 -24.438 -17.422 1 81.81 237 ARG B CA 1
ATOM 5736 C C . ARG B 1 237 ? -8.664 -23.375 -18.406 1 81.81 237 ARG B C 1
ATOM 5738 O O . ARG B 1 237 ? -9.445 -22.578 -18.906 1 81.81 237 ARG B O 1
ATOM 5745 N N . TYR B 1 238 ? -7.449 -23.516 -18.672 1 87.94 238 TYR B N 1
ATOM 5746 C CA . TYR B 1 238 ? -6.91 -22.625 -19.688 1 87.94 238 TYR B CA 1
ATOM 5747 C C . TYR B 1 238 ? -7.207 -23.156 -21.094 1 87.94 238 TYR B C 1
ATOM 5749 O O . TYR B 1 238 ? -6.969 -24.328 -21.375 1 87.94 238 TYR B O 1
ATOM 5757 N N . ASP B 1 239 ? -7.699 -22.375 -21.828 1 89.38 239 ASP B N 1
ATOM 5758 C CA . ASP B 1 239 ? -7.938 -22.547 -23.266 1 89.38 239 ASP B CA 1
ATOM 5759 C C . ASP B 1 239 ? -7.855 -21.219 -24 1 89.38 239 ASP B C 1
ATOM 5761 O O . ASP B 1 239 ? -8.461 -20.219 -23.578 1 89.38 239 ASP B O 1
ATOM 5765 N N . ASP B 1 240 ? -7.062 -21.25 -25.094 1 92.81 240 ASP B N 1
ATOM 5766 C CA . ASP B 1 240 ? -6.793 -19.984 -25.781 1 92.81 240 ASP B CA 1
ATOM 5767 C C . ASP B 1 240 ? -8.094 -19.297 -26.203 1 92.81 240 ASP B C 1
ATOM 5769 O O . ASP B 1 240 ? -8.312 -18.125 -25.906 1 92.81 240 ASP B O 1
ATOM 5773 N N . ARG B 1 241 ? -8.883 -20.078 -26.938 1 95.06 241 ARG B N 1
ATOM 5774 C CA . ARG B 1 241 ? -10.133 -19.516 -27.453 1 95.06 241 ARG B CA 1
ATOM 5775 C C . ARG B 1 241 ? -11.062 -19.109 -26.312 1 95.06 241 ARG B C 1
ATOM 5777 O O . ARG B 1 241 ? -11.672 -18.047 -26.344 1 95.06 241 ARG B O 1
ATOM 5784 N N . LEU B 1 242 ? -11.133 -19.953 -25.359 1 94.88 242 LEU B N 1
ATOM 5785 C CA . LEU B 1 242 ? -11.984 -19.672 -24.203 1 94.88 242 LEU B CA 1
ATOM 5786 C C . LEU B 1 242 ? -11.578 -18.359 -23.531 1 94.88 242 LEU B C 1
ATOM 5788 O O . LEU B 1 242 ? -12.43 -17.547 -23.172 1 94.88 242 LEU B O 1
ATOM 5792 N N . LEU B 1 243 ? -10.336 -18.156 -23.359 1 97.38 243 LEU B N 1
ATOM 5793 C CA . LEU B 1 243 ? -9.852 -16.938 -22.703 1 97.38 243 LEU B CA 1
ATOM 5794 C C . LEU B 1 243 ? -10.211 -15.703 -23.531 1 97.38 243 LEU B C 1
ATOM 5796 O O . LEU B 1 243 ? -10.727 -14.727 -22.984 1 97.38 243 LEU B O 1
ATOM 5800 N N . LEU B 1 244 ? -9.969 -15.789 -24.812 1 97.88 244 LEU B N 1
ATOM 5801 C CA . LEU B 1 244 ? -10.25 -14.656 -25.703 1 97.88 244 LEU B CA 1
ATOM 5802 C C . LEU B 1 244 ? -11.734 -14.305 -25.672 1 97.88 244 LEU B C 1
ATOM 5804 O O . LEU B 1 244 ? -12.094 -13.133 -25.562 1 97.88 244 LEU B O 1
ATOM 5808 N N . GLU B 1 245 ? -12.562 -15.297 -25.719 1 97.62 245 GLU B N 1
ATOM 5809 C CA . GLU B 1 245 ? -14.008 -15.086 -25.672 1 97.62 245 GLU B CA 1
ATOM 5810 C C . GLU B 1 245 ? -14.438 -14.516 -24.312 1 97.62 245 GLU B C 1
ATOM 5812 O O . GLU B 1 245 ? -15.32 -13.664 -24.25 1 97.62 245 GLU B O 1
ATOM 5817 N N . THR B 1 246 ? -13.852 -15.023 -23.312 1 97.75 246 THR B N 1
ATOM 5818 C CA . THR B 1 246 ? -14.172 -14.586 -21.953 1 97.75 246 THR B CA 1
ATOM 5819 C C . THR B 1 246 ? -13.789 -13.117 -21.75 1 97.75 246 THR B C 1
ATOM 5821 O O . THR B 1 246 ? -14.539 -12.352 -21.141 1 97.75 246 THR B O 1
ATOM 5824 N N . ILE B 1 247 ? -12.617 -12.703 -22.234 1 98.44 247 ILE B N 1
ATOM 5825 C CA . ILE B 1 247 ? -12.18 -11.312 -22.141 1 98.44 247 ILE B CA 1
ATOM 5826 C C . ILE B 1 247 ? -13.25 -10.398 -22.734 1 98.44 247 ILE B C 1
ATOM 5828 O O . ILE B 1 247 ? -13.641 -9.406 -22.109 1 98.44 247 ILE B O 1
ATOM 5832 N N . GLU B 1 248 ? -13.719 -10.766 -23.875 1 97.94 248 GLU B N 1
ATOM 5833 C CA . GLU B 1 248 ? -14.711 -9.961 -24.594 1 97.94 248 GLU B CA 1
ATOM 5834 C C . GLU B 1 248 ? -16.047 -9.969 -23.859 1 97.94 248 GLU B C 1
ATOM 5836 O O . GLU B 1 248 ? -16.625 -8.914 -23.594 1 97.94 248 GLU B O 1
ATOM 5841 N N . ARG B 1 249 ? -16.516 -11.094 -23.469 1 97.56 249 ARG B N 1
ATOM 5842 C CA . ARG B 1 249 ? -17.844 -11.273 -22.906 1 97.56 249 ARG B CA 1
ATOM 5843 C C . ARG B 1 249 ? -17.938 -10.664 -21.5 1 97.56 249 ARG B C 1
ATOM 5845 O O . ARG B 1 249 ? -18.922 -10.008 -21.156 1 97.56 249 ARG B O 1
ATOM 5852 N N . GLU B 1 250 ? -16.922 -10.883 -20.703 1 98.06 250 GLU B N 1
ATOM 5853 C CA . GLU B 1 250 ? -16.938 -10.484 -19.297 1 98.06 250 GLU B CA 1
ATOM 5854 C C . GLU B 1 250 ? -16.219 -9.156 -19.094 1 98.06 250 GLU B C 1
ATOM 5856 O O . GLU B 1 250 ? -16.125 -8.672 -17.953 1 98.06 250 GLU B O 1
ATOM 5861 N N . ARG B 1 251 ? -15.68 -8.633 -20.109 1 98.25 251 ARG B N 1
ATOM 5862 C CA . ARG B 1 251 ? -14.922 -7.391 -20.062 1 98.25 251 ARG B CA 1
ATOM 5863 C C . ARG B 1 251 ? -13.82 -7.461 -19.016 1 98.25 251 ARG B C 1
ATOM 5865 O O . ARG B 1 251 ? -13.719 -6.586 -18.156 1 98.25 251 ARG B O 1
ATOM 5872 N N . VAL B 1 252 ? -13 -8.508 -19.172 1 98.75 252 VAL B N 1
ATOM 5873 C CA . VAL B 1 252 ? -11.875 -8.734 -18.266 1 98.75 252 VAL B CA 1
ATOM 5874 C C . VAL B 1 252 ? -10.922 -7.543 -18.328 1 98.75 252 VAL B C 1
ATOM 5876 O O . VAL B 1 252 ? -10.609 -7.043 -19.422 1 98.75 252 VAL B O 1
ATOM 5879 N N . THR B 1 253 ? -10.477 -7.07 -17.156 1 98.75 253 THR B N 1
ATOM 5880 C CA . THR B 1 253 ? -9.617 -5.891 -17.125 1 98.75 253 THR B CA 1
ATOM 5881 C C . THR B 1 253 ? -8.18 -6.273 -16.766 1 98.75 253 THR B C 1
ATOM 5883 O O . THR B 1 253 ? -7.254 -5.5 -17.016 1 98.75 253 THR B O 1
ATOM 5886 N N . ARG B 1 254 ? -7.996 -7.469 -16.141 1 98.31 254 ARG B N 1
ATOM 5887 C CA . ARG B 1 254 ? -6.68 -7.867 -15.656 1 98.31 254 ARG B CA 1
ATOM 5888 C C . ARG B 1 254 ? -6.426 -9.344 -15.914 1 98.31 254 ARG B C 1
ATOM 5890 O O . ARG B 1 254 ? -7.332 -10.172 -15.766 1 98.31 254 ARG B O 1
ATOM 5897 N N . LEU B 1 255 ? -5.133 -9.625 -16.234 1 97.25 255 LEU B N 1
ATOM 5898 C CA . LEU B 1 255 ? -4.695 -11.008 -16.438 1 97.25 255 LEU B CA 1
ATOM 5899 C C . LEU B 1 255 ? -3.314 -11.234 -15.836 1 97.25 255 LEU B C 1
ATOM 5901 O O . LEU B 1 255 ? -2.51 -10.305 -15.742 1 97.25 255 LEU B O 1
ATOM 5905 N N . PHE B 1 256 ? -3.158 -12.414 -15.414 1 94.62 256 PHE B N 1
ATOM 5906 C CA . PHE B 1 256 ? -1.828 -12.961 -15.18 1 94.62 256 PHE B CA 1
ATOM 5907 C C . PHE B 1 256 ? -1.581 -14.18 -16.062 1 94.62 256 PHE B C 1
ATOM 5909 O O . PHE B 1 256 ? -2.338 -15.148 -16.016 1 94.62 256 PHE B O 1
ATOM 5916 N N . LEU B 1 257 ? -0.497 -14.094 -16.875 1 92.88 257 LEU B N 1
ATOM 5917 C CA . LEU B 1 257 ? -0.189 -15.164 -17.828 1 92.88 257 LEU B CA 1
ATOM 5918 C C . LEU B 1 257 ? 1.273 -15.578 -17.719 1 92.88 257 LEU B C 1
ATOM 5920 O O . LEU B 1 257 ? 2.139 -14.758 -17.422 1 92.88 257 LEU B O 1
ATOM 5924 N N . VAL B 1 258 ? 1.487 -16.859 -17.953 1 86.81 258 VAL B N 1
ATOM 5925 C CA . VAL B 1 258 ? 2.869 -17.297 -18.109 1 86.81 258 VAL B CA 1
ATOM 5926 C C . VAL B 1 258 ? 3.299 -17.109 -19.562 1 86.81 258 VAL B C 1
ATOM 5928 O O . VAL B 1 258 ? 2.461 -17.078 -20.469 1 86.81 258 VAL B O 1
ATOM 5931 N N . PRO B 1 259 ? 4.547 -17.031 -19.875 1 85.94 259 PRO B N 1
ATOM 5932 C CA . PRO B 1 259 ? 5.051 -16.75 -21.234 1 85.94 259 PRO B CA 1
ATOM 5933 C C . PRO B 1 259 ? 4.527 -17.734 -22.266 1 85.94 259 PRO B C 1
ATOM 5935 O O . PRO B 1 259 ? 4.195 -17.328 -23.391 1 85.94 259 PRO B O 1
ATOM 5938 N N . ALA B 1 260 ? 4.352 -18.969 -21.938 1 80.88 260 ALA B N 1
ATOM 5939 C CA . ALA B 1 260 ? 3.822 -19.969 -22.875 1 80.88 260 ALA B CA 1
ATOM 5940 C C . ALA B 1 260 ? 2.414 -19.594 -23.328 1 80.88 260 ALA B C 1
ATOM 5942 O O . ALA B 1 260 ? 2.072 -19.75 -24.5 1 80.88 260 ALA B O 1
ATOM 5943 N N . MET B 1 261 ? 1.643 -19.031 -22.453 1 88 261 MET B N 1
ATOM 5944 C CA . MET B 1 261 ? 0.279 -18.625 -22.766 1 88 261 MET B CA 1
ATOM 5945 C C . MET B 1 261 ? 0.281 -17.391 -23.672 1 88 261 MET B C 1
ATOM 5947 O O . MET B 1 261 ? -0.488 -17.312 -24.625 1 88 261 MET B O 1
ATOM 5951 N N . ILE B 1 262 ? 1.157 -16.5 -23.344 1 91.94 262 ILE B N 1
ATOM 5952 C CA . ILE B 1 262 ? 1.274 -15.281 -24.141 1 91.94 262 ILE B CA 1
ATOM 5953 C C . ILE B 1 262 ? 1.691 -15.648 -25.562 1 91.94 262 ILE B C 1
ATOM 5955 O O . ILE B 1 262 ? 1.138 -15.117 -26.531 1 91.94 262 ILE B O 1
ATOM 5959 N N . ASN B 1 263 ? 2.66 -16.562 -25.688 1 86.75 263 ASN B N 1
ATOM 5960 C CA . ASN B 1 263 ? 3.119 -17.016 -27 1 86.75 263 ASN B CA 1
ATOM 5961 C C . ASN B 1 263 ? 1.978 -17.609 -27.812 1 86.75 263 ASN B C 1
ATOM 5963 O O . ASN B 1 263 ? 1.863 -17.344 -29.016 1 86.75 263 ASN B O 1
ATOM 5967 N N . ARG B 1 264 ? 1.125 -18.328 -27.172 1 88.25 264 ARG B N 1
ATOM 5968 C CA . ARG B 1 264 ? -0.013 -18.938 -27.859 1 88.25 264 ARG B CA 1
ATOM 5969 C C . ARG B 1 264 ? -1.019 -17.891 -28.297 1 88.25 264 ARG B C 1
ATOM 5971 O O . ARG B 1 264 ? -1.529 -17.938 -29.422 1 88.25 264 ARG B O 1
ATOM 5978 N N . LEU B 1 265 ? -1.253 -16.891 -27.516 1 93.25 265 LEU B N 1
ATOM 5979 C CA . LEU B 1 265 ? -2.232 -15.859 -27.828 1 93.25 265 LEU B CA 1
ATOM 5980 C C . LEU B 1 265 ? -1.747 -14.977 -28.969 1 93.25 265 LEU B C 1
ATOM 5982 O O . LEU B 1 265 ? -2.52 -14.641 -29.875 1 93.25 265 LEU B O 1
ATOM 5986 N N . VAL B 1 266 ? -0.475 -14.688 -28.938 1 92.88 266 VAL B N 1
ATOM 5987 C CA . VAL B 1 266 ? 0.106 -13.82 -29.953 1 92.88 266 VAL B CA 1
ATOM 5988 C C . VAL B 1 266 ? 0.058 -14.508 -31.312 1 92.88 266 VAL B C 1
ATOM 5990 O O . VAL B 1 266 ? -0.049 -13.852 -32.344 1 92.88 266 VAL B O 1
ATOM 5993 N N . ASN B 1 267 ? 0.091 -15.781 -31.328 1 88 267 ASN B N 1
ATOM 5994 C CA . ASN B 1 267 ? 0.102 -16.562 -32.562 1 88 267 ASN B CA 1
ATOM 5995 C C . ASN B 1 267 ? -1.262 -17.188 -32.844 1 88 267 ASN B C 1
ATOM 5997 O O . ASN B 1 267 ? -1.392 -18.016 -33.75 1 88 267 ASN B O 1
ATOM 6001 N N . TYR B 1 268 ? -2.236 -16.797 -32.062 1 91.88 268 TYR B N 1
ATOM 6002 C CA . TYR B 1 268 ? -3.576 -17.344 -32.25 1 91.88 268 TYR B CA 1
ATOM 6003 C C . TYR B 1 268 ? -4.184 -16.828 -33.562 1 91.88 268 TYR B C 1
ATOM 6005 O O . TYR B 1 268 ? -4.184 -15.625 -33.812 1 91.88 268 TYR B O 1
ATOM 6013 N N . PRO B 1 269 ? -4.738 -17.766 -34.375 1 93 269 PRO B N 1
ATOM 6014 C CA . PRO B 1 269 ? -5.293 -17.344 -35.656 1 93 269 PRO B CA 1
ATOM 6015 C C . PRO B 1 269 ? -6.414 -16.312 -35.5 1 93 269 PRO B C 1
ATOM 6017 O O . PRO B 1 269 ? -7.375 -16.547 -34.781 1 93 269 PRO B O 1
ATOM 6020 N N . ASN B 1 270 ? -6.336 -15.211 -36.219 1 94.38 270 ASN B N 1
ATOM 6021 C CA . ASN B 1 270 ? -7.332 -14.148 -36.25 1 94.38 270 ASN B CA 1
ATOM 6022 C C . ASN B 1 270 ? -7.621 -13.586 -34.875 1 94.38 270 ASN B C 1
ATOM 6024 O O . ASN B 1 270 ? -8.773 -13.336 -34.531 1 94.38 270 ASN B O 1
ATOM 6028 N N . VAL B 1 271 ? -6.633 -13.414 -34.094 1 94.88 271 VAL B N 1
ATOM 6029 C CA . VAL B 1 271 ? -6.773 -12.922 -32.719 1 94.88 271 VAL B CA 1
ATOM 6030 C C . VAL B 1 271 ? -7.371 -11.516 -32.75 1 94.88 271 VAL B C 1
ATOM 6032 O O . VAL B 1 271 ? -8.047 -11.109 -31.797 1 94.88 271 VAL B O 1
ATOM 6035 N N . GLU B 1 272 ? -7.277 -10.797 -33.844 1 93.62 272 GLU B N 1
ATOM 6036 C CA . GLU B 1 272 ? -7.742 -9.422 -33.969 1 93.62 272 GLU B CA 1
ATOM 6037 C C . GLU B 1 272 ? -9.266 -9.352 -33.969 1 93.62 272 GLU B C 1
ATOM 6039 O O . GLU B 1 272 ? -9.844 -8.281 -33.781 1 93.62 272 GLU B O 1
ATOM 6044 N N . ARG B 1 273 ? -9.883 -10.484 -34.188 1 96.12 273 ARG B N 1
ATOM 6045 C CA . ARG B 1 273 ? -11.344 -10.516 -34.219 1 96.12 273 ARG B CA 1
ATOM 6046 C C . ARG B 1 273 ? -11.922 -10.383 -32.812 1 96.12 273 ARG B C 1
ATOM 6048 O O . ARG B 1 273 ? -13.109 -10.086 -32.656 1 96.12 273 ARG B O 1
ATOM 6055 N N . PHE B 1 274 ? -11.133 -10.609 -31.859 1 97.56 274 PHE B N 1
ATOM 6056 C CA . PHE B 1 274 ? -11.586 -10.531 -30.469 1 97.56 274 PHE B CA 1
ATOM 6057 C C . PHE B 1 274 ? -11.359 -9.133 -29.906 1 97.56 274 PHE B C 1
ATOM 6059 O O . PHE B 1 274 ? -10.336 -8.508 -30.172 1 97.56 274 PHE B O 1
ATOM 6066 N N . ASP B 1 275 ? -12.336 -8.656 -29.156 1 98.12 275 ASP B N 1
ATOM 6067 C CA . ASP B 1 275 ? -12.203 -7.359 -28.5 1 98.12 275 ASP B CA 1
ATOM 6068 C C . ASP B 1 275 ? -11.438 -7.484 -27.188 1 98.12 275 ASP B C 1
ATOM 6070 O O . ASP B 1 275 ? -11.977 -7.969 -26.188 1 98.12 275 ASP B O 1
ATOM 6074 N N . LEU B 1 276 ? -10.242 -7.016 -27.156 1 98.19 276 LEU B N 1
ATOM 6075 C CA . LEU B 1 276 ? -9.398 -7.094 -25.969 1 98.19 276 LEU B CA 1
ATOM 6076 C C . LEU B 1 276 ? -9.266 -5.727 -25.297 1 98.19 276 LEU B C 1
ATOM 6078 O O . LEU B 1 276 ? -8.422 -5.539 -24.422 1 98.19 276 LEU B O 1
ATOM 6082 N N . SER B 1 277 ? -10.141 -4.707 -25.656 1 97.75 277 SER B N 1
ATOM 6083 C CA . SER B 1 277 ? -9.961 -3.311 -25.281 1 97.75 277 SER B CA 1
ATOM 6084 C C . SER B 1 277 ? -10.297 -3.088 -23.797 1 97.75 277 SER B C 1
ATOM 6086 O O . SER B 1 277 ? -9.969 -2.041 -23.234 1 97.75 277 SER B O 1
ATOM 6088 N N . SER B 1 278 ? -10.953 -4.078 -23.172 1 98.38 278 SER B N 1
ATOM 6089 C CA . SER B 1 278 ? -11.281 -3.951 -21.75 1 98.38 278 SER B CA 1
ATOM 6090 C C . SER B 1 278 ? -10.055 -4.145 -20.875 1 98.38 278 SER B C 1
ATOM 6092 O O . SER B 1 278 ? -10.047 -3.762 -19.703 1 98.38 278 SER B O 1
ATOM 6094 N N . LEU B 1 279 ? -8.992 -4.828 -21.406 1 98.56 279 LEU B N 1
ATOM 6095 C CA . LEU B 1 279 ? -7.785 -5.125 -20.641 1 98.56 279 LEU B CA 1
ATOM 6096 C C . LEU B 1 279 ? -7.043 -3.842 -20.266 1 98.56 279 LEU B C 1
ATOM 6098 O O . LEU B 1 279 ? -6.832 -2.979 -21.125 1 98.56 279 LEU B O 1
ATOM 6102 N N . LYS B 1 280 ? -6.719 -3.783 -18.984 1 98 280 LYS B N 1
ATOM 6103 C CA . LYS B 1 280 ? -5.988 -2.623 -18.484 1 98 280 LYS B CA 1
ATOM 6104 C C . LYS B 1 280 ? -4.586 -3.014 -18.031 1 98 280 LYS B C 1
ATOM 6106 O O . LYS B 1 280 ? -3.689 -2.17 -17.969 1 98 280 LYS B O 1
ATOM 6111 N N . LEU B 1 281 ? -4.406 -4.27 -17.688 1 98.19 281 LEU B N 1
ATOM 6112 C CA . LEU B 1 281 ? -3.125 -4.781 -17.219 1 98.19 281 LEU B CA 1
ATOM 6113 C C . LEU B 1 281 ? -2.979 -6.266 -17.531 1 98.19 281 LEU B C 1
ATOM 6115 O O . LEU B 1 281 ? -3.857 -7.062 -17.203 1 98.19 281 LEU B O 1
ATOM 6119 N N . VAL B 1 282 ? -1.882 -6.629 -18.188 1 98 282 VAL B N 1
ATOM 6120 C CA . VAL B 1 282 ? -1.49 -8.016 -18.406 1 98 282 VAL B CA 1
ATOM 6121 C C . VAL B 1 282 ? -0.132 -8.281 -17.766 1 98 282 VAL B C 1
ATOM 6123 O O . VAL B 1 282 ? 0.904 -7.867 -18.297 1 98 282 VAL B O 1
ATOM 6126 N N . MET B 1 283 ? -0.198 -8.969 -16.672 1 96.38 283 MET B N 1
ATOM 6127 C CA . MET B 1 283 ? 1.037 -9.344 -15.992 1 96.38 283 MET B CA 1
ATOM 6128 C C . MET B 1 283 ? 1.5 -10.727 -16.438 1 96.38 283 MET B C 1
ATOM 6130 O O . MET B 1 283 ? 0.683 -11.641 -16.609 1 96.38 283 MET B O 1
ATOM 6134 N N . TYR B 1 284 ? 2.797 -10.82 -16.609 1 93.62 284 TYR B N 1
ATOM 6135 C CA . TYR B 1 284 ? 3.369 -12.133 -16.906 1 93.62 284 TYR B CA 1
ATOM 6136 C C . TYR B 1 284 ? 4.535 -12.445 -15.984 1 93.62 284 TYR B C 1
ATOM 6138 O O . TYR B 1 284 ? 5.094 -11.539 -15.352 1 93.62 284 TYR B O 1
ATOM 6146 N N . GLY B 1 285 ? 4.773 -13.734 -15.758 1 90.06 285 GLY B N 1
ATOM 6147 C CA . GLY B 1 285 ? 5.836 -14.172 -14.867 1 90.06 285 GLY B CA 1
ATOM 6148 C C . GLY B 1 285 ? 5.977 -15.68 -14.805 1 90.06 285 GLY B C 1
ATOM 6149 O O . GLY B 1 285 ? 5.582 -16.391 -15.734 1 90.06 285 GLY B O 1
ATOM 6150 N N . ALA B 1 286 ? 6.707 -16.156 -13.789 1 79.06 286 ALA B N 1
ATOM 6151 C CA . ALA B 1 286 ? 6.91 -17.562 -13.477 1 79.06 286 ALA B CA 1
ATOM 6152 C C . ALA B 1 286 ? 7.965 -18.172 -14.391 1 79.06 286 ALA B C 1
ATOM 6154 O O . ALA B 1 286 ? 8.484 -19.266 -14.109 1 79.06 286 ALA B O 1
ATOM 6155 N N . ALA B 1 287 ? 8.219 -17.547 -15.508 1 74.25 287 ALA B N 1
ATOM 6156 C CA . ALA B 1 287 ? 9.281 -17.953 -16.438 1 74.25 287 ALA B CA 1
ATOM 6157 C C . ALA B 1 287 ? 9.812 -16.75 -17.203 1 74.25 287 ALA B C 1
ATOM 6159 O O . ALA B 1 287 ? 9.141 -15.727 -17.312 1 74.25 287 ALA B O 1
ATOM 6160 N N . PRO B 1 288 ? 11.008 -16.953 -17.656 1 76.25 288 PRO B N 1
ATOM 6161 C CA . PRO B 1 288 ? 11.523 -15.875 -18.5 1 76.25 288 PRO B CA 1
ATOM 6162 C C . PRO B 1 288 ? 10.75 -15.734 -19.812 1 76.25 288 PRO B C 1
ATOM 6164 O O . PRO B 1 288 ? 10.203 -16.719 -20.312 1 76.25 288 PRO B O 1
ATOM 6167 N N . MET B 1 289 ? 10.656 -14.562 -20.266 1 80.44 289 MET B N 1
ATOM 6168 C CA . MET B 1 289 ? 10.062 -14.273 -21.562 1 80.44 289 MET B CA 1
ATOM 6169 C C . MET B 1 289 ? 11.031 -13.5 -22.453 1 80.44 289 MET B C 1
ATOM 6171 O O . MET B 1 289 ? 11.555 -12.461 -22.031 1 80.44 289 MET B O 1
ATOM 6175 N N . ALA B 1 290 ? 11.281 -14.062 -23.656 1 79.44 290 ALA B N 1
ATOM 6176 C CA . ALA B 1 290 ? 12.211 -13.406 -24.578 1 79.44 290 ALA B CA 1
ATOM 6177 C C . ALA B 1 290 ? 11.695 -12.031 -25 1 79.44 290 ALA B C 1
ATOM 6179 O O . ALA B 1 290 ? 10.508 -11.859 -25.25 1 79.44 290 ALA B O 1
ATOM 6180 N N . PRO B 1 291 ? 12.648 -11.102 -25.156 1 82.88 291 PRO B N 1
ATOM 6181 C CA . PRO B 1 291 ? 12.258 -9.75 -25.547 1 82.88 291 PRO B CA 1
ATOM 6182 C C . PRO B 1 291 ? 11.461 -9.727 -26.859 1 82.88 291 PRO B C 1
ATOM 6184 O O . PRO B 1 291 ? 10.539 -8.914 -27 1 82.88 291 PRO B O 1
ATOM 6187 N N . ALA B 1 292 ? 11.773 -10.633 -27.766 1 81.81 292 ALA B N 1
ATOM 6188 C CA . ALA B 1 292 ? 11.055 -10.688 -29.031 1 81.81 292 ALA B CA 1
ATOM 6189 C C . ALA B 1 292 ? 9.578 -11.008 -28.812 1 81.81 292 ALA B C 1
ATOM 6191 O O . ALA B 1 292 ? 8.711 -10.445 -29.484 1 81.81 292 ALA B O 1
ATOM 6192 N N . LEU B 1 293 ? 9.312 -11.852 -27.906 1 85.94 293 LEU B N 1
ATOM 6193 C CA . LEU B 1 293 ? 7.934 -12.195 -27.578 1 85.94 293 LEU B CA 1
ATOM 6194 C C . LEU B 1 293 ? 7.242 -11.047 -26.844 1 85.94 293 LEU B C 1
ATOM 6196 O O . LEU B 1 293 ? 6.055 -10.797 -27.062 1 85.94 293 LEU B O 1
ATOM 6200 N N . VAL B 1 294 ? 7.98 -10.32 -26.016 1 90.25 294 VAL B N 1
ATOM 6201 C CA . VAL B 1 294 ? 7.441 -9.164 -25.312 1 90.25 294 VAL B CA 1
ATOM 6202 C C . VAL B 1 294 ? 6.969 -8.117 -26.312 1 90.25 294 VAL B C 1
ATOM 6204 O O . VAL B 1 294 ? 5.879 -7.562 -26.172 1 90.25 294 VAL B O 1
ATOM 6207 N N . LYS B 1 295 ? 7.742 -7.918 -27.312 1 87.25 295 LYS B N 1
ATOM 6208 C CA . LYS B 1 295 ? 7.391 -6.941 -28.344 1 87.25 295 LYS B CA 1
ATOM 6209 C C . LYS B 1 295 ? 6.098 -7.332 -29.062 1 87.25 295 LYS B C 1
ATOM 6211 O O . LYS B 1 295 ? 5.215 -6.492 -29.25 1 87.25 295 LYS B O 1
ATOM 6216 N N . LYS B 1 296 ? 6.012 -8.609 -29.406 1 89.81 296 LYS B N 1
ATOM 6217 C CA . LYS B 1 296 ? 4.797 -9.094 -30.047 1 89.81 296 LYS B CA 1
ATOM 6218 C C . LYS B 1 296 ? 3.59 -8.969 -29.125 1 89.81 296 LYS B C 1
ATOM 6220 O O . LYS B 1 296 ? 2.486 -8.656 -29.578 1 89.81 296 LYS B O 1
ATOM 6225 N N . ALA B 1 297 ? 3.787 -9.211 -27.906 1 94.81 297 ALA B N 1
ATOM 6226 C CA . ALA B 1 297 ? 2.713 -9.102 -26.922 1 94.81 297 ALA B CA 1
ATOM 6227 C C . ALA B 1 297 ? 2.23 -7.66 -26.797 1 94.81 297 ALA B C 1
ATOM 6229 O O . ALA B 1 297 ? 1.03 -7.41 -26.656 1 94.81 297 ALA B O 1
ATOM 6230 N N . ILE B 1 298 ? 3.18 -6.727 -26.844 1 93.44 298 ILE B N 1
ATOM 6231 C CA . ILE B 1 298 ? 2.828 -5.312 -26.781 1 93.44 298 ILE B CA 1
ATOM 6232 C C . ILE B 1 298 ? 1.986 -4.93 -27.984 1 93.44 298 ILE B C 1
ATOM 6234 O O . ILE B 1 298 ? 1.03 -4.16 -27.875 1 93.44 298 ILE B O 1
ATOM 6238 N N . GLU B 1 299 ? 2.34 -5.477 -29.094 1 92.94 299 GLU B N 1
ATOM 6239 C CA . GLU B 1 299 ? 1.574 -5.215 -30.312 1 92.94 299 GLU B CA 1
ATOM 6240 C C . GLU B 1 299 ? 0.144 -5.73 -30.188 1 92.94 299 GLU B C 1
ATOM 6242 O O . GLU B 1 299 ? -0.797 -5.09 -30.656 1 92.94 299 GLU B O 1
ATOM 6247 N N . LEU B 1 300 ? 0.023 -6.82 -29.547 1 95.06 300 LEU B N 1
ATOM 6248 C CA . LEU B 1 300 ? -1.287 -7.445 -29.406 1 95.06 300 LEU B CA 1
ATOM 6249 C C . LEU B 1 300 ? -2.119 -6.738 -28.344 1 95.06 300 LEU B C 1
ATOM 6251 O O . LEU B 1 300 ? -3.266 -6.359 -28.594 1 95.06 300 LEU B O 1
ATOM 6255 N N . PHE B 1 301 ? -1.599 -6.555 -27.141 1 96.5 301 PHE B N 1
ATOM 6256 C CA . PHE B 1 301 ? -2.367 -6.121 -25.984 1 96.5 301 PHE B CA 1
ATOM 6257 C C . PHE B 1 301 ? -2.301 -4.605 -25.828 1 96.5 301 PHE B C 1
ATOM 6259 O O . PHE B 1 301 ? -3.135 -4.012 -25.141 1 96.5 301 PHE B O 1
ATOM 6266 N N . GLY B 1 302 ? -1.328 -3.967 -26.391 1 94.06 302 GLY B N 1
ATOM 6267 C CA . GLY B 1 302 ? -1.019 -2.576 -26.094 1 94.06 302 GLY B CA 1
ATOM 6268 C C . GLY B 1 302 ? -0.001 -2.414 -24.984 1 94.06 302 GLY B C 1
ATOM 6269 O O . GLY B 1 302 ? 0.58 -3.396 -24.516 1 94.06 302 GLY B O 1
ATOM 6270 N N . PRO B 1 303 ? 0.314 -1.201 -24.562 1 93.69 303 PRO B N 1
ATOM 6271 C CA . PRO B 1 303 ? 1.335 -0.892 -23.547 1 93.69 303 PRO B CA 1
ATOM 6272 C C . PRO B 1 303 ? 0.839 -1.096 -22.125 1 93.69 303 PRO B C 1
ATOM 6274 O O . PRO B 1 303 ? 0.946 -0.19 -21.297 1 93.69 303 PRO B O 1
ATOM 6277 N N . ILE B 1 304 ? 0.351 -2.326 -21.891 1 97.38 304 ILE B N 1
ATOM 6278 C CA . ILE B 1 304 ? -0.253 -2.611 -20.594 1 97.38 304 ILE B CA 1
ATOM 6279 C C . ILE B 1 304 ? 0.401 -3.848 -19.984 1 97.38 304 ILE B C 1
ATOM 6281 O O . ILE B 1 304 ? -0.167 -4.477 -19.094 1 97.38 304 ILE B O 1
ATOM 6285 N N . LEU B 1 305 ? 1.625 -4.227 -20.5 1 96.81 305 LEU B N 1
ATOM 6286 C CA . LEU B 1 305 ? 2.34 -5.387 -19.984 1 96.81 305 LEU B CA 1
ATOM 6287 C C . LEU B 1 305 ? 3.15 -5.016 -18.75 1 96.81 305 LEU B C 1
ATOM 6289 O O . LEU B 1 305 ? 3.725 -3.926 -18.688 1 96.81 305 LEU B O 1
ATOM 6293 N N . ALA B 1 306 ? 3.205 -5.914 -17.828 1 96.94 306 ALA B N 1
ATOM 6294 C CA . ALA B 1 306 ? 4.121 -5.867 -16.688 1 96.94 306 ALA B CA 1
ATOM 6295 C C . ALA B 1 306 ? 4.645 -7.262 -16.344 1 96.94 306 ALA B C 1
ATOM 6297 O O . ALA B 1 306 ? 3.986 -8.266 -16.625 1 96.94 306 ALA B O 1
ATOM 6298 N N . GLN B 1 307 ? 5.809 -7.309 -15.781 1 96.06 307 GLN B N 1
ATOM 6299 C CA . GLN B 1 307 ? 6.375 -8.594 -15.391 1 96.06 307 GLN B CA 1
ATOM 6300 C C . GLN B 1 307 ? 6.547 -8.68 -13.875 1 96.06 307 GLN B C 1
ATOM 6302 O O . GLN B 1 307 ? 6.953 -7.703 -13.234 1 96.06 307 GLN B O 1
ATOM 6307 N N . GLY B 1 308 ? 6.152 -9.797 -13.312 1 95 308 GLY B N 1
ATOM 6308 C CA . GLY B 1 308 ? 6.395 -10.078 -11.906 1 95 308 GLY B CA 1
ATOM 6309 C C . GLY B 1 308 ? 7.371 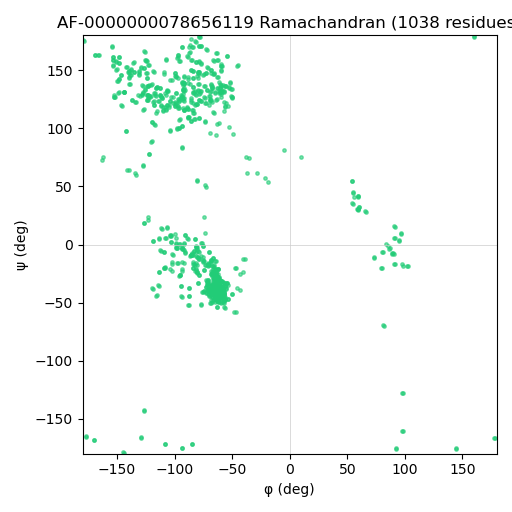-11.219 -11.68 1 95 308 GLY B C 1
ATOM 6310 O O . GLY B 1 308 ? 7.355 -12.211 -12.414 1 95 308 GLY B O 1
ATOM 6311 N N . TYR B 1 309 ? 8.289 -11 -10.766 1 95 309 TYR B N 1
ATOM 6312 C CA . TYR B 1 309 ? 9.172 -12.055 -10.273 1 95 309 TYR B CA 1
ATOM 6313 C C . TYR B 1 309 ? 8.93 -12.328 -8.797 1 95 309 TYR B C 1
ATOM 6315 O O . TYR B 1 309 ? 8.734 -11.398 -8.008 1 95 309 TYR B O 1
ATOM 6323 N N . GLY B 1 310 ? 8.867 -13.547 -8.43 1 93.62 310 GLY B N 1
ATOM 6324 C CA . GLY B 1 310 ? 8.695 -13.992 -7.059 1 93.62 310 GLY B CA 1
ATOM 6325 C C . GLY B 1 310 ? 8.602 -15.5 -6.926 1 93.62 310 GLY B C 1
ATOM 6326 O O . GLY B 1 310 ? 9.039 -16.234 -7.82 1 93.62 310 GLY B O 1
ATOM 6327 N N . ALA B 1 311 ? 8.188 -15.938 -5.789 1 90.69 311 ALA B N 1
ATOM 6328 C CA . ALA B 1 311 ? 8.086 -17.359 -5.48 1 90.69 311 ALA B CA 1
ATOM 6329 C C . ALA B 1 311 ? 7.027 -17.625 -4.414 1 90.69 311 ALA B C 1
ATOM 6331 O O . ALA B 1 311 ? 6.531 -16.688 -3.787 1 90.69 311 ALA B O 1
ATOM 6332 N N . GLY B 1 312 ? 6.621 -18.875 -4.371 1 91.75 312 GLY B N 1
ATOM 6333 C CA . GLY B 1 312 ? 5.75 -19.25 -3.266 1 91.75 312 GLY B CA 1
ATOM 6334 C C . GLY B 1 312 ? 6.34 -18.922 -1.905 1 91.75 312 GLY B C 1
ATOM 6335 O O . GLY B 1 312 ? 5.621 -18.516 -0.991 1 91.75 312 GLY B O 1
ATOM 6336 N N . GLU B 1 313 ? 7.668 -19.016 -1.803 1 94.94 313 GLU B N 1
ATOM 6337 C CA . GLU B 1 313 ? 8.406 -18.797 -0.563 1 94.94 313 GLU B CA 1
ATOM 6338 C C . GLU B 1 313 ? 8.398 -17.312 -0.184 1 94.94 313 GLU B C 1
ATOM 6340 O O . GLU B 1 313 ? 8.688 -16.953 0.961 1 94.94 313 GLU B O 1
ATOM 6345 N N . THR B 1 314 ? 8.094 -16.406 -1.125 1 95.62 314 THR B N 1
ATOM 6346 C CA . THR B 1 314 ? 8.086 -14.977 -0.867 1 95.62 314 THR B CA 1
ATOM 6347 C C . THR B 1 314 ? 6.664 -14.422 -0.921 1 95.62 314 THR B C 1
ATOM 6349 O O . THR B 1 314 ? 6.465 -13.211 -1.047 1 95.62 314 THR B O 1
ATOM 6352 N N . CYS B 1 315 ? 5.668 -15.312 -0.9 1 93.56 315 CYS B N 1
ATOM 6353 C CA . CYS B 1 315 ? 4.262 -14.93 -0.974 1 93.56 315 CYS B CA 1
ATOM 6354 C C . CYS B 1 315 ? 3.992 -14.078 -2.207 1 93.56 315 CYS B C 1
ATOM 6356 O O . CYS B 1 315 ? 3.416 -12.992 -2.104 1 93.56 315 CYS B O 1
ATOM 6358 N N . SER B 1 316 ? 4.547 -14.531 -3.297 1 90.81 316 SER B N 1
ATOM 6359 C CA . SER B 1 316 ? 4.285 -13.914 -4.594 1 90.81 316 SER B CA 1
ATOM 6360 C C . SER B 1 316 ? 5.383 -12.93 -4.973 1 90.81 316 SER B C 1
ATOM 6362 O O . SER B 1 316 ? 6.566 -13.281 -4.965 1 90.81 316 SER B O 1
ATOM 6364 N N . LEU B 1 317 ? 5.098 -11.703 -5.332 1 92.44 317 LEU B N 1
ATOM 6365 C CA . LEU B 1 317 ? 5.934 -10.773 -6.074 1 92.44 317 LEU B CA 1
ATOM 6366 C C . LEU B 1 317 ? 7.059 -10.227 -5.195 1 92.44 317 LEU B C 1
ATOM 6368 O O . LEU B 1 317 ? 6.84 -9.922 -4.023 1 92.44 317 LEU B O 1
ATOM 6372 N N . VAL B 1 318 ? 8.242 -10.203 -5.848 1 95.62 318 VAL B N 1
ATOM 6373 C CA . VAL B 1 318 ? 9.391 -9.547 -5.23 1 95.62 318 VAL B CA 1
ATOM 6374 C C . VAL B 1 318 ? 9.805 -8.336 -6.062 1 95.62 318 VAL B C 1
ATOM 6376 O O . VAL B 1 318 ? 10.133 -7.281 -5.512 1 95.62 318 VAL B O 1
ATOM 6379 N N . THR B 1 319 ? 9.836 -8.523 -7.387 1 97.25 319 THR B N 1
ATOM 6380 C CA . THR B 1 319 ? 10.148 -7.414 -8.281 1 97.25 319 THR B CA 1
ATOM 6381 C C . THR B 1 319 ? 9.055 -7.238 -9.328 1 97.25 319 THR B C 1
ATOM 6383 O O . THR B 1 319 ? 8.266 -8.148 -9.57 1 97.25 319 THR B O 1
ATOM 6386 N N . VAL B 1 320 ? 9.023 -6.039 -9.883 1 97.12 320 VAL B N 1
ATOM 6387 C CA . VAL B 1 320 ? 8.07 -5.719 -10.938 1 97.12 320 VAL B CA 1
ATOM 6388 C C . VAL B 1 320 ? 8.766 -4.922 -12.039 1 97.12 320 VAL B C 1
ATOM 6390 O O . VAL B 1 320 ? 9.492 -3.967 -11.758 1 97.12 320 VAL B O 1
ATOM 6393 N N . LEU B 1 321 ? 8.695 -5.41 -13.258 1 96.38 321 LEU B N 1
ATOM 6394 C CA . LEU B 1 321 ? 8.922 -4.574 -14.43 1 96.38 321 LEU B CA 1
ATOM 6395 C C . LEU B 1 321 ? 7.633 -3.912 -14.891 1 96.38 321 LEU B C 1
ATOM 6397 O O . LEU B 1 321 ? 6.746 -4.578 -15.438 1 96.38 321 LEU B O 1
ATOM 6401 N N . THR B 1 322 ? 7.504 -2.646 -14.711 1 95.88 322 THR B N 1
ATOM 6402 C CA . THR B 1 322 ? 6.23 -1.945 -14.805 1 95.88 322 THR B CA 1
ATOM 6403 C C . THR B 1 322 ? 5.828 -1.754 -16.266 1 95.88 322 THR B C 1
ATOM 6405 O O . THR B 1 322 ? 6.629 -1.998 -17.172 1 95.88 322 THR B O 1
ATOM 6408 N N . GLU B 1 323 ? 4.578 -1.284 -16.453 1 95.75 323 GLU B N 1
ATOM 6409 C CA . GLU B 1 323 ? 4.098 -0.933 -17.781 1 95.75 323 GLU B CA 1
ATOM 6410 C C . GLU B 1 323 ? 4.969 0.145 -18.422 1 95.75 323 GLU B C 1
ATOM 6412 O O . GLU B 1 323 ? 5.297 0.067 -19.609 1 95.75 323 GLU B O 1
ATOM 6417 N N . GLN B 1 324 ? 5.336 1.09 -17.609 1 91.62 324 GLN B N 1
ATOM 6418 C CA . GLN B 1 324 ? 6.168 2.184 -18.094 1 91.62 324 GLN B CA 1
ATOM 6419 C C . GLN B 1 324 ? 7.539 1.675 -18.531 1 91.62 324 GLN B C 1
ATOM 6421 O O . GLN B 1 324 ? 8.109 2.166 -19.516 1 91.62 324 GLN B O 1
ATOM 6426 N N . ASP B 1 325 ? 8.039 0.706 -17.828 1 92.44 325 ASP B N 1
ATOM 6427 C CA . ASP B 1 325 ? 9.328 0.117 -18.172 1 92.44 325 ASP B CA 1
ATOM 6428 C C . ASP B 1 325 ? 9.281 -0.571 -19.531 1 92.44 325 ASP B C 1
ATOM 6430 O O . ASP B 1 325 ? 10.305 -0.702 -20.203 1 92.44 325 ASP B O 1
ATOM 6434 N N . HIS B 1 326 ? 8.125 -0.944 -19.938 1 93.31 326 HIS B N 1
ATOM 6435 C CA . HIS B 1 326 ? 7.965 -1.682 -21.188 1 93.31 326 HIS B CA 1
ATOM 6436 C C . HIS B 1 326 ? 7.926 -0.737 -22.375 1 93.31 326 HIS B C 1
ATOM 6438 O O . HIS B 1 326 ? 8.039 -1.177 -23.531 1 93.31 326 HIS B O 1
ATOM 6444 N N . LEU B 1 327 ? 7.695 0.603 -22.266 1 87 327 LEU B N 1
ATOM 6445 C CA . LEU B 1 327 ? 7.602 1.567 -23.359 1 87 327 LEU B CA 1
ATOM 6446 C C . LEU B 1 327 ? 8.977 1.882 -23.938 1 87 327 LEU B C 1
ATOM 6448 O O . LEU B 1 327 ? 9.094 2.449 -25.016 1 87 327 LEU B O 1
ATOM 6452 N N . VAL B 1 328 ? 9.953 1.127 -23.859 1 76.19 328 VAL B N 1
ATOM 6453 C CA . VAL B 1 328 ? 11.32 1.281 -24.328 1 76.19 328 VAL B CA 1
ATOM 6454 C C . VAL B 1 328 ? 11.453 2.57 -25.125 1 76.19 328 VAL B C 1
ATOM 6456 O O . VAL B 1 328 ? 11.211 2.58 -26.344 1 76.19 328 VAL B O 1
ATOM 6459 N N . GLU B 1 329 ? 11.594 3.695 -24.609 1 65.62 329 GLU B N 1
ATOM 6460 C CA . GLU B 1 329 ? 11.625 4.996 -25.281 1 65.62 329 GLU B CA 1
ATOM 6461 C C . GLU B 1 329 ? 12.906 5.172 -26.078 1 65.62 329 GLU B C 1
ATOM 6463 O O . GLU B 1 329 ? 12.914 5.84 -27.109 1 65.62 329 GLU B O 1
ATOM 6468 N N . ASP B 1 330 ? 13.969 4.609 -25.625 1 63.75 330 A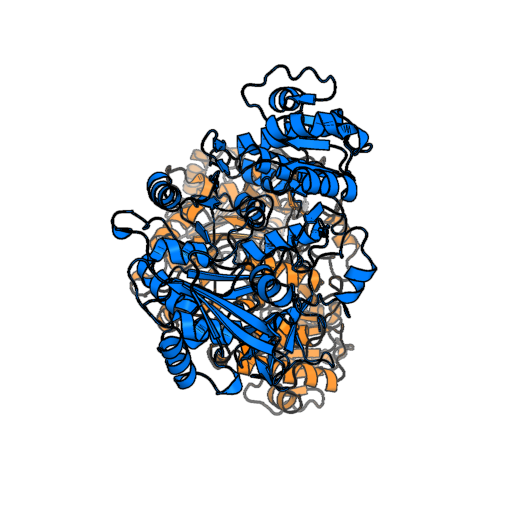SP B N 1
ATOM 6469 C CA . ASP B 1 330 ? 15.25 4.898 -26.266 1 63.75 330 ASP B CA 1
ATOM 6470 C C . ASP B 1 330 ? 15.641 3.795 -27.234 1 63.75 330 ASP B C 1
ATOM 6472 O O . ASP B 1 330 ? 16.75 3.785 -27.766 1 63.75 330 ASP B O 1
ATOM 6476 N N . GLY B 1 331 ? 14.719 2.871 -27.484 1 67.38 331 GLY B N 1
ATOM 6477 C CA . GLY B 1 331 ? 15.023 1.789 -28.406 1 67.38 331 GLY B CA 1
ATOM 6478 C C . GLY B 1 331 ? 15.844 0.679 -27.781 1 67.38 331 GLY B C 1
ATOM 6479 O O . GLY B 1 331 ? 16.141 -0.323 -28.438 1 67.38 331 GLY B O 1
ATOM 6480 N N . ASP B 1 332 ? 16.25 0.902 -26.609 1 70.75 332 ASP B N 1
ATOM 6481 C CA . ASP B 1 332 ? 17.031 -0.124 -25.922 1 70.75 332 ASP B CA 1
ATOM 6482 C C . ASP B 1 332 ? 16.109 -1.141 -25.234 1 70.75 332 ASP B C 1
ATOM 6484 O O . ASP B 1 332 ? 15.57 -0.878 -24.156 1 70.75 332 ASP B O 1
ATOM 6488 N N . TYR B 1 333 ? 16.047 -2.309 -25.844 1 78.62 333 TYR B N 1
ATOM 6489 C CA . TYR B 1 333 ? 15.117 -3.352 -25.422 1 78.62 333 TYR B CA 1
ATOM 6490 C C . TYR B 1 333 ? 15.758 -4.246 -24.359 1 78.62 333 TYR B C 1
ATOM 6492 O O . TYR B 1 333 ? 15.133 -5.207 -23.891 1 78.62 333 TYR B O 1
ATOM 6500 N N . ARG B 1 334 ? 16.891 -3.834 -23.984 1 79.5 334 ARG B N 1
ATOM 6501 C CA . ARG B 1 334 ? 17.609 -4.633 -23 1 79.5 334 ARG B CA 1
ATOM 6502 C C . ARG B 1 334 ? 16.828 -4.727 -21.703 1 79.5 334 ARG B C 1
ATOM 6504 O O . ARG B 1 334 ? 16.844 -5.758 -21.016 1 79.5 334 ARG B O 1
ATOM 6511 N N . ARG B 1 335 ? 16.109 -3.676 -21.375 1 88.5 335 ARG B N 1
ATOM 6512 C CA . ARG B 1 335 ? 15.359 -3.611 -20.109 1 88.5 335 ARG B CA 1
ATOM 6513 C C . ARG B 1 335 ? 14.258 -4.664 -20.078 1 88.5 335 ARG B C 1
ATOM 6515 O O . ARG B 1 335 ? 13.906 -5.164 -19.016 1 88.5 335 ARG B O 1
ATOM 6522 N N . LEU B 1 336 ? 13.828 -5 -21.266 1 88.62 336 LEU B N 1
ATOM 6523 C CA . LEU B 1 336 ? 12.734 -5.961 -21.344 1 88.62 336 LEU B CA 1
ATOM 6524 C C . LEU B 1 336 ? 13.195 -7.344 -20.891 1 88.62 336 LEU B C 1
ATOM 6526 O O . LEU B 1 336 ? 12.367 -8.219 -20.625 1 88.62 336 LEU B O 1
ATOM 6530 N N . ALA B 1 337 ? 14.516 -7.547 -20.766 1 86.56 337 ALA B N 1
ATOM 6531 C CA . ALA B 1 337 ? 15.055 -8.812 -20.266 1 86.56 337 ALA B CA 1
ATOM 6532 C C . ALA B 1 337 ? 15.109 -8.82 -18.734 1 86.56 337 ALA B C 1
ATOM 6534 O O . ALA B 1 337 ? 15.383 -9.852 -18.125 1 86.56 337 ALA B O 1
ATOM 6535 N N . SER B 1 338 ? 14.852 -7.656 -18.141 1 91.88 338 SER B N 1
ATOM 6536 C CA . SER B 1 338 ? 14.883 -7.527 -16.688 1 91.88 338 SER B CA 1
ATOM 6537 C C . SER B 1 338 ? 13.602 -8.062 -16.047 1 91.88 338 SER B C 1
ATOM 6539 O O . SER B 1 338 ? 12.531 -8.008 -16.672 1 91.88 338 SER B O 1
ATOM 6541 N N . CYS B 1 339 ? 13.781 -8.57 -14.875 1 94.25 339 CYS B N 1
ATOM 6542 C CA . CYS B 1 339 ? 12.578 -8.93 -14.125 1 94.25 339 CYS B CA 1
ATOM 6543 C C . CYS B 1 339 ? 12.109 -7.77 -13.258 1 94.25 339 CYS B C 1
ATOM 6545 O O . CYS B 1 339 ? 11.195 -7.926 -12.445 1 94.25 339 CYS B O 1
ATOM 6547 N N . GLY B 1 340 ? 12.711 -6.641 -13.445 1 96 340 GLY B N 1
ATOM 6548 C CA . GLY B 1 340 ? 12.227 -5.426 -12.805 1 96 340 GLY B CA 1
ATOM 6549 C C . GLY B 1 340 ? 12.984 -5.082 -11.531 1 96 340 GLY B C 1
ATOM 6550 O O . GLY B 1 340 ? 14.156 -5.434 -11.383 1 96 340 GLY B O 1
ATOM 6551 N N . ARG B 1 341 ? 12.375 -4.25 -10.664 1 96.25 341 ARG B N 1
ATOM 6552 C CA . ARG B 1 341 ? 12.938 -3.727 -9.422 1 96.25 341 ARG B CA 1
ATOM 6553 C C . ARG B 1 341 ? 12.031 -4.047 -8.234 1 96.25 341 ARG B C 1
ATOM 6555 O O . ARG B 1 341 ? 10.875 -4.43 -8.422 1 96.25 341 ARG B O 1
ATOM 6562 N N . CYS B 1 342 ? 12.625 -4.027 -7.086 1 96.31 342 CYS B N 1
ATOM 6563 C CA . CYS B 1 342 ? 11.859 -4.27 -5.871 1 96.31 342 CYS B CA 1
ATOM 6564 C C . CYS B 1 342 ? 11.273 -2.969 -5.324 1 96.31 342 CYS B C 1
ATOM 6566 O O . CYS B 1 342 ? 12.023 -2.09 -4.887 1 96.31 342 CYS B O 1
ATOM 6568 N N . TYR B 1 343 ? 9.922 -2.863 -5.277 1 94.12 343 TYR B N 1
ATOM 6569 C CA . TYR B 1 343 ? 9.25 -1.648 -4.828 1 94.12 343 TYR B CA 1
ATOM 6570 C C . TYR B 1 343 ? 8.609 -1.851 -3.461 1 94.12 343 TYR B C 1
ATOM 6572 O O . TYR B 1 343 ? 7.906 -0.969 -2.961 1 94.12 343 TYR B O 1
ATOM 6580 N N . PHE B 1 344 ? 8.812 -2.959 -2.836 1 93.56 344 PHE B N 1
ATOM 6581 C CA . PHE B 1 344 ? 8.055 -3.367 -1.661 1 93.56 344 PHE B CA 1
ATOM 6582 C C . PHE B 1 344 ? 8.914 -3.289 -0.405 1 93.56 344 PHE B C 1
ATOM 6584 O O . PHE B 1 344 ? 9.961 -2.646 -0.405 1 93.56 344 PHE B O 1
ATOM 6591 N N . GLU B 1 345 ? 8.344 -3.807 0.673 1 92.75 345 GLU B N 1
ATOM 6592 C CA . GLU B 1 345 ? 9.055 -3.822 1.95 1 92.75 345 GLU B CA 1
ATOM 6593 C C . GLU B 1 345 ? 10.117 -4.918 1.98 1 92.75 345 GLU B C 1
ATOM 6595 O O . GLU B 1 345 ? 10.867 -5.035 2.949 1 92.75 345 GLU B O 1
ATOM 6600 N N . THR B 1 346 ? 10.242 -5.602 0.923 1 94.38 346 THR B N 1
ATOM 6601 C CA . THR B 1 346 ? 11.211 -6.68 0.792 1 94.38 346 THR B CA 1
ATOM 6602 C C . THR B 1 346 ? 12.609 -6.121 0.538 1 94.38 346 THR B C 1
ATOM 6604 O O . THR B 1 346 ? 12.781 -5.207 -0.27 1 94.38 346 THR B O 1
ATOM 6607 N N . ASP B 1 347 ? 13.5 -6.594 1.296 1 94 347 ASP B N 1
ATOM 6608 C CA . ASP B 1 347 ? 14.906 -6.309 1.029 1 94 347 ASP B CA 1
ATOM 6609 C C . ASP B 1 347 ? 15.484 -7.289 0.01 1 94 347 ASP B C 1
ATOM 6611 O O . ASP B 1 347 ? 15.516 -8.5 0.251 1 94 347 ASP B O 1
ATOM 6615 N N . LEU B 1 348 ? 15.875 -6.801 -1.116 1 96.5 348 LEU B N 1
ATOM 6616 C CA . LEU B 1 348 ? 16.422 -7.629 -2.182 1 96.5 348 LEU B CA 1
ATOM 6617 C C . LEU B 1 348 ? 17.906 -7.316 -2.395 1 96.5 348 LEU B C 1
ATOM 6619 O O . LEU B 1 348 ? 18.281 -6.152 -2.531 1 96.5 348 LEU B O 1
ATOM 6623 N N . ARG B 1 349 ? 18.734 -8.344 -2.393 1 96 349 ARG B N 1
ATOM 6624 C CA . ARG B 1 349 ? 20.156 -8.242 -2.693 1 96 349 ARG B CA 1
ATOM 6625 C C . ARG B 1 349 ? 20.578 -9.289 -3.721 1 96 349 ARG B C 1
ATOM 6627 O O . ARG B 1 349 ? 19.906 -10.32 -3.867 1 96 349 ARG B O 1
ATOM 6634 N N . VAL B 1 350 ? 21.5 -8.945 -4.473 1 97.06 350 VAL B N 1
ATOM 6635 C CA . VAL B 1 350 ? 22.234 -9.914 -5.289 1 97.06 350 VAL B CA 1
ATOM 6636 C C . VAL B 1 350 ? 23.641 -10.094 -4.742 1 97.06 350 VAL B C 1
ATOM 6638 O O . VAL B 1 350 ? 24.438 -9.148 -4.73 1 97.06 350 VAL B O 1
ATOM 6641 N N . VAL B 1 351 ? 23.969 -11.344 -4.305 1 97.44 351 VAL B N 1
ATOM 6642 C CA . VAL B 1 351 ? 25.188 -11.492 -3.508 1 97.44 351 VAL B CA 1
ATOM 6643 C C . VAL B 1 351 ? 26.078 -12.57 -4.121 1 97.44 351 VAL B C 1
ATOM 6645 O O . VAL B 1 351 ? 25.594 -13.492 -4.77 1 97.44 351 VAL B O 1
ATOM 6648 N N . ASN B 1 352 ? 27.359 -12.414 -3.9 1 95.62 352 ASN B N 1
ATOM 6649 C CA . ASN B 1 352 ? 28.312 -13.43 -4.305 1 95.62 352 ASN B CA 1
ATOM 6650 C C . ASN B 1 352 ? 28.453 -14.531 -3.254 1 95.62 352 ASN B C 1
ATOM 6652 O O . ASN B 1 352 ? 27.656 -14.586 -2.311 1 95.62 352 ASN B O 1
ATOM 6656 N N . GLU B 1 353 ? 29.391 -15.398 -3.416 1 92.69 353 GLU B N 1
ATOM 6657 C CA . GLU B 1 353 ? 29.578 -16.547 -2.525 1 92.69 353 GLU B CA 1
ATOM 6658 C C . GLU B 1 353 ? 29.938 -16.094 -1.115 1 92.69 353 GLU B C 1
ATOM 6660 O O . GLU B 1 353 ? 29.609 -16.766 -0.137 1 92.69 353 GLU B O 1
ATOM 6665 N N . ALA B 1 354 ? 30.609 -14.953 -1.054 1 94.94 354 ALA B N 1
ATOM 6666 C CA . ALA B 1 354 ? 31 -14.391 0.239 1 94.94 354 ALA B CA 1
ATOM 6667 C C . ALA B 1 354 ? 29.844 -13.625 0.871 1 94.94 354 ALA B C 1
ATOM 6669 O O . ALA B 1 354 ? 30.016 -12.984 1.91 1 94.94 354 ALA B O 1
ATOM 6670 N N . PHE B 1 355 ? 28.672 -13.664 0.216 1 96.5 355 PHE B N 1
ATOM 6671 C CA . PHE B 1 355 ? 27.438 -13.016 0.666 1 96.5 355 PHE B CA 1
ATOM 6672 C C . PHE B 1 355 ? 27.594 -11.5 0.657 1 96.5 355 PHE B C 1
ATOM 6674 O O . PHE B 1 355 ? 27.031 -10.812 1.506 1 96.5 355 PHE B O 1
ATOM 6681 N N . GLU B 1 356 ? 28.453 -11.07 -0.245 1 95.69 356 GLU B N 1
ATOM 6682 C CA . GLU B 1 356 ? 28.609 -9.641 -0.493 1 95.69 356 GLU B CA 1
ATOM 6683 C C . GLU B 1 356 ? 27.844 -9.203 -1.74 1 95.69 356 GLU B C 1
ATOM 6685 O O . GLU B 1 356 ? 27.719 -9.969 -2.697 1 95.69 356 GLU B O 1
ATOM 6690 N N . ASP B 1 357 ? 27.359 -7.992 -1.707 1 94.94 357 ASP B N 1
ATOM 6691 C CA . ASP B 1 357 ? 26.672 -7.461 -2.879 1 94.94 357 ASP B CA 1
ATOM 6692 C C . ASP B 1 357 ? 27.594 -7.445 -4.098 1 94.94 357 ASP B C 1
ATOM 6694 O O . ASP B 1 357 ? 28.75 -7.043 -4 1 94.94 357 ASP B O 1
ATOM 6698 N N . VAL B 1 358 ? 27.078 -7.832 -5.188 1 95.12 358 VAL B N 1
ATOM 6699 C CA . VAL B 1 358 ? 27.875 -7.855 -6.41 1 95.12 358 VAL B CA 1
ATOM 6700 C C . VAL B 1 358 ? 27.938 -6.457 -7.02 1 95.12 358 VAL B C 1
ATOM 6702 O O . VAL B 1 358 ? 27.047 -5.629 -6.766 1 95.12 358 VAL B O 1
ATOM 6705 N N . ALA B 1 359 ? 28.938 -6.172 -7.812 1 90.69 359 ALA B N 1
ATOM 6706 C CA . ALA B 1 359 ? 28.984 -4.949 -8.609 1 90.69 359 ALA B CA 1
ATOM 6707 C C . ALA B 1 359 ? 28.094 -5.051 -9.836 1 90.69 359 ALA B C 1
ATOM 6709 O O . ALA B 1 359 ? 27.703 -6.152 -10.242 1 90.69 359 ALA B O 1
ATOM 6710 N N . PRO B 1 360 ? 27.688 -3.875 -10.305 1 86.5 360 PRO B N 1
ATOM 6711 C CA . PRO B 1 360 ? 26.875 -3.924 -11.523 1 86.5 360 PRO B CA 1
ATOM 6712 C C . PRO B 1 360 ? 27.5 -4.773 -12.625 1 86.5 360 PRO B C 1
ATOM 6714 O O . PRO B 1 360 ? 28.703 -4.641 -12.906 1 86.5 360 PRO B O 1
ATOM 6717 N N . GLY B 1 361 ? 26.75 -5.684 -13.102 1 85 361 GLY B N 1
ATOM 6718 C CA . GLY B 1 361 ? 27.219 -6.527 -14.188 1 85 361 GLY B CA 1
ATOM 6719 C C . GLY B 1 361 ? 27.734 -7.871 -13.719 1 85 361 GLY B C 1
ATOM 6720 O O . GLY B 1 361 ? 27.844 -8.812 -14.508 1 85 361 GLY B O 1
ATOM 6721 N N . GLU B 1 362 ? 28.047 -8.008 -12.461 1 91.25 362 GLU B N 1
ATOM 6722 C CA . GLU B 1 362 ? 28.5 -9.273 -11.906 1 91.25 362 GLU B CA 1
ATOM 6723 C C . GLU B 1 362 ? 27.328 -10.172 -11.539 1 91.25 362 GLU B C 1
ATOM 6725 O O . GLU B 1 362 ? 26.25 -9.68 -11.195 1 91.25 362 GLU B O 1
ATOM 6730 N N . VAL B 1 363 ? 27.609 -11.43 -11.648 1 92.81 363 VAL B N 1
ATOM 6731 C CA . VAL B 1 363 ? 26.562 -12.398 -11.383 1 92.81 363 VAL B CA 1
ATOM 6732 C C . VAL B 1 363 ? 26.594 -12.82 -9.922 1 92.81 363 VAL B C 1
ATOM 6734 O O . VAL B 1 363 ? 27.672 -13.055 -9.367 1 92.81 363 VAL B O 1
ATOM 6737 N N . GLY B 1 364 ? 25.531 -12.82 -9.289 1 96.06 364 GLY B N 1
ATOM 6738 C CA . GLY B 1 364 ? 25.328 -13.328 -7.941 1 96.06 364 GLY B CA 1
ATOM 6739 C C . GLY B 1 364 ? 23.953 -13.969 -7.754 1 96.06 364 GLY B C 1
ATOM 6740 O O . GLY B 1 364 ? 23.203 -14.141 -8.719 1 96.06 364 GLY B O 1
ATOM 6741 N N . GLU B 1 365 ? 23.672 -14.43 -6.555 1 96.81 365 GLU B N 1
ATOM 6742 C CA . GLU B 1 365 ? 22.375 -15.023 -6.223 1 96.81 365 GLU B CA 1
ATOM 6743 C C . GLU B 1 365 ? 21.422 -13.984 -5.656 1 96.81 365 GLU B C 1
ATOM 6745 O O . GLU B 1 365 ? 21.797 -13.164 -4.816 1 96.81 365 GLU B O 1
ATOM 6750 N N . ILE B 1 366 ? 20.188 -13.977 -6.145 1 97.44 366 ILE B N 1
ATOM 6751 C CA . ILE B 1 366 ? 19.156 -13.133 -5.559 1 97.44 366 ILE B CA 1
ATOM 6752 C C . ILE B 1 366 ? 18.812 -13.633 -4.16 1 97.44 366 ILE B C 1
ATOM 6754 O O . ILE B 1 366 ? 18.438 -14.805 -3.986 1 97.44 366 ILE B O 1
ATOM 6758 N N . VAL B 1 367 ? 18.922 -12.852 -3.137 1 97.94 367 VAL B N 1
ATOM 6759 C CA . VAL B 1 367 ? 18.484 -13.172 -1.777 1 97.94 367 VAL B CA 1
ATOM 6760 C C . VAL B 1 367 ? 17.516 -12.102 -1.284 1 97.94 367 VAL B C 1
ATOM 6762 O O . VAL B 1 367 ? 17.641 -10.922 -1.627 1 97.94 367 VAL B O 1
ATOM 6765 N N . VAL B 1 368 ? 16.516 -12.523 -0.526 1 97.75 368 VAL B N 1
ATOM 6766 C CA . VAL B 1 368 ? 15.484 -11.578 -0.126 1 97.75 368 VAL B CA 1
ATOM 6767 C C . VAL B 1 368 ? 15.18 -11.75 1.36 1 97.75 368 VAL B C 1
ATOM 6769 O O . VAL B 1 368 ? 15.281 -12.852 1.901 1 97.75 368 VAL B O 1
ATOM 6772 N N . LYS B 1 369 ? 14.836 -10.703 1.976 1 96.81 369 LYS B N 1
ATOM 6773 C CA . LYS B 1 369 ? 14.453 -10.633 3.383 1 96.81 369 LYS B CA 1
ATOM 6774 C C . LYS B 1 369 ? 13.266 -9.703 3.582 1 96.81 369 LYS B C 1
ATOM 6776 O O . LYS B 1 369 ? 13.172 -8.656 2.939 1 96.81 369 LYS B O 1
ATOM 6781 N N . GLY B 1 370 ? 12.289 -10.102 4.43 1 95.81 370 GLY B N 1
ATOM 6782 C CA . GLY B 1 370 ? 11.133 -9.258 4.699 1 95.81 370 GLY B CA 1
ATOM 6783 C C . GLY B 1 370 ? 9.953 -10.023 5.262 1 95.81 370 GLY B C 1
ATOM 6784 O O . GLY B 1 370 ? 10.031 -11.242 5.457 1 95.81 370 GLY B O 1
ATOM 6785 N N . PRO B 1 371 ? 8.883 -9.266 5.539 1 95.38 371 PRO B N 1
ATOM 6786 C CA . PRO B 1 371 ? 7.699 -9.891 6.141 1 95.38 371 PRO B CA 1
ATOM 6787 C C . PRO B 1 371 ? 7.008 -10.875 5.203 1 95.38 371 PRO B C 1
ATOM 6789 O O . PRO B 1 371 ? 6.145 -11.641 5.637 1 95.38 371 PRO B O 1
ATOM 6792 N N . ASP B 1 372 ? 7.344 -10.906 3.945 1 96.69 372 ASP B N 1
ATOM 6793 C CA . ASP B 1 372 ? 6.699 -11.758 2.951 1 96.69 372 ASP B CA 1
ATOM 6794 C C . ASP B 1 372 ? 7.43 -13.094 2.818 1 96.69 372 ASP B C 1
ATOM 6796 O O . ASP B 1 372 ? 6.953 -14.008 2.141 1 96.69 372 ASP B O 1
ATOM 6800 N N . VAL B 1 373 ? 8.555 -13.289 3.488 1 97.88 373 VAL B N 1
ATOM 6801 C CA . VAL B 1 373 ? 9.375 -14.484 3.35 1 97.88 373 VAL B CA 1
ATOM 6802 C C . VAL B 1 373 ? 8.828 -15.594 4.25 1 97.88 373 VAL B C 1
ATOM 6804 O O . VAL B 1 373 ? 8.516 -15.352 5.418 1 97.88 373 VAL B O 1
ATOM 6807 N N . MET B 1 374 ? 8.727 -16.766 3.773 1 97.81 374 MET B N 1
ATOM 6808 C CA . MET B 1 374 ? 8.203 -17.922 4.484 1 97.81 374 MET B CA 1
ATOM 6809 C C . MET B 1 374 ? 8.945 -18.141 5.801 1 97.81 374 MET B C 1
ATOM 6811 O O . MET B 1 374 ? 10.07 -17.672 5.965 1 97.81 374 MET B O 1
ATOM 6815 N N . GLN B 1 375 ? 8.336 -18.906 6.652 1 97.81 375 GLN B N 1
ATOM 6816 C CA . GLN B 1 375 ? 8.961 -19.25 7.922 1 97.81 375 GLN B CA 1
ATOM 6817 C C . GLN B 1 375 ? 9.961 -20.406 7.754 1 97.81 375 GLN B C 1
ATOM 6819 O O . GLN B 1 375 ? 10.844 -20.578 8.586 1 97.81 375 GLN B O 1
ATOM 6824 N N . GLY B 1 376 ? 9.836 -21.156 6.766 1 97.31 376 GLY B N 1
ATOM 6825 C CA . GLY B 1 376 ? 10.586 -22.359 6.445 1 97.31 376 GLY B CA 1
ATOM 6826 C C . GLY B 1 376 ? 9.734 -23.422 5.766 1 97.31 376 GLY B C 1
ATOM 6827 O O . GLY B 1 376 ? 8.586 -23.172 5.402 1 97.31 376 GLY B O 1
ATOM 6828 N N . TYR B 1 377 ? 10.344 -24.578 5.535 1 95.88 377 TYR B N 1
ATOM 6829 C CA . TYR B 1 377 ? 9.609 -25.688 4.934 1 95.88 377 TYR B CA 1
ATOM 6830 C C . TYR B 1 377 ? 9.008 -26.594 6.008 1 95.88 377 TYR B C 1
ATOM 6832 O O . TYR B 1 377 ? 9.664 -26.906 7 1 95.88 377 TYR B O 1
ATOM 6840 N N . TRP B 1 378 ? 7.777 -26.906 5.812 1 97.19 378 TRP B N 1
ATOM 6841 C CA . TRP B 1 378 ? 6.996 -27.719 6.742 1 97.19 378 TRP B CA 1
ATOM 6842 C C . TRP B 1 378 ? 7.68 -29.062 6.996 1 97.19 378 TRP B C 1
ATOM 6844 O O . TRP B 1 378 ? 7.961 -29.812 6.062 1 97.19 378 TRP B O 1
ATOM 6854 N N . ARG B 1 379 ? 8.086 -29.391 8.266 1 94.38 379 ARG B N 1
ATOM 6855 C CA . ARG B 1 379 ? 8.68 -30.641 8.719 1 94.38 379 ARG B CA 1
ATOM 6856 C C . ARG B 1 379 ? 9.984 -30.938 7.98 1 94.38 379 ARG B C 1
ATOM 6858 O O . ARG B 1 379 ? 10.305 -32.094 7.711 1 94.38 379 ARG B O 1
ATOM 6865 N N . ALA B 1 380 ? 10.641 -29.875 7.59 1 93.69 380 ALA B N 1
ATOM 6866 C CA . ALA B 1 380 ? 11.883 -30.016 6.832 1 93.69 380 ALA B CA 1
ATOM 6867 C C . ALA B 1 380 ? 12.922 -29 7.281 1 93.69 380 ALA B C 1
ATOM 6869 O O . ALA B 1 380 ? 13.375 -28.172 6.48 1 93.69 380 ALA B O 1
ATOM 6870 N N . PRO B 1 381 ? 13.352 -29.109 8.523 1 95 381 PRO B N 1
ATOM 6871 C CA . PRO B 1 381 ? 14.289 -28.125 9.062 1 95 381 PRO B CA 1
ATOM 6872 C C . PRO B 1 381 ? 15.617 -28.094 8.305 1 95 381 PRO B C 1
ATOM 6874 O O . PRO B 1 381 ? 16.219 -27.031 8.148 1 95 381 PRO B O 1
ATOM 6877 N N . ALA B 1 382 ? 16.094 -29.297 7.867 1 93.88 382 ALA B N 1
ATOM 6878 C CA . ALA B 1 382 ? 17.359 -29.344 7.145 1 93.88 382 ALA B CA 1
ATOM 6879 C C . ALA B 1 382 ? 17.25 -28.609 5.812 1 93.88 382 ALA B C 1
ATOM 6881 O O . ALA B 1 382 ? 18.141 -27.828 5.457 1 93.88 382 ALA B O 1
ATOM 6882 N N . LEU B 1 383 ? 16.172 -28.828 5.094 1 91.31 383 LEU B N 1
ATOM 6883 C CA . LEU B 1 383 ? 15.945 -28.125 3.842 1 91.31 383 LEU B CA 1
ATOM 6884 C C . LEU B 1 383 ? 15.828 -26.625 4.082 1 91.31 383 LEU B C 1
ATOM 6886 O O . LEU B 1 383 ? 16.312 -25.828 3.283 1 91.31 383 LEU B O 1
ATOM 6890 N N . THR B 1 384 ? 15.219 -26.266 5.184 1 95.69 384 THR B N 1
ATOM 6891 C CA . THR B 1 384 ? 15.055 -24.859 5.543 1 95.69 384 THR B CA 1
ATOM 6892 C C . THR B 1 384 ? 16.406 -24.188 5.773 1 95.69 384 THR B C 1
ATOM 6894 O O . THR B 1 384 ? 16.656 -23.094 5.273 1 95.69 384 THR B O 1
ATOM 6897 N N . ALA B 1 385 ? 17.219 -24.828 6.496 1 96.06 385 ALA B N 1
ATOM 6898 C CA . ALA B 1 385 ? 18.516 -24.281 6.848 1 96.06 385 ALA B CA 1
ATOM 6899 C C . ALA B 1 385 ? 19.375 -24.047 5.605 1 96.06 385 ALA B C 1
ATOM 6901 O O . ALA B 1 385 ? 20.219 -23.156 5.578 1 96.06 385 ALA B O 1
ATOM 6902 N N . GLU B 1 386 ? 19.141 -24.844 4.594 1 94.12 386 GLU B N 1
ATOM 6903 C CA . GLU B 1 386 ? 19.906 -24.75 3.355 1 94.12 386 GLU B CA 1
ATOM 6904 C C . GLU B 1 386 ? 19.594 -23.453 2.609 1 94.12 386 GLU B C 1
ATOM 6906 O O . GLU B 1 386 ? 20.422 -22.938 1.854 1 94.12 386 GLU B O 1
ATOM 6911 N N . VAL B 1 387 ? 18.422 -22.938 2.865 1 95.25 387 VAL B N 1
ATOM 6912 C CA . VAL B 1 387 ? 18 -21.828 2 1 95.25 387 VAL B CA 1
ATOM 6913 C C . VAL B 1 387 ? 17.797 -20.562 2.83 1 95.25 387 VAL B C 1
ATOM 6915 O O . VAL B 1 387 ? 17.344 -19.547 2.314 1 95.25 387 VAL B O 1
ATOM 6918 N N . MET B 1 388 ? 18.078 -20.625 4.098 1 96.94 388 MET B N 1
ATOM 6919 C CA . MET B 1 388 ? 17.969 -19.469 4.965 1 96.94 388 MET B CA 1
ATOM 6920 C C . MET B 1 388 ? 19.344 -19.078 5.527 1 96.94 388 MET B C 1
ATOM 6922 O O . MET B 1 388 ? 20.047 -19.922 6.07 1 96.94 388 MET B O 1
ATOM 6926 N N . ARG B 1 389 ? 19.672 -17.828 5.359 1 96 389 ARG B N 1
ATOM 6927 C CA . ARG B 1 389 ? 20.938 -17.312 5.898 1 96 389 ARG B CA 1
ATOM 6928 C C . ARG B 1 389 ? 20.797 -15.875 6.359 1 96 389 ARG B C 1
ATOM 6930 O O . ARG B 1 389 ? 20.469 -14.984 5.562 1 96 389 ARG B O 1
ATOM 6937 N N . ASP B 1 390 ? 21.016 -15.547 7.656 1 93.69 390 ASP B N 1
ATOM 6938 C CA . ASP B 1 390 ? 21 -14.203 8.227 1 93.69 390 ASP B CA 1
ATOM 6939 C C . ASP B 1 390 ? 19.688 -13.492 7.938 1 93.69 390 ASP B C 1
ATOM 6941 O O . ASP B 1 390 ? 19.672 -12.32 7.551 1 93.69 390 ASP B O 1
ATOM 6945 N N . GLY B 1 391 ? 18.641 -14.297 7.938 1 92.81 391 GLY B N 1
ATOM 6946 C CA . GLY B 1 391 ? 17.312 -13.727 7.738 1 92.81 391 GLY B CA 1
ATOM 6947 C C . GLY B 1 391 ? 16.922 -13.641 6.273 1 92.81 391 GLY B C 1
ATOM 6948 O O . GLY B 1 391 ? 15.773 -13.305 5.953 1 92.81 391 GLY B O 1
ATOM 6949 N N . TYR B 1 392 ? 17.859 -13.938 5.422 1 97.44 392 TYR B N 1
ATOM 6950 C CA . TYR B 1 392 ? 17.578 -13.906 3.99 1 97.44 392 TYR B CA 1
ATOM 6951 C C . TYR B 1 392 ? 17.156 -15.281 3.486 1 97.44 392 TYR B C 1
ATOM 6953 O O . TYR B 1 392 ? 17.719 -16.297 3.9 1 97.44 392 TYR B O 1
ATOM 6961 N N . TYR B 1 393 ? 16.203 -15.281 2.635 1 98 393 TYR B N 1
ATOM 6962 C CA . TYR B 1 393 ? 15.875 -16.453 1.814 1 98 393 TYR B CA 1
ATOM 6963 C C . TYR B 1 393 ? 16.734 -16.484 0.56 1 98 393 TYR B C 1
ATOM 6965 O O . TYR B 1 393 ? 16.766 -15.523 -0.212 1 98 393 TYR B O 1
ATOM 6973 N N . LEU B 1 394 ? 17.453 -17.562 0.403 1 97.62 394 LEU B N 1
ATOM 6974 C CA . LEU B 1 394 ? 18.25 -17.797 -0.792 1 97.62 394 LEU B CA 1
ATOM 6975 C C . LEU B 1 394 ? 17.406 -18.391 -1.907 1 97.62 394 LEU B C 1
ATOM 6977 O O . LEU B 1 394 ? 17.016 -19.562 -1.848 1 97.62 394 LEU B O 1
ATOM 6981 N N . THR B 1 395 ? 17.188 -17.656 -2.986 1 94.94 395 THR B N 1
ATOM 6982 C CA . THR B 1 395 ? 16.188 -18.047 -3.986 1 94.94 395 THR B CA 1
ATOM 6983 C C . THR B 1 395 ? 16.734 -19.141 -4.898 1 94.94 395 THR B C 1
ATOM 6985 O O . THR B 1 395 ? 15.969 -19.859 -5.531 1 94.94 395 THR B O 1
ATOM 6988 N N . GLY B 1 396 ? 18.047 -19.172 -5.039 1 93.06 396 GLY B N 1
ATOM 6989 C CA . GLY B 1 396 ? 18.656 -20.078 -6 1 93.06 396 GLY B CA 1
ATOM 6990 C C . GLY B 1 396 ? 18.719 -19.516 -7.406 1 93.06 396 GLY B C 1
ATOM 6991 O O . GLY B 1 396 ? 19.266 -20.125 -8.312 1 93.06 396 GLY B O 1
ATOM 6992 N N . ASP B 1 397 ? 18.219 -18.328 -7.617 1 92.06 397 ASP B N 1
ATOM 6993 C CA . ASP B 1 397 ? 18.266 -17.656 -8.914 1 92.06 397 ASP B CA 1
ATOM 6994 C C . ASP B 1 397 ? 19.484 -16.766 -9.023 1 92.06 397 ASP B C 1
ATOM 6996 O O . ASP B 1 397 ? 19.75 -15.953 -8.133 1 92.06 397 ASP B O 1
ATOM 7000 N N . LEU B 1 398 ? 20.188 -16.953 -10.109 1 92.88 398 LEU B N 1
ATOM 7001 C CA . LEU B 1 398 ? 21.359 -16.141 -10.391 1 92.88 398 LEU B CA 1
ATOM 7002 C C . LEU B 1 398 ? 20.984 -14.93 -11.25 1 92.88 398 LEU B C 1
ATOM 7004 O O . LEU B 1 398 ? 20.188 -15.055 -12.188 1 92.88 398 LEU B O 1
ATOM 7008 N N . ALA B 1 399 ? 21.578 -13.758 -10.859 1 95.5 399 ALA B N 1
ATOM 7009 C CA . ALA B 1 399 ? 21.203 -12.539 -11.562 1 95.5 399 ALA B CA 1
ATOM 7010 C C . ALA B 1 399 ? 22.328 -11.508 -11.516 1 95.5 399 ALA B C 1
ATOM 7012 O O . ALA B 1 399 ? 23.281 -11.648 -10.734 1 95.5 399 ALA B O 1
ATOM 7013 N N . THR B 1 400 ? 22.281 -10.617 -12.43 1 93.94 400 THR B N 1
ATOM 7014 C CA . THR B 1 400 ? 23.031 -9.375 -12.352 1 93.94 400 THR B CA 1
ATOM 7015 C C . THR B 1 400 ? 22.094 -8.195 -12.062 1 93.94 400 THR B C 1
ATOM 7017 O O . THR B 1 400 ? 20.875 -8.32 -12.195 1 93.94 400 THR B O 1
ATOM 7020 N N . VAL B 1 401 ? 22.625 -7.129 -11.57 1 94.81 401 VAL B N 1
ATOM 7021 C CA . VAL B 1 401 ? 21.875 -5.902 -11.312 1 94.81 401 VAL B CA 1
ATOM 7022 C C . VAL B 1 401 ? 22.594 -4.719 -11.961 1 94.81 401 VAL B C 1
ATOM 7024 O O . VAL B 1 401 ? 23.812 -4.613 -11.898 1 94.81 401 VAL B O 1
ATOM 7027 N N . ASP B 1 402 ? 21.828 -3.865 -12.578 1 92.5 402 ASP B N 1
ATOM 7028 C CA . ASP B 1 402 ? 22.484 -2.727 -13.219 1 92.5 402 ASP B CA 1
ATOM 7029 C C . ASP B 1 402 ? 22.516 -1.514 -12.289 1 92.5 402 ASP B C 1
ATOM 7031 O O . ASP B 1 402 ? 22.125 -1.611 -11.125 1 92.5 402 ASP B O 1
ATOM 7035 N N . ALA B 1 403 ? 23 -0.392 -12.789 1 91.19 403 ALA B N 1
ATOM 7036 C CA . ALA B 1 403 ? 23.234 0.795 -11.977 1 91.19 403 ALA B CA 1
ATOM 7037 C C . ALA B 1 403 ? 21.922 1.427 -11.531 1 91.19 403 ALA B C 1
ATOM 7039 O O . ALA B 1 403 ? 21.891 2.189 -10.562 1 91.19 403 ALA B O 1
ATOM 7040 N N . GLN B 1 404 ? 20.844 1.061 -12.195 1 91.81 404 GLN B N 1
ATOM 7041 C CA . GLN B 1 404 ? 19.547 1.647 -11.852 1 91.81 404 GLN B CA 1
ATOM 7042 C C . GLN B 1 404 ? 18.703 0.674 -11.039 1 91.81 404 GLN B C 1
ATOM 7044 O O . GLN B 1 404 ? 17.531 0.942 -10.766 1 91.81 404 GLN B O 1
ATOM 7049 N N . GLY B 1 405 ? 19.219 -0.444 -10.734 1 93.31 405 GLY B N 1
ATOM 7050 C CA . GLY B 1 405 ? 18.562 -1.369 -9.828 1 93.31 405 GLY B CA 1
ATOM 7051 C C . GLY B 1 405 ? 17.734 -2.424 -10.539 1 93.31 405 GLY B C 1
ATOM 7052 O O . GLY B 1 405 ? 17.047 -3.217 -9.898 1 93.31 405 GLY B O 1
ATOM 7053 N N . TYR B 1 406 ? 17.766 -2.414 -11.875 1 95 406 TYR B N 1
ATOM 7054 C CA . TYR B 1 406 ? 17.062 -3.471 -12.594 1 95 406 TYR B CA 1
ATOM 7055 C C . TYR B 1 406 ? 17.797 -4.805 -12.453 1 95 406 TYR B C 1
ATOM 7057 O O . TYR B 1 406 ? 19.016 -4.883 -12.641 1 95 406 TYR B O 1
ATOM 7065 N N . VAL B 1 407 ? 17.016 -5.82 -12.148 1 95.88 407 VAL B N 1
ATOM 7066 C CA . VAL B 1 407 ? 17.562 -7.156 -11.938 1 95.88 407 VAL B CA 1
ATOM 7067 C C . VAL B 1 407 ? 17.391 -7.996 -13.195 1 95.88 407 VAL B C 1
ATOM 7069 O O . VAL B 1 407 ? 16.312 -8.008 -13.797 1 95.88 407 VAL B O 1
ATOM 7072 N N . PHE B 1 408 ? 18.453 -8.633 -13.625 1 92.62 408 PHE B N 1
ATOM 7073 C CA . PHE B 1 408 ? 18.453 -9.5 -14.797 1 92.62 408 PHE B CA 1
ATOM 7074 C C . PHE B 1 408 ? 18.797 -10.938 -14.414 1 92.62 408 PHE B C 1
ATOM 7076 O O . PHE B 1 408 ? 19.953 -11.242 -14.117 1 92.62 408 PHE B O 1
ATOM 7083 N N . ILE B 1 409 ? 17.781 -11.766 -14.383 1 90.44 409 ILE B N 1
ATOM 7084 C CA . ILE B 1 409 ? 18 -13.164 -14.031 1 90.44 409 ILE B CA 1
ATOM 7085 C C . ILE B 1 409 ? 18.766 -13.859 -15.164 1 90.44 409 ILE B C 1
ATOM 7087 O O . ILE B 1 409 ? 18.375 -13.773 -16.328 1 90.44 409 ILE B O 1
ATOM 7091 N N . VAL B 1 410 ? 19.797 -14.477 -14.789 1 85.44 410 VAL B N 1
ATOM 7092 C CA . VAL B 1 410 ? 20.625 -15.172 -15.766 1 85.44 410 VAL B CA 1
ATOM 7093 C C . VAL B 1 410 ? 20.219 -16.641 -15.859 1 85.44 410 VAL B C 1
ATOM 7095 O O . VAL B 1 410 ? 20.141 -17.203 -16.953 1 85.44 410 VAL B O 1
ATOM 7098 N N . ASP B 1 411 ? 20.016 -17.266 -14.781 1 82.75 411 ASP B N 1
ATOM 7099 C CA . ASP B 1 411 ? 19.531 -18.641 -14.766 1 82.75 411 ASP B CA 1
ATOM 7100 C C . ASP B 1 411 ? 19.359 -19.141 -13.336 1 82.75 411 ASP B C 1
ATOM 7102 O O . ASP B 1 411 ? 19.578 -18.406 -12.375 1 82.75 411 ASP B O 1
ATOM 7106 N N . ARG B 1 412 ? 18.828 -20.391 -13.352 1 78 412 ARG B N 1
ATOM 7107 C CA . ARG B 1 412 ? 18.812 -21.078 -12.062 1 78 412 ARG B CA 1
ATOM 7108 C C . ARG B 1 412 ? 20.172 -21.672 -11.742 1 78 412 ARG B C 1
ATOM 7110 O O . ARG B 1 412 ? 20.844 -22.219 -12.617 1 78 412 ARG B O 1
ATOM 7117 N N . LYS B 1 413 ? 20.516 -21.516 -10.57 1 75.75 413 LYS B N 1
ATOM 7118 C CA . LYS B 1 413 ? 21.797 -22.047 -10.117 1 75.75 413 LYS B CA 1
ATOM 7119 C C . LYS B 1 413 ? 21.922 -23.531 -10.422 1 75.75 413 LYS B C 1
ATOM 7121 O O . LYS B 1 413 ? 22.969 -23.984 -10.898 1 75.75 413 LYS B O 1
ATOM 7126 N N . LYS B 1 414 ? 20.781 -24.203 -10.359 1 74.94 414 LYS B N 1
ATOM 7127 C CA . LYS B 1 414 ? 20.797 -25.656 -10.516 1 74.94 414 LYS B CA 1
ATOM 7128 C C . LYS B 1 414 ? 20.719 -26.031 -11.992 1 74.94 414 LYS B C 1
ATOM 7130 O O . LYS B 1 414 ? 20.969 -27.188 -12.352 1 74.94 414 LYS B O 1
ATOM 7135 N N . GLU B 1 415 ? 20.469 -25.125 -12.867 1 77.44 415 GLU B N 1
ATOM 7136 C CA . GLU B 1 415 ? 20.281 -25.438 -14.281 1 77.44 415 GLU B CA 1
ATOM 7137 C C . GLU B 1 415 ? 21.469 -24.938 -15.117 1 77.44 415 GLU B C 1
ATOM 7139 O O . GLU B 1 415 ? 21.531 -25.188 -16.328 1 77.44 415 GLU B O 1
ATOM 7144 N N . MET B 1 416 ? 22.281 -24.266 -14.469 1 77.31 416 MET B N 1
ATOM 7145 C CA . MET B 1 416 ? 23.484 -23.766 -15.148 1 77.31 416 MET B CA 1
ATOM 7146 C C . MET B 1 416 ? 24.297 -24.922 -15.719 1 77.31 416 MET B C 1
ATOM 7148 O O . MET B 1 416 ? 24.453 -25.953 -15.07 1 77.31 416 MET B O 1
ATOM 7152 N N . ILE B 1 417 ? 24.703 -24.828 -17.016 1 83 417 ILE B N 1
ATOM 7153 C CA . ILE B 1 417 ? 25.484 -25.844 -17.688 1 83 417 ILE B CA 1
ATOM 7154 C C . ILE B 1 417 ? 26.969 -25.516 -17.547 1 83 417 ILE B C 1
ATOM 7156 O O . ILE B 1 417 ? 27.406 -24.391 -17.75 1 83 417 ILE B O 1
ATOM 7160 N N . ILE B 1 418 ? 27.703 -26.406 -17.047 1 79.88 418 ILE B N 1
ATOM 7161 C CA . ILE B 1 418 ? 29.156 -26.266 -17 1 79.88 418 ILE B CA 1
ATOM 7162 C C . ILE B 1 418 ? 29.781 -27.031 -18.172 1 79.88 418 ILE B C 1
ATOM 7164 O O . ILE B 1 418 ? 29.875 -28.25 -18.125 1 79.88 418 ILE B O 1
ATOM 7168 N N . SER B 1 419 ? 30.109 -26.344 -19.172 1 80.44 419 SER B N 1
ATOM 7169 C CA . SER B 1 419 ? 30.703 -26.922 -20.375 1 80.44 419 SER B CA 1
ATOM 7170 C C . SER B 1 419 ? 32.156 -26.516 -20.516 1 80.44 419 SER B C 1
ATOM 7172 O O . SER B 1 419 ? 32.469 -25.344 -20.719 1 80.44 419 SER B O 1
ATOM 7174 N N . GLY B 1 420 ? 33.094 -27.406 -20.453 1 71.81 420 GLY B N 1
ATOM 7175 C CA . GLY B 1 420 ? 34.531 -27.125 -20.578 1 71.81 420 GLY B CA 1
ATOM 7176 C C . GLY B 1 420 ? 35.031 -26.156 -19.516 1 71.81 420 GLY B C 1
ATOM 7177 O O . GLY B 1 420 ? 35.875 -25.312 -19.797 1 71.81 420 GLY B O 1
ATOM 7178 N N . GLY B 1 421 ? 34.438 -26.156 -18.344 1 70.44 421 GLY B N 1
ATOM 7179 C CA . GLY B 1 421 ? 34.844 -25.297 -17.25 1 70.44 421 GLY B CA 1
ATOM 7180 C C . GLY B 1 421 ? 34.188 -23.922 -17.297 1 70.44 421 GLY B C 1
ATOM 7181 O O . GLY B 1 421 ? 34.438 -23.094 -16.422 1 70.44 421 GLY B O 1
ATOM 7182 N N . PHE B 1 422 ? 33.406 -23.688 -18.375 1 73.12 422 PHE B N 1
ATOM 7183 C CA . PHE B 1 422 ? 32.719 -22.406 -18.531 1 73.12 422 PHE B CA 1
ATOM 7184 C C . PHE B 1 422 ? 31.25 -22.531 -18.172 1 73.12 422 PHE B C 1
ATOM 7186 O O . PHE B 1 422 ? 30.625 -23.547 -18.453 1 73.12 422 PHE B O 1
ATOM 7193 N N . ASN B 1 423 ? 30.766 -21.531 -17.547 1 78.25 423 ASN B N 1
ATOM 7194 C CA . ASN B 1 423 ? 29.344 -21.469 -17.219 1 78.25 423 ASN B CA 1
ATOM 7195 C C . ASN B 1 423 ? 28.516 -21 -18.422 1 78.25 423 ASN B C 1
ATOM 7197 O O . ASN B 1 423 ? 28.812 -19.969 -19 1 78.25 423 ASN B O 1
ATOM 7201 N N . VAL B 1 424 ? 27.594 -21.875 -18.797 1 84.12 424 VAL B N 1
ATOM 7202 C CA . VAL B 1 424 ? 26.625 -21.516 -19.844 1 84.12 424 VAL B CA 1
ATOM 7203 C C . VAL B 1 424 ? 25.219 -21.453 -19.234 1 84.12 424 VAL B C 1
ATOM 7205 O O . VAL B 1 424 ? 24.766 -22.406 -18.594 1 84.12 424 VAL B O 1
ATOM 7208 N N . TYR B 1 425 ? 24.656 -20.359 -19.406 1 84.88 425 TYR B N 1
ATOM 7209 C CA . TYR B 1 425 ? 23.297 -20.172 -18.906 1 84.88 425 TYR B CA 1
ATOM 7210 C C . TYR B 1 425 ? 22.281 -20.5 -20 1 84.88 425 TYR B C 1
ATOM 7212 O O . TYR B 1 425 ? 22.172 -19.781 -20.984 1 84.88 425 TYR B O 1
ATOM 7220 N N . PRO B 1 426 ? 21.469 -21.5 -19.75 1 89.31 426 PRO B N 1
ATOM 7221 C CA . PRO B 1 426 ? 20.516 -21.953 -20.766 1 89.31 426 PRO B CA 1
ATOM 7222 C C . PRO B 1 426 ? 19.609 -20.828 -21.266 1 89.31 426 PRO B C 1
ATOM 7224 O O . PRO B 1 426 ? 19.359 -20.719 -22.469 1 89.31 426 PRO B O 1
ATOM 7227 N N . SER B 1 427 ? 19.203 -19.953 -20.375 1 86.31 427 SER B N 1
ATOM 7228 C CA . SER B 1 427 ? 18.266 -18.891 -20.734 1 86.31 427 SER B CA 1
ATOM 7229 C C . SER B 1 427 ? 18.875 -17.938 -21.75 1 86.31 427 SER B C 1
ATOM 7231 O O . SER B 1 427 ? 18.156 -17.422 -22.625 1 86.31 427 SER B O 1
ATOM 7233 N N . GLU B 1 428 ? 20.094 -17.672 -21.672 1 83.56 428 GLU B N 1
ATOM 7234 C CA . GLU B 1 428 ? 20.781 -16.828 -22.641 1 83.56 428 GLU B CA 1
ATOM 7235 C C . GLU B 1 428 ? 20.719 -17.422 -24.047 1 83.56 428 GLU B C 1
ATOM 7237 O O . GLU B 1 428 ? 20.422 -16.719 -25.016 1 83.56 428 GLU B O 1
ATOM 7242 N N . VAL B 1 429 ? 20.953 -18.688 -24.125 1 89.12 429 VAL B N 1
ATOM 7243 C CA . VAL B 1 429 ? 20.906 -19.391 -25.406 1 89.12 429 VAL B CA 1
ATOM 7244 C C . VAL B 1 429 ? 19.484 -19.438 -25.938 1 89.12 429 VAL B C 1
ATOM 7246 O O . VAL B 1 429 ? 19.234 -19.203 -27.125 1 89.12 429 VAL B O 1
ATOM 7249 N N . GLU B 1 430 ? 18.531 -19.656 -25.047 1 91.25 430 GLU B N 1
ATOM 7250 C CA . GLU B 1 430 ? 17.125 -19.703 -25.406 1 91.25 430 GLU B CA 1
ATOM 7251 C C . GLU B 1 430 ? 16.672 -18.359 -25.984 1 91.25 430 GLU B C 1
ATOM 7253 O O . GLU B 1 430 ? 15.938 -18.328 -26.984 1 91.25 430 GLU B O 1
ATOM 7258 N N . GLN B 1 431 ? 17.094 -17.297 -25.391 1 86.38 431 GLN B N 1
ATOM 7259 C CA . GLN B 1 431 ? 16.703 -15.969 -25.844 1 86.38 431 GLN B CA 1
ATOM 7260 C C . GLN B 1 431 ? 17.125 -15.742 -27.297 1 86.38 431 GLN B C 1
ATOM 7262 O O . GLN B 1 431 ? 16.359 -15.172 -28.078 1 86.38 431 GLN B O 1
ATOM 7267 N N . VAL B 1 432 ? 18.328 -16.172 -27.672 1 88 432 VAL B N 1
ATOM 7268 C CA . VAL B 1 432 ? 18.828 -16.031 -29.047 1 88 432 VAL B CA 1
ATOM 7269 C C . VAL B 1 432 ? 17.953 -16.859 -29.984 1 88 432 VAL B C 1
ATOM 7271 O O . VAL B 1 432 ? 17.531 -16.375 -31.047 1 88 432 VAL B O 1
ATOM 7274 N N . ILE B 1 433 ? 17.609 -18.031 -29.609 1 92.56 433 ILE B N 1
ATOM 7275 C CA . ILE B 1 433 ? 16.891 -18.969 -30.469 1 92.56 433 ILE B CA 1
ATOM 7276 C C . ILE B 1 433 ? 15.445 -18.5 -30.641 1 92.56 433 ILE B C 1
ATOM 7278 O O . ILE B 1 433 ? 14.867 -18.641 -31.719 1 92.56 433 ILE B O 1
ATOM 7282 N N . TYR B 1 434 ? 14.883 -17.875 -29.641 1 89.81 434 TYR B N 1
ATOM 7283 C CA . TYR B 1 434 ? 13.508 -17.391 -29.688 1 89.81 434 TYR B CA 1
ATOM 7284 C C . TYR B 1 434 ? 13.367 -16.266 -30.719 1 89.81 434 TYR B C 1
ATOM 7286 O O . TYR B 1 434 ? 12.266 -15.977 -31.172 1 89.81 434 TYR B O 1
ATOM 7294 N N . ALA B 1 435 ? 14.461 -15.633 -31.062 1 87.81 435 ALA B N 1
ATOM 7295 C CA . ALA B 1 435 ? 14.438 -14.547 -32.031 1 87.81 435 ALA B CA 1
ATOM 7296 C C . ALA B 1 435 ? 14.273 -15.078 -33.438 1 87.81 435 ALA B C 1
ATOM 7298 O O . ALA B 1 435 ? 13.984 -14.32 -34.375 1 87.81 435 ALA B O 1
ATOM 7299 N N . PHE B 1 436 ? 14.477 -16.391 -33.656 1 92.62 436 PHE B N 1
ATOM 7300 C CA . PHE B 1 436 ? 14.297 -17 -34.969 1 92.62 436 PHE B CA 1
ATOM 7301 C C . PHE B 1 436 ? 12.82 -17.125 -35.312 1 92.62 436 PHE B C 1
ATOM 7303 O O . PHE B 1 436 ? 12.062 -17.75 -34.562 1 92.62 436 PHE B O 1
ATOM 7310 N N . PRO B 1 437 ? 12.398 -16.641 -36.375 1 91.69 437 PRO B N 1
ATOM 7311 C CA . PRO B 1 437 ? 10.977 -16.609 -36.719 1 91.69 437 PRO B CA 1
ATOM 7312 C C . PRO B 1 437 ? 10.352 -17.984 -36.844 1 91.69 437 PRO B C 1
ATOM 7314 O O . PRO B 1 437 ? 9.141 -18.141 -36.656 1 91.69 437 PRO B O 1
ATOM 7317 N N . GLU B 1 438 ? 11.172 -19 -37.062 1 93.06 438 GLU B N 1
ATOM 7318 C CA . GLU B 1 438 ? 10.664 -20.344 -37.25 1 93.06 438 GLU B CA 1
ATOM 7319 C C . GLU B 1 438 ? 10.359 -21.031 -35.938 1 93.06 438 GLU B C 1
ATOM 7321 O O . GLU B 1 438 ? 9.648 -22.031 -35.906 1 93.06 438 GLU B O 1
ATOM 7326 N N . VAL B 1 439 ? 10.859 -20.5 -34.875 1 93.62 439 VAL B N 1
ATOM 7327 C CA . VAL B 1 439 ? 10.852 -21.219 -33.594 1 93.62 439 VAL B CA 1
ATOM 7328 C C . VAL B 1 439 ? 9.609 -20.828 -32.781 1 93.62 439 VAL B C 1
ATOM 7330 O O . VAL B 1 439 ? 9.305 -19.641 -32.625 1 93.62 439 VAL B O 1
ATOM 7333 N N . PHE B 1 440 ? 8.867 -21.828 -32.344 1 90.38 440 PHE B N 1
ATOM 7334 C CA . PHE B 1 440 ? 7.715 -21.656 -31.469 1 90.38 440 PHE B CA 1
ATOM 7335 C C . PHE B 1 440 ? 8.141 -21.672 -30.016 1 90.38 440 PHE B C 1
ATOM 7337 O O . PHE B 1 440 ? 7.816 -20.75 -29.266 1 90.38 440 PHE B O 1
ATOM 7344 N N . GLU B 1 441 ? 8.875 -22.641 -29.547 1 92.25 441 GLU B N 1
ATOM 7345 C CA . GLU B 1 441 ? 9.383 -22.75 -28.188 1 92.25 441 GLU B CA 1
ATOM 7346 C C . GLU B 1 441 ? 10.734 -23.469 -28.156 1 92.25 441 GLU B C 1
ATOM 7348 O O . GLU B 1 441 ? 11.055 -24.219 -29.078 1 92.25 441 GLU B O 1
ATOM 7353 N N . VAL B 1 442 ? 11.523 -23.25 -27.156 1 93.12 442 VAL B N 1
ATOM 7354 C CA . VAL B 1 442 ? 12.836 -23.891 -27.062 1 93.12 442 VAL B CA 1
ATOM 7355 C C . VAL B 1 442 ? 13.195 -24.109 -25.609 1 93.12 442 VAL B C 1
ATOM 7357 O O . VAL B 1 442 ? 12.82 -23.312 -24.734 1 93.12 442 VAL B O 1
ATOM 7360 N N . ALA B 1 443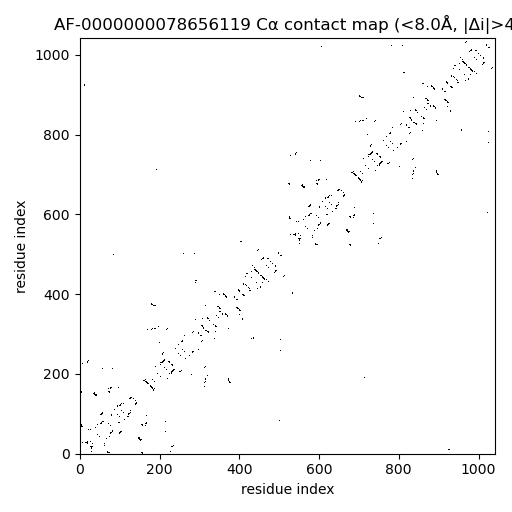 ? 13.781 -25.172 -25.281 1 92.75 443 ALA B N 1
ATOM 7361 C CA . ALA B 1 443 ? 14.453 -25.469 -24.016 1 92.75 443 ALA B CA 1
ATOM 7362 C C . ALA B 1 443 ? 15.906 -25.859 -24.25 1 92.75 443 ALA B C 1
ATOM 7364 O O . ALA B 1 443 ? 16.203 -26.703 -25.078 1 92.75 443 ALA B O 1
ATOM 7365 N N . VAL B 1 444 ? 16.844 -25.25 -23.562 1 92.31 444 VAL B N 1
ATOM 7366 C CA . VAL B 1 444 ? 18.266 -25.562 -23.656 1 92.31 444 VAL B CA 1
ATOM 7367 C C . VAL B 1 444 ? 18.719 -26.281 -22.375 1 92.31 444 VAL B C 1
ATOM 7369 O O . VAL B 1 444 ? 18.406 -25.844 -21.266 1 92.31 444 VAL B O 1
ATOM 7372 N N . VAL B 1 445 ? 19.375 -27.359 -22.578 1 92.62 445 VAL B N 1
ATOM 7373 C CA . VAL B 1 445 ? 19.797 -28.172 -21.453 1 92.62 445 VAL B CA 1
ATOM 7374 C C . VAL B 1 445 ? 21.234 -28.625 -21.641 1 92.62 445 VAL B C 1
ATOM 7376 O O . VAL B 1 445 ? 21.75 -28.625 -22.766 1 92.62 445 VAL B O 1
ATOM 7379 N N . GLY B 1 446 ? 21.844 -28.922 -20.531 1 89.69 446 GLY B N 1
ATOM 7380 C CA . GLY B 1 446 ? 23.125 -29.594 -20.594 1 89.69 446 GLY B CA 1
ATOM 7381 C C . GLY B 1 446 ? 23 -31.109 -20.766 1 89.69 446 GLY B C 1
ATOM 7382 O O . GLY B 1 446 ? 22.172 -31.734 -20.125 1 89.69 446 GLY B O 1
ATOM 7383 N N . VAL B 1 447 ? 23.734 -31.656 -21.703 1 89.88 447 VAL B N 1
ATOM 7384 C CA . VAL B 1 447 ? 23.75 -33.094 -21.922 1 89.88 447 VAL B CA 1
ATOM 7385 C C . VAL B 1 447 ? 25.156 -33.656 -21.688 1 89.88 447 VAL B C 1
ATOM 7387 O O . VAL B 1 447 ? 26.141 -32.906 -21.812 1 89.88 447 VAL B O 1
ATOM 7390 N N . PRO B 1 448 ? 25.234 -34.906 -21.219 1 87.19 448 PRO B N 1
ATOM 7391 C CA . PRO B 1 448 ? 26.562 -35.469 -21 1 87.19 448 PRO B CA 1
ATOM 7392 C C . PRO B 1 448 ? 27.438 -35.438 -22.25 1 87.19 448 PRO B C 1
ATOM 7394 O O . PRO B 1 448 ? 26.938 -35.719 -23.359 1 87.19 448 PRO B O 1
ATOM 7397 N N . ASP B 1 449 ? 28.625 -35.062 -22.047 1 84.44 449 ASP B N 1
ATOM 7398 C CA . ASP B 1 449 ? 29.594 -35 -23.141 1 84.44 449 ASP B CA 1
ATOM 7399 C C . ASP B 1 449 ? 30.984 -35.406 -22.656 1 84.44 449 ASP B C 1
ATOM 7401 O O . ASP B 1 449 ? 31.453 -34.938 -21.625 1 84.44 449 ASP B O 1
ATOM 7405 N N . ALA B 1 450 ? 31.656 -36.281 -23.344 1 77.44 450 ALA B N 1
ATOM 7406 C CA . ALA B 1 450 ? 32.938 -36.844 -22.938 1 77.44 450 ALA B CA 1
ATOM 7407 C C . ALA B 1 450 ? 34.031 -35.781 -22.938 1 77.44 450 ALA B C 1
ATOM 7409 O O . ALA B 1 450 ? 34.938 -35.781 -22.094 1 77.44 450 ALA B O 1
ATOM 7410 N N . GLN B 1 451 ? 33.938 -34.844 -23.812 1 71.12 451 GLN B N 1
ATOM 7411 C CA . GLN B 1 451 ? 34.969 -33.812 -23.969 1 71.12 451 GLN B CA 1
ATOM 7412 C C . GLN B 1 451 ? 34.719 -32.625 -23.047 1 71.12 451 GLN B C 1
ATOM 7414 O O . GLN B 1 451 ? 35.656 -32.094 -22.453 1 71.12 451 GLN B O 1
ATOM 7419 N N . TRP B 1 452 ? 33.531 -32.281 -22.875 1 74.88 452 TRP B N 1
ATOM 7420 C CA . TRP B 1 452 ? 33.219 -31 -22.266 1 74.88 452 TRP B CA 1
ATOM 7421 C C . TRP B 1 452 ? 32.594 -31.188 -20.891 1 74.88 452 TRP B C 1
ATOM 7423 O O . TRP B 1 452 ? 32.344 -30.203 -20.172 1 74.88 452 TRP B O 1
ATOM 7433 N N . GLY B 1 453 ? 32.344 -32.5 -20.547 1 80.25 453 GLY B N 1
ATOM 7434 C CA . GLY B 1 453 ? 31.516 -32.75 -19.375 1 80.25 453 GLY B CA 1
ATOM 7435 C C . GLY B 1 453 ? 30.031 -32.625 -19.656 1 80.25 453 GLY B C 1
ATOM 7436 O O . GLY B 1 453 ? 29.328 -33.656 -19.75 1 80.25 453 GLY B O 1
ATOM 7437 N N . GLU B 1 454 ? 29.594 -31.328 -19.906 1 87.06 454 GLU B N 1
ATOM 7438 C CA . GLU B 1 454 ? 28.25 -31.078 -20.422 1 87.06 454 GLU B CA 1
ATOM 7439 C C . GLU B 1 454 ? 28.328 -30.312 -21.75 1 87.06 454 GLU B C 1
ATOM 7441 O O . GLU B 1 454 ? 29.172 -29.422 -21.922 1 87.06 454 GLU B O 1
ATOM 7446 N N . ALA B 1 455 ? 27.516 -30.766 -22.609 1 89.19 455 ALA B N 1
ATOM 7447 C CA . ALA B 1 455 ? 27.344 -30.031 -23.859 1 89.19 455 ALA B CA 1
ATOM 7448 C C . ALA B 1 455 ? 25.969 -29.359 -23.922 1 89.19 455 ALA B C 1
ATOM 7450 O O . ALA B 1 455 ? 24.984 -29.891 -23.391 1 89.19 455 ALA B O 1
ATOM 7451 N N . VAL B 1 456 ? 25.922 -28.234 -24.578 1 92.88 456 VAL B N 1
ATOM 7452 C CA . VAL B 1 456 ? 24.672 -27.469 -24.719 1 92.88 456 VAL B CA 1
ATOM 7453 C C . VAL B 1 456 ? 23.812 -28.094 -25.812 1 92.88 456 VAL B C 1
ATOM 7455 O O . VAL B 1 456 ? 24.266 -28.297 -26.938 1 92.88 456 VAL B O 1
ATOM 7458 N N . ARG B 1 457 ? 22.625 -28.422 -25.469 1 94.69 457 ARG B N 1
ATOM 7459 C CA . ARG B 1 457 ? 21.672 -28.969 -26.438 1 94.69 457 ARG B CA 1
ATOM 7460 C C . ARG B 1 457 ? 20.375 -28.156 -26.438 1 94.69 457 ARG B C 1
ATOM 7462 O O . ARG B 1 457 ? 19.859 -27.812 -25.375 1 94.69 457 ARG B O 1
ATOM 7469 N N . ALA B 1 458 ? 19.953 -27.859 -27.625 1 95.94 458 ALA B N 1
ATOM 7470 C CA . ALA B 1 458 ? 18.688 -27.156 -27.781 1 95.94 458 ALA B CA 1
ATOM 7471 C C . ALA B 1 458 ? 17.578 -28.109 -28.219 1 95.94 458 ALA B C 1
ATOM 7473 O O . ALA B 1 458 ? 17.734 -28.844 -29.188 1 95.94 458 ALA B O 1
ATOM 7474 N N . VAL B 1 459 ? 16.562 -28.109 -27.531 1 95.88 459 VAL B N 1
ATOM 7475 C CA . VAL B 1 459 ? 15.367 -28.844 -27.906 1 95.88 459 VAL B CA 1
ATOM 7476 C C . VAL B 1 459 ? 14.281 -27.875 -28.359 1 95.88 459 VAL B C 1
ATOM 7478 O O . VAL B 1 459 ? 13.797 -27.047 -27.578 1 95.88 459 VAL B O 1
ATOM 7481 N N . VAL B 1 460 ? 13.891 -27.969 -29.641 1 96.12 460 VAL B N 1
ATOM 7482 C CA . VAL B 1 460 ? 13.188 -26.875 -30.281 1 96.12 460 VAL B CA 1
ATOM 7483 C C . VAL B 1 460 ? 11.844 -27.359 -30.828 1 96.12 460 VAL B C 1
ATOM 7485 O O . VAL B 1 460 ? 11.766 -28.453 -31.391 1 96.12 460 VAL B O 1
ATOM 7488 N N . VAL B 1 461 ? 10.797 -26.562 -30.625 1 94.62 461 VAL B N 1
ATOM 7489 C CA . VAL B 1 461 ? 9.508 -26.703 -31.281 1 94.62 461 VAL B CA 1
ATOM 7490 C C . VAL B 1 461 ? 9.359 -25.625 -32.375 1 94.62 461 VAL B C 1
ATOM 7492 O O . VAL B 1 461 ? 9.422 -24.438 -32.062 1 94.62 461 VAL B O 1
ATOM 7495 N N . LEU B 1 462 ? 9.211 -26.047 -33.625 1 94.62 462 LEU B N 1
ATOM 7496 C CA . LEU B 1 462 ? 9.047 -25.109 -34.719 1 94.62 462 LEU B CA 1
ATOM 7497 C C . LEU B 1 462 ? 7.582 -24.719 -34.875 1 94.62 462 LEU B C 1
ATOM 7499 O O . LEU B 1 462 ? 6.684 -25.453 -34.469 1 94.62 462 LEU B O 1
ATOM 7503 N N . LYS B 1 463 ? 7.395 -23.531 -35.344 1 91.94 463 LYS B N 1
ATOM 7504 C CA . LYS B 1 463 ? 6.043 -23.109 -35.719 1 91.94 463 LYS B CA 1
ATOM 7505 C C . LYS B 1 463 ? 5.457 -24.016 -36.781 1 91.94 463 LYS B C 1
ATOM 7507 O O . LYS B 1 463 ? 6.199 -24.625 -37.562 1 91.94 463 LYS B O 1
ATOM 7512 N N . PRO B 1 464 ? 4.113 -24.094 -36.812 1 88.94 464 PRO B N 1
ATOM 7513 C CA . PRO B 1 464 ? 3.521 -24.938 -37.844 1 88.94 464 PRO B CA 1
ATOM 7514 C C . PRO B 1 464 ? 3.963 -24.562 -39.281 1 88.94 464 PRO B C 1
ATOM 7516 O O . PRO B 1 464 ? 3.822 -23.391 -39.656 1 88.94 464 PRO B O 1
ATOM 7519 N N . GLY B 1 465 ? 4.527 -25.5 -39.938 1 89.75 465 GLY B N 1
ATOM 7520 C CA . GLY B 1 465 ? 4.902 -25.297 -41.344 1 89.75 465 GLY B CA 1
ATOM 7521 C C . GLY B 1 465 ? 6.301 -24.75 -41.5 1 89.75 465 GLY B C 1
ATOM 7522 O O . GLY B 1 465 ? 6.824 -24.703 -42.625 1 89.75 465 GLY B O 1
ATOM 7523 N N . ALA B 1 466 ? 6.957 -24.375 -40.438 1 92.44 466 ALA B N 1
ATOM 7524 C CA . ALA B 1 466 ? 8.297 -23.797 -40.5 1 92.44 466 ALA B CA 1
ATOM 7525 C C . ALA B 1 466 ? 9.352 -24.875 -40.688 1 92.44 466 ALA B C 1
ATOM 7527 O O . ALA B 1 466 ? 9.148 -26.016 -40.281 1 92.44 466 ALA B O 1
ATOM 7528 N N . GLN B 1 467 ? 10.383 -24.516 -41.406 1 93.25 467 GLN B N 1
ATOM 7529 C CA . GLN B 1 467 ? 11.516 -25.422 -41.594 1 93.25 467 GLN B CA 1
ATOM 7530 C C . GLN B 1 467 ? 12.82 -24.766 -41.156 1 93.25 467 GLN B C 1
ATOM 7532 O O . GLN B 1 467 ? 13.062 -23.594 -41.438 1 93.25 467 GLN B O 1
ATOM 7537 N N . LEU B 1 468 ? 13.469 -25.531 -40.344 1 93.62 468 LEU B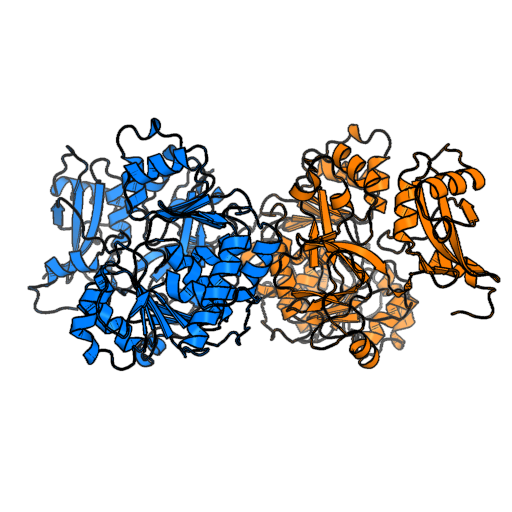 N 1
ATOM 7538 C CA . LEU B 1 468 ? 14.781 -25.125 -39.875 1 93.62 468 LEU B CA 1
ATOM 7539 C C . LEU B 1 468 ? 15.641 -26.344 -39.531 1 93.62 468 LEU B C 1
ATOM 7541 O O . LEU B 1 468 ? 15.188 -27.25 -38.844 1 93.62 468 LEU B O 1
ATOM 7545 N N . ASP B 1 469 ? 16.781 -26.422 -40.031 1 93.62 469 ASP B N 1
ATOM 7546 C CA . ASP B 1 469 ? 17.594 -27.594 -39.719 1 93.62 469 ASP B CA 1
ATOM 7547 C C . ASP B 1 469 ? 18.578 -27.297 -38.594 1 93.62 469 ASP B C 1
ATOM 7549 O O . ASP B 1 469 ? 18.859 -26.125 -38.312 1 93.62 469 ASP B O 1
ATOM 7553 N N . ALA B 1 470 ? 19.047 -28.312 -38 1 95.69 470 ALA B N 1
ATOM 7554 C CA . ALA B 1 470 ? 19.906 -28.234 -36.812 1 95.69 470 ALA B CA 1
ATOM 7555 C C . ALA B 1 470 ? 21.188 -27.469 -37.125 1 95.69 470 ALA B C 1
ATOM 7557 O O . ALA B 1 470 ? 21.609 -26.625 -36.312 1 95.69 470 ALA B O 1
ATOM 7558 N N . ALA B 1 471 ? 21.797 -27.703 -38.25 1 94.69 471 ALA B N 1
ATOM 7559 C CA . ALA B 1 471 ? 23.047 -27.062 -38.625 1 94.69 471 ALA B CA 1
ATOM 7560 C C . ALA B 1 471 ? 22.859 -25.547 -38.781 1 94.69 471 ALA B C 1
ATOM 7562 O O . ALA B 1 471 ? 23.703 -24.766 -38.344 1 94.69 471 ALA B O 1
ATOM 7563 N N . GLU B 1 472 ? 21.797 -25.266 -39.375 1 94.69 472 GLU B N 1
ATOM 7564 C CA . GLU B 1 472 ? 21.5 -23.859 -39.562 1 94.69 472 GLU B CA 1
ATOM 7565 C C . GLU B 1 472 ? 21.234 -23.156 -38.25 1 94.69 472 GLU B C 1
ATOM 7567 O O . GLU B 1 472 ? 21.703 -22.031 -38.031 1 94.69 472 GLU B O 1
ATOM 7572 N N . LEU B 1 473 ? 20.438 -23.781 -37.406 1 96.19 473 LEU B N 1
ATOM 7573 C CA . LEU B 1 473 ? 20.141 -23.219 -36.125 1 96.19 473 LEU B CA 1
ATOM 7574 C C . LEU B 1 473 ? 21.438 -22.969 -35.312 1 96.19 473 LEU B C 1
ATOM 7576 O O . LEU B 1 473 ? 21.625 -21.906 -34.75 1 96.19 473 LEU B O 1
ATOM 7580 N N . ILE B 1 474 ? 22.344 -23.891 -35.344 1 95.25 474 ILE B N 1
ATOM 7581 C CA . ILE B 1 474 ? 23.609 -23.797 -34.625 1 95.25 474 ILE B CA 1
ATOM 7582 C C . ILE B 1 474 ? 24.453 -22.672 -35.188 1 95.25 474 ILE B C 1
ATOM 7584 O O . ILE B 1 474 ? 25.047 -21.891 -34.469 1 95.25 474 ILE B O 1
ATOM 7588 N N . GLU B 1 475 ? 24.484 -22.562 -36.5 1 93.25 475 GLU B N 1
ATOM 7589 C CA . GLU B 1 475 ? 25.234 -21.5 -37.156 1 93.25 475 GLU B CA 1
ATOM 7590 C C . GLU B 1 475 ? 24.688 -20.125 -36.781 1 93.25 475 GLU B C 1
ATOM 7592 O O . GLU B 1 475 ? 25.469 -19.219 -36.469 1 93.25 475 GLU B O 1
ATOM 7597 N N . ARG B 1 476 ? 23.453 -20.016 -36.781 1 94.56 476 ARG B N 1
ATOM 7598 C CA . ARG B 1 476 ? 22.812 -18.75 -36.438 1 94.56 476 ARG B CA 1
ATOM 7599 C C . ARG B 1 476 ? 23.109 -18.391 -34.969 1 94.56 476 ARG B C 1
ATOM 7601 O O . ARG B 1 476 ? 23.359 -17.219 -34.656 1 94.56 476 ARG B O 1
ATOM 7608 N N . CYS B 1 477 ? 23.016 -19.375 -34.125 1 94.31 477 CYS B N 1
ATOM 7609 C CA . CYS B 1 477 ? 23.375 -19.141 -32.719 1 94.31 477 CYS B CA 1
ATOM 7610 C C . CYS B 1 477 ? 24.812 -18.688 -32.594 1 94.31 477 CYS B C 1
ATOM 7612 O O . CYS B 1 477 ? 25.141 -17.828 -31.781 1 94.31 477 CYS B O 1
ATOM 7614 N N . GLY B 1 478 ? 25.703 -19.219 -33.406 1 89.75 478 GLY B N 1
ATOM 7615 C CA . GLY B 1 478 ? 27.125 -18.906 -33.375 1 89.75 478 GLY B CA 1
ATOM 7616 C C . GLY B 1 478 ? 27.438 -17.469 -33.75 1 89.75 478 GLY B C 1
ATOM 7617 O O . GLY B 1 478 ? 28.484 -16.922 -33.406 1 89.75 478 GLY B O 1
ATOM 7618 N N . ARG B 1 479 ? 26.547 -16.859 -34.375 1 89.44 479 ARG B N 1
ATOM 7619 C CA . ARG B 1 479 ? 26.703 -15.453 -34.75 1 89.44 479 ARG B CA 1
ATOM 7620 C C . ARG B 1 479 ? 26.391 -14.531 -33.562 1 89.44 479 ARG B C 1
ATOM 7622 O O . ARG B 1 479 ? 26.875 -13.398 -33.5 1 89.44 479 ARG B O 1
ATOM 7629 N N . ALA B 1 480 ? 25.625 -15.07 -32.688 1 88.25 480 ALA B N 1
ATOM 7630 C CA . ALA B 1 480 ? 25.125 -14.219 -31.609 1 88.25 480 ALA B CA 1
ATOM 7631 C C . ALA B 1 480 ? 25.766 -14.57 -30.281 1 88.25 480 ALA B C 1
ATOM 7633 O O . ALA B 1 480 ? 25.766 -13.766 -29.344 1 88.25 480 ALA B O 1
ATOM 7634 N N . LEU B 1 481 ? 26.312 -15.781 -30.203 1 89.25 481 LEU B N 1
ATOM 7635 C CA . LEU B 1 481 ? 26.844 -16.281 -28.938 1 89.25 481 LEU B CA 1
ATOM 7636 C C . LEU B 1 481 ? 28.312 -16.656 -29.078 1 89.25 481 LEU B C 1
ATOM 7638 O O . LEU B 1 481 ? 28.781 -16.969 -30.172 1 89.25 481 LEU B O 1
ATOM 7642 N N . ALA B 1 482 ? 29.047 -16.609 -27.938 1 81.25 482 ALA B N 1
ATOM 7643 C CA . ALA B 1 482 ? 30.391 -17.156 -27.891 1 81.25 482 ALA B CA 1
ATOM 7644 C C . ALA B 1 482 ? 30.391 -18.656 -28.234 1 81.25 482 ALA B C 1
ATOM 7646 O O . ALA B 1 482 ? 29.422 -19.359 -27.969 1 81.25 482 ALA B O 1
ATOM 7647 N N . GLY B 1 483 ? 31.438 -19.156 -28.812 1 80.06 483 GLY B N 1
ATOM 7648 C CA . GLY B 1 483 ? 31.562 -20.516 -29.297 1 80.06 483 GLY B CA 1
ATOM 7649 C C . GLY B 1 483 ? 31.172 -21.562 -28.266 1 80.06 483 GLY B C 1
ATOM 7650 O O . GLY B 1 483 ? 30.469 -22.516 -28.594 1 80.06 483 GLY B O 1
ATOM 7651 N N . PHE B 1 484 ? 31.594 -21.344 -27.062 1 78.19 484 PHE B N 1
ATOM 7652 C CA . PHE B 1 484 ? 31.344 -22.344 -26.047 1 78.19 484 PHE B CA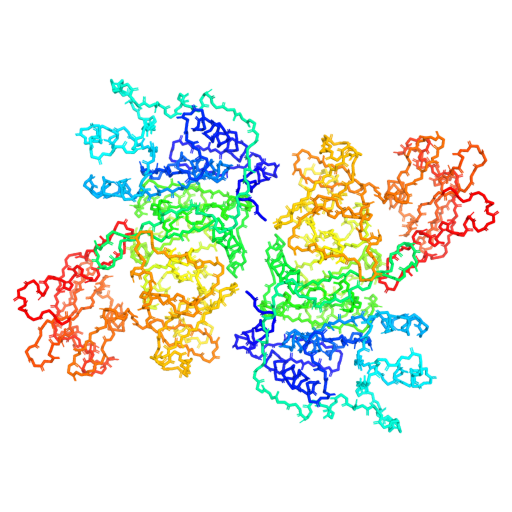 1
ATOM 7653 C C . PHE B 1 484 ? 29.891 -22.328 -25.594 1 78.19 484 PHE B C 1
ATOM 7655 O O . PHE B 1 484 ? 29.422 -23.25 -24.922 1 78.19 484 PHE B O 1
ATOM 7662 N N . LYS B 1 485 ? 29.078 -21.312 -25.969 1 86.56 485 LYS B N 1
ATOM 7663 C CA . LYS B 1 485 ? 27.703 -21.172 -25.547 1 86.56 485 LYS B CA 1
ATOM 7664 C C . LYS B 1 485 ? 26.734 -21.75 -26.578 1 86.56 485 LYS B C 1
ATOM 7666 O O . LYS B 1 485 ? 25.578 -22.047 -26.25 1 86.56 485 LYS B O 1
ATOM 7671 N N . LYS B 1 486 ? 27.156 -21.766 -27.812 1 89.38 486 LYS B N 1
ATOM 7672 C CA . LYS B 1 486 ? 26.219 -22.188 -28.844 1 89.38 486 LYS B CA 1
ATOM 7673 C C . LYS B 1 486 ? 25.891 -23.672 -28.703 1 89.38 486 LYS B C 1
ATOM 7675 O O . LYS B 1 486 ? 26.734 -24.469 -28.281 1 89.38 486 LYS B O 1
ATOM 7680 N N . PRO B 1 487 ? 24.703 -24.094 -29.094 1 94.62 487 PRO B N 1
ATOM 7681 C CA . PRO B 1 487 ? 24.328 -25.516 -29.016 1 94.62 487 PRO B CA 1
ATOM 7682 C C . PRO B 1 487 ? 25.234 -26.406 -29.844 1 94.62 487 PRO B C 1
ATOM 7684 O O . PRO B 1 487 ? 25.641 -26.031 -30.953 1 94.62 487 PRO B O 1
ATOM 7687 N N . ARG B 1 488 ? 25.547 -27.484 -29.266 1 91.25 488 ARG B N 1
ATOM 7688 C CA . ARG B 1 488 ? 26.312 -28.484 -30.016 1 91.25 488 ARG B CA 1
ATOM 7689 C C . ARG B 1 488 ? 25.391 -29.484 -30.703 1 91.25 488 ARG B C 1
ATOM 7691 O O . ARG B 1 488 ? 25.812 -30.203 -31.609 1 91.25 488 ARG B O 1
ATOM 7698 N N . GLY B 1 489 ? 24.156 -29.516 -30.281 1 93.5 489 GLY B N 1
ATOM 7699 C CA . GLY B 1 489 ? 23.109 -30.344 -30.859 1 93.5 489 GLY B CA 1
ATOM 7700 C C . GLY B 1 489 ? 21.734 -29.734 -30.734 1 93.5 489 GLY B C 1
ATOM 7701 O O . GLY B 1 489 ? 21.5 -28.891 -29.859 1 93.5 489 GLY B O 1
ATOM 7702 N N . VAL B 1 490 ? 20.938 -30.109 -31.719 1 96.25 490 VAL B N 1
ATOM 7703 C CA . VAL B 1 490 ? 19.562 -29.625 -31.719 1 96.25 490 VAL B CA 1
ATOM 7704 C C . VAL B 1 490 ? 18.609 -30.797 -31.953 1 96.25 490 VAL B C 1
ATOM 7706 O O . VAL B 1 490 ? 18.828 -31.625 -32.844 1 96.25 490 VAL B O 1
ATOM 7709 N N . ASP B 1 491 ? 17.688 -30.906 -31.141 1 95.69 491 ASP B N 1
ATOM 7710 C CA . ASP B 1 491 ? 16.594 -31.844 -31.344 1 95.69 491 ASP B CA 1
ATOM 7711 C C . ASP B 1 491 ? 15.273 -31.094 -31.609 1 95.69 491 ASP B C 1
ATOM 7713 O O . ASP B 1 491 ? 14.922 -30.172 -30.859 1 95.69 491 ASP B O 1
ATOM 7717 N N . PHE B 1 492 ? 14.633 -31.438 -32.656 1 95.88 492 PHE B N 1
ATOM 7718 C CA . PHE B 1 492 ? 13.305 -30.891 -32.938 1 95.88 492 PHE B CA 1
ATOM 7719 C C . PHE B 1 492 ? 12.219 -31.828 -32.406 1 95.88 492 PHE B C 1
ATOM 7721 O O . PHE B 1 492 ? 12.227 -33.031 -32.688 1 95.88 492 PHE B O 1
ATOM 7728 N N . VAL B 1 493 ? 11.344 -31.266 -31.594 1 94.69 493 VAL B N 1
ATOM 7729 C CA . VAL B 1 493 ? 10.258 -32.031 -31.016 1 94.69 493 VAL B CA 1
ATOM 7730 C C . VAL B 1 493 ? 8.922 -31.359 -31.312 1 94.69 493 VAL B C 1
ATOM 7732 O O . VAL B 1 493 ? 8.891 -30.203 -31.75 1 94.69 493 VAL B O 1
ATOM 7735 N N . SER B 1 494 ? 7.812 -32.094 -31.109 1 93.19 494 SER B N 1
ATOM 7736 C CA . SER B 1 494 ? 6.488 -31.547 -31.375 1 93.19 494 SER B CA 1
ATOM 7737 C C . SER B 1 494 ? 6.027 -30.641 -30.219 1 93.19 494 SER B C 1
ATOM 7739 O O . SER B 1 494 ? 5.258 -29.703 -30.438 1 93.19 494 SER B O 1
ATOM 7741 N N . GLU B 1 495 ? 6.449 -31 -29 1 91.88 495 GLU B N 1
ATOM 7742 C CA . GLU B 1 495 ? 6.078 -30.219 -27.828 1 91.88 495 GLU B CA 1
ATOM 7743 C C . GLU B 1 495 ? 7.113 -30.375 -26.719 1 91.88 495 GLU B C 1
ATOM 7745 O O . GLU B 1 495 ? 7.836 -31.375 -26.672 1 91.88 495 GLU B O 1
ATOM 7750 N N . LEU B 1 496 ? 7.215 -29.391 -25.844 1 92.44 496 LEU B N 1
ATOM 7751 C CA . LEU B 1 496 ? 8.047 -29.469 -24.656 1 92.44 496 LEU B CA 1
ATOM 7752 C C . LEU B 1 496 ? 7.199 -29.812 -23.422 1 92.44 496 LEU B C 1
ATOM 7754 O O . LEU B 1 496 ? 6.039 -29.406 -23.328 1 92.44 496 LEU B O 1
ATOM 7758 N N . PRO B 1 497 ? 7.793 -30.609 -22.484 1 89.88 497 PRO B N 1
ATOM 7759 C CA . PRO B 1 497 ? 7.035 -30.922 -21.281 1 89.88 497 PRO B CA 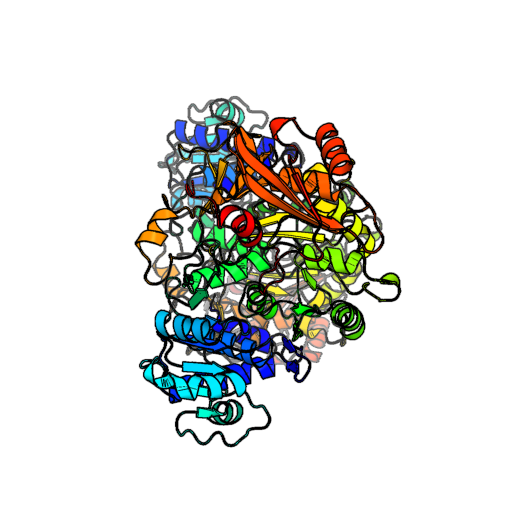1
ATOM 7760 C C . PRO B 1 497 ? 6.707 -29.703 -20.438 1 89.88 497 PRO B C 1
ATOM 7762 O O . PRO B 1 497 ? 7.555 -28.812 -20.266 1 89.88 497 PRO B O 1
ATOM 7765 N N . LYS B 1 498 ? 5.48 -29.641 -20 1 85 498 LYS B N 1
ATOM 7766 C CA . LYS B 1 498 ? 5.02 -28.531 -19.172 1 85 498 LYS B CA 1
ATOM 7767 C C . LYS B 1 498 ? 4.43 -29.031 -17.859 1 85 498 LYS B C 1
ATOM 7769 O O . LYS B 1 498 ? 3.889 -30.141 -17.797 1 85 498 LYS B O 1
ATOM 7774 N N . ASN B 1 499 ? 4.586 -28.234 -16.781 1 77 499 ASN B N 1
ATOM 7775 C CA . ASN B 1 499 ? 3.945 -28.562 -15.508 1 77 499 ASN B CA 1
ATOM 7776 C C . ASN B 1 499 ? 2.467 -28.188 -15.508 1 77 499 ASN B C 1
ATOM 7778 O O . ASN B 1 499 ? 1.962 -27.641 -16.5 1 77 499 ASN B O 1
ATOM 7782 N N . PRO B 1 500 ? 1.854 -28.469 -14.461 1 69.94 500 PRO B N 1
ATOM 7783 C CA . PRO B 1 500 ? 0.411 -28.219 -14.414 1 69.94 500 PRO B CA 1
ATOM 7784 C C . PRO B 1 500 ? 0.067 -26.734 -14.523 1 69.94 500 PRO B C 1
ATOM 7786 O O . PRO B 1 500 ? -1.077 -26.375 -14.812 1 69.94 500 PRO B O 1
ATOM 7789 N N . ASN B 1 501 ? 1.023 -25.875 -14.359 1 70.44 501 ASN B N 1
ATOM 7790 C CA . ASN B 1 501 ? 0.791 -24.438 -14.453 1 70.44 501 ASN B CA 1
ATOM 7791 C C . ASN B 1 501 ? 1.12 -23.906 -15.844 1 70.44 501 ASN B C 1
ATOM 7793 O O . ASN B 1 501 ? 1.012 -22.703 -16.094 1 70.44 501 ASN B O 1
ATOM 7797 N N . GLY B 1 502 ? 1.56 -24.828 -16.766 1 72.12 502 GLY B N 1
ATOM 7798 C CA . GLY B 1 502 ? 1.808 -24.469 -18.156 1 72.12 502 GLY B CA 1
ATOM 7799 C C . GLY B 1 502 ? 3.236 -24.031 -18.406 1 72.12 502 GLY B C 1
ATOM 7800 O O . GLY B 1 502 ? 3.561 -23.562 -19.5 1 72.12 502 GLY B O 1
ATOM 7801 N N . LYS B 1 503 ? 4.031 -24.156 -17.375 1 78.81 503 LYS B N 1
ATOM 7802 C CA . LYS B 1 503 ? 5.426 -23.75 -17.516 1 78.81 503 LYS B CA 1
ATOM 7803 C C . LYS B 1 503 ? 6.285 -24.891 -18.062 1 78.81 503 LYS B C 1
ATOM 7805 O O . LYS B 1 503 ? 6.125 -26.047 -17.656 1 78.81 503 LYS B O 1
ATOM 7810 N N . VAL B 1 504 ? 7.199 -24.625 -18.984 1 80.94 504 VAL B N 1
ATOM 7811 C CA . VAL B 1 504 ? 8.148 -25.625 -19.484 1 80.94 504 VAL B CA 1
ATOM 7812 C C . VAL B 1 504 ? 9.023 -26.125 -18.344 1 80.94 504 VAL B C 1
ATOM 7814 O O . VAL B 1 504 ? 9.508 -25.344 -17.516 1 80.94 504 VAL B O 1
ATOM 7817 N N . VAL B 1 505 ? 9.164 -27.438 -18.234 1 82.31 505 VAL B N 1
ATOM 7818 C CA . VAL B 1 505 ? 9.977 -28.062 -17.188 1 82.31 505 VAL B CA 1
ATOM 7819 C C . VAL B 1 505 ? 11.297 -28.547 -17.797 1 82.31 505 VAL B C 1
ATOM 7821 O O . VAL B 1 505 ? 11.398 -29.688 -18.234 1 82.31 505 VAL B O 1
ATOM 7824 N N . ARG B 1 506 ? 12.359 -27.812 -17.672 1 86.56 506 ARG B N 1
ATOM 7825 C CA . ARG B 1 506 ? 13.664 -28.078 -18.266 1 86.56 506 ARG B CA 1
ATOM 7826 C C . ARG B 1 506 ? 14.258 -29.375 -17.719 1 86.56 506 ARG B C 1
ATOM 7828 O O . ARG B 1 506 ? 14.914 -30.125 -18.438 1 86.56 506 ARG B O 1
ATOM 7835 N N . ARG B 1 507 ? 14.047 -29.562 -16.5 1 81.44 507 ARG B N 1
ATOM 7836 C CA . ARG B 1 507 ? 14.609 -30.75 -15.852 1 81.44 507 ARG B CA 1
ATOM 7837 C C . ARG B 1 507 ? 14.148 -32.031 -16.547 1 81.44 507 ARG B C 1
ATOM 7839 O O . ARG B 1 507 ? 14.945 -32.938 -16.734 1 81.44 507 ARG B O 1
ATOM 7846 N N . LEU B 1 508 ? 12.898 -32.031 -16.922 1 84.88 508 LEU B N 1
ATOM 7847 C CA . LEU B 1 508 ? 12.352 -33.188 -17.594 1 84.88 508 LEU B CA 1
ATOM 7848 C C . LEU B 1 508 ? 12.992 -33.375 -18.953 1 84.88 508 LEU B C 1
ATOM 7850 O O . LEU B 1 508 ? 13.195 -34.5 -19.406 1 84.88 508 LEU B O 1
ATOM 7854 N N . VAL B 1 509 ? 13.297 -32.312 -19.609 1 89.38 509 VAL B N 1
ATOM 7855 C CA . VAL B 1 509 ? 13.992 -32.344 -20.891 1 89.38 509 VAL B CA 1
ATOM 7856 C C . VAL B 1 509 ? 15.406 -32.906 -20.703 1 89.38 509 VAL B C 1
ATOM 7858 O O . VAL B 1 509 ? 15.828 -33.812 -21.391 1 89.38 509 VAL B O 1
ATOM 7861 N N . ARG B 1 510 ? 16.078 -32.344 -19.719 1 86.94 510 ARG B N 1
ATOM 7862 C CA . ARG B 1 510 ? 17.453 -32.719 -19.406 1 86.94 510 ARG B CA 1
ATOM 7863 C C . ARG B 1 510 ? 17.547 -34.219 -19.062 1 86.94 510 ARG B C 1
ATOM 7865 O O . ARG B 1 510 ? 18.453 -34.906 -19.516 1 86.94 510 ARG B O 1
ATOM 7872 N N . ASP B 1 511 ? 16.547 -34.656 -18.266 1 85.56 511 ASP B N 1
ATOM 7873 C CA . ASP B 1 511 ? 16.578 -36.031 -17.75 1 85.56 511 ASP B CA 1
ATOM 7874 C C . ASP B 1 511 ? 16.562 -37.031 -18.875 1 85.56 511 ASP B C 1
ATOM 7876 O O . ASP B 1 511 ? 17.109 -38.125 -18.75 1 85.56 511 ASP B O 1
ATOM 7880 N N . THR B 1 512 ? 15.953 -36.719 -19.953 1 85.88 512 THR B N 1
ATOM 7881 C CA . THR B 1 512 ? 15.883 -37.625 -21.094 1 85.88 512 THR B CA 1
ATOM 7882 C C . THR B 1 512 ? 17.266 -37.875 -21.672 1 85.88 512 THR B C 1
ATOM 7884 O O . THR B 1 512 ? 17.5 -38.938 -22.281 1 85.88 512 THR B O 1
ATOM 7887 N N . TYR B 1 513 ? 18.156 -37 -21.453 1 86.38 513 TYR B N 1
ATOM 7888 C CA . TYR B 1 513 ? 19.484 -37.156 -22.016 1 86.38 513 TYR B CA 1
ATOM 7889 C C . TYR B 1 513 ? 20.453 -37.75 -21 1 86.38 513 TYR B C 1
ATOM 7891 O O . TYR B 1 513 ? 21.547 -38.188 -21.359 1 86.38 513 TYR B O 1
ATOM 7899 N N . TRP B 1 514 ? 20.062 -37.719 -19.781 1 77.88 514 TRP B N 1
ATOM 7900 C CA . TRP B 1 514 ? 20.969 -38.188 -18.719 1 77.88 514 TRP B CA 1
ATOM 7901 C C . TRP B 1 514 ? 20.578 -39.594 -18.25 1 77.88 514 TRP B C 1
ATOM 7903 O O . TRP B 1 514 ? 21.234 -40.156 -17.375 1 77.88 514 TRP B O 1
ATOM 7913 N N . GLN B 1 515 ? 19.344 -40.094 -18.594 1 66.75 515 GLN B N 1
ATOM 7914 C CA . GLN B 1 515 ? 18.844 -41.375 -18.172 1 66.75 515 GLN B CA 1
ATOM 7915 C C . GLN B 1 515 ? 19.922 -42.469 -18.359 1 66.75 515 GLN B C 1
ATOM 7917 O O . GLN B 1 515 ? 20.031 -43.375 -17.531 1 66.75 515 GLN B O 1
ATOM 7922 N N . HIS B 1 516 ? 20.75 -42.531 -19.344 1 57.69 516 HIS B N 1
ATOM 7923 C CA . HIS B 1 516 ? 21.703 -43.594 -19.594 1 57.69 516 HIS B CA 1
ATOM 7924 C C . HIS B 1 516 ? 23.125 -43.188 -19.219 1 57.69 516 HIS B C 1
ATOM 7926 O O . HIS B 1 516 ? 24.094 -43.844 -19.562 1 57.69 516 HIS B O 1
ATOM 7932 N N . SER B 1 517 ? 23.25 -42 -18.578 1 54.12 517 SER B N 1
ATOM 7933 C CA . SER B 1 517 ? 24.609 -41.562 -18.266 1 54.12 517 SER B CA 1
ATOM 7934 C C . SER B 1 517 ? 25.031 -42.031 -16.875 1 54.12 517 SER B C 1
ATOM 7936 O O . SER B 1 517 ? 24.203 -42.062 -15.953 1 54.12 517 SER B O 1
ATOM 7938 N N . GLU B 1 518 ? 25.984 -42.844 -16.672 1 45.19 518 GLU B N 1
ATOM 7939 C CA . GLU B 1 518 ? 26.531 -43.344 -15.438 1 45.19 518 GLU B CA 1
ATOM 7940 C C . GLU B 1 518 ? 26.781 -42.25 -14.43 1 45.19 518 GLU B C 1
ATOM 7942 O O . GLU B 1 518 ? 26.703 -42.469 -13.219 1 45.19 518 GLU B O 1
ATOM 7947 N N . ARG B 1 519 ? 27.609 -41.156 -14.672 1 40.59 519 ARG B N 1
ATOM 7948 C CA . ARG B 1 519 ? 28.078 -40.156 -13.727 1 40.59 519 ARG B CA 1
ATOM 7949 C C . ARG B 1 519 ? 27.156 -38.938 -13.711 1 40.59 519 ARG B C 1
ATOM 7951 O O . ARG B 1 519 ? 27.031 -38.219 -14.711 1 40.59 519 ARG B O 1
ATOM 7958 N N . ARG B 1 520 ? 26.109 -38.969 -13 1 44.16 520 ARG B N 1
ATOM 7959 C CA . ARG B 1 520 ? 25.266 -37.812 -12.789 1 44.16 520 ARG B CA 1
ATOM 7960 C C . ARG B 1 520 ? 26 -36.719 -12.039 1 44.16 520 ARG B C 1
ATOM 7962 O O . ARG B 1 520 ? 26.484 -36.938 -10.922 1 44.16 520 ARG B O 1
ATOM 7969 N N . ILE B 1 521 ? 26.688 -35.625 -12.508 1 34.97 521 ILE B N 1
ATOM 7970 C CA . ILE B 1 521 ? 27.344 -34.562 -11.758 1 34.97 521 ILE B CA 1
ATOM 7971 C C . ILE B 1 521 ? 26.281 -33.594 -11.203 1 34.97 521 ILE B C 1
ATOM 7973 O O . ILE B 1 521 ? 25.312 -33.281 -11.891 1 34.97 521 ILE B O 1
#